Protein AF-0000000073993875 (afdb_homodimer)

Radius of gyration: 32.57 Å; Cα contacts (8 Å, |Δi|>4): 2675; chains: 2; bounding box: 86×99×95 Å

Structure (mmCIF, N/CA/C/O backbone):
data_AF-0000000073993875-model_v1
#
loop_
_entity.id
_entity.type
_entity.pdbx_description
1 polymer 'Alkylglycerone-phosphate synthase'
#
loop_
_atom_site.group_PDB
_atom_site.id
_atom_site.type_symbol
_atom_site.label_atom_id
_atom_site.label_alt_id
_atom_site.label_comp_id
_atom_site.label_asym_id
_atom_site.label_entity_id
_atom_site.label_seq_id
_atom_site.pdbx_PDB_ins_code
_atom_site.Cartn_x
_atom_site.Cartn_y
_atom_site.Cartn_z
_atom_site.occupancy
_atom_site.B_iso_or_equiv
_atom_site.auth_seq_id
_atom_site.auth_comp_id
_atom_site.auth_asym_id
_atom_site.auth_atom_id
_atom_site.pdbx_PDB_model_num
ATOM 1 N N . MET A 1 1 ? 29.391 19.125 57.75 1 28.56 1 MET A N 1
ATOM 2 C CA . MET A 1 1 ? 28.578 19.734 56.688 1 28.56 1 MET A CA 1
ATOM 3 C C . MET A 1 1 ? 28.25 18.703 55.625 1 28.56 1 MET A C 1
ATOM 5 O O . MET A 1 1 ? 29.156 18.031 55.094 1 28.56 1 MET A O 1
ATOM 9 N N . PRO A 1 2 ? 27.016 18.094 55.625 1 30.58 2 PRO A N 1
ATOM 10 C CA . PRO A 1 2 ? 26.688 16.953 54.75 1 30.58 2 PRO A CA 1
ATOM 11 C C . PRO A 1 2 ? 26.969 17.234 53.281 1 30.58 2 PRO A C 1
ATOM 13 O O . PRO A 1 2 ? 26.891 18.391 52.844 1 30.58 2 PRO A O 1
ATOM 16 N N . ALA A 1 3 ? 27.891 16.328 52.656 1 32.47 3 ALA A N 1
ATOM 17 C CA . ALA A 1 3 ? 28.375 16.422 51.281 1 32.47 3 ALA A CA 1
ATOM 18 C C . ALA A 1 3 ? 27.203 16.609 50.312 1 32.47 3 ALA A C 1
ATOM 20 O O . ALA A 1 3 ? 26.203 15.891 50.344 1 32.47 3 ALA A O 1
ATOM 21 N N . ASP A 1 4 ? 26.891 17.844 50.031 1 29.61 4 ASP A N 1
ATOM 22 C CA . ASP A 1 4 ? 25.953 18.25 48.969 1 29.61 4 ASP A CA 1
ATOM 23 C C . ASP A 1 4 ? 26.047 17.328 47.75 1 29.61 4 ASP A C 1
ATOM 25 O O . ASP A 1 4 ? 27.094 17.234 47.125 1 29.61 4 ASP A O 1
ATOM 29 N N . GLU A 1 5 ? 25.562 16.125 47.906 1 34.88 5 GLU A N 1
ATOM 30 C CA . GLU A 1 5 ? 25.531 15.195 46.781 1 34.88 5 GLU A CA 1
ATOM 31 C C . GLU A 1 5 ? 25.203 15.914 45.469 1 34.88 5 GLU A C 1
ATOM 33 O O . GLU A 1 5 ? 24.188 16.594 45.344 1 34.88 5 GLU A O 1
ATOM 38 N N . ALA A 1 6 ? 26.203 16.203 44.781 1 39.44 6 ALA A N 1
ATOM 39 C CA . ALA A 1 6 ? 26.281 16.734 43.406 1 39.44 6 ALA A CA 1
ATOM 40 C C . ALA A 1 6 ? 25.25 16.062 42.5 1 39.44 6 ALA A C 1
ATOM 42 O O . ALA A 1 6 ? 25.359 14.883 42.188 1 39.44 6 ALA A O 1
ATOM 43 N N . GLN A 1 7 ? 23.953 16.406 42.562 1 37.22 7 GLN A N 1
ATOM 44 C CA . GLN A 1 7 ? 23 15.945 41.562 1 37.22 7 GLN A CA 1
ATOM 45 C C . GLN A 1 7 ? 23.578 16.047 40.156 1 37.22 7 GLN A C 1
ATOM 47 O O . GLN A 1 7 ? 24.094 17.109 39.781 1 37.22 7 GLN A O 1
ATOM 52 N N . ALA A 1 8 ? 23.953 15.055 39.562 1 46.84 8 ALA A N 1
ATOM 53 C CA . ALA A 1 8 ? 24.469 14.953 38.219 1 46.84 8 ALA A CA 1
ATOM 54 C C . ALA A 1 8 ? 23.641 15.805 37.25 1 46.84 8 ALA A C 1
ATOM 56 O O . ALA A 1 8 ? 22.406 15.758 37.281 1 46.84 8 ALA A O 1
ATOM 57 N N . PRO A 1 9 ? 24.125 16.844 36.531 1 44.09 9 PRO A N 1
ATOM 58 C CA . PRO A 1 9 ? 23.453 17.734 35.594 1 44.09 9 PRO A CA 1
ATOM 59 C C . PRO A 1 9 ? 22.562 16.984 34.594 1 44.09 9 PRO A C 1
ATOM 61 O O . PRO A 1 9 ? 22.953 15.938 34.062 1 44.09 9 PRO A O 1
ATOM 64 N N . ILE A 1 10 ? 21.188 17.203 34.594 1 55.16 10 ILE A N 1
ATOM 65 C CA . ILE A 1 10 ? 20.234 16.625 33.656 1 55.16 10 ILE A CA 1
ATOM 66 C C . ILE A 1 10 ? 20.609 17 32.25 1 55.16 10 ILE A C 1
ATOM 68 O O . ILE A 1 10 ? 20.828 18.188 31.938 1 55.16 10 ILE A O 1
ATOM 72 N N . GLN A 1 11 ? 21.172 16.156 31.391 1 63.59 11 GLN A N 1
ATOM 73 C CA . GLN A 1 11 ? 21.5 16.328 29.969 1 63.59 11 GLN A CA 1
ATOM 74 C C . GLN A 1 11 ? 20.344 17 29.219 1 63.59 11 GLN A C 1
ATOM 76 O O . GLN A 1 11 ? 19.188 16.609 29.391 1 63.59 11 GLN A O 1
ATOM 81 N N . ALA A 1 12 ? 20.641 18.109 28.562 1 79.12 12 ALA A N 1
ATOM 82 C CA . ALA A 1 12 ? 19.688 18.875 27.766 1 79.12 12 ALA A CA 1
ATOM 83 C C . ALA A 1 12 ? 19.094 18.031 26.656 1 79.12 12 ALA A C 1
ATOM 85 O O . ALA A 1 12 ? 19.797 17.25 26 1 79.12 12 ALA A O 1
ATOM 86 N N . GLU A 1 13 ? 17.75 18.141 26.703 1 88.62 13 GLU A N 1
ATOM 87 C CA . GLU A 1 13 ? 17 17.438 25.656 1 88.62 13 GLU A CA 1
ATOM 88 C C . GLU A 1 13 ? 16.734 18.359 24.453 1 88.62 13 GLU A C 1
ATOM 90 O O . GLU A 1 13 ? 16.828 19.578 24.578 1 88.62 13 GLU A O 1
ATOM 95 N N . VAL A 1 14 ? 16.438 17.781 23.359 1 85.81 14 VAL A N 1
ATOM 96 C CA . VAL A 1 14 ? 16.203 18.516 22.109 1 85.81 14 VAL A CA 1
ATOM 97 C C . VAL A 1 14 ? 15.102 19.562 22.328 1 85.81 14 VAL A C 1
ATOM 99 O O . VAL A 1 14 ? 15.195 20.672 21.812 1 85.81 14 VAL A O 1
ATOM 102 N N . TYR A 1 15 ? 14.078 19.234 23.141 1 90.06 15 TYR A N 1
ATOM 103 C CA . TYR A 1 15 ? 12.93 20.125 23.281 1 90.06 15 TYR A CA 1
ATOM 104 C C . TYR A 1 15 ? 13.266 21.312 24.188 1 90.06 15 TYR A C 1
ATOM 106 O O . TYR A 1 15 ? 12.531 22.297 24.219 1 90.06 15 TYR A O 1
ATOM 114 N N . ASP A 1 16 ? 14.398 21.25 24.875 1 90.75 16 ASP A N 1
ATOM 115 C CA . ASP A 1 16 ? 14.789 22.344 25.75 1 90.75 16 ASP A CA 1
ATOM 116 C C . ASP A 1 16 ? 15.109 23.609 24.953 1 90.75 16 ASP A C 1
ATOM 118 O O . ASP A 1 16 ? 15.008 24.719 25.469 1 90.75 16 ASP A O 1
ATOM 122 N N . ARG A 1 17 ? 15.422 23.391 23.734 1 90.62 17 ARG A N 1
ATOM 123 C CA . ARG A 1 17 ? 15.805 24.516 22.906 1 90.62 17 ARG A CA 1
ATOM 124 C C . ARG A 1 17 ? 14.648 24.953 22 1 90.62 17 ARG A C 1
ATOM 126 O O . ARG A 1 17 ? 14.75 25.953 21.297 1 90.62 17 ARG A O 1
ATOM 133 N N . LEU A 1 18 ? 13.555 24.297 22.047 1 92.56 18 LEU A N 1
ATOM 134 C CA . LEU A 1 18 ? 12.422 24.578 21.172 1 92.56 18 LEU A CA 1
ATOM 135 C C . LEU A 1 18 ? 11.398 25.469 21.859 1 92.56 18 LEU A C 1
ATOM 137 O O . LEU A 1 18 ? 11.289 25.453 23.094 1 92.56 18 LEU A O 1
ATOM 141 N N . LYS A 1 19 ? 10.711 26.172 21.094 1 94.38 19 LYS A N 1
ATOM 142 C CA . LYS A 1 19 ? 9.641 27.016 21.625 1 94.38 19 LYS A CA 1
ATOM 143 C C . LYS A 1 19 ? 8.477 26.156 22.125 1 94.38 19 LYS A C 1
ATOM 145 O O . LYS A 1 19 ? 7.992 25.281 21.406 1 94.38 19 LYS A O 1
ATOM 150 N N . TRP A 1 20 ? 8.031 26.422 23.328 1 94.25 20 TRP A N 1
ATOM 151 C CA . TRP A 1 20 ? 6.832 25.781 23.859 1 94.25 20 TRP A CA 1
ATOM 152 C C . TRP A 1 20 ? 5.574 26.469 23.344 1 94.25 20 TRP A C 1
ATOM 154 O O . TRP A 1 20 ? 4.492 25.875 23.344 1 94.25 20 TRP A O 1
ATOM 164 N N . ASN A 1 21 ? 5.664 27.703 22.859 1 95.56 21 ASN A N 1
ATOM 165 C CA . ASN A 1 21 ? 4.539 28.562 22.5 1 95.56 21 ASN A CA 1
ATOM 166 C C . ASN A 1 21 ? 4.598 28.984 21.047 1 95.56 21 ASN A C 1
ATOM 168 O O . ASN A 1 21 ? 4.059 30.031 20.672 1 95.56 21 ASN A O 1
ATOM 172 N N . GLY A 1 22 ? 5.355 28.219 20.234 1 95.06 22 GLY A N 1
ATOM 173 C CA . GLY A 1 22 ? 5.504 28.578 18.828 1 95.06 22 GLY A CA 1
ATOM 174 C C . GLY A 1 22 ? 6.32 27.562 18.047 1 95.06 22 GLY A C 1
ATOM 175 O O . GLY A 1 22 ? 6.488 26.422 18.484 1 95.06 22 GLY A O 1
ATOM 176 N N . TRP A 1 23 ? 6.758 27.984 16.859 1 94.25 23 TRP A N 1
ATOM 177 C CA . TRP A 1 23 ? 7.469 27.094 15.938 1 94.25 23 TRP A CA 1
ATOM 178 C C . TRP A 1 23 ? 8.977 27.312 16.031 1 94.25 23 TRP A C 1
ATOM 180 O O . TRP A 1 23 ? 9.438 28.469 16.078 1 94.25 23 TRP A O 1
ATOM 190 N N . GLY A 1 24 ? 9.695 26.203 16.094 1 92 24 GLY A N 1
ATOM 191 C CA . GLY A 1 24 ? 11.141 26.266 15.945 1 92 24 GLY A CA 1
ATOM 192 C C . GLY A 1 24 ? 11.852 26.531 17.25 1 92 24 GLY A C 1
ATOM 193 O O . GLY A 1 24 ? 11.344 26.203 18.328 1 92 24 GLY A O 1
ATOM 194 N N . VAL A 1 25 ? 13.016 27.125 17.172 1 93.12 25 VAL A N 1
ATOM 195 C CA . VAL A 1 25 ? 13.922 27.281 18.297 1 93.12 25 VAL A CA 1
ATOM 196 C C . VAL A 1 25 ? 13.641 28.609 19.016 1 93.12 25 VAL A C 1
ATOM 198 O O . VAL A 1 25 ? 13.242 29.594 18.375 1 93.12 25 VAL A O 1
ATOM 201 N N . GLU A 1 26 ? 13.922 28.531 20.281 1 92.5 26 GLU A N 1
ATOM 202 C CA . GLU A 1 26 ? 13.773 29.734 21.094 1 92.5 26 GLU A CA 1
ATOM 203 C C . GLU A 1 26 ? 14.648 30.875 20.562 1 92.5 26 GLU A C 1
ATOM 205 O O . GLU A 1 26 ? 15.797 30.656 20.172 1 92.5 26 GLU A O 1
ATOM 210 N N . GLY A 1 27 ? 14.062 31.984 20.516 1 89.44 27 GLY A N 1
ATOM 211 C CA . GLY A 1 27 ? 14.812 33.156 20.109 1 89.44 27 GLY A CA 1
ATOM 212 C C . GLY A 1 27 ? 14.727 33.438 18.625 1 89.44 27 GLY A C 1
ATOM 213 O O . GLY A 1 27 ? 15.125 34.5 18.156 1 89.44 27 GLY A O 1
ATOM 214 N N . VAL A 1 28 ? 14.242 32.5 17.844 1 92.81 28 VAL A N 1
ATOM 215 C CA . VAL A 1 28 ? 14.133 32.688 16.391 1 92.81 28 VAL A CA 1
ATOM 216 C C . VAL A 1 28 ? 12.68 32.969 16.016 1 92.81 28 VAL A C 1
ATOM 218 O O . VAL A 1 28 ? 11.812 32.125 16.188 1 92.81 28 VAL A O 1
ATOM 221 N N . GLN A 1 29 ? 12.445 34.125 15.508 1 94.12 29 GLN A N 1
ATOM 222 C CA . GLN A 1 29 ? 11.094 34.531 15.141 1 94.12 29 GLN A CA 1
ATOM 223 C C . GLN A 1 29 ? 11.102 35.688 14.172 1 94.12 29 GLN A C 1
ATOM 225 O O . GLN A 1 29 ? 12.094 36.438 14.086 1 94.12 29 GLN A O 1
ATOM 230 N N . MET A 1 30 ? 10.086 35.844 13.461 1 93.81 30 MET A N 1
ATOM 231 C CA . MET A 1 30 ? 9.852 37.062 12.688 1 93.81 30 MET A CA 1
ATOM 232 C C . MET A 1 30 ? 9.398 38.188 13.594 1 93.81 30 MET A C 1
ATOM 234 O O . MET A 1 30 ? 8.75 37.969 14.617 1 93.81 30 MET A O 1
ATOM 238 N N . GLN A 1 31 ? 9.805 39.375 13.195 1 93 31 GLN A N 1
ATOM 239 C CA . GLN A 1 31 ? 9.469 40.5 14.039 1 93 31 GLN A CA 1
ATOM 240 C C . GLN A 1 31 ? 9.281 41.781 13.211 1 93 31 GLN A C 1
ATOM 242 O O . GLN A 1 31 ? 9.742 41.844 12.07 1 93 31 GLN A O 1
ATOM 247 N N . ILE A 1 32 ? 8.602 42.656 13.805 1 94.12 32 ILE A N 1
ATOM 248 C CA . ILE A 1 32 ? 8.477 43.969 13.195 1 94.12 32 ILE A CA 1
ATOM 249 C C . ILE A 1 32 ? 9.844 44.625 13.133 1 94.12 32 ILE A C 1
ATOM 251 O O . ILE A 1 32 ? 10.609 44.594 14.094 1 94.12 32 ILE A O 1
ATOM 255 N N . ASP A 1 33 ? 10.008 45.219 12.016 1 93.56 33 ASP A N 1
ATOM 256 C CA . ASP A 1 33 ? 11.273 45.938 11.836 1 93.56 33 ASP A CA 1
ATOM 257 C C . ASP A 1 33 ? 11.367 47.156 12.758 1 93.56 33 ASP A C 1
ATOM 259 O O . ASP A 1 33 ? 10.445 47.969 12.805 1 93.56 33 ASP A O 1
ATOM 263 N N . SER A 1 34 ? 12.469 47.375 13.422 1 91.94 34 SER A N 1
ATOM 264 C CA . SER A 1 34 ? 12.641 48.438 14.398 1 91.94 34 SER A CA 1
ATOM 265 C C . SER A 1 34 ? 12.781 49.812 13.711 1 91.94 34 SER A C 1
ATOM 267 O O . SER A 1 34 ? 12.398 50.812 14.281 1 91.94 34 SER A O 1
ATOM 269 N N . GLU A 1 35 ? 13.25 49.812 12.547 1 93.38 35 GLU A N 1
ATOM 270 C CA . GLU A 1 35 ? 13.477 51.062 11.82 1 93.38 35 GLU A CA 1
ATOM 271 C C . GLU A 1 35 ? 12.273 51.406 10.953 1 93.38 35 GLU A C 1
ATOM 273 O O . GLU A 1 35 ? 11.953 52.594 10.789 1 93.38 35 GLU A O 1
ATOM 278 N N . ASN A 1 36 ? 11.711 50.406 10.414 1 91.62 36 ASN A N 1
ATOM 279 C CA . ASN A 1 36 ? 10.539 50.562 9.57 1 91.62 36 ASN A CA 1
ATOM 280 C C . ASN A 1 36 ? 9.352 49.75 10.094 1 91.62 36 ASN A C 1
ATOM 282 O O . ASN A 1 36 ? 9.141 48.625 9.672 1 91.62 36 ASN A O 1
ATOM 286 N N . PRO A 1 37 ? 8.492 50.344 10.75 1 90.19 37 PRO A N 1
ATOM 287 C CA . PRO A 1 37 ? 7.43 49.594 11.445 1 90.19 37 PRO A CA 1
ATOM 288 C C . PRO A 1 37 ? 6.445 48.938 10.492 1 90.19 37 PRO A C 1
ATOM 290 O O . PRO A 1 37 ? 5.629 48.125 10.906 1 90.19 37 PRO A O 1
ATOM 293 N N . LEU A 1 38 ? 6.496 49.25 9.289 1 90.44 38 LEU A N 1
ATOM 294 C CA . LEU A 1 38 ? 5.59 48.625 8.336 1 90.44 38 LEU A CA 1
ATOM 295 C C . LEU A 1 38 ? 6.262 47.438 7.645 1 90.44 38 LEU A C 1
ATOM 297 O O . LEU A 1 38 ? 5.637 46.75 6.836 1 90.44 38 LEU A O 1
ATOM 301 N N . TRP A 1 39 ? 7.465 47.156 8.047 1 92.25 39 TRP A N 1
ATOM 302 C CA . TRP A 1 39 ? 8.195 46.031 7.52 1 92.25 39 TRP A CA 1
ATOM 303 C C . TRP A 1 39 ? 8.297 44.906 8.562 1 92.25 39 TRP A C 1
ATOM 305 O O . TRP A 1 39 ? 8.117 45.156 9.758 1 92.25 39 TRP A O 1
ATOM 315 N N . VAL A 1 40 ? 8.492 43.75 8.039 1 94.44 40 VAL A N 1
ATOM 316 C CA . VAL A 1 40 ? 8.734 42.594 8.898 1 94.44 40 VAL A CA 1
ATOM 317 C C . VAL A 1 40 ? 10.141 42.031 8.648 1 94.44 40 VAL A C 1
ATOM 319 O O . VAL A 1 40 ? 10.625 42.062 7.516 1 94.44 40 VAL A O 1
ATOM 322 N N . ARG A 1 41 ? 10.797 41.625 9.688 1 94.5 41 ARG A N 1
ATOM 323 C CA . ARG A 1 41 ? 12.094 40.969 9.57 1 94.5 41 ARG A CA 1
ATOM 324 C C . ARG A 1 41 ? 11.938 39.469 9.594 1 94.5 41 ARG A C 1
ATOM 326 O O . ARG A 1 41 ? 11.375 38.906 10.539 1 94.5 41 ARG A O 1
ATOM 333 N N . HIS A 1 42 ? 12.469 38.906 8.555 1 93.31 42 HIS A N 1
ATOM 334 C CA . HIS A 1 42 ? 12.469 37.438 8.477 1 93.31 42 HIS A CA 1
ATOM 335 C C . HIS A 1 42 ? 13.367 36.844 9.555 1 93.31 42 HIS A C 1
ATOM 337 O O . HIS A 1 42 ? 14.172 37.531 10.164 1 93.31 42 HIS A O 1
ATOM 343 N N . VAL A 1 43 ? 13.266 35.5 9.75 1 92.25 43 VAL A N 1
ATOM 344 C CA . VAL A 1 43 ? 14.062 34.812 10.75 1 92.25 43 VAL A CA 1
ATOM 345 C C . VAL A 1 43 ? 15.539 34.875 10.367 1 92.25 43 VAL A C 1
ATOM 347 O O . VAL A 1 43 ? 16.422 34.812 11.234 1 92.25 43 VAL A O 1
ATOM 350 N N . ASP A 1 44 ? 15.836 35.062 9.102 1 89.5 44 ASP A N 1
ATOM 351 C CA . ASP A 1 44 ? 17.219 35.156 8.664 1 89.5 44 ASP A CA 1
ATOM 352 C C . ASP A 1 44 ? 17.688 36.625 8.648 1 89.5 44 ASP A C 1
ATOM 354 O O . ASP A 1 44 ? 18.797 36.906 8.195 1 89.5 44 ASP A O 1
ATOM 358 N N . GLY A 1 45 ? 16.828 37.531 8.984 1 89.06 45 GLY A N 1
ATOM 359 C CA . GLY A 1 45 ? 17.203 38.906 9.125 1 89.06 45 GLY A CA 1
ATOM 360 C C . GLY A 1 45 ? 16.812 39.75 7.93 1 89.06 45 GLY A C 1
ATOM 361 O O . GLY A 1 45 ? 16.812 41 8.008 1 89.06 45 GLY A O 1
ATOM 362 N N . LYS A 1 46 ? 16.359 39.188 6.887 1 91.06 46 LYS A N 1
ATOM 363 C CA . LYS A 1 46 ? 16.016 39.938 5.68 1 91.06 46 LYS A CA 1
ATOM 364 C C . LYS A 1 46 ? 14.641 40.594 5.828 1 91.06 46 LYS A C 1
ATOM 366 O O . LYS A 1 46 ? 13.766 40.062 6.52 1 91.06 46 LYS A O 1
ATOM 371 N N . PRO A 1 47 ? 14.477 41.688 5.172 1 92.38 47 PRO A N 1
ATOM 372 C CA . PRO A 1 47 ? 13.195 42.375 5.305 1 92.38 47 PRO A CA 1
ATOM 373 C C . PRO A 1 47 ? 12.109 41.781 4.41 1 92.38 47 PRO A C 1
ATOM 375 O O . PRO A 1 47 ? 12.383 41.375 3.281 1 92.38 47 PRO A O 1
ATOM 378 N N . ILE A 1 48 ? 10.969 41.75 4.953 1 92.69 48 ILE A N 1
ATOM 379 C CA . ILE A 1 48 ? 9.727 41.5 4.227 1 92.69 48 ILE A CA 1
ATOM 380 C C . ILE A 1 48 ? 8.875 42.781 4.215 1 92.69 48 ILE A C 1
ATOM 382 O O . ILE A 1 48 ? 8.172 43.062 5.18 1 92.69 48 ILE A O 1
ATOM 386 N N . LYS A 1 49 ? 8.75 43.344 3.129 1 91 49 LYS A N 1
ATOM 387 C CA . LYS A 1 49 ? 8.242 44.719 3.086 1 91 49 LYS A CA 1
ATOM 388 C C . LYS A 1 49 ? 6.727 44.75 2.922 1 91 49 LYS A C 1
ATOM 390 O O . LYS A 1 49 ? 6.07 45.688 3.322 1 91 49 LYS A O 1
ATOM 395 N N . ASN A 1 50 ? 6.246 43.688 2.365 1 90.94 50 ASN A N 1
ATOM 396 C CA . ASN A 1 50 ? 4.867 43.812 1.896 1 90.94 50 ASN A CA 1
ATOM 397 C C . ASN A 1 50 ? 3.916 42.938 2.707 1 90.94 50 ASN A C 1
ATOM 399 O O . ASN A 1 50 ? 2.715 42.906 2.432 1 90.94 50 ASN A O 1
ATOM 403 N N . LEU A 1 51 ? 4.391 42.25 3.703 1 91.75 51 LEU A N 1
ATOM 404 C CA . LEU A 1 51 ? 3.549 41.312 4.438 1 91.75 51 LEU A CA 1
ATOM 405 C C . LEU A 1 51 ? 2.436 42.031 5.18 1 91.75 51 LEU A C 1
ATOM 407 O O . LEU A 1 51 ? 1.279 41.625 5.156 1 91.75 51 LEU A O 1
ATOM 411 N N . LEU A 1 52 ? 2.711 43.156 5.793 1 92.94 52 LEU A N 1
ATOM 412 C CA . LEU A 1 52 ? 1.703 43.906 6.535 1 92.94 52 LEU A CA 1
ATOM 413 C C . LEU A 1 52 ? 0.707 44.562 5.586 1 92.94 52 LEU A C 1
ATOM 415 O O . LEU A 1 52 ? -0.475 44.688 5.914 1 92.94 52 LEU A O 1
ATOM 419 N N . GLU A 1 53 ? 1.209 45 4.457 1 91.62 53 GLU A N 1
ATOM 420 C CA . GLU A 1 53 ? 0.314 45.5 3.43 1 91.62 53 GLU A CA 1
ATOM 421 C C . GLU A 1 53 ? -0.668 44.438 2.955 1 91.62 53 GLU A C 1
ATOM 423 O O . GLU A 1 53 ? -1.848 44.75 2.742 1 91.62 53 GLU A O 1
ATOM 428 N N . PHE A 1 54 ? -0.237 43.344 2.779 1 92.06 54 PHE A N 1
ATOM 429 C CA . PHE A 1 54 ? -1.079 42.25 2.385 1 92.06 54 PHE A CA 1
ATOM 430 C C . PHE A 1 54 ? -2.166 41.969 3.422 1 92.06 54 PHE A C 1
ATOM 432 O O . PHE A 1 54 ? -3.338 41.812 3.076 1 92.06 54 PHE A O 1
ATOM 439 N N . LEU A 1 55 ? -1.791 41.875 4.719 1 91.69 55 LEU A N 1
ATOM 440 C CA . LEU A 1 55 ? -2.764 41.688 5.785 1 91.69 55 LEU A CA 1
ATOM 441 C C . LEU A 1 55 ? -3.814 42.781 5.789 1 91.69 55 LEU A C 1
ATOM 443 O O . LEU A 1 55 ? -5.008 42.5 5.953 1 91.69 55 LEU A O 1
ATOM 447 N N . TYR A 1 56 ? -3.305 43.969 5.559 1 92.19 56 TYR A N 1
ATOM 448 C CA . TYR A 1 56 ? -4.199 45.094 5.539 1 92.19 56 TYR A CA 1
ATOM 449 C C . TYR A 1 56 ? -5.203 45 4.398 1 92.19 56 TYR A C 1
ATOM 451 O O . TYR A 1 56 ? -6.406 45.188 4.605 1 92.19 56 TYR A O 1
ATOM 459 N N . GLN A 1 57 ? -4.746 44.594 3.256 1 91.44 57 GLN A N 1
ATOM 460 C CA . GLN A 1 57 ? -5.594 44.531 2.07 1 91.44 57 GLN A CA 1
ATOM 461 C C . GLN A 1 57 ? -6.484 43.312 2.068 1 91.44 57 GLN A C 1
ATOM 463 O O . GLN A 1 57 ? -7.688 43.406 1.822 1 91.44 57 GLN A O 1
ATOM 468 N N . GLU A 1 58 ? -5.898 42.219 2.365 1 90.69 58 GLU A N 1
ATOM 469 C CA . GLU A 1 58 ? -6.562 40.938 2.123 1 90.69 58 GLU A CA 1
ATOM 470 C C . GLU A 1 58 ? -7.383 40.5 3.336 1 90.69 58 GLU A C 1
ATOM 472 O O . GLU A 1 58 ? -8.422 39.875 3.188 1 90.69 58 GLU A O 1
ATOM 477 N N . VAL A 1 59 ? -6.941 40.812 4.52 1 90.19 59 VAL A N 1
ATOM 478 C CA . VAL A 1 59 ? -7.625 40.344 5.723 1 90.19 59 VAL A CA 1
ATOM 479 C C . VAL A 1 59 ? -8.57 41.438 6.23 1 90.19 59 VAL A C 1
ATOM 481 O O . VAL A 1 59 ? -9.719 41.156 6.582 1 90.19 59 VAL A O 1
ATOM 484 N N . SER A 1 60 ? -8.094 42.688 6.125 1 86.44 60 SER A N 1
ATOM 485 C CA . SER A 1 60 ? -8.891 43.781 6.676 1 86.44 60 SER A CA 1
ATOM 486 C C . SER A 1 60 ? -9.703 44.469 5.586 1 86.44 60 SER A C 1
ATOM 488 O O . SER A 1 60 ? -10.555 45.312 5.883 1 86.44 60 SER A O 1
ATOM 490 N N . GLY A 1 61 ? -9.414 44.219 4.352 1 86.81 61 GLY A N 1
ATOM 491 C CA . GLY A 1 61 ? -10.172 44.781 3.246 1 86.81 61 GLY A CA 1
ATOM 492 C C . GLY A 1 61 ? -9.688 46.125 2.814 1 86.81 61 GLY A C 1
ATOM 493 O O . GLY A 1 61 ? -10.352 46.812 2.039 1 86.81 61 GLY A O 1
ATOM 494 N N . GLY A 1 62 ? -8.594 46.5 3.354 1 86.38 62 GLY A N 1
ATOM 495 C CA . GLY A 1 62 ? -8.039 47.781 2.986 1 86.38 62 GLY A CA 1
ATOM 496 C C . GLY A 1 62 ? -8.828 48.969 3.541 1 86.38 62 GLY A C 1
ATOM 497 O O . GLY A 1 62 ? -8.797 50.062 2.986 1 86.38 62 GLY A O 1
ATOM 498 N N . VAL A 1 63 ? -9.484 48.688 4.516 1 83 63 VAL A N 1
ATOM 499 C CA . VAL A 1 63 ? -10.336 49.75 5.082 1 83 63 VAL A CA 1
ATOM 500 C C . VAL A 1 63 ? -9.641 50.375 6.285 1 83 63 VAL A C 1
ATOM 502 O O . VAL A 1 63 ? -9.016 49.688 7.09 1 83 63 VAL A O 1
ATOM 505 N N . GLY A 1 64 ? -9.703 51.719 6.316 1 78.38 64 GLY A N 1
ATOM 506 C CA . GLY A 1 64 ? -9.102 52.438 7.426 1 78.38 64 GLY A CA 1
ATOM 507 C C . GLY A 1 64 ? -7.625 52.75 7.227 1 78.38 64 GLY A C 1
ATOM 508 O O . GLY A 1 64 ? -7.07 52.438 6.164 1 78.38 64 GLY A O 1
ATOM 509 N N . PRO A 1 65 ? -7.051 53.281 8.211 1 83.44 65 PRO A N 1
ATOM 510 C CA . PRO A 1 65 ? -5.625 53.594 8.109 1 83.44 65 PRO A CA 1
ATOM 511 C C . PRO A 1 65 ? -4.738 52.375 8.25 1 83.44 65 PRO A C 1
ATOM 513 O O . PRO A 1 65 ? -5.098 51.406 8.961 1 83.44 65 PRO A O 1
ATOM 516 N N . LYS A 1 66 ? -3.732 52.406 7.484 1 85.75 66 LYS A N 1
ATOM 517 C CA . LYS A 1 66 ? -2.725 51.344 7.645 1 85.75 66 LYS A CA 1
ATOM 518 C C . LYS A 1 66 ? -1.969 51.531 8.961 1 85.75 66 LYS A C 1
ATOM 520 O O . LYS A 1 66 ? -1.313 52.531 9.18 1 85.75 66 LYS A O 1
ATOM 525 N N . GLU A 1 67 ? -2.207 50.625 9.875 1 83.56 67 GLU A N 1
ATOM 526 C CA . GLU A 1 67 ? -1.538 50.656 11.172 1 83.56 67 GLU A CA 1
ATOM 527 C C . GLU A 1 67 ? -0.967 49.281 11.516 1 83.56 67 GLU A C 1
ATOM 529 O O . GLU A 1 67 ? -1.351 48.281 10.914 1 83.56 67 GLU A O 1
ATOM 534 N N . ILE A 1 68 ? -0.026 49.375 12.328 1 87.56 68 ILE A N 1
ATOM 535 C CA . ILE A 1 68 ? 0.463 48.125 12.898 1 87.56 68 ILE A CA 1
ATOM 536 C C . ILE A 1 68 ? -0.633 47.5 13.742 1 87.56 68 ILE A C 1
ATOM 538 O O . ILE A 1 68 ? -1.19 48.125 14.641 1 87.56 68 ILE A O 1
ATOM 542 N N . PRO A 1 69 ? -0.885 46.312 13.406 1 87.38 69 PRO A N 1
ATOM 543 C CA . PRO A 1 69 ? -1.894 45.656 14.234 1 87.38 69 PRO A CA 1
ATOM 544 C C . PRO A 1 69 ? -1.481 45.562 15.703 1 87.38 69 PRO A C 1
ATOM 546 O O . PRO A 1 69 ? -0.287 45.562 16.016 1 87.38 69 PRO A O 1
ATOM 549 N N . PRO A 1 70 ? -2.521 45.469 16.547 1 88.94 70 PRO A N 1
ATOM 550 C CA . PRO A 1 70 ? -2.199 45.344 17.969 1 88.94 70 PRO A CA 1
ATOM 551 C C . PRO A 1 70 ? -1.372 44.094 18.266 1 88.94 70 PRO A C 1
ATOM 553 O O . PRO A 1 70 ? -1.627 43.031 17.688 1 88.94 70 PRO A O 1
ATOM 556 N N . LEU A 1 71 ? -0.426 44.25 19.141 1 89.88 71 LEU A N 1
ATOM 557 C CA . LEU A 1 71 ? 0.397 43.125 19.562 1 89.88 71 LEU A CA 1
ATOM 558 C C . LEU A 1 71 ? -0.375 42.188 20.516 1 89.88 71 LEU A C 1
ATOM 560 O O . LEU A 1 71 ? -1.165 42.656 21.328 1 89.88 71 LEU A O 1
ATOM 564 N N . SER A 1 72 ? -0.203 40.969 20.344 1 91 72 SER A N 1
ATOM 565 C CA . SER A 1 72 ? -0.763 39.969 21.219 1 91 72 SER A CA 1
ATOM 566 C C . SER A 1 72 ? 0.316 39 21.719 1 91 72 SER A C 1
ATOM 568 O O . SER A 1 72 ? 0.388 37.844 21.25 1 91 72 SER A O 1
ATOM 570 N N . PRO A 1 73 ? 1.075 39.375 22.641 1 88.19 73 PRO A N 1
ATOM 571 C CA . PRO A 1 73 ? 2.199 38.562 23.109 1 88.19 73 PRO A CA 1
ATOM 572 C C . PRO A 1 73 ? 1.75 37.375 23.922 1 88.19 73 PRO A C 1
ATOM 574 O O . PRO A 1 73 ? 0.659 37.375 24.5 1 88.19 73 PRO A O 1
ATOM 577 N N . SER A 1 74 ? 2.564 36.344 23.984 1 93.75 74 SER A N 1
ATOM 578 C CA . SER A 1 74 ? 2.389 35.156 24.844 1 93.75 74 SER A CA 1
ATOM 579 C C . SER A 1 74 ? 2.658 35.531 26.312 1 93.75 74 SER A C 1
ATOM 581 O O . SER A 1 74 ? 3.453 36.406 26.594 1 93.75 74 SER A O 1
ATOM 583 N N . ILE A 1 75 ? 1.984 34.781 27.188 1 96.12 75 ILE A N 1
ATOM 584 C CA . ILE A 1 75 ? 2.4 34.875 28.578 1 96.12 75 ILE A CA 1
ATOM 585 C C . ILE A 1 75 ? 3.83 34.344 28.719 1 96.12 75 ILE A C 1
ATOM 587 O O . ILE A 1 75 ? 4.285 33.531 27.922 1 96.12 75 ILE A O 1
ATOM 591 N N . PRO A 1 76 ? 4.512 34.812 29.766 1 96.25 76 PRO A N 1
ATOM 592 C CA . PRO A 1 76 ? 5.867 34.312 29.984 1 96.25 76 PRO A CA 1
ATOM 593 C C . PRO A 1 76 ? 5.879 32.844 30.453 1 96.25 76 PRO A C 1
ATOM 595 O O . PRO A 1 76 ? 4.887 32.375 31 1 96.25 76 PRO A O 1
ATOM 598 N N . LEU A 1 77 ? 6.961 32.219 30.25 1 95.94 77 LEU A N 1
ATOM 599 C CA . LEU A 1 77 ? 7.145 30.812 30.609 1 95.94 77 LEU A CA 1
ATOM 600 C C . LEU A 1 77 ? 6.828 30.562 32.062 1 95.94 77 LEU A C 1
ATOM 602 O O . LEU A 1 77 ? 6.152 29.594 32.406 1 95.94 77 LEU A O 1
ATOM 606 N N . GLU A 1 78 ? 7.285 31.438 32.906 1 97.06 78 GLU A N 1
ATOM 607 C CA . GLU A 1 78 ? 7.098 31.266 34.344 1 97.06 78 GLU A CA 1
ATOM 608 C C . GLU A 1 78 ? 5.613 31.266 34.719 1 97.06 78 GLU A C 1
ATOM 610 O O . GLU A 1 78 ? 5.188 30.484 35.562 1 97.06 78 GLU A O 1
ATOM 615 N N . GLN A 1 79 ? 4.898 32.094 34.062 1 97.5 79 GLN A N 1
ATOM 616 C CA . GLN A 1 79 ? 3.463 32.156 34.312 1 97.5 79 GLN A CA 1
ATOM 617 C C . GLN A 1 79 ? 2.77 30.891 33.781 1 97.5 79 GLN A C 1
ATOM 619 O O . GLN A 1 79 ? 1.84 30.391 34.438 1 97.5 79 GLN A O 1
ATOM 624 N N . ALA A 1 80 ? 3.168 30.422 32.625 1 97.06 80 ALA A N 1
ATOM 625 C CA . ALA A 1 80 ? 2.607 29.188 32.062 1 97.06 80 ALA A CA 1
ATOM 626 C C . ALA A 1 80 ? 2.871 28.016 33 1 97.06 80 ALA A C 1
ATOM 628 O O . ALA A 1 80 ? 1.973 27.219 33.281 1 97.06 80 ALA A O 1
ATOM 629 N N . LEU A 1 81 ? 4.051 27.906 33.531 1 97.19 81 LEU A N 1
ATOM 630 C CA . LEU A 1 81 ? 4.426 26.828 34.406 1 97.19 81 LEU A CA 1
ATOM 631 C C . LEU A 1 81 ? 3.605 26.875 35.688 1 97.19 81 LEU A C 1
ATOM 633 O O . LEU A 1 81 ? 3.213 25.844 36.25 1 97.19 81 LEU A O 1
ATOM 637 N N . ALA A 1 82 ? 3.34 28.078 36.156 1 96.75 82 ALA A N 1
ATOM 638 C CA . ALA A 1 82 ? 2.572 28.266 37.375 1 96.75 82 ALA A CA 1
ATOM 639 C C . ALA A 1 82 ? 1.12 27.844 37.188 1 96.75 82 ALA A C 1
ATOM 641 O O . ALA A 1 82 ? 0.434 27.5 38.156 1 96.75 82 ALA A O 1
ATOM 642 N N . ARG A 1 83 ? 0.683 27.828 35.969 1 95.75 83 ARG A N 1
ATOM 643 C CA . ARG A 1 83 ? -0.721 27.547 35.688 1 95.75 83 ARG A CA 1
ATOM 644 C C . ARG A 1 83 ? -0.928 26.078 35.344 1 95.75 83 ARG A C 1
ATOM 646 O O . ARG A 1 83 ? -2.062 25.625 35.156 1 95.75 83 ARG A O 1
ATOM 653 N N . LEU A 1 84 ? 0.111 25.281 35.281 1 96.06 84 LEU A N 1
ATOM 654 C CA . LEU A 1 84 ? -0.015 23.859 35 1 96.06 84 LEU A CA 1
ATOM 655 C C . LEU A 1 84 ? -0.842 23.156 36.062 1 96.06 84 LEU A C 1
ATOM 657 O O . LEU A 1 84 ? -0.745 23.484 37.25 1 96.06 84 LEU A O 1
ATOM 661 N N . ASN A 1 85 ? -1.604 22.25 35.625 1 92.62 85 ASN A N 1
ATOM 662 C CA . ASN A 1 85 ? -2.346 21.422 36.594 1 92.62 85 ASN A CA 1
ATOM 663 C C . ASN A 1 85 ? -1.417 20.5 37.375 1 92.62 85 ASN A C 1
ATOM 665 O O . ASN A 1 85 ? -0.334 20.156 36.906 1 92.62 85 ASN A O 1
ATOM 669 N N . LYS A 1 86 ? -1.895 20.094 38.531 1 94.12 86 LYS A N 1
ATOM 670 C CA . LYS A 1 86 ? -1.181 19.078 39.312 1 94.12 86 LYS A CA 1
ATOM 671 C C . LYS A 1 86 ? -1.215 17.719 38.594 1 94.12 86 LYS A C 1
ATOM 673 O O . LYS A 1 86 ? -2.268 17.297 38.125 1 94.12 86 LYS A O 1
ATOM 678 N N . PRO A 1 87 ? -0.12 17.062 38.469 1 95.31 87 PRO A N 1
ATOM 679 C CA . PRO A 1 87 ? -0.104 15.766 37.812 1 95.31 87 PRO A CA 1
ATOM 680 C C . PRO A 1 87 ? -0.92 14.711 38.562 1 95.31 87 PRO A C 1
ATOM 682 O O . PRO A 1 87 ? -0.918 14.68 39.781 1 95.31 87 PRO A O 1
ATOM 685 N N . ASN A 1 88 ? -1.653 13.969 37.812 1 95.81 88 ASN A N 1
ATOM 686 C CA . ASN A 1 88 ? -2.275 12.758 38.344 1 95.81 88 ASN A CA 1
ATOM 687 C C . ASN A 1 88 ? -1.299 11.586 38.344 1 95.81 88 ASN A C 1
ATOM 689 O O . ASN A 1 88 ? -1.185 10.867 37.344 1 95.81 88 ASN A O 1
ATOM 693 N N . ILE A 1 89 ? -0.77 11.273 39.531 1 97.31 89 ILE A N 1
ATOM 694 C CA . ILE A 1 89 ? 0.348 10.336 39.594 1 97.31 89 ILE A CA 1
ATOM 695 C C . ILE A 1 89 ? -0.151 8.961 40.031 1 97.31 89 ILE A C 1
ATOM 697 O O . ILE A 1 89 ? -0.841 8.836 41.031 1 97.31 89 ILE A O 1
ATOM 701 N N . ASN A 1 90 ? 0.088 7.965 39.188 1 98.44 90 ASN A N 1
ATOM 702 C CA . ASN A 1 90 ? -0.019 6.566 39.594 1 98.44 90 ASN A CA 1
ATOM 703 C C . ASN A 1 90 ? 1.261 6.082 40.281 1 98.44 90 ASN A C 1
ATOM 705 O O . ASN A 1 90 ? 2.234 5.746 39.594 1 98.44 90 ASN A O 1
ATOM 709 N N . GLU A 1 91 ? 1.223 5.945 41.594 1 98.31 91 GLU A N 1
ATOM 710 C CA . GLU A 1 91 ? 2.422 5.68 42.375 1 98.31 91 GLU A CA 1
ATOM 711 C C . GLU A 1 91 ? 3.008 4.312 42.062 1 98.31 91 GLU A C 1
ATOM 713 O O . GLU A 1 91 ? 4.227 4.145 42 1 98.31 91 GLU A O 1
ATOM 718 N N . ALA A 1 92 ? 2.1 3.379 41.812 1 98.69 92 ALA A N 1
ATOM 719 C CA . ALA A 1 92 ? 2.566 2.033 41.469 1 98.69 92 ALA A CA 1
ATOM 720 C C . ALA A 1 92 ? 3.311 2.016 40.156 1 98.69 92 ALA A C 1
ATOM 722 O O . ALA A 1 92 ? 4.348 1.364 40 1 98.69 92 ALA A O 1
ATOM 723 N N . PHE A 1 93 ? 2.777 2.676 39.219 1 98.5 93 PHE A N 1
ATOM 724 C CA . PHE A 1 93 ? 3.428 2.789 37.906 1 98.5 93 PHE A CA 1
ATOM 725 C C . PHE A 1 93 ? 4.785 3.473 38.062 1 98.5 93 PHE A C 1
ATOM 727 O O . PHE A 1 93 ? 5.781 2.996 37.5 1 98.5 93 PHE A O 1
ATOM 734 N N . MET A 1 94 ? 4.855 4.605 38.781 1 98.62 94 MET A N 1
ATOM 735 C CA . MET A 1 94 ? 6.09 5.371 38.938 1 98.62 94 MET A CA 1
ATOM 736 C C . MET A 1 94 ? 7.168 4.543 39.625 1 98.62 94 MET A C 1
ATOM 738 O O . MET A 1 94 ? 8.344 4.633 39.281 1 98.62 94 MET A O 1
ATOM 742 N N . LYS A 1 95 ? 6.746 3.771 40.594 1 98.56 95 LYS A N 1
ATOM 743 C CA . LYS A 1 95 ? 7.691 2.889 41.281 1 98.56 95 LYS A CA 1
ATOM 744 C C . LYS A 1 95 ? 8.273 1.861 40.312 1 98.56 95 LYS A C 1
ATOM 746 O O . LYS A 1 95 ? 9.492 1.708 40.219 1 98.56 95 LYS A O 1
ATOM 751 N N . ASP A 1 96 ? 7.418 1.194 39.531 1 98.75 96 ASP A N 1
ATOM 752 C CA . ASP A 1 96 ? 7.852 0.143 38.625 1 98.75 96 ASP A CA 1
ATOM 753 C C . ASP A 1 96 ? 8.688 0.717 37.5 1 98.75 96 ASP A C 1
ATOM 755 O O . ASP A 1 96 ? 9.695 0.127 37.094 1 98.75 96 ASP A O 1
ATOM 759 N N . ILE A 1 97 ? 8.273 1.831 36.938 1 98.56 97 ILE A N 1
ATOM 760 C CA . ILE A 1 97 ? 8.961 2.418 35.812 1 98.56 97 ILE A CA 1
ATOM 761 C C . ILE A 1 97 ? 10.352 2.902 36.25 1 98.56 97 ILE A C 1
ATOM 763 O O . ILE A 1 97 ? 11.305 2.83 35.469 1 98.56 97 ILE A O 1
ATOM 767 N N . SER A 1 98 ? 10.5 3.432 37.469 1 98.31 98 SER A N 1
ATOM 768 C CA . SER A 1 98 ? 11.773 3.891 38 1 98.31 98 SER A CA 1
ATOM 769 C C . SER A 1 98 ? 12.742 2.73 38.188 1 98.31 98 SER A C 1
ATOM 771 O O . SER A 1 98 ? 13.961 2.93 38.25 1 98.31 98 SER A O 1
ATOM 773 N N . ALA A 1 99 ? 12.211 1.544 38.312 1 98.38 99 ALA A N 1
ATOM 774 C CA . ALA A 1 99 ? 13.047 0.362 38.5 1 98.38 99 ALA A CA 1
ATOM 775 C C . ALA A 1 99 ? 13.656 -0.098 37.188 1 98.38 99 ALA A C 1
ATOM 777 O O . ALA A 1 99 ? 14.68 -0.784 37.156 1 98.38 99 ALA A O 1
ATOM 778 N N . VAL A 1 100 ? 13.055 0.32 36.062 1 98.12 100 VAL A N 1
ATOM 779 C CA . VAL A 1 100 ? 13.5 -0.251 34.781 1 98.12 100 VAL A CA 1
ATOM 780 C C . VAL A 1 100 ? 14.141 0.836 33.938 1 98.12 100 VAL A C 1
ATOM 782 O O . VAL A 1 100 ? 14.914 0.538 33.031 1 98.12 100 VAL A O 1
ATOM 785 N N . LEU A 1 101 ? 13.867 2.096 34.188 1 98.19 101 LEU A N 1
ATOM 786 C CA . LEU A 1 101 ? 14.461 3.207 33.438 1 98.19 101 LEU A CA 1
ATOM 787 C C . LEU A 1 101 ? 15.438 3.982 34.312 1 98.19 101 LEU A C 1
ATOM 789 O O . LEU A 1 101 ? 15.336 3.953 35.531 1 98.19 101 LEU A O 1
ATOM 793 N N . GLU A 1 102 ? 16.344 4.703 33.656 1 97.12 102 GLU A N 1
ATOM 794 C CA . GLU A 1 102 ? 17.219 5.613 34.375 1 97.12 102 GLU A CA 1
ATOM 795 C C . GLU A 1 102 ? 16.484 6.875 34.781 1 97.12 102 GLU A C 1
ATOM 797 O O . GLU A 1 102 ? 15.484 7.254 34.188 1 97.12 102 GLU A O 1
ATOM 802 N N . LYS A 1 103 ? 16.984 7.504 35.781 1 96.12 103 LYS A N 1
ATOM 803 C CA . LYS A 1 103 ? 16.375 8.727 36.312 1 96.12 103 LYS A CA 1
ATOM 804 C C . LYS A 1 103 ? 16.266 9.789 35.219 1 96.12 103 LYS A C 1
ATOM 806 O O . LYS A 1 103 ? 15.281 10.539 35.188 1 96.12 103 LYS A O 1
ATOM 811 N N . SER A 1 104 ? 17.266 9.859 34.375 1 96.25 104 SER A N 1
ATOM 812 C CA . SER A 1 104 ? 17.297 10.883 33.344 1 96.25 104 SER A CA 1
ATOM 813 C C . SER A 1 104 ? 16.188 10.656 32.312 1 96.25 104 SER A C 1
ATOM 815 O O . SER A 1 104 ? 15.859 11.555 31.531 1 96.25 104 SER A O 1
ATOM 817 N N . GLN A 1 105 ? 15.617 9.484 32.25 1 98 105 GLN A N 1
ATOM 818 C CA . GLN A 1 105 ? 14.602 9.117 31.266 1 98 105 GLN A CA 1
ATOM 819 C C . GLN A 1 105 ? 13.203 9.469 31.766 1 98 105 GLN A C 1
ATOM 821 O O . GLN A 1 105 ? 12.227 9.328 31.016 1 98 105 GLN A O 1
ATOM 826 N N . ILE A 1 106 ? 13.086 9.898 32.969 1 98.31 106 ILE A N 1
ATOM 827 C CA . ILE A 1 106 ? 11.805 10.227 33.594 1 98.31 106 ILE A CA 1
ATOM 828 C C . ILE A 1 106 ? 11.766 11.711 33.938 1 98.31 106 ILE A C 1
ATOM 830 O O . ILE A 1 106 ? 12.555 12.188 34.75 1 98.31 106 ILE A O 1
ATOM 834 N N . ARG A 1 107 ? 10.852 12.422 33.312 1 97.25 107 ARG A N 1
ATOM 835 C CA . ARG A 1 107 ? 10.797 13.875 33.469 1 97.25 107 ARG A CA 1
ATOM 836 C C . ARG A 1 107 ? 9.43 14.32 33.938 1 97.25 107 ARG A C 1
ATOM 838 O O . ARG A 1 107 ? 8.555 14.648 33.156 1 97.25 107 ARG A O 1
ATOM 845 N N . PRO A 1 108 ? 9.242 14.477 35.219 1 96.06 108 PRO A N 1
ATOM 846 C CA . PRO A 1 108 ? 7.965 14.953 35.781 1 96.06 108 PRO A CA 1
ATOM 847 C C . PRO A 1 108 ? 7.898 16.469 35.906 1 96.06 108 PRO A C 1
ATOM 849 O O . PRO A 1 108 ? 6.887 17.016 36.344 1 96.06 108 PRO A O 1
ATOM 852 N N . ASP A 1 109 ? 8.992 17.188 35.5 1 95.19 109 ASP A N 1
ATOM 853 C CA . ASP A 1 109 ? 9.094 18.625 35.719 1 95.19 109 ASP A CA 1
ATOM 854 C C . ASP A 1 109 ? 8.133 19.391 34.812 1 95.19 109 ASP A C 1
ATOM 856 O O . ASP A 1 109 ? 7.77 18.922 33.75 1 95.19 109 ASP A O 1
ATOM 860 N N . GLY A 1 110 ? 7.75 20.547 35.188 1 96.5 110 GLY A N 1
ATOM 861 C CA . GLY A 1 110 ? 6.754 21.375 34.531 1 96.5 110 GLY A CA 1
ATOM 862 C C . GLY A 1 110 ? 7.133 21.734 33.094 1 96.5 110 GLY A C 1
ATOM 863 O O . GLY A 1 110 ? 6.285 21.719 32.219 1 96.5 110 GLY A O 1
ATOM 864 N N . LYS A 1 111 ? 8.32 22.125 32.875 1 96.06 111 LYS A N 1
ATOM 865 C CA . LYS A 1 111 ? 8.727 22.547 31.531 1 96.06 111 LYS A CA 1
ATOM 866 C C . LYS A 1 111 ? 8.586 21.406 30.531 1 96.06 111 LYS A C 1
ATOM 868 O O . LYS A 1 111 ? 8.094 21.609 29.422 1 96.06 111 LYS A O 1
ATOM 873 N N . SER A 1 112 ? 9.078 20.203 30.969 1 96.88 112 SER A N 1
ATOM 874 C CA . SER A 1 112 ? 8.93 19.047 30.094 1 96.88 112 SER A CA 1
ATOM 875 C C . SER A 1 112 ? 7.465 18.766 29.781 1 96.88 112 SER A C 1
ATOM 877 O O . SER A 1 112 ? 7.113 18.5 28.625 1 96.88 112 SER A O 1
ATOM 879 N N . ARG A 1 113 ? 6.664 18.828 30.766 1 97.69 113 ARG A N 1
ATOM 880 C CA . ARG A 1 113 ? 5.234 18.609 30.594 1 97.69 113 ARG A CA 1
ATOM 881 C C . ARG A 1 113 ? 4.629 19.656 29.656 1 97.69 113 ARG A C 1
ATOM 883 O O . ARG A 1 113 ? 3.863 19.312 28.75 1 97.69 113 ARG A O 1
ATOM 890 N N . LEU A 1 114 ? 5 20.906 29.812 1 97.19 114 LEU A N 1
ATOM 891 C CA . LEU A 1 114 ? 4.488 22.016 29.016 1 97.19 114 LEU A CA 1
ATOM 892 C C . LEU A 1 114 ? 4.883 21.844 27.547 1 97.19 114 LEU A C 1
ATOM 894 O O . LEU A 1 114 ? 4.07 22.062 26.641 1 97.19 114 LEU A O 1
ATOM 898 N N . CYS A 1 115 ? 6.086 21.359 27.281 1 96.75 115 CYS A N 1
ATOM 899 C CA . CYS A 1 115 ? 6.613 21.219 25.922 1 96.75 115 CYS A CA 1
ATOM 900 C C . CYS A 1 115 ? 5.918 20.078 25.188 1 96.75 115 CYS A C 1
ATOM 902 O O . CYS A 1 115 ? 6.031 19.969 23.969 1 96.75 115 CYS A O 1
ATOM 904 N N . HIS A 1 116 ? 5.148 19.25 25.891 1 97.69 116 HIS A N 1
ATOM 905 C CA . HIS A 1 116 ? 4.523 18.078 25.281 1 97.69 116 HIS A CA 1
ATOM 906 C C . HIS A 1 116 ? 3.002 18.172 25.359 1 97.69 116 HIS A C 1
ATOM 908 O O . HIS A 1 116 ? 2.311 17.156 25.188 1 97.69 116 HIS A O 1
ATOM 914 N N . ILE A 1 117 ? 2.434 19.344 25.625 1 96 117 ILE A N 1
ATOM 915 C CA . ILE A 1 117 ? 1.023 19.5 25.969 1 96 117 ILE A CA 1
ATOM 916 C C . ILE A 1 117 ? 0.18 19.453 24.688 1 96 117 ILE A C 1
ATOM 918 O O . ILE A 1 117 ? -0.894 18.844 24.672 1 96 117 ILE A O 1
ATOM 922 N N . VAL A 1 118 ? 0.643 20.109 23.625 1 95.19 118 VAL A N 1
ATOM 923 C CA . VAL A 1 118 ? -0.16 20.219 22.406 1 95.19 118 VAL A CA 1
ATOM 924 C C . VAL A 1 118 ? 0.756 20.297 21.188 1 95.19 118 VAL A C 1
ATOM 926 O O . VAL A 1 118 ? 1.979 20.203 21.312 1 95.19 118 VAL A O 1
ATOM 929 N N . GLY A 1 119 ? 0.136 20.344 19.984 1 95.38 119 GLY A N 1
ATOM 930 C CA . GLY A 1 119 ? 0.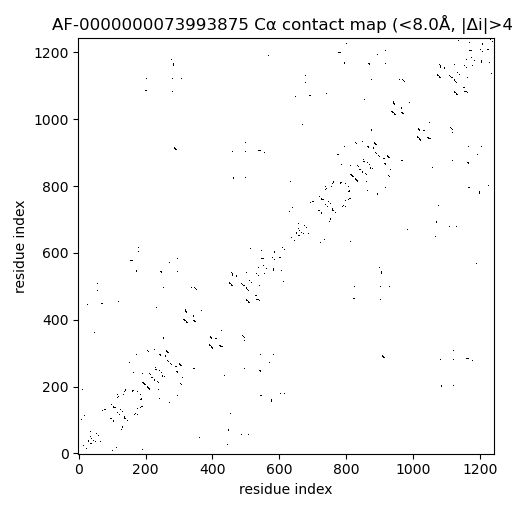854 20.547 18.734 1 95.38 119 GLY A CA 1
ATOM 931 C C . GLY A 1 119 ? 1.053 22 18.375 1 95.38 119 GLY A C 1
ATOM 932 O O . GLY A 1 119 ? 1.327 22.828 19.25 1 95.38 119 GLY A O 1
ATOM 933 N N . LYS A 1 120 ? 0.975 22.281 17.078 1 95.88 120 LYS A N 1
ATOM 934 C CA . LYS A 1 120 ? 1.444 23.609 16.656 1 95.88 120 LYS A CA 1
ATOM 935 C C . LYS A 1 120 ? 0.419 24.312 15.773 1 95.88 120 LYS A C 1
ATOM 937 O O . LYS A 1 120 ? 0.735 25.297 15.117 1 95.88 120 LYS A O 1
ATOM 942 N N . ASN A 1 121 ? -0.823 23.875 15.734 1 93.19 121 ASN A N 1
ATOM 943 C CA . ASN A 1 121 ? -1.812 24.609 14.953 1 93.19 121 ASN A CA 1
ATOM 944 C C . ASN A 1 121 ? -2.297 25.844 15.688 1 93.19 121 ASN A C 1
ATOM 946 O O . ASN A 1 121 ? -1.89 26.109 16.812 1 93.19 121 ASN A O 1
ATOM 950 N N . TYR A 1 122 ? -3.111 26.641 15.062 1 92.94 122 TYR A N 1
ATOM 951 C CA . TYR A 1 122 ? -3.602 27.891 15.656 1 92.94 122 TYR A CA 1
ATOM 952 C C . TYR A 1 122 ? -4.273 27.625 17 1 92.94 122 TYR A C 1
ATOM 954 O O . TYR A 1 122 ? -3.977 28.281 18 1 92.94 122 TYR A O 1
ATOM 962 N N . ARG A 1 123 ? -5.105 26.672 17.016 1 91.88 123 ARG A N 1
ATOM 963 C CA . ARG A 1 123 ? -5.863 26.359 18.219 1 91.88 123 ARG A CA 1
ATOM 964 C C . ARG A 1 123 ? -4.93 26.047 19.391 1 91.88 123 ARG A C 1
ATOM 966 O O . ARG A 1 123 ? -5.125 26.562 20.5 1 91.88 123 ARG A O 1
ATOM 973 N N . ASP A 1 124 ? -3.992 25.25 19.156 1 93.19 124 ASP A N 1
ATOM 974 C CA . ASP A 1 124 ? -3.047 24.828 20.188 1 93.19 124 ASP A CA 1
ATOM 975 C C . ASP A 1 124 ? -2.223 26.016 20.688 1 93.19 124 ASP A C 1
ATOM 977 O O . ASP A 1 124 ? -2.158 26.266 21.906 1 93.19 124 ASP A O 1
ATOM 981 N N . LEU A 1 125 ? -1.659 26.75 19.781 1 94.5 125 LEU A N 1
ATOM 982 C CA . LEU A 1 125 ? -0.738 27.828 20.156 1 94.5 125 LEU A CA 1
ATOM 983 C C . LEU A 1 125 ? -1.487 29 20.781 1 94.5 125 LEU A C 1
ATOM 985 O O . LEU A 1 125 ? -0.972 29.656 21.688 1 94.5 125 LEU A O 1
ATOM 989 N N . TRP A 1 126 ? -2.643 29.266 20.234 1 93.88 126 TRP A N 1
ATOM 990 C CA . TRP A 1 126 ? -3.475 30.297 20.844 1 93.88 126 TRP A CA 1
ATOM 991 C C . TRP A 1 126 ? -3.752 29.984 22.297 1 93.88 126 TRP A C 1
ATOM 993 O O . TRP A 1 126 ? -3.629 30.859 23.172 1 93.88 126 TRP A O 1
ATOM 1003 N N . ARG A 1 127 ? -4.074 28.797 22.594 1 93 127 ARG A N 1
ATOM 1004 C CA . ARG A 1 127 ? -4.406 28.359 23.953 1 93 127 ARG A CA 1
ATOM 1005 C C . ARG A 1 127 ? -3.197 28.469 24.875 1 93 127 ARG A C 1
ATOM 1007 O O . ARG A 1 127 ? -3.264 29.125 25.906 1 93 127 ARG A O 1
ATOM 1014 N N . VAL A 1 128 ? -2.125 27.922 24.516 1 94.62 128 VAL A N 1
ATOM 1015 C CA . VAL A 1 128 ? -0.985 27.875 25.438 1 94.62 128 VAL A CA 1
ATOM 1016 C C . VAL A 1 128 ? -0.43 29.281 25.656 1 94.62 128 VAL A C 1
ATOM 1018 O O . VAL A 1 128 ? 0.073 29.594 26.734 1 94.62 128 VAL A O 1
ATOM 1021 N N . ARG A 1 129 ? -0.448 30.109 24.641 1 94.81 129 ARG A N 1
ATOM 1022 C CA . ARG A 1 129 ? 0.055 31.469 24.766 1 94.81 129 ARG A CA 1
ATOM 1023 C C . ARG A 1 129 ? -0.803 32.281 25.719 1 94.81 129 ARG A C 1
ATOM 1025 O O . ARG A 1 129 ? -0.335 33.281 26.297 1 94.81 129 ARG A O 1
ATOM 1032 N N . LYS A 1 130 ? -2.006 31.859 25.891 1 92.62 130 LYS A N 1
ATOM 1033 C CA . LYS A 1 130 ? -2.928 32.562 26.781 1 92.62 130 LYS A CA 1
ATOM 1034 C C . LYS A 1 130 ? -2.943 31.938 28.172 1 92.62 130 LYS A C 1
ATOM 1036 O O . LYS A 1 130 ? -3.664 32.406 29.047 1 92.62 130 LYS A O 1
ATOM 1041 N N . GLY A 1 131 ? -2.234 30.859 28.25 1 92.69 131 GLY A N 1
ATOM 1042 C CA . GLY A 1 131 ? -2.117 30.219 29.562 1 92.69 131 GLY A CA 1
ATOM 1043 C C . GLY A 1 131 ? -3.164 29.141 29.781 1 92.69 131 GLY A C 1
ATOM 1044 O O . GLY A 1 131 ? -3.371 28.703 30.922 1 92.69 131 GLY A O 1
ATOM 1045 N N . MET A 1 132 ? -3.82 28.703 28.781 1 91.69 132 MET A N 1
ATOM 1046 C CA . MET A 1 132 ? -4.73 27.578 28.891 1 91.69 132 MET A CA 1
ATOM 1047 C C . MET A 1 132 ? -3.965 26.25 28.797 1 91.69 132 MET A C 1
ATOM 1049 O O . MET A 1 132 ? -4.008 25.578 27.766 1 91.69 132 MET A O 1
ATOM 1053 N N . VAL A 1 133 ? -3.439 25.828 29.938 1 92.69 133 VAL A N 1
ATOM 1054 C CA . VAL A 1 133 ? -2.488 24.719 29.938 1 92.69 133 VAL A CA 1
ATOM 1055 C C . VAL A 1 133 ? -2.922 23.672 30.969 1 92.69 133 VAL A C 1
ATOM 1057 O O . VAL A 1 133 ? -2.084 22.969 31.531 1 92.69 133 VAL A O 1
ATOM 1060 N N . GLU A 1 134 ? -4.219 23.438 31.297 1 84.31 134 GLU A N 1
ATOM 1061 C CA . GLU A 1 134 ? -4.73 22.609 32.375 1 84.31 134 GLU A CA 1
ATOM 1062 C C . GLU A 1 134 ? -4.754 21.141 31.984 1 84.31 134 GLU A C 1
ATOM 1064 O O . GLU A 1 134 ? -5.035 20.281 32.812 1 84.31 134 GLU A O 1
ATOM 1069 N N . HIS A 1 135 ? -4.375 20.562 30.938 1 87.25 135 HIS A N 1
ATOM 1070 C CA . HIS A 1 135 ? -4.438 19.156 30.578 1 87.25 135 HIS A CA 1
ATOM 1071 C C . HIS A 1 135 ? -3.113 18.672 30 1 87.25 135 HIS A C 1
ATOM 1073 O O . HIS A 1 135 ? -3.092 18.031 28.938 1 87.25 135 HIS A O 1
ATOM 1079 N N . THR A 1 136 ? -2.154 18.922 30.766 1 94.31 136 THR A N 1
ATOM 1080 C CA . THR A 1 136 ? -0.815 18.516 30.344 1 94.31 136 THR A CA 1
ATOM 1081 C C . THR A 1 136 ? -0.548 17.062 30.719 1 94.31 136 THR A C 1
ATOM 1083 O O . THR A 1 136 ? -1.083 16.562 31.719 1 94.31 136 THR A O 1
ATOM 1086 N N . PRO A 1 137 ? 0.224 16.297 29.922 1 97.19 137 PRO A N 1
ATOM 1087 C CA . PRO A 1 137 ? 0.647 14.977 30.391 1 97.19 137 PRO A CA 1
ATOM 1088 C C . PRO A 1 137 ? 1.286 15.023 31.781 1 97.19 137 PRO A C 1
ATOM 1090 O O . PRO A 1 137 ? 1.927 16.016 32.125 1 97.19 137 PRO A O 1
ATOM 1093 N N . ASP A 1 138 ? 1.185 13.977 32.5 1 98.06 138 ASP A N 1
ATOM 1094 C CA . ASP A 1 138 ? 1.583 13.969 33.906 1 98.06 138 ASP A CA 1
ATOM 1095 C C . ASP A 1 138 ? 3.088 13.75 34.062 1 98.06 138 ASP A C 1
ATOM 1097 O O . ASP A 1 138 ? 3.686 14.156 35.062 1 98.06 138 ASP A O 1
ATOM 1101 N N . CYS A 1 139 ? 3.666 13.133 33.094 1 98.31 139 CYS A N 1
ATOM 1102 C CA . CYS A 1 139 ? 5.094 12.836 33.094 1 98.31 139 CYS A CA 1
ATOM 1103 C C . CYS A 1 139 ? 5.582 12.562 31.672 1 98.31 139 CYS A C 1
ATOM 1105 O O . CYS A 1 139 ? 4.824 12.078 30.828 1 98.31 139 CYS A O 1
ATOM 1107 N N . ILE A 1 140 ? 6.801 12.922 31.406 1 98.44 140 ILE A N 1
ATOM 1108 C CA . ILE A 1 140 ? 7.43 12.641 30.125 1 98.44 140 ILE A CA 1
ATOM 1109 C C . ILE A 1 140 ? 8.461 11.523 30.281 1 98.44 140 ILE A C 1
ATOM 1111 O O . ILE A 1 140 ? 9.289 11.562 31.188 1 98.44 140 ILE A O 1
ATOM 1115 N N . LEU A 1 141 ? 8.32 10.531 29.453 1 98.81 141 LEU A N 1
ATOM 1116 C CA . LEU A 1 141 ? 9.289 9.445 29.438 1 98.81 141 LEU A CA 1
ATOM 1117 C C . LEU A 1 141 ? 10.141 9.5 28.172 1 98.81 141 LEU A C 1
ATOM 1119 O O . LEU A 1 141 ? 9.625 9.805 27.078 1 98.81 141 LEU A O 1
ATOM 1123 N N . LEU A 1 142 ? 11.43 9.203 28.266 1 98.56 142 LEU A N 1
ATOM 1124 C CA . LEU A 1 142 ? 12.398 9.297 27.188 1 98.56 142 LEU A CA 1
ATOM 1125 C C . LEU A 1 142 ? 13.102 7.957 26.969 1 98.56 142 LEU A C 1
ATOM 1127 O O . LEU A 1 142 ? 14.203 7.738 27.469 1 98.56 142 LEU A O 1
ATOM 1131 N N . PRO A 1 143 ? 12.531 7.082 26.141 1 98.75 143 PRO A N 1
ATOM 1132 C CA . PRO A 1 143 ? 13.172 5.785 25.922 1 98.75 143 PRO A CA 1
ATOM 1133 C C . PRO A 1 143 ? 14.461 5.891 25.125 1 98.75 143 PRO A C 1
ATOM 1135 O O . PRO A 1 143 ? 14.562 6.719 24.203 1 98.75 143 PRO A O 1
ATOM 1138 N N . ASN A 1 144 ? 15.422 4.973 25.438 1 98.19 144 ASN A N 1
ATOM 1139 C CA . ASN A 1 144 ? 16.688 4.91 24.734 1 98.19 144 ASN A CA 1
ATOM 1140 C C . ASN A 1 144 ? 16.734 3.74 23.75 1 98.19 144 ASN A C 1
ATOM 1142 O O . ASN A 1 144 ? 17.656 3.627 22.938 1 98.19 144 ASN A O 1
ATOM 1146 N N . SER A 1 145 ? 15.695 2.895 23.844 1 98.44 145 SER A N 1
ATOM 1147 C CA . SER A 1 145 ? 15.734 1.676 23.031 1 98.44 145 SER A CA 1
ATOM 1148 C C . SER A 1 145 ? 14.336 1.075 22.875 1 98.44 145 SER A C 1
ATOM 1150 O O . SER A 1 145 ? 13.398 1.487 23.562 1 98.44 145 SER A O 1
ATOM 1152 N N . HIS A 1 146 ? 14.305 0.119 21.984 1 98.62 146 HIS A N 1
ATOM 1153 C CA . HIS A 1 146 ? 13.078 -0.66 21.828 1 98.62 146 HIS A CA 1
ATOM 1154 C C . HIS A 1 146 ? 12.688 -1.331 23.141 1 98.62 146 HIS A C 1
ATOM 1156 O O . HIS A 1 146 ? 11.5 -1.395 23.484 1 98.62 146 HIS A O 1
ATOM 1162 N N . LYS A 1 147 ? 13.633 -1.877 23.859 1 98.5 147 LYS A N 1
ATOM 1163 C CA . LYS A 1 147 ? 13.359 -2.545 25.141 1 98.5 147 LYS A CA 1
ATOM 1164 C C . LYS A 1 147 ? 12.688 -1.598 26.125 1 98.5 147 LYS A C 1
ATOM 1166 O O . LYS A 1 147 ? 11.734 -1.979 26.812 1 98.5 147 LYS A O 1
ATOM 1171 N N . ASP A 1 148 ? 13.227 -0.354 26.203 1 98.81 148 ASP A N 1
ATOM 1172 C CA . ASP A 1 148 ? 12.602 0.646 27.062 1 98.81 148 ASP A CA 1
ATOM 1173 C C . ASP A 1 148 ? 11.141 0.855 26.703 1 98.81 148 ASP A C 1
ATOM 1175 O O . ASP A 1 148 ? 10.273 0.919 27.578 1 98.81 148 ASP A O 1
ATOM 1179 N N . CYS A 1 149 ? 10.844 0.95 25.391 1 98.88 149 CYS A N 1
ATOM 1180 C CA . CYS A 1 149 ? 9.477 1.169 24.938 1 98.88 149 CYS A CA 1
ATOM 1181 C C . CYS A 1 149 ? 8.578 -0.003 25.312 1 98.88 149 CYS A C 1
ATOM 1183 O O . CYS A 1 149 ? 7.434 0.194 25.719 1 98.88 149 CYS A O 1
ATOM 1185 N N . ALA A 1 150 ? 9.133 -1.187 25.094 1 98.75 150 ALA A N 1
ATOM 1186 C CA . ALA A 1 150 ? 8.375 -2.381 25.469 1 98.75 150 ALA A CA 1
ATOM 1187 C C . ALA A 1 150 ? 8.062 -2.396 26.953 1 98.75 150 ALA A C 1
ATOM 1189 O O . ALA A 1 150 ? 6.949 -2.742 27.359 1 98.75 150 ALA A O 1
ATOM 1190 N N . GLU A 1 151 ? 9.016 -2.033 27.797 1 98.69 151 GLU A N 1
ATOM 1191 C CA . GLU A 1 151 ? 8.828 -1.977 29.25 1 98.69 151 GLU A CA 1
ATOM 1192 C C . GLU A 1 151 ? 7.797 -0.915 29.625 1 98.69 151 GLU A C 1
ATOM 1194 O O . GLU A 1 151 ? 6.918 -1.16 30.453 1 98.69 151 GLU A O 1
ATOM 1199 N N . ILE A 1 152 ? 7.934 0.238 29.016 1 98.88 152 ILE A N 1
ATOM 1200 C CA . ILE A 1 152 ? 6.988 1.319 29.266 1 98.88 152 ILE A CA 1
ATOM 1201 C C . ILE A 1 152 ? 5.57 0.851 28.953 1 98.88 152 ILE A C 1
ATOM 1203 O O . ILE A 1 152 ? 4.652 1.021 29.75 1 98.88 152 ILE A O 1
ATOM 1207 N N . MET A 1 153 ? 5.383 0.243 27.812 1 98.81 153 MET A N 1
ATOM 1208 C CA . MET A 1 153 ? 4.066 -0.192 27.359 1 98.81 153 MET A CA 1
ATOM 1209 C C . MET A 1 153 ? 3.51 -1.284 28.266 1 98.81 153 MET A C 1
ATOM 1211 O O . MET A 1 153 ? 2.332 -1.256 28.625 1 98.81 153 MET A O 1
ATOM 1215 N N . GLY A 1 154 ? 4.352 -2.258 28.578 1 98.69 154 GLY A N 1
ATOM 1216 C CA . GLY A 1 154 ? 3.924 -3.318 29.484 1 98.69 154 GLY A CA 1
ATOM 1217 C C . GLY A 1 154 ? 3.479 -2.809 30.844 1 98.69 154 GLY A C 1
ATOM 1218 O O . GLY A 1 154 ? 2.438 -3.223 31.344 1 98.69 154 GLY A O 1
ATOM 1219 N N . LEU A 1 155 ? 4.238 -1.945 31.438 1 98.81 155 LEU A N 1
ATOM 1220 C CA . LEU A 1 155 ? 3.918 -1.388 32.75 1 98.81 155 LEU A CA 1
ATOM 1221 C C . LEU A 1 155 ? 2.693 -0.485 32.688 1 98.81 155 LEU A C 1
ATOM 1223 O O . LEU A 1 155 ? 1.879 -0.455 33.594 1 98.81 155 LEU A O 1
ATOM 1227 N N . ALA A 1 156 ? 2.637 0.318 31.562 1 98.88 156 ALA A N 1
ATOM 1228 C CA . ALA A 1 156 ? 1.441 1.137 31.375 1 98.88 156 ALA A CA 1
ATOM 1229 C C . ALA A 1 156 ? 0.186 0.271 31.328 1 98.88 156 ALA A C 1
ATOM 1231 O O . ALA A 1 156 ? -0.847 0.628 31.891 1 98.88 156 ALA A O 1
ATOM 1232 N N . HIS A 1 157 ? 0.287 -0.804 30.609 1 98.81 157 HIS A N 1
ATOM 1233 C CA . HIS A 1 157 ? -0.827 -1.744 30.547 1 98.81 157 HIS A CA 1
ATOM 1234 C C . HIS A 1 157 ? -1.143 -2.324 31.922 1 98.81 157 HIS A C 1
ATOM 1236 O O . HIS A 1 157 ? -2.307 -2.379 32.312 1 98.81 157 HIS A O 1
ATOM 1242 N N . LYS A 1 158 ? -0.123 -2.758 32.625 1 98.69 158 LYS A N 1
ATOM 1243 C CA . LYS A 1 158 ? -0.281 -3.338 33.969 1 98.69 158 LYS A CA 1
ATOM 1244 C C . LYS A 1 158 ? -1.005 -2.375 34.906 1 98.69 158 LYS A C 1
ATOM 1246 O O . LYS A 1 158 ? -1.903 -2.779 35.656 1 98.69 158 LYS A O 1
ATOM 1251 N N . HIS A 1 159 ? -0.68 -1.078 34.812 1 98.69 159 HIS A N 1
ATOM 1252 C CA . HIS A 1 159 ? -1.139 -0.12 35.812 1 98.69 159 HIS A CA 1
ATOM 1253 C C . HIS A 1 159 ? -2.217 0.797 35.25 1 98.69 159 HIS A C 1
ATOM 1255 O O . HIS A 1 159 ? -2.621 1.764 35.906 1 98.69 159 HIS A O 1
ATOM 1261 N N . ASN A 1 160 ? -2.643 0.589 34 1 98.5 160 ASN A N 1
ATOM 1262 C CA . ASN A 1 160 ? -3.709 1.342 33.344 1 98.5 160 ASN A CA 1
ATOM 1263 C C . ASN A 1 160 ? -3.35 2.82 33.188 1 98.5 160 ASN A C 1
ATOM 1265 O O . ASN A 1 160 ? -4.117 3.688 33.625 1 98.5 160 ASN A O 1
ATOM 1269 N N . VAL A 1 161 ? -2.213 3.109 32.688 1 98.75 161 VAL A N 1
ATOM 1270 C CA . VAL A 1 161 ? -1.699 4.449 32.438 1 98.75 161 VAL A CA 1
ATOM 1271 C C . VAL A 1 161 ? -1.773 4.75 30.938 1 98.75 161 VAL A C 1
ATOM 1273 O O . VAL A 1 161 ? -1.362 3.932 30.109 1 98.75 161 VAL A O 1
ATOM 1276 N N . VAL A 1 162 ? -2.285 5.918 30.562 1 98.38 162 VAL A N 1
ATOM 1277 C CA . VAL A 1 162 ? -2.416 6.309 29.172 1 98.38 162 VAL A CA 1
ATOM 1278 C C . VAL A 1 162 ? -1.052 6.707 28.609 1 98.38 162 VAL A C 1
ATOM 1280 O O . VAL A 1 162 ? -0.266 7.371 29.297 1 98.38 162 VAL A O 1
ATOM 1283 N N . VAL A 1 163 ? -0.796 6.273 27.391 1 98.81 163 VAL A N 1
ATOM 1284 C CA . VAL A 1 163 ? 0.482 6.547 26.75 1 98.81 163 VAL A CA 1
ATOM 1285 C C . VAL A 1 163 ? 0.253 7.336 25.469 1 98.81 163 VAL A C 1
ATOM 1287 O O . VAL A 1 163 ? -0.531 6.926 24.609 1 98.81 163 VAL A O 1
ATOM 1290 N N . ILE A 1 164 ? 0.914 8.406 25.297 1 98.44 164 ILE A N 1
ATOM 1291 C CA . ILE A 1 164 ? 0.877 9.203 24.078 1 98.44 164 ILE A CA 1
ATOM 1292 C C . ILE A 1 164 ? 2.271 9.266 23.453 1 98.44 164 ILE A C 1
ATOM 1294 O O . ILE A 1 164 ? 3.168 9.922 24 1 98.44 164 ILE A O 1
ATOM 1298 N N . PRO A 1 165 ? 2.443 8.57 22.344 1 98.5 165 PRO A N 1
ATOM 1299 C CA . PRO A 1 165 ? 3.725 8.727 21.656 1 98.5 165 PRO A CA 1
ATOM 1300 C C . PRO A 1 165 ? 3.939 10.141 21.109 1 98.5 165 PRO A C 1
ATOM 1302 O O . PRO A 1 165 ? 2.996 10.773 20.625 1 98.5 165 PRO A O 1
ATOM 1305 N N . PHE A 1 166 ? 5.152 10.594 21.234 1 98.5 166 PHE A N 1
ATOM 1306 C CA . PHE A 1 166 ? 5.5 11.961 20.859 1 98.5 166 PHE A CA 1
ATOM 1307 C C . PHE A 1 166 ? 6.766 11.977 20.016 1 98.5 166 PHE A C 1
ATOM 1309 O O . PHE A 1 166 ? 7.812 11.492 20.438 1 98.5 166 PHE A O 1
ATOM 1316 N N . GLY A 1 167 ? 6.691 12.477 18.781 1 97.19 167 GLY A N 1
ATOM 1317 C CA . GLY A 1 167 ? 7.852 12.742 17.938 1 97.19 167 GLY A CA 1
ATOM 1318 C C . GLY A 1 167 ? 8.43 14.125 18.156 1 97.19 167 GLY A C 1
ATOM 1319 O O . GLY A 1 167 ? 8.875 14.461 19.25 1 97.19 167 GLY A O 1
ATOM 1320 N N . GLY A 1 168 ? 8.203 15.008 17.109 1 95.5 168 GLY A N 1
ATOM 1321 C CA . GLY A 1 168 ? 8.711 16.375 17.203 1 95.5 168 GLY A CA 1
ATOM 1322 C C . GLY A 1 168 ? 7.668 17.359 17.672 1 95.5 168 GLY A C 1
ATOM 1323 O O . GLY A 1 168 ? 7.98 18.531 17.922 1 95.5 168 GLY A O 1
ATOM 1324 N N . GLY A 1 169 ? 6.469 16.906 17.828 1 95.94 169 GLY A N 1
ATOM 1325 C CA . GLY A 1 169 ? 5.398 17.766 18.297 1 95.94 169 GLY A CA 1
ATOM 1326 C C . GLY A 1 169 ? 4.93 18.766 17.266 1 95.94 169 GLY A C 1
ATOM 1327 O O . GLY A 1 169 ? 4.414 19.828 17.609 1 95.94 169 GLY A O 1
ATOM 1328 N N . THR A 1 170 ? 5.078 18.438 16.016 1 95.75 170 THR A N 1
ATOM 1329 C CA . THR A 1 170 ? 4.742 19.391 14.953 1 95.75 170 THR A CA 1
ATOM 1330 C C . THR A 1 170 ? 3.322 19.156 14.445 1 95.75 170 THR A C 1
ATOM 1332 O O . THR A 1 170 ? 2.896 19.781 13.469 1 95.75 170 THR A O 1
ATOM 1335 N N . ASN A 1 171 ? 2.594 18.312 15.117 1 95.56 171 ASN A N 1
ATOM 1336 C CA . ASN A 1 171 ? 1.253 17.938 14.68 1 95.56 171 ASN A CA 1
ATOM 1337 C C . ASN A 1 171 ? 0.309 19.141 14.68 1 95.56 171 ASN A C 1
ATOM 1339 O O . ASN A 1 171 ? 0.405 20.016 15.547 1 95.56 171 ASN A O 1
ATOM 1343 N N . VAL A 1 172 ? -0.661 19.109 13.711 1 95.94 172 VAL A N 1
ATOM 1344 C CA . VAL A 1 172 ? -1.54 20.266 13.602 1 95.94 172 VAL A CA 1
ATOM 1345 C C . VAL A 1 172 ? -2.998 19.812 13.633 1 95.94 172 VAL A C 1
ATOM 1347 O O . VAL A 1 172 ? -3.889 20.547 13.188 1 95.94 172 VAL A O 1
ATOM 1350 N N . THR A 1 173 ? -3.23 18.578 14.102 1 95.94 173 THR A N 1
ATOM 1351 C CA . THR A 1 173 ? -4.602 18.078 14.117 1 95.94 173 THR A CA 1
ATOM 1352 C C . THR A 1 173 ? -4.98 17.578 15.508 1 95.94 173 THR A C 1
ATOM 1354 O O . THR A 1 173 ? -5.996 16.906 15.68 1 95.94 173 THR A O 1
ATOM 1357 N N . GLY A 1 174 ? -4.152 17.875 16.484 1 94.44 174 GLY A N 1
ATOM 1358 C CA . GLY A 1 174 ? -4.441 17.453 17.844 1 94.44 174 GLY A CA 1
ATOM 1359 C C . GLY A 1 174 ? -4.047 16 18.109 1 94.44 174 GLY A C 1
ATOM 1360 O O . GLY A 1 174 ? -4.621 15.344 18.969 1 94.44 174 GLY A O 1
ATOM 1361 N N . GLY A 1 175 ? -3.055 15.508 17.438 1 95.31 175 GLY A N 1
ATOM 1362 C CA . GLY A 1 175 ? -2.68 14.109 17.5 1 95.31 175 GLY A CA 1
ATOM 1363 C C . GLY A 1 175 ? -1.873 13.766 18.75 1 95.31 175 GLY A C 1
ATOM 1364 O O . GLY A 1 175 ? -1.792 12.594 19.141 1 95.31 175 GLY A O 1
ATOM 1365 N N . VAL A 1 176 ? -1.306 14.766 19.438 1 96.38 176 VAL A N 1
ATOM 1366 C CA . VAL A 1 176 ? -0.421 14.461 20.562 1 96.38 176 VAL A CA 1
ATOM 1367 C C . VAL A 1 176 ? -1.023 15 21.859 1 96.38 176 VAL A C 1
ATOM 1369 O O . VAL A 1 176 ? -0.389 14.945 22.922 1 96.38 176 VAL A O 1
ATOM 1372 N N . GLU A 1 177 ? -2.207 15.516 21.797 1 93.94 177 GLU A N 1
ATOM 1373 C CA . GLU A 1 177 ? -2.859 16.141 22.938 1 93.94 177 GLU A CA 1
ATOM 1374 C C . GLU A 1 177 ? -3.59 15.102 23.797 1 93.94 177 GLU A C 1
ATOM 1376 O O . GLU A 1 177 ? -4.234 14.195 23.25 1 93.94 177 GLU A O 1
ATOM 1381 N N . ALA A 1 178 ? -3.484 15.289 25.062 1 92.94 178 ALA A N 1
ATOM 1382 C CA . ALA A 1 178 ? -4.223 14.414 25.969 1 92.94 178 ALA A CA 1
ATOM 1383 C C . ALA A 1 178 ? -5.719 14.719 25.922 1 92.94 178 ALA A C 1
ATOM 1385 O O . ALA A 1 178 ? -6.117 15.875 25.75 1 92.94 178 ALA A O 1
ATOM 1386 N N . ASP A 1 179 ? -6.469 13.688 26.109 1 88.19 179 ASP A N 1
ATOM 1387 C CA . ASP A 1 179 ? -7.914 13.859 26.203 1 88.19 179 ASP A CA 1
ATOM 1388 C C . ASP A 1 179 ? -8.289 14.641 27.453 1 88.19 179 ASP A C 1
ATOM 1390 O O . ASP A 1 179 ? -8.055 14.18 28.578 1 88.19 179 ASP A O 1
ATOM 1394 N N . PRO A 1 180 ? -8.898 15.734 27.281 1 83.06 180 PRO A N 1
ATOM 1395 C CA . PRO A 1 180 ? -9.234 16.547 28.453 1 83.06 180 PRO A CA 1
ATOM 1396 C C . PRO A 1 180 ? -10.297 15.906 29.328 1 83.06 180 PRO A C 1
ATOM 1398 O O . PRO A 1 180 ? -10.5 16.344 30.469 1 83.06 180 PRO A O 1
ATOM 1401 N N . PHE A 1 181 ? -10.93 14.906 28.797 1 81.44 181 PHE A N 1
ATOM 1402 C CA . PHE A 1 181 ? -11.953 14.234 29.578 1 81.44 181 PHE A CA 1
ATOM 1403 C C . PHE A 1 181 ? -11.352 13.102 30.406 1 81.44 181 PHE A C 1
ATOM 1405 O O . PHE A 1 181 ? -12.008 12.555 31.297 1 81.44 181 PHE A O 1
ATOM 1412 N N . GLU A 1 182 ? -10.148 12.82 30.094 1 85.5 182 GLU A N 1
ATOM 1413 C CA . GLU A 1 182 ? -9.438 11.812 30.859 1 85.5 182 GLU A CA 1
ATOM 1414 C C . GLU A 1 182 ? -8.922 12.383 32.188 1 85.5 182 GLU A C 1
ATOM 1416 O O . GLU A 1 182 ? -7.945 13.125 32.219 1 85.5 182 GLU A O 1
ATOM 1421 N N . ARG A 1 183 ? -9.555 11.984 33.344 1 83.12 183 ARG A N 1
ATOM 1422 C CA . ARG A 1 183 ? -9.188 12.586 34.625 1 83.12 183 ARG A CA 1
ATOM 1423 C C . ARG A 1 183 ? -8.797 11.516 35.625 1 83.12 183 ARG A C 1
ATOM 1425 O O . ARG A 1 183 ? -8.258 11.828 36.688 1 83.12 183 ARG A O 1
ATOM 1432 N N . ALA A 1 184 ? -9.109 10.422 35.25 1 91 184 ALA A N 1
ATOM 1433 C CA . ALA A 1 184 ? -8.93 9.367 36.219 1 91 184 ALA A CA 1
ATOM 1434 C C . ALA A 1 184 ? -7.551 8.727 36.094 1 91 184 ALA A C 1
ATOM 1436 O O . ALA A 1 184 ? -6.879 8.453 37.094 1 91 184 ALA A O 1
ATOM 1437 N N . ARG A 1 185 ? -7.117 8.555 34.938 1 96.06 185 ARG A N 1
ATOM 1438 C CA . ARG A 1 185 ? -5.867 7.836 34.719 1 96.06 185 ARG A CA 1
ATOM 1439 C C . ARG A 1 185 ? -4.695 8.805 34.562 1 96.06 185 ARG A C 1
ATOM 1441 O O . ARG A 1 185 ? -4.859 9.906 34.031 1 96.06 185 ARG A O 1
ATOM 1448 N N . MET A 1 186 ? -3.461 8.305 35.031 1 98.38 186 MET A N 1
ATOM 1449 C CA . MET A 1 186 ? -2.223 9.008 34.719 1 98.38 186 MET A CA 1
ATOM 1450 C C . MET A 1 186 ? -1.947 8.961 33.219 1 98.38 186 MET A C 1
ATOM 1452 O O . MET A 1 186 ? -2.199 7.945 32.562 1 98.38 186 MET A O 1
ATOM 1456 N N . ILE A 1 187 ? -1.477 10.078 32.688 1 98.31 187 ILE A N 1
ATOM 1457 C CA . ILE A 1 187 ? -1.139 10.172 31.281 1 98.31 187 ILE A CA 1
ATOM 1458 C C . ILE A 1 187 ? 0.352 10.469 31.125 1 98.31 187 ILE A C 1
ATOM 1460 O O . ILE A 1 187 ? 0.859 11.453 31.688 1 98.31 187 ILE A O 1
ATOM 1464 N N . VAL A 1 188 ? 1.045 9.648 30.391 1 98.69 188 VAL A N 1
ATOM 1465 C CA . VAL A 1 188 ? 2.453 9.914 30.109 1 98.69 188 VAL A CA 1
ATOM 1466 C C . VAL A 1 188 ? 2.65 10.172 28.625 1 98.69 188 VAL A C 1
ATOM 1468 O O . VAL A 1 188 ? 1.996 9.547 27.781 1 98.69 188 VAL A O 1
ATOM 1471 N N . SER A 1 189 ? 3.438 11.117 28.297 1 98.69 189 SER A N 1
ATOM 1472 C CA . SER A 1 189 ? 3.949 11.297 26.953 1 98.69 189 SER A CA 1
ATOM 1473 C C . SER A 1 189 ? 5.305 10.625 26.781 1 98.69 189 SER A C 1
ATOM 1475 O O . SER A 1 189 ? 6.195 10.789 27.609 1 98.69 189 SER A O 1
ATOM 1477 N N . VAL A 1 190 ? 5.414 9.844 25.734 1 98.88 190 VAL A N 1
ATOM 1478 C CA . VAL A 1 190 ? 6.672 9.148 25.453 1 98.88 190 VAL A CA 1
ATOM 1479 C C . VAL A 1 190 ? 7.383 9.836 24.297 1 98.88 190 VAL A C 1
ATOM 1481 O O . VAL A 1 190 ? 7.039 9.617 23.125 1 98.88 190 VAL A O 1
ATOM 1484 N N . ASP A 1 191 ? 8.375 10.633 24.641 1 98.69 191 ASP A N 1
ATOM 1485 C CA . ASP A 1 191 ? 9.172 11.352 23.656 1 98.69 191 ASP A CA 1
ATOM 1486 C C . ASP A 1 191 ? 10.234 10.445 23.031 1 98.69 191 ASP A C 1
ATOM 1488 O O . ASP A 1 191 ? 11.195 10.055 23.703 1 98.69 191 ASP A O 1
ATOM 1492 N N . MET A 1 192 ? 10.164 10.25 21.766 1 98.62 192 MET A N 1
ATOM 1493 C CA . MET A 1 192 ? 10.922 9.195 21.094 1 98.62 192 MET A CA 1
ATOM 1494 C C . MET A 1 192 ? 12.266 9.727 20.594 1 98.62 192 MET A C 1
ATOM 1496 O O . MET A 1 192 ? 13.078 8.969 20.062 1 98.62 192 MET A O 1
ATOM 1500 N N . ARG A 1 193 ? 12.633 10.914 20.75 1 98 193 ARG A N 1
ATOM 1501 C CA . ARG A 1 193 ? 13.68 11.594 20 1 98 193 ARG A CA 1
ATOM 1502 C C . ARG A 1 193 ? 15.062 11.141 20.453 1 98 193 ARG A C 1
ATOM 1504 O O . ARG A 1 193 ? 16.062 11.367 19.766 1 98 193 ARG A O 1
ATOM 1511 N N . ARG A 1 194 ? 15.148 10.453 21.656 1 98 194 ARG A N 1
ATOM 1512 C CA . ARG A 1 194 ? 16.438 9.859 22 1 98 194 ARG A CA 1
ATOM 1513 C C . ARG A 1 194 ? 16.75 8.664 21.094 1 98 194 ARG A C 1
ATOM 1515 O O . ARG A 1 194 ? 17.906 8.305 20.922 1 98 194 ARG A O 1
ATOM 1522 N N . MET A 1 195 ? 15.727 8.008 20.578 1 98.44 195 MET A N 1
ATOM 1523 C CA . MET A 1 195 ? 15.875 6.855 19.688 1 98.44 195 MET A CA 1
ATOM 1524 C C . MET A 1 195 ? 16.031 7.305 18.25 1 98.44 195 MET A C 1
ATOM 1526 O O . MET A 1 195 ? 15.102 7.176 17.438 1 98.44 195 MET A O 1
ATOM 1530 N N . ASN A 1 196 ? 17.234 7.715 17.891 1 98.38 196 ASN A N 1
ATOM 1531 C CA . ASN A 1 196 ? 17.438 8.398 16.625 1 98.38 196 ASN A CA 1
ATOM 1532 C C . ASN A 1 196 ? 18.547 7.75 15.797 1 98.38 196 ASN A C 1
ATOM 1534 O O . ASN A 1 196 ? 19.094 8.375 14.891 1 98.38 196 ASN A O 1
ATOM 1538 N N . ARG A 1 197 ? 18.875 6.508 16 1 98.38 197 ARG A N 1
ATOM 1539 C CA . ARG A 1 197 ? 20.047 5.887 15.383 1 98.38 197 ARG A CA 1
ATOM 1540 C C . ARG A 1 197 ? 19.641 4.996 14.219 1 98.38 197 ARG A C 1
ATOM 1542 O O . ARG A 1 197 ? 18.578 4.363 14.25 1 98.38 197 ARG A O 1
ATOM 1549 N N . MET A 1 198 ? 20.453 4.898 13.203 1 98.69 198 MET A N 1
ATOM 1550 C CA . MET A 1 198 ? 20.375 3.842 12.203 1 98.69 198 MET A CA 1
ATOM 1551 C C . MET A 1 198 ? 20.828 2.506 12.773 1 98.69 198 MET A C 1
ATOM 1553 O O . MET A 1 198 ? 21.938 2.389 13.281 1 98.69 198 MET A O 1
ATOM 1557 N N . ILE A 1 199 ? 20.047 1.561 12.734 1 98.69 199 ILE A N 1
ATOM 1558 C CA . ILE A 1 199 ? 20.312 0.253 13.32 1 98.69 199 ILE A CA 1
ATOM 1559 C C . ILE A 1 199 ? 21.078 -0.617 12.32 1 98.69 199 ILE A C 1
ATOM 1561 O O . ILE A 1 199 ? 21.969 -1.374 12.703 1 98.69 199 ILE A O 1
ATOM 1565 N N . SER A 1 200 ? 20.688 -0.558 11.055 1 98.38 200 SER A N 1
ATOM 1566 C CA . SER A 1 200 ? 21.328 -1.347 10.008 1 98.38 200 SER A CA 1
ATOM 1567 C C . SER A 1 200 ? 21.094 -0.731 8.633 1 98.38 200 SER A C 1
ATOM 1569 O O . SER A 1 200 ? 20.172 0.079 8.461 1 98.38 200 SER A O 1
ATOM 1571 N N . ILE A 1 201 ? 21.953 -1.104 7.707 1 98.12 201 ILE A N 1
ATOM 1572 C CA . ILE A 1 201 ? 21.812 -0.673 6.32 1 98.12 201 ILE A CA 1
ATOM 1573 C C . ILE A 1 201 ? 22.172 -1.827 5.383 1 98.12 201 ILE A C 1
ATOM 1575 O O . ILE A 1 201 ? 23.109 -2.582 5.641 1 98.12 201 ILE A O 1
ATOM 1579 N N . ASP A 1 202 ? 21.328 -2.074 4.461 1 97.69 202 ASP A N 1
ATOM 1580 C CA . ASP A 1 202 ? 21.562 -2.955 3.32 1 97.69 202 ASP A CA 1
ATOM 1581 C C . ASP A 1 202 ? 21.688 -2.156 2.027 1 97.69 202 ASP A C 1
ATOM 1583 O O . ASP A 1 202 ? 20.703 -1.937 1.322 1 97.69 202 ASP A O 1
ATOM 1587 N N . ARG A 1 203 ? 22.922 -1.831 1.648 1 96.38 203 ARG A N 1
ATOM 1588 C CA . ARG A 1 203 ? 23.188 -0.938 0.526 1 96.38 203 ARG A CA 1
ATOM 1589 C C . ARG A 1 203 ? 22.734 -1.562 -0.791 1 96.38 203 ARG A C 1
ATOM 1591 O O . ARG A 1 203 ? 22.188 -0.872 -1.657 1 96.38 203 ARG A O 1
ATOM 1598 N N . GLU A 1 204 ? 22.875 -2.809 -0.886 1 95.81 204 GLU A N 1
ATOM 1599 C CA . GLU A 1 204 ? 22.531 -3.486 -2.133 1 95.81 204 GLU A CA 1
ATOM 1600 C C . GLU A 1 204 ? 21.016 -3.514 -2.35 1 95.81 204 GLU A C 1
ATOM 1602 O O . GLU A 1 204 ? 20.547 -3.283 -3.463 1 95.81 204 GLU A O 1
ATOM 1607 N N . SER A 1 205 ? 20.281 -3.785 -1.307 1 97.19 205 SER A N 1
ATOM 1608 C CA . SER A 1 205 ? 18.828 -3.82 -1.419 1 97.19 205 SER A CA 1
ATOM 1609 C C . SER A 1 205 ? 18.234 -2.436 -1.211 1 97.19 205 SER A C 1
ATOM 1611 O O . SER A 1 205 ? 17.016 -2.258 -1.323 1 97.19 205 SER A O 1
ATOM 1613 N N . ARG A 1 206 ? 19.078 -1.494 -0.801 1 96.75 206 ARG A N 1
ATOM 1614 C CA . ARG A 1 206 ? 18.672 -0.108 -0.606 1 96.75 206 ARG A CA 1
ATOM 1615 C C . ARG A 1 206 ? 17.609 -0 0.489 1 96.75 206 ARG A C 1
ATOM 1617 O O . ARG A 1 206 ? 16.562 0.597 0.282 1 96.75 206 ARG A O 1
ATOM 1624 N N . LEU A 1 207 ? 17.938 -0.573 1.629 1 98.06 207 LEU A N 1
ATOM 1625 C CA . LEU A 1 207 ? 17.109 -0.522 2.826 1 98.06 207 LEU A CA 1
ATOM 1626 C C . LEU A 1 207 ? 17.938 -0.11 4.043 1 98.06 207 LEU A C 1
ATOM 1628 O O . LEU A 1 207 ? 19.125 -0.416 4.125 1 98.06 207 LEU A O 1
ATOM 1632 N N . ALA A 1 208 ? 17.328 0.572 4.895 1 98.69 208 ALA A N 1
ATOM 1633 C CA . ALA A 1 208 ? 17.906 0.854 6.203 1 98.69 208 ALA A CA 1
ATOM 1634 C C . ALA A 1 208 ? 16.859 0.791 7.305 1 98.69 208 ALA A C 1
ATOM 1636 O O . ALA A 1 208 ? 15.695 1.151 7.082 1 98.69 208 ALA A O 1
ATOM 1637 N N . THR A 1 209 ? 17.25 0.312 8.438 1 98.81 209 THR A N 1
ATOM 1638 C CA . THR A 1 209 ? 16.375 0.312 9.609 1 98.81 209 THR A CA 1
ATOM 1639 C C . THR A 1 209 ? 16.781 1.412 10.586 1 98.81 209 THR A C 1
ATOM 1641 O O . THR A 1 209 ? 17.953 1.541 10.93 1 98.81 209 THR A O 1
ATOM 1644 N N . PHE A 1 210 ? 15.82 2.168 10.977 1 98.94 210 PHE A N 1
ATOM 1645 C CA . PHE A 1 210 ? 16.062 3.27 11.898 1 98.94 210 PHE A CA 1
ATOM 1646 C C . PHE A 1 210 ? 15.188 3.129 13.141 1 98.94 210 PHE A C 1
ATOM 1648 O O . PHE A 1 210 ? 14.102 2.557 13.086 1 98.94 210 PHE A O 1
ATOM 1655 N N . GLU A 1 211 ? 15.781 3.645 14.258 1 98.88 211 GLU A N 1
ATOM 1656 C CA . GLU A 1 211 ? 14.898 4.066 15.344 1 98.88 211 GLU A CA 1
ATOM 1657 C C . GLU A 1 211 ? 14.039 5.25 14.93 1 98.88 211 GLU A C 1
ATOM 1659 O O . GLU A 1 211 ? 14.508 6.152 14.234 1 98.88 211 GLU A O 1
ATOM 1664 N N . THR A 1 212 ? 12.797 5.297 15.359 1 98.75 212 THR A N 1
ATOM 1665 C CA . THR A 1 212 ? 11.828 6.141 14.664 1 98.75 212 THR A CA 1
ATOM 1666 C C . THR A 1 212 ? 11.773 7.527 15.305 1 98.75 212 THR A C 1
ATOM 1668 O O . THR A 1 212 ? 11.023 8.398 14.844 1 98.75 212 THR A O 1
ATOM 1671 N N . GLY A 1 213 ? 12.531 7.789 16.328 1 98.69 213 GLY A N 1
ATOM 1672 C CA . GLY A 1 213 ? 12.609 9.125 16.906 1 98.69 213 GLY A CA 1
ATOM 1673 C C . GLY A 1 213 ? 13.57 10.039 16.156 1 98.69 213 GLY A C 1
ATOM 1674 O O . GLY A 1 213 ? 13.742 11.195 16.531 1 98.69 213 GLY A O 1
ATOM 1675 N N . VAL A 1 214 ? 14.164 9.57 15.07 1 98.69 214 VAL A N 1
ATOM 1676 C CA . VAL A 1 214 ? 15.172 10.312 14.32 1 98.69 214 VAL A CA 1
ATOM 1677 C C . VAL A 1 214 ? 14.516 11.477 13.586 1 98.69 214 VAL A C 1
ATOM 1679 O O . VAL A 1 214 ? 13.477 11.312 12.945 1 98.69 214 VAL A O 1
ATOM 1682 N N . LEU A 1 215 ? 15.117 12.656 13.703 1 97.81 215 LEU A N 1
ATOM 1683 C CA . LEU A 1 215 ? 14.656 13.844 13 1 97.81 215 LEU A CA 1
ATOM 1684 C C . LEU A 1 215 ? 15.062 13.789 11.523 1 97.81 215 LEU A C 1
ATOM 1686 O O . LEU A 1 215 ? 16.047 13.133 11.172 1 97.81 215 LEU A O 1
ATOM 1690 N N . GLY A 1 216 ? 14.383 14.516 10.664 1 97.44 216 GLY A N 1
ATOM 1691 C CA . GLY A 1 216 ? 14.648 14.523 9.234 1 97.44 216 GLY A CA 1
ATOM 1692 C C . GLY A 1 216 ? 16.094 14.805 8.898 1 97.44 216 GLY A C 1
ATOM 1693 O O . GLY A 1 216 ? 16.766 13.977 8.273 1 97.44 216 GLY A O 1
ATOM 1694 N N . PRO A 1 217 ? 16.656 15.883 9.375 1 96.56 217 PRO A N 1
ATOM 1695 C CA . PRO A 1 217 ? 18.047 16.219 9.047 1 96.56 217 PRO A CA 1
ATOM 1696 C C . PRO A 1 217 ? 19.031 15.156 9.547 1 96.56 217 PRO A C 1
ATOM 1698 O O . PRO A 1 217 ? 19.984 14.82 8.844 1 96.56 217 PRO A O 1
ATOM 1701 N N . ASP A 1 218 ? 18.781 14.648 10.719 1 97.75 218 ASP A N 1
ATOM 1702 C CA . ASP A 1 218 ? 19.656 13.625 11.281 1 97.75 218 ASP A CA 1
ATOM 1703 C C . ASP A 1 218 ? 19.594 12.336 10.469 1 97.75 218 ASP A C 1
ATOM 1705 O O . ASP A 1 218 ? 20.609 11.664 10.258 1 97.75 218 ASP A O 1
ATOM 1709 N N . LEU A 1 219 ? 18.406 11.969 10.109 1 98.5 219 LEU A N 1
ATOM 1710 C CA . LEU A 1 219 ? 18.203 10.781 9.289 1 98.5 219 LEU A CA 1
ATOM 1711 C C . LEU A 1 219 ? 18.984 10.875 7.988 1 98.5 219 LEU A C 1
ATOM 1713 O O . LEU A 1 219 ? 19.781 9.984 7.664 1 98.5 219 LEU A O 1
ATOM 1717 N N . ASP A 1 220 ? 18.891 11.938 7.262 1 97.69 220 ASP A N 1
ATOM 1718 C CA . ASP A 1 220 ? 19.562 12.094 5.98 1 97.69 220 ASP A CA 1
ATOM 1719 C C . ASP A 1 220 ? 21.078 12.211 6.172 1 97.69 220 ASP A C 1
ATOM 1721 O O . ASP A 1 220 ? 21.859 11.719 5.352 1 97.69 220 ASP A O 1
ATOM 1725 N N . GLU A 1 221 ? 21.453 12.906 7.199 1 97.81 221 GLU A N 1
ATOM 1726 C CA . GLU A 1 221 ? 22.891 13 7.469 1 97.81 221 GLU A CA 1
ATOM 1727 C C . GLU A 1 221 ? 23.516 11.617 7.602 1 97.81 221 GLU A C 1
ATOM 1729 O O . GLU A 1 221 ? 24.594 11.359 7.074 1 97.81 221 GLU A O 1
ATOM 1734 N N . GLN A 1 222 ? 22.844 10.789 8.352 1 98.19 222 GLN A N 1
ATOM 1735 C CA . GLN A 1 222 ? 23.328 9.422 8.523 1 98.19 222 GLN A CA 1
ATOM 1736 C C . GLN A 1 222 ? 23.328 8.672 7.199 1 98.19 222 GLN A C 1
ATOM 1738 O O . GLN A 1 222 ? 24.234 7.859 6.941 1 98.19 222 GLN A O 1
ATOM 1743 N N . LEU A 1 223 ? 22.391 8.922 6.367 1 98.31 223 LEU A N 1
ATOM 1744 C CA . LEU A 1 223 ? 22.297 8.25 5.074 1 98.31 223 LEU A CA 1
ATOM 1745 C C . LEU A 1 223 ? 23.312 8.82 4.09 1 98.31 223 LEU A C 1
ATOM 1747 O O . LEU A 1 223 ? 23.875 8.086 3.266 1 98.31 223 LEU A O 1
ATOM 1751 N N . PHE A 1 224 ? 23.594 10.141 4.152 1 97.06 224 PHE A N 1
ATOM 1752 C CA . PHE A 1 224 ? 24.5 10.812 3.242 1 97.06 224 PHE A CA 1
ATOM 1753 C C . PHE A 1 224 ? 25.891 10.188 3.314 1 97.06 224 PHE A C 1
ATOM 1755 O O . PHE A 1 224 ? 26.594 10.086 2.303 1 97.06 224 PHE A O 1
ATOM 1762 N N . ARG A 1 225 ? 26.25 9.727 4.422 1 96.12 225 ARG A N 1
ATOM 1763 C CA . ARG A 1 225 ? 27.547 9.102 4.621 1 96.12 225 ARG A CA 1
ATOM 1764 C C . ARG A 1 225 ? 27.672 7.84 3.771 1 96.12 225 ARG A C 1
ATOM 1766 O O . ARG A 1 225 ? 28.797 7.383 3.504 1 96.12 225 ARG A O 1
ATOM 1773 N N . HIS A 1 226 ? 26.562 7.375 3.367 1 96.44 226 HIS A N 1
ATOM 1774 C CA . HIS A 1 226 ? 26.547 6.148 2.578 1 96.44 226 HIS A CA 1
ATOM 1775 C C . HIS A 1 226 ? 26.125 6.422 1.141 1 96.44 226 HIS A C 1
ATOM 1777 O O . HIS A 1 226 ? 25.875 5.488 0.375 1 96.44 226 HIS A O 1
ATOM 1783 N N . GLY A 1 227 ? 25.938 7.691 0.817 1 95.31 227 GLY A N 1
ATOM 1784 C CA . GLY A 1 227 ? 25.594 8.055 -0.545 1 95.31 227 GLY A CA 1
ATOM 1785 C C . GLY A 1 227 ? 24.109 7.945 -0.826 1 95.31 227 GLY A C 1
ATOM 1786 O O . GLY A 1 227 ? 23.688 7.891 -1.985 1 95.31 227 GLY A O 1
ATOM 1787 N N . PHE A 1 228 ? 23.297 7.859 0.198 1 97.12 228 PHE A N 1
ATOM 1788 C CA . PHE A 1 228 ? 21.859 7.703 0.033 1 97.12 228 PHE A CA 1
ATOM 1789 C C . PHE A 1 228 ? 21.094 8.836 0.712 1 97.12 228 PHE A C 1
ATOM 1791 O O . PHE A 1 228 ? 21.688 9.633 1.443 1 97.12 228 PHE A O 1
ATOM 1798 N N . MET A 1 229 ? 19.828 8.953 0.409 1 96.94 229 MET A N 1
ATOM 1799 C CA . MET A 1 229 ? 18.859 9.805 1.076 1 96.94 229 MET A CA 1
ATOM 1800 C C . MET A 1 229 ? 17.5 9.125 1.15 1 96.94 229 MET A C 1
ATOM 1802 O O . MET A 1 229 ? 17.281 8.086 0.528 1 96.94 229 MET A O 1
ATOM 1806 N N . LEU A 1 230 ? 16.609 9.664 1.913 1 97.38 230 LEU A N 1
ATOM 1807 C CA . LEU A 1 230 ? 15.266 9.117 1.97 1 97.38 230 LEU A CA 1
ATOM 1808 C C . LEU A 1 230 ? 14.375 9.75 0.906 1 97.38 230 LEU A C 1
ATOM 1810 O O . LEU A 1 230 ? 13.562 9.07 0.282 1 97.38 230 LEU A O 1
ATOM 1814 N N . GLY A 1 231 ? 14.477 11.039 0.718 1 96.38 231 GLY A N 1
ATOM 1815 C CA . GLY A 1 231 ? 13.664 11.758 -0.245 1 96.38 231 GLY A CA 1
ATOM 1816 C C . GLY A 1 231 ? 12.359 12.266 0.338 1 96.38 231 GLY A C 1
ATOM 1817 O O . GLY A 1 231 ? 11.492 12.75 -0.393 1 96.38 231 GLY A O 1
ATOM 1818 N N . HIS A 1 232 ? 12.156 12.156 1.674 1 96.88 232 HIS A N 1
ATOM 1819 C CA . HIS A 1 232 ? 10.992 12.688 2.371 1 96.88 232 HIS A CA 1
ATOM 1820 C C . HIS A 1 232 ? 11.273 14.078 2.924 1 96.88 232 HIS A C 1
ATOM 1822 O O . HIS A 1 232 ? 12.117 14.242 3.809 1 96.88 232 HIS A O 1
ATOM 1828 N N . ASP A 1 233 ? 10.508 15.062 2.43 1 94.25 233 ASP A N 1
ATOM 1829 C CA . ASP A 1 233 ? 10.836 16.453 2.764 1 94.25 233 ASP A CA 1
ATOM 1830 C C . ASP A 1 233 ? 9.57 17.25 3.061 1 94.25 233 ASP A C 1
ATOM 1832 O O . ASP A 1 233 ? 9.195 18.141 2.287 1 94.25 233 ASP A O 1
ATOM 1836 N N . PRO A 1 234 ? 8.984 17.031 4.219 1 95.06 234 PRO A N 1
ATOM 1837 C CA . PRO A 1 234 ? 7.824 17.844 4.621 1 95.06 234 PRO A CA 1
ATOM 1838 C C . PRO A 1 234 ? 8.219 19.219 5.133 1 95.06 234 PRO A C 1
ATOM 1840 O O . PRO A 1 234 ? 9.398 19.484 5.391 1 95.06 234 PRO A O 1
ATOM 1843 N N . ASP A 1 235 ? 7.238 20.078 5.277 1 91.69 235 ASP A N 1
ATOM 1844 C CA . ASP A 1 235 ? 7.484 21.406 5.82 1 91.69 235 ASP A CA 1
ATOM 1845 C C . ASP A 1 235 ? 8.047 21.328 7.234 1 91.69 235 ASP A C 1
ATOM 1847 O O . ASP A 1 235 ? 8.766 22.234 7.676 1 91.69 235 ASP A O 1
ATOM 1851 N N . SER A 1 236 ? 7.75 20.266 7.922 1 94.38 236 SER A N 1
ATOM 1852 C CA . SER A 1 236 ? 8.195 20.078 9.297 1 94.38 236 SER A CA 1
ATOM 1853 C C . SER A 1 236 ? 9.508 19.297 9.352 1 94.38 236 SER A C 1
ATOM 1855 O O . SER A 1 236 ? 9.922 18.844 10.422 1 94.38 236 SER A O 1
ATOM 1857 N N . TYR A 1 237 ? 10.195 19.188 8.273 1 95.5 237 TYR A N 1
ATOM 1858 C CA . TYR A 1 237 ? 11.375 18.359 8.094 1 95.5 237 TYR A CA 1
ATOM 1859 C C . TYR A 1 237 ? 12.375 18.578 9.219 1 95.5 237 TYR A C 1
ATOM 1861 O O . TYR A 1 237 ? 12.883 17.625 9.805 1 95.5 237 TYR A O 1
ATOM 1869 N N . MET A 1 238 ? 12.562 19.75 9.625 1 94.19 238 MET A N 1
ATOM 1870 C CA . MET A 1 238 ? 13.602 20.125 10.578 1 94.19 238 MET A CA 1
ATOM 1871 C C . MET A 1 238 ? 13.25 19.656 11.984 1 94.19 238 MET A C 1
ATOM 1873 O O . MET A 1 238 ? 14.141 19.406 12.797 1 94.19 238 MET A O 1
ATOM 1877 N N . TYR A 1 239 ? 11.938 19.469 12.227 1 96.06 239 TYR A N 1
ATOM 1878 C CA . TYR A 1 239 ? 11.555 19.297 13.625 1 96.06 239 TYR A CA 1
ATOM 1879 C C . TYR A 1 239 ? 10.664 18.078 13.797 1 96.06 239 TYR A C 1
ATOM 1881 O O . TYR A 1 239 ? 10.133 17.828 14.883 1 96.06 239 TYR A O 1
ATOM 1889 N N . SER A 1 240 ? 10.438 17.312 12.773 1 97 240 SER A N 1
ATOM 1890 C CA . SER A 1 240 ? 9.602 16.125 12.867 1 97 240 SER A CA 1
ATOM 1891 C C . SER A 1 240 ? 10.43 14.852 12.727 1 97 240 SER A C 1
ATOM 1893 O O . SER A 1 240 ? 11.57 14.891 12.273 1 97 240 SER A O 1
ATOM 1895 N N . THR A 1 241 ? 9.867 13.789 13.203 1 98.5 241 THR A N 1
ATOM 1896 C CA . THR A 1 241 ? 10.594 12.523 13.281 1 98.5 241 THR A CA 1
ATOM 1897 C C . THR A 1 241 ? 10.008 11.508 12.297 1 98.5 241 THR A C 1
ATOM 1899 O O . THR A 1 241 ? 8.883 11.664 11.828 1 98.5 241 THR A O 1
ATOM 1902 N N . LEU A 1 242 ? 10.82 10.469 12.008 1 98.81 242 LEU A N 1
ATOM 1903 C CA . LEU A 1 242 ? 10.352 9.344 11.203 1 98.81 242 LEU A CA 1
ATOM 1904 C C . LEU A 1 242 ? 9.07 8.75 11.789 1 98.81 242 LEU A C 1
ATOM 1906 O O . LEU A 1 242 ? 8.117 8.477 11.062 1 98.81 242 LEU A O 1
ATOM 1910 N N . GLY A 1 243 ? 9.016 8.562 13.078 1 98.81 243 GLY A N 1
ATOM 1911 C CA . GLY A 1 243 ? 7.824 8.039 13.727 1 98.81 243 GLY A CA 1
ATOM 1912 C C . GLY A 1 243 ? 6.605 8.922 13.531 1 98.81 243 GLY A C 1
ATOM 1913 O O . GLY A 1 243 ? 5.5 8.422 13.312 1 98.81 243 GLY A O 1
ATOM 1914 N N . GLY A 1 244 ? 6.859 10.242 13.656 1 98.56 244 GLY A N 1
ATOM 1915 C CA . GLY A 1 244 ? 5.77 11.164 13.398 1 98.56 244 GLY A CA 1
ATOM 1916 C C . GLY A 1 244 ? 5.25 11.094 11.969 1 98.56 244 GLY A C 1
ATOM 1917 O O . GLY A 1 244 ? 4.043 11.156 11.742 1 98.56 244 GLY A O 1
ATOM 1918 N N . TRP A 1 245 ? 6.215 10.977 11.008 1 98.69 245 TRP A N 1
ATOM 1919 C CA . TRP A 1 245 ? 5.824 10.852 9.609 1 98.69 245 TRP A CA 1
ATOM 1920 C C . TRP A 1 245 ? 4.953 9.617 9.398 1 98.69 245 TRP A C 1
ATOM 1922 O O . TRP A 1 245 ? 3.928 9.688 8.711 1 98.69 245 TRP A O 1
ATOM 1932 N N . ILE A 1 246 ? 5.336 8.484 9.992 1 98.81 246 ILE A N 1
ATOM 1933 C CA . ILE A 1 246 ? 4.602 7.234 9.836 1 98.81 246 ILE A CA 1
ATOM 1934 C C . ILE A 1 246 ? 3.248 7.34 10.531 1 98.81 246 ILE A C 1
ATOM 1936 O O . ILE A 1 246 ? 2.219 6.98 9.953 1 98.81 246 ILE A O 1
ATOM 1940 N N . GLY A 1 247 ? 3.221 7.906 11.727 1 98.44 247 GLY A N 1
ATOM 1941 C CA . GLY A 1 247 ? 1.994 8.023 12.5 1 98.44 247 GLY A CA 1
ATOM 1942 C C . GLY A 1 247 ? 0.95 8.898 11.836 1 98.44 247 GLY A C 1
ATOM 1943 O O . GLY A 1 247 ? -0.245 8.602 11.891 1 98.44 247 GLY A O 1
ATOM 1944 N N . ALA A 1 248 ? 1.379 9.945 11.203 1 97.81 248 ALA A N 1
ATOM 1945 C CA . ALA A 1 248 ? 0.449 10.898 10.602 1 97.81 248 ALA A CA 1
ATOM 1946 C C . ALA A 1 248 ? 0.221 10.578 9.125 1 97.81 248 ALA A C 1
ATOM 1948 O O . ALA A 1 248 ? -0.563 11.25 8.453 1 97.81 248 ALA A O 1
ATOM 1949 N N . ARG A 1 249 ? 0.955 9.562 8.625 1 98.06 249 ARG A N 1
ATOM 1950 C CA . ARG A 1 249 ? 0.952 9.281 7.191 1 98.06 249 ARG A CA 1
ATOM 1951 C C . ARG A 1 249 ? 1.328 10.523 6.395 1 98.06 249 ARG A C 1
ATOM 1953 O O . ARG A 1 249 ? 0.564 10.977 5.535 1 98.06 249 ARG A O 1
ATOM 1960 N N . GLY A 1 250 ? 2.506 10.961 6.617 1 97.94 250 GLY A N 1
ATOM 1961 C CA . GLY A 1 250 ? 2.967 12.25 6.129 1 97.94 250 GLY A CA 1
ATOM 1962 C C . GLY A 1 250 ? 3.393 12.219 4.672 1 97.94 250 GLY A C 1
ATOM 1963 O O . GLY A 1 250 ? 3.559 11.141 4.09 1 97.94 250 GLY A O 1
ATOM 1964 N N . SER A 1 251 ? 3.523 13.391 4.117 1 97.12 251 SER A N 1
ATOM 1965 C CA . SER A 1 251 ? 3.973 13.602 2.744 1 97.12 251 SER A CA 1
ATOM 1966 C C . SER A 1 251 ? 5.016 14.711 2.664 1 97.12 251 SER A C 1
ATOM 1968 O O . SER A 1 251 ? 5.047 15.602 3.514 1 97.12 251 SER A O 1
ATOM 1970 N N . GLY A 1 252 ? 5.871 14.609 1.693 1 94.25 252 GLY A N 1
ATOM 1971 C CA . GLY A 1 252 ? 6.902 15.609 1.47 1 94.25 252 GLY A CA 1
ATOM 1972 C C . GLY A 1 252 ? 6.816 16.266 0.102 1 94.25 252 GLY A C 1
ATOM 1973 O O . GLY A 1 252 ? 6.168 15.734 -0.804 1 94.25 252 GLY A O 1
ATOM 1974 N N . ALA A 1 253 ? 7.562 17.281 -0.055 1 92.38 253 ALA A N 1
ATOM 1975 C CA . ALA A 1 253 ? 7.457 18.156 -1.223 1 92.38 253 ALA A CA 1
ATOM 1976 C C . ALA A 1 253 ? 7.863 17.422 -2.496 1 92.38 253 ALA A C 1
ATOM 1978 O O . ALA A 1 253 ? 7.438 17.781 -3.594 1 92.38 253 ALA A O 1
ATOM 1979 N N . MET A 1 254 ? 8.648 16.406 -2.393 1 94.25 254 MET A N 1
ATOM 1980 C CA . MET A 1 254 ? 9.133 15.695 -3.574 1 94.25 254 MET A CA 1
ATOM 1981 C C . MET A 1 254 ? 8.43 14.352 -3.729 1 94.25 254 MET A C 1
ATOM 1983 O O . MET A 1 254 ? 8.984 13.422 -4.312 1 94.25 254 MET A O 1
ATOM 1987 N N . SER A 1 255 ? 7.238 14.234 -3.229 1 95.12 255 SER A N 1
ATOM 1988 C CA . SER A 1 255 ? 6.512 12.977 -3.16 1 95.12 255 SER A CA 1
ATOM 1989 C C . SER A 1 255 ? 6.184 12.453 -4.555 1 95.12 255 SER A C 1
ATOM 1991 O O . SER A 1 255 ? 5.98 11.25 -4.742 1 95.12 255 SER A O 1
ATOM 1993 N N . ASN A 1 256 ? 6.141 13.344 -5.574 1 95.31 256 ASN A N 1
ATOM 1994 C CA . ASN A 1 256 ? 5.785 12.883 -6.91 1 95.31 256 ASN A CA 1
ATOM 1995 C C . ASN A 1 256 ? 6.785 11.859 -7.438 1 95.31 256 ASN A C 1
ATOM 1997 O O . ASN A 1 256 ? 6.422 10.961 -8.203 1 95.31 256 ASN A O 1
ATOM 2001 N N . GLN A 1 257 ? 7.988 12.031 -7.059 1 94.44 257 GLN A N 1
ATOM 2002 C CA . GLN A 1 257 ? 9.031 11.125 -7.527 1 94.44 257 GLN A CA 1
ATOM 2003 C C . GLN A 1 257 ? 9.391 10.102 -6.457 1 94.44 257 GLN A C 1
ATOM 2005 O O . GLN A 1 257 ? 9.562 8.914 -6.754 1 94.44 257 GLN A O 1
ATOM 2010 N N . TYR A 1 258 ? 9.477 10.523 -5.242 1 95.44 258 TYR A N 1
ATOM 2011 C CA . TYR A 1 258 ? 10.039 9.648 -4.223 1 95.44 258 TYR A CA 1
ATOM 2012 C C . TYR A 1 258 ? 8.945 8.953 -3.43 1 95.44 258 TYR A C 1
ATOM 2014 O O . TYR A 1 258 ? 9.211 8.031 -2.662 1 95.44 258 TYR A O 1
ATOM 2022 N N . GLY A 1 259 ? 7.695 9.367 -3.57 1 95.38 259 GLY A N 1
ATOM 2023 C CA . GLY A 1 259 ? 6.594 8.742 -2.85 1 95.38 259 GLY A CA 1
ATOM 2024 C C . GLY A 1 259 ? 6.348 9.367 -1.488 1 95.38 259 GLY A C 1
ATOM 2025 O O . GLY A 1 259 ? 7.082 10.266 -1.068 1 95.38 259 GLY A O 1
ATOM 2026 N N . ASP A 1 260 ? 5.234 8.969 -0.916 1 97.56 260 ASP A N 1
ATOM 2027 C CA . ASP A 1 260 ? 4.879 9.375 0.441 1 97.56 260 ASP A CA 1
ATOM 2028 C C . ASP A 1 260 ? 5.316 8.328 1.461 1 97.56 260 ASP A C 1
ATOM 2030 O O . ASP A 1 260 ? 5.918 7.312 1.099 1 97.56 260 ASP A O 1
ATOM 2034 N N . ILE A 1 261 ? 5.102 8.602 2.725 1 98.38 261 ILE A N 1
ATOM 2035 C CA . ILE A 1 261 ? 5.703 7.801 3.787 1 98.38 261 ILE A CA 1
ATOM 2036 C C . ILE A 1 261 ? 5.262 6.344 3.652 1 98.38 261 ILE A C 1
ATOM 2038 O O . ILE A 1 261 ? 6.023 5.426 3.963 1 98.38 261 ILE A O 1
ATOM 2042 N N . GLU A 1 262 ? 4.016 6.059 3.184 1 97.62 262 GLU A N 1
ATOM 2043 C CA . GLU A 1 262 ? 3.541 4.688 3.033 1 97.62 262 GLU A CA 1
ATOM 2044 C C . GLU A 1 262 ? 4.297 3.959 1.925 1 97.62 262 GLU A C 1
ATOM 2046 O O . GLU A 1 262 ? 4.355 2.729 1.912 1 97.62 262 GLU A O 1
ATOM 2051 N N . ASP A 1 263 ? 4.895 4.711 0.995 1 96.25 263 ASP A N 1
ATOM 2052 C CA . ASP A 1 263 ? 5.688 4.133 -0.085 1 96.25 263 ASP A CA 1
ATOM 2053 C C . ASP A 1 263 ? 7.129 3.906 0.354 1 96.25 263 ASP A C 1
ATOM 2055 O O . ASP A 1 263 ? 7.902 3.248 -0.347 1 96.25 263 ASP A O 1
ATOM 2059 N N . MET A 1 264 ? 7.441 4.445 1.48 1 97.94 264 MET A N 1
ATOM 2060 C CA . MET A 1 264 ? 8.836 4.426 1.92 1 97.94 264 MET A CA 1
ATOM 2061 C C . MET A 1 264 ? 9.055 3.361 2.988 1 97.94 264 MET A C 1
ATOM 2063 O O . MET A 1 264 ? 10.172 2.871 3.16 1 97.94 264 MET A O 1
ATOM 2067 N N . VAL A 1 265 ? 8.055 3.045 3.705 1 98.5 265 VAL A N 1
ATOM 2068 C CA . VAL A 1 265 ? 8.156 2.094 4.809 1 98.5 265 VAL A CA 1
ATOM 2069 C C . VAL A 1 265 ? 8.016 0.67 4.273 1 98.5 265 VAL A C 1
ATOM 2071 O O . VAL A 1 265 ? 7.051 0.352 3.576 1 98.5 265 VAL A O 1
ATOM 2074 N N . VAL A 1 266 ? 9 -0.173 4.66 1 97.94 266 VAL A N 1
ATOM 2075 C CA . VAL A 1 266 ? 9.008 -1.568 4.23 1 97.94 266 VAL A CA 1
ATOM 2076 C C . VAL A 1 266 ? 8.539 -2.463 5.375 1 97.94 266 VAL A C 1
ATOM 2078 O O . VAL A 1 266 ? 7.863 -3.471 5.148 1 97.94 266 VAL A O 1
ATOM 2081 N N . ALA A 1 267 ? 8.93 -2.104 6.57 1 98.19 267 ALA A N 1
ATOM 2082 C CA . ALA A 1 267 ? 8.57 -2.871 7.762 1 98.19 267 ALA A CA 1
ATOM 2083 C C . ALA A 1 267 ? 8.594 -1.989 9.008 1 98.19 267 ALA A C 1
ATOM 2085 O O . ALA A 1 267 ? 9.281 -0.962 9.039 1 98.19 267 ALA A O 1
ATOM 2086 N N . VAL A 1 268 ? 7.816 -2.436 9.977 1 98.75 268 VAL A N 1
ATOM 2087 C CA . VAL A 1 268 ? 7.809 -1.704 11.242 1 98.75 268 VAL A CA 1
ATOM 2088 C C . VAL A 1 268 ? 7.898 -2.686 12.406 1 98.75 268 VAL A C 1
ATOM 2090 O O . VAL A 1 268 ? 7.551 -3.861 12.266 1 98.75 268 VAL A O 1
ATOM 2093 N N . LYS A 1 269 ? 8.445 -2.24 13.516 1 98.69 269 LYS A N 1
ATOM 2094 C CA . LYS A 1 269 ? 8.414 -2.881 14.82 1 98.69 269 LYS A CA 1
ATOM 2095 C C . LYS A 1 269 ? 7.605 -2.051 15.82 1 98.69 269 LYS A C 1
ATOM 2097 O O . LYS A 1 269 ? 7.918 -0.881 16.047 1 98.69 269 LYS A O 1
ATOM 2102 N N . VAL A 1 270 ? 6.562 -2.639 16.406 1 98.88 270 VAL A N 1
ATOM 2103 C CA . VAL A 1 270 ? 5.609 -1.886 17.203 1 98.88 270 VAL A CA 1
ATOM 2104 C C . VAL A 1 270 ? 5.52 -2.496 18.609 1 98.88 270 VAL A C 1
ATOM 2106 O O . VAL A 1 270 ? 5.273 -3.695 18.75 1 98.88 270 VAL A O 1
ATOM 2109 N N . ALA A 1 271 ? 5.734 -1.711 19.641 1 98.88 271 ALA A N 1
ATOM 2110 C CA . ALA A 1 271 ? 5.461 -2.107 21.016 1 98.88 271 ALA A CA 1
ATOM 2111 C C . ALA A 1 271 ? 3.998 -1.858 21.375 1 98.88 271 ALA A C 1
ATOM 2113 O O . ALA A 1 271 ? 3.574 -0.709 21.516 1 98.88 271 ALA A O 1
ATOM 2114 N N . THR A 1 272 ? 3.221 -2.881 21.453 1 98.62 272 THR A N 1
ATOM 2115 C CA . THR A 1 272 ? 1.825 -2.781 21.859 1 98.62 272 THR A CA 1
ATOM 2116 C C . THR A 1 272 ? 1.651 -3.246 23.312 1 98.62 272 THR A C 1
ATOM 2118 O O . THR A 1 272 ? 2.543 -3.883 23.875 1 98.62 272 THR A O 1
ATOM 2121 N N . PRO A 1 273 ? 0.54 -2.918 23.938 1 98.5 273 PRO A N 1
ATOM 2122 C CA . PRO A 1 273 ? 0.308 -3.348 25.312 1 98.5 273 PRO A CA 1
ATOM 2123 C C . PRO A 1 273 ? 0.331 -4.867 25.469 1 98.5 273 PRO A C 1
ATOM 2125 O O . PRO A 1 273 ? 0.718 -5.375 26.531 1 98.5 273 PRO A O 1
ATOM 2128 N N . THR A 1 274 ? -0.021 -5.586 24.406 1 97.25 274 THR A N 1
ATOM 2129 C CA . THR A 1 274 ? -0.168 -7.027 24.562 1 97.25 274 THR A CA 1
ATOM 2130 C C . THR A 1 274 ? 0.996 -7.766 23.906 1 97.25 274 THR A C 1
ATOM 2132 O O . THR A 1 274 ? 0.98 -8.992 23.797 1 97.25 274 THR A O 1
ATOM 2135 N N . GLY A 1 275 ? 1.968 -7.016 23.406 1 97.12 275 GLY A N 1
ATOM 2136 C CA . GLY A 1 275 ? 3.127 -7.664 22.812 1 97.12 275 GLY A CA 1
ATOM 2137 C C . GLY A 1 275 ? 3.74 -6.859 21.688 1 97.12 275 GLY A C 1
ATOM 2138 O O . GLY A 1 275 ? 3.27 -5.77 21.359 1 97.12 275 GLY A O 1
ATOM 2139 N N . ILE A 1 276 ? 4.84 -7.453 21.141 1 98.31 276 ILE A N 1
ATOM 2140 C CA . ILE A 1 276 ? 5.574 -6.801 20.062 1 98.31 276 ILE A CA 1
ATOM 2141 C C . ILE A 1 276 ? 5.102 -7.332 18.719 1 98.31 276 ILE A C 1
ATOM 2143 O O . ILE A 1 276 ? 4.988 -8.547 18.531 1 98.31 276 ILE A O 1
ATOM 2147 N N . ILE A 1 277 ? 4.75 -6.48 17.828 1 98.19 277 ILE A N 1
ATOM 2148 C CA . ILE A 1 277 ? 4.414 -6.867 16.453 1 98.19 277 ILE A CA 1
ATOM 2149 C C . ILE A 1 277 ? 5.48 -6.344 15.5 1 98.19 277 ILE A C 1
ATOM 2151 O O . ILE A 1 277 ? 5.801 -5.152 15.508 1 98.19 277 ILE A O 1
ATOM 2155 N N . GLU A 1 278 ? 6.039 -7.207 14.789 1 97.56 278 GLU A N 1
ATOM 2156 C CA . GLU A 1 278 ? 6.996 -6.883 13.734 1 97.56 278 GLU A CA 1
ATOM 2157 C C . GLU A 1 278 ? 6.496 -7.352 12.375 1 97.56 278 GLU A C 1
ATOM 2159 O O . GLU A 1 278 ? 6.16 -8.523 12.195 1 97.56 278 GLU A O 1
ATOM 2164 N N . THR A 1 279 ? 6.359 -6.426 11.43 1 97.06 279 THR A N 1
ATOM 2165 C CA . THR A 1 279 ? 5.984 -6.828 10.078 1 97.06 279 THR A CA 1
ATOM 2166 C C . THR A 1 279 ? 7.207 -7.281 9.289 1 97.06 279 THR A C 1
ATOM 2168 O O . THR A 1 279 ? 8.328 -6.855 9.578 1 97.06 279 THR A O 1
ATOM 2171 N N . PRO A 1 280 ? 7.035 -8.133 8.328 1 95.69 280 PRO A N 1
ATOM 2172 C CA . PRO A 1 280 ? 8.18 -8.727 7.641 1 95.69 280 PRO A CA 1
ATOM 2173 C C . PRO A 1 280 ? 8.906 -7.734 6.734 1 95.69 280 PRO A C 1
ATOM 2175 O O . PRO A 1 280 ? 8.273 -6.918 6.07 1 95.69 280 PRO A O 1
ATOM 2178 N N . THR A 1 281 ? 10.227 -7.793 6.758 1 96.25 281 THR A N 1
ATOM 2179 C CA . THR A 1 281 ? 11.039 -7.113 5.754 1 96.25 281 THR A CA 1
ATOM 2180 C C . THR A 1 281 ? 11.156 -7.961 4.492 1 96.25 281 THR A C 1
ATOM 2182 O O . THR A 1 281 ? 11.867 -8.969 4.48 1 96.25 281 THR A O 1
ATOM 2185 N N . THR A 1 282 ? 10.492 -7.594 3.484 1 95.44 282 THR A N 1
ATOM 2186 C CA . THR A 1 282 ? 10.445 -8.336 2.227 1 95.44 282 THR A CA 1
ATOM 2187 C C . THR A 1 282 ? 10.398 -7.379 1.039 1 95.44 282 THR A C 1
ATOM 2189 O O . THR A 1 282 ? 10.055 -6.203 1.196 1 95.44 282 THR A O 1
ATOM 2192 N N . SER A 1 283 ? 10.828 -7.859 -0.096 1 94.94 283 SER A N 1
ATOM 2193 C CA . SER A 1 283 ? 10.773 -7.012 -1.283 1 94.94 283 SER A CA 1
ATOM 2194 C C . SER A 1 283 ? 9.344 -6.844 -1.779 1 94.94 283 SER A C 1
ATOM 2196 O O . SER A 1 283 ? 9.039 -5.891 -2.5 1 94.94 283 SER A O 1
ATOM 2198 N N . ARG A 1 284 ? 8.492 -7.742 -1.469 1 95.5 284 ARG A N 1
ATOM 2199 C CA . ARG A 1 284 ? 7.062 -7.703 -1.752 1 95.5 284 ARG A CA 1
ATOM 2200 C C . ARG A 1 284 ? 6.281 -8.531 -0.74 1 95.5 284 ARG A C 1
ATOM 2202 O O . ARG A 1 284 ? 6.676 -9.656 -0.411 1 95.5 284 ARG A O 1
ATOM 2209 N N . THR A 1 285 ? 5.207 -8.008 -0.349 1 94.62 285 THR A N 1
ATOM 2210 C CA . THR A 1 285 ? 4.395 -8.672 0.661 1 94.62 285 THR A CA 1
ATOM 2211 C C . THR A 1 285 ? 3.686 -9.891 0.071 1 94.62 285 THR A C 1
ATOM 2213 O O . THR A 1 285 ? 3.275 -9.875 -1.092 1 94.62 285 THR A O 1
ATOM 2216 N N . CYS A 1 286 ? 3.576 -10.977 0.85 1 95.69 286 CYS A N 1
ATOM 2217 C CA . CYS A 1 286 ? 2.689 -12.086 0.522 1 95.69 286 CYS A CA 1
ATOM 2218 C C . CYS A 1 286 ? 1.597 -12.234 1.573 1 95.69 286 CYS A C 1
ATOM 2220 O O . CYS A 1 286 ? 1.795 -11.883 2.738 1 95.69 286 CYS A O 1
ATOM 2222 N N . GLY A 1 287 ? 0.448 -12.734 1.167 1 96.75 287 GLY A N 1
ATOM 2223 C CA . GLY A 1 287 ? -0.704 -12.672 2.053 1 96.75 287 GLY A CA 1
ATOM 2224 C C . GLY A 1 287 ? -1.19 -11.258 2.301 1 96.75 287 GLY A C 1
ATOM 2225 O O . GLY A 1 287 ? -1.208 -10.43 1.387 1 96.75 287 GLY A O 1
ATOM 2226 N N . VAL A 1 288 ? -1.617 -11.008 3.541 1 97.38 288 VAL A N 1
ATOM 2227 C CA . VAL A 1 288 ? -2.143 -9.688 3.881 1 97.38 288 VAL A CA 1
ATOM 2228 C C . VAL A 1 288 ? -1 -8.773 4.312 1 97.38 288 VAL A C 1
ATOM 2230 O O . VAL A 1 288 ? 0.063 -9.242 4.719 1 97.38 288 VAL A O 1
ATOM 2233 N N . ASP A 1 289 ? -1.157 -7.52 4.141 1 97.31 289 ASP A N 1
ATOM 2234 C CA . ASP A 1 289 ? -0.169 -6.508 4.508 1 97.31 289 ASP A CA 1
ATOM 2235 C C . ASP A 1 289 ? -0.586 -5.766 5.773 1 97.31 289 ASP A C 1
ATOM 2237 O O . ASP A 1 289 ? -1.524 -4.969 5.754 1 97.31 289 ASP A O 1
ATOM 2241 N N . LEU A 1 290 ? 0.154 -5.863 6.809 1 97.5 290 LEU A N 1
ATOM 2242 C CA . LEU A 1 290 ? -0.231 -5.277 8.086 1 97.5 290 LEU A CA 1
ATOM 2243 C C . LEU A 1 290 ? 0.364 -3.881 8.242 1 97.5 290 LEU A C 1
ATOM 2245 O O . LEU A 1 290 ? -0.017 -3.141 9.156 1 97.5 290 LEU A O 1
ATOM 2249 N N . ASN A 1 291 ? 1.307 -3.506 7.391 1 97.88 291 ASN A N 1
ATOM 2250 C CA . ASN A 1 291 ? 1.834 -2.15 7.488 1 97.88 291 ASN A CA 1
ATOM 2251 C C . ASN A 1 291 ? 0.718 -1.109 7.445 1 97.88 291 ASN A C 1
ATOM 2253 O O . ASN A 1 291 ? 0.784 -0.095 8.141 1 97.88 291 ASN A O 1
ATOM 2257 N N . GLY A 1 292 ? -0.275 -1.4 6.664 1 97 292 GLY A N 1
ATOM 2258 C CA . GLY A 1 292 ? -1.377 -0.468 6.492 1 97 292 GLY A CA 1
ATOM 2259 C C . GLY A 1 292 ? -2.137 -0.195 7.773 1 97 292 GLY A C 1
ATOM 2260 O O . GLY A 1 292 ? -2.814 0.827 7.895 1 97 292 GLY A O 1
ATOM 2261 N N . LEU A 1 293 ? -2.02 -1.038 8.75 1 96.88 293 LEU A N 1
ATOM 2262 C CA . LEU A 1 293 ? -2.705 -0.864 10.023 1 96.88 293 LEU A CA 1
ATOM 2263 C C . LEU A 1 293 ? -1.936 0.091 10.93 1 96.88 293 LEU A C 1
ATOM 2265 O O . LEU A 1 293 ? -2.52 0.723 11.812 1 96.88 293 LEU A O 1
ATOM 2269 N N . PHE A 1 294 ? -0.649 0.141 10.711 1 98.19 294 PHE A N 1
ATOM 2270 C CA . PHE A 1 294 ? 0.175 0.908 11.633 1 98.19 294 PHE A CA 1
ATOM 2271 C C . PHE A 1 294 ? 0.519 2.273 11.055 1 98.19 294 PHE A C 1
ATOM 2273 O O . PHE A 1 294 ? 0.638 3.256 11.789 1 98.19 294 PHE A O 1
ATOM 2280 N N . ILE A 1 295 ? 0.676 2.33 9.75 1 98.62 295 ILE A N 1
ATOM 2281 C CA . ILE A 1 295 ? 0.892 3.619 9.102 1 98.62 295 ILE A CA 1
ATOM 2282 C C . ILE A 1 295 ? -0.389 4.449 9.164 1 98.62 295 ILE A C 1
ATOM 2284 O O . ILE A 1 295 ? -1.454 3.99 8.742 1 98.62 295 ILE A O 1
ATOM 2288 N N . GLY A 1 296 ? -0.298 5.633 9.727 1 98.38 296 GLY A N 1
ATOM 2289 C CA . GLY A 1 296 ? -1.464 6.488 9.883 1 98.38 296 GLY A CA 1
ATOM 2290 C C . GLY A 1 296 ? -2.238 6.211 11.156 1 98.38 296 GLY A C 1
ATOM 2291 O O . GLY A 1 296 ? -3.316 6.77 11.367 1 98.38 296 GLY A O 1
ATOM 2292 N N . SER A 1 297 ? -1.68 5.418 12.078 1 98.25 297 SER A N 1
ATOM 2293 C CA . SER A 1 297 ? -2.42 5.012 13.266 1 98.25 297 SER A CA 1
ATOM 2294 C C . SER A 1 297 ? -2.293 6.047 14.383 1 98.25 297 SER A C 1
ATOM 2296 O O . SER A 1 297 ? -3.057 6.02 15.352 1 98.25 297 SER A O 1
ATOM 2298 N N . GLU A 1 298 ? -1.279 6.887 14.336 1 97.88 298 GLU A N 1
ATOM 2299 C CA . GLU A 1 298 ? -1.045 7.977 15.273 1 97.88 298 GLU A CA 1
ATOM 2300 C C . GLU A 1 298 ? -0.883 7.453 16.703 1 97.88 298 GLU A C 1
ATOM 2302 O O . GLU A 1 298 ? -1.347 8.078 17.656 1 97.88 298 GLU A O 1
ATOM 2307 N N . GLY A 1 299 ? -0.334 6.219 16.781 1 98 299 GLY A N 1
ATOM 2308 C CA . GLY A 1 299 ? -0.047 5.66 18.094 1 98 299 GLY A CA 1
ATOM 2309 C C . GLY A 1 299 ? -1.243 4.969 18.719 1 98 299 GLY A C 1
ATOM 2310 O O . GLY A 1 299 ? -1.181 4.535 19.875 1 98 299 GLY A O 1
ATOM 2311 N N . ALA A 1 300 ? -2.293 4.812 18.031 1 97.75 300 ALA A N 1
ATOM 2312 C CA . ALA A 1 300 ? -3.523 4.246 18.578 1 97.75 300 ALA A CA 1
ATOM 2313 C C . ALA A 1 300 ? -3.354 2.758 18.875 1 97.75 300 ALA A C 1
ATOM 2315 O O . ALA A 1 300 ? -4.109 2.189 19.672 1 97.75 300 ALA A O 1
ATOM 2316 N N . PHE A 1 301 ? -2.348 2.133 18.219 1 98.19 301 PHE A N 1
ATOM 2317 C CA . PHE A 1 301 ? -2.189 0.692 18.375 1 98.19 301 PHE A CA 1
ATOM 2318 C C . PHE A 1 301 ? -0.859 0.363 19.031 1 98.19 301 PHE A C 1
ATOM 2320 O O . PHE A 1 301 ? -0.508 -0.809 19.188 1 98.19 301 PHE A O 1
ATOM 2327 N N . GLY A 1 302 ? -0.12 1.333 19.422 1 98.56 302 GLY A N 1
ATOM 2328 C CA . GLY A 1 302 ? 1.185 1.142 20.031 1 98.56 302 GLY A CA 1
ATOM 2329 C C . GLY A 1 302 ? 2.219 2.148 19.562 1 98.56 302 GLY A C 1
ATOM 2330 O O . GLY A 1 302 ? 1.887 3.1 18.859 1 98.56 302 GLY A O 1
ATOM 2331 N N . ILE A 1 303 ? 3.463 1.958 20.016 1 98.81 303 ILE A N 1
ATOM 2332 C CA . ILE A 1 303 ? 4.57 2.828 19.625 1 98.81 303 ILE A CA 1
ATOM 2333 C C . ILE A 1 303 ? 5.41 2.15 18.547 1 98.81 303 ILE A C 1
ATOM 2335 O O . ILE A 1 303 ? 5.926 1.05 18.75 1 98.81 303 ILE A O 1
ATOM 2339 N N . ILE A 1 304 ? 5.496 2.768 17.406 1 98.88 304 ILE A N 1
ATOM 2340 C CA . ILE A 1 304 ? 6.441 2.311 16.391 1 98.88 304 ILE A CA 1
ATOM 2341 C C . ILE A 1 304 ? 7.863 2.678 16.812 1 98.88 304 ILE A C 1
ATOM 2343 O O . ILE A 1 304 ? 8.227 3.857 16.844 1 98.88 304 ILE A O 1
ATOM 2347 N N . THR A 1 305 ? 8.664 1.7 17.078 1 98.94 305 THR A N 1
ATOM 2348 C CA . THR A 1 305 ? 9.969 1.955 17.672 1 98.94 305 THR A CA 1
ATOM 2349 C C . THR A 1 305 ? 11.07 1.91 16.609 1 98.94 305 THR A C 1
ATOM 2351 O O . THR A 1 305 ? 12.062 2.629 16.703 1 98.94 305 THR A O 1
ATOM 2354 N N . GLU A 1 306 ? 10.891 1.056 15.656 1 98.94 306 GLU A N 1
ATOM 2355 C CA . GLU A 1 306 ? 11.812 0.899 14.531 1 98.94 306 GLU A CA 1
ATOM 2356 C C . GLU A 1 306 ? 11.062 0.778 13.211 1 98.94 306 GLU A C 1
ATOM 2358 O O . GLU A 1 306 ? 9.922 0.316 13.18 1 98.94 306 GLU A O 1
ATOM 2363 N N . ALA A 1 307 ? 11.703 1.228 12.164 1 98.94 307 ALA A N 1
ATOM 2364 C CA . ALA A 1 307 ? 11.148 1.086 10.82 1 98.94 307 ALA A CA 1
ATOM 2365 C C . ALA A 1 307 ? 12.25 0.826 9.797 1 98.94 307 ALA A C 1
ATOM 2367 O O . ALA A 1 307 ? 13.312 1.439 9.852 1 98.94 307 ALA A O 1
ATOM 2368 N N . THR A 1 308 ? 12.047 -0.159 8.969 1 98.81 308 THR A N 1
ATOM 2369 C CA . THR A 1 308 ? 12.867 -0.333 7.773 1 98.81 308 THR A CA 1
ATOM 2370 C C . THR A 1 308 ? 12.32 0.498 6.617 1 98.81 308 THR A C 1
ATOM 2372 O O . THR A 1 308 ? 11.141 0.385 6.266 1 98.81 308 THR A O 1
ATOM 2375 N N . ILE A 1 309 ? 13.18 1.318 6.078 1 98.62 309 ILE A N 1
ATOM 2376 C CA . ILE A 1 309 ? 12.734 2.264 5.059 1 98.62 309 ILE A CA 1
ATOM 2377 C C . ILE A 1 309 ? 13.586 2.102 3.801 1 98.62 309 ILE A C 1
ATOM 2379 O O . ILE A 1 309 ? 14.688 1.55 3.855 1 98.62 309 ILE A O 1
ATOM 2383 N N . LYS A 1 310 ? 13.07 2.604 2.693 1 97.38 310 LYS A N 1
ATOM 2384 C CA . LYS A 1 310 ? 13.781 2.564 1.414 1 97.38 310 LYS A CA 1
ATOM 2385 C C . LYS A 1 310 ? 14.891 3.605 1.37 1 97.38 310 LYS A C 1
ATOM 2387 O O . LYS A 1 310 ? 14.859 4.594 2.107 1 97.38 310 LYS A O 1
ATOM 2392 N N . LEU A 1 311 ? 15.812 3.426 0.496 1 97 311 LEU A N 1
ATOM 2393 C CA . LEU A 1 311 ? 16.875 4.383 0.231 1 97 311 LEU A CA 1
ATOM 2394 C C . LEU A 1 311 ? 16.828 4.867 -1.214 1 97 311 LEU A C 1
ATOM 2396 O O . LEU A 1 311 ? 16.531 4.09 -2.125 1 97 311 LEU A O 1
ATOM 2400 N N . GLU A 1 312 ? 17.031 6.098 -1.381 1 95.56 312 GLU A N 1
ATOM 2401 C CA . GLU A 1 312 ? 17.203 6.707 -2.695 1 95.56 312 GLU A CA 1
ATOM 2402 C C . GLU A 1 312 ? 18.656 7.156 -2.908 1 95.56 312 GLU A C 1
ATOM 2404 O O . GLU A 1 312 ? 19.297 7.648 -1.98 1 95.56 312 GLU A O 1
ATOM 2409 N N . THR A 1 313 ? 19.109 6.977 -4.113 1 93.06 313 THR A N 1
ATOM 2410 C CA . THR A 1 313 ? 20.406 7.574 -4.453 1 93.06 313 THR A CA 1
ATOM 2411 C C . THR A 1 313 ? 20.281 9.094 -4.523 1 93.06 313 THR A C 1
ATOM 2413 O O . THR A 1 313 ? 19.297 9.625 -5.016 1 93.06 313 THR A O 1
ATOM 2416 N N . ILE A 1 314 ? 21.281 9.742 -4.039 1 94.94 314 ILE A N 1
ATOM 2417 C CA . ILE A 1 314 ? 21.328 11.195 -4.18 1 94.94 314 ILE A CA 1
ATOM 2418 C C . ILE A 1 314 ? 21.375 11.562 -5.66 1 94.94 314 ILE A C 1
ATOM 2420 O O . ILE A 1 314 ? 22.25 11.109 -6.395 1 94.94 314 ILE A O 1
ATOM 2424 N N . PRO A 1 315 ? 20.438 12.305 -6.16 1 94.25 315 PRO A N 1
ATOM 2425 C CA . PRO A 1 315 ? 20.422 12.625 -7.59 1 94.25 315 PRO A CA 1
ATOM 2426 C C . PRO A 1 315 ? 21.656 13.422 -8.023 1 94.25 315 PRO A C 1
ATOM 2428 O O . PRO A 1 315 ? 22.141 14.273 -7.277 1 94.25 315 PRO A O 1
ATOM 2431 N N . GLU A 1 316 ? 22.141 13.242 -9.211 1 94.38 316 GLU A N 1
ATOM 2432 C CA . GLU A 1 316 ? 23.281 13.938 -9.781 1 94.38 316 GLU A CA 1
ATOM 2433 C C . GLU A 1 316 ? 22.953 15.375 -10.141 1 94.38 316 GLU A C 1
ATOM 2435 O O . GLU A 1 316 ? 23.812 16.25 -10.086 1 94.38 316 GLU A O 1
ATOM 2440 N N . LYS A 1 317 ? 21.719 15.555 -10.547 1 95.94 317 LYS A N 1
ATOM 2441 C CA . LYS A 1 317 ? 21.266 16.875 -10.984 1 95.94 317 LYS A CA 1
ATOM 2442 C C . LYS A 1 317 ? 19.922 17.234 -10.336 1 95.94 317 LYS A C 1
ATOM 2444 O O . LYS A 1 317 ? 19.031 16.391 -10.227 1 95.94 317 LYS A O 1
ATOM 2449 N N . LYS A 1 318 ? 19.875 18.438 -9.852 1 95.62 318 LYS A N 1
ATOM 2450 C CA . LYS A 1 318 ? 18.641 19.047 -9.352 1 95.62 318 LYS A CA 1
ATOM 2451 C C . LYS A 1 318 ? 18.344 20.359 -10.062 1 95.62 318 LYS A C 1
ATOM 2453 O O . LYS A 1 318 ? 19.234 21.203 -10.195 1 95.62 318 LYS A O 1
ATOM 2458 N N . LEU A 1 319 ? 17.156 20.469 -10.586 1 96.69 319 LEU A N 1
ATOM 2459 C CA . LEU A 1 319 ? 16.734 21.688 -11.289 1 96.69 319 LEU A CA 1
ATOM 2460 C C . LEU A 1 319 ? 15.328 22.094 -10.891 1 96.69 319 LEU A C 1
ATOM 2462 O O . LEU A 1 319 ? 14.391 21.297 -11 1 96.69 319 LEU A O 1
ATOM 2466 N N . TYR A 1 320 ? 15.195 23.312 -10.398 1 96.19 320 TYR A N 1
ATOM 2467 C CA . TYR A 1 320 ? 13.906 23.891 -10.031 1 96.19 320 TYR A CA 1
ATOM 2468 C C . TYR A 1 320 ? 13.648 25.188 -10.781 1 96.19 320 TYR A C 1
ATOM 2470 O O . TYR A 1 320 ? 14.555 26.016 -10.938 1 96.19 320 TYR A O 1
ATOM 2478 N N . GLU A 1 321 ? 12.438 25.391 -11.273 1 96.38 321 GLU A N 1
ATOM 2479 C CA . GLU A 1 321 ? 12.094 26.609 -12 1 96.38 321 GLU A CA 1
ATOM 2480 C C . GLU A 1 321 ? 10.625 26.969 -11.805 1 96.38 321 GLU A C 1
ATOM 2482 O O . GLU A 1 321 ? 9.867 26.219 -11.195 1 96.38 321 GLU A O 1
ATOM 2487 N N . GLY A 1 322 ? 10.328 28.203 -12.258 1 95.19 322 GLY A N 1
ATOM 2488 C CA . GLY A 1 322 ? 8.977 28.703 -12.102 1 95.19 322 GLY A CA 1
ATOM 2489 C C . GLY A 1 322 ? 8.266 28.922 -13.422 1 95.19 322 GLY A C 1
ATOM 2490 O O . GLY A 1 322 ? 8.914 29.141 -14.445 1 95.19 322 GLY A O 1
ATOM 2491 N N . TYR A 1 323 ? 6.965 28.844 -13.414 1 95.75 323 TYR A N 1
ATOM 2492 C CA . TYR A 1 323 ? 6.078 29.188 -14.516 1 95.75 323 TYR A CA 1
ATOM 2493 C C . TYR A 1 323 ? 4.887 30 -14.031 1 95.75 323 TYR A C 1
ATOM 2495 O O . TYR A 1 323 ? 4.461 29.859 -12.883 1 95.75 323 TYR A O 1
ATOM 2503 N N . LEU A 1 324 ? 4.395 30.859 -14.852 1 94.31 324 LEU A N 1
ATOM 2504 C CA . LEU A 1 324 ? 3.115 31.531 -14.633 1 94.31 324 LEU A CA 1
ATOM 2505 C C . LEU A 1 324 ? 2.047 30.984 -15.57 1 94.31 324 LEU A C 1
ATOM 2507 O O . LEU A 1 324 ? 2.348 30.594 -16.703 1 94.31 324 LEU A O 1
ATOM 2511 N N . PHE A 1 325 ? 0.893 30.906 -15.109 1 96.44 325 PHE A N 1
ATOM 2512 C CA . PHE A 1 325 ? -0.276 30.516 -15.883 1 96.44 325 PHE A CA 1
ATOM 2513 C C . PHE A 1 325 ? -1.375 31.562 -15.789 1 96.44 325 PHE A C 1
ATOM 2515 O O . PHE A 1 325 ? -1.453 32.281 -14.797 1 96.44 325 PHE A O 1
ATOM 2522 N N . PRO A 1 326 ? -2.293 31.656 -16.781 1 95.62 326 PRO A N 1
ATOM 2523 C CA . PRO A 1 326 ? -3.336 32.688 -16.734 1 95.62 326 PRO A CA 1
ATOM 2524 C C . PRO A 1 326 ? -4.352 32.469 -15.617 1 95.62 326 PRO A C 1
ATOM 2526 O O . PRO A 1 326 ? -4.926 33.406 -15.102 1 95.62 326 PRO A O 1
ATOM 2529 N N . THR A 1 327 ? -4.637 31.203 -15.352 1 96.88 327 THR A N 1
ATOM 2530 C CA . THR A 1 327 ? -5.582 30.859 -14.289 1 96.88 327 THR A CA 1
ATOM 2531 C C . THR A 1 327 ? -5.156 29.594 -13.578 1 96.88 327 THR A C 1
ATOM 2533 O O . THR A 1 327 ? -4.348 28.812 -14.102 1 96.88 327 THR A O 1
ATOM 2536 N N . PHE A 1 328 ? -5.754 29.422 -12.344 1 98 328 PHE A N 1
ATOM 2537 C CA . PHE A 1 328 ? -5.551 28.188 -11.602 1 98 328 PHE A CA 1
ATOM 2538 C C . PHE A 1 328 ? -6.027 26.984 -12.406 1 98 328 PHE A C 1
ATOM 2540 O O . PHE A 1 328 ? -5.355 25.953 -12.438 1 98 328 PHE A O 1
ATOM 2547 N N . GLU A 1 329 ? -7.102 27.109 -13.117 1 98.25 329 GLU A N 1
ATOM 2548 C CA . GLU A 1 329 ? -7.695 26.031 -13.906 1 98.25 329 GLU A CA 1
ATOM 2549 C C . GLU A 1 329 ? -6.773 25.625 -15.055 1 98.25 329 GLU A C 1
ATOM 2551 O O . GLU A 1 329 ? -6.621 24.438 -15.336 1 98.25 329 GLU A O 1
ATOM 2556 N N . ALA A 1 330 ? -6.148 26.609 -15.664 1 97.94 330 ALA A N 1
ATOM 2557 C CA . ALA A 1 330 ? -5.223 26.312 -16.75 1 97.94 330 ALA A CA 1
ATOM 2558 C C . ALA A 1 330 ? -4.008 25.547 -16.25 1 97.94 330 ALA A C 1
ATOM 2560 O O . ALA A 1 330 ? -3.582 24.562 -16.859 1 97.94 330 ALA A O 1
ATOM 2561 N N . GLY A 1 331 ? -3.426 26.047 -15.18 1 98.31 331 GLY A N 1
ATOM 2562 C CA . GLY A 1 331 ? -2.314 25.328 -14.57 1 98.31 331 GLY A CA 1
ATOM 2563 C C . GLY A 1 331 ? -2.674 23.922 -14.148 1 98.31 331 GLY A C 1
ATOM 2564 O O . GLY A 1 331 ? -1.888 23 -14.352 1 98.31 331 GLY A O 1
ATOM 2565 N N . PHE A 1 332 ? -3.867 23.781 -13.594 1 98.44 332 PHE A N 1
ATOM 2566 C CA . PHE A 1 332 ? -4.336 22.469 -13.148 1 98.44 332 PHE A CA 1
ATOM 2567 C C . PHE A 1 332 ? -4.461 21.516 -14.328 1 98.44 332 PHE A C 1
ATOM 2569 O O . PHE A 1 332 ? -4.094 20.344 -14.227 1 98.44 332 PHE A O 1
ATOM 2576 N N . SER A 1 333 ? -4.992 21.984 -15.414 1 98.19 333 SER A N 1
ATOM 2577 C CA . SER A 1 333 ? -5.113 21.156 -16.625 1 98.19 333 SER A CA 1
ATOM 2578 C C . SER A 1 333 ? -3.748 20.703 -17.109 1 98.19 333 SER A C 1
ATOM 2580 O O . SER A 1 333 ? -3.609 19.562 -17.594 1 98.19 333 SER A O 1
ATOM 2582 N N . ALA A 1 334 ? -2.773 21.562 -17.031 1 98.31 334 ALA A N 1
ATOM 2583 C CA . ALA A 1 334 ? -1.409 21.188 -17.391 1 98.31 334 ALA A CA 1
ATOM 2584 C C . ALA A 1 334 ? -0.889 20.078 -16.484 1 98.31 334 ALA A C 1
ATOM 2586 O O . ALA A 1 334 ? -0.284 19.109 -16.953 1 98.31 334 ALA A O 1
ATOM 2587 N N . PHE A 1 335 ? -1.099 20.234 -15.195 1 97.94 335 PHE A N 1
ATOM 2588 C CA . PHE A 1 335 ? -0.683 19.234 -14.227 1 97.94 335 PHE A CA 1
ATOM 2589 C C . PHE A 1 335 ? -1.341 17.891 -14.523 1 97.94 335 PHE A C 1
ATOM 2591 O O . PHE A 1 335 ? -0.672 16.859 -14.539 1 97.94 335 PHE A O 1
ATOM 2598 N N . TYR A 1 336 ? -2.637 17.938 -14.742 1 96.69 336 TYR A N 1
ATOM 2599 C CA . TYR A 1 336 ? -3.395 16.734 -15.062 1 96.69 336 TYR A CA 1
ATOM 2600 C C . TYR A 1 336 ? -2.834 16.047 -16.297 1 96.69 336 TYR A C 1
ATOM 2602 O O . TYR A 1 336 ? -2.656 14.828 -16.328 1 96.69 336 TYR A O 1
ATOM 2610 N N . THR A 1 337 ? -2.568 16.844 -17.312 1 95.81 337 THR A N 1
ATOM 2611 C CA . THR A 1 337 ? -2.064 16.297 -18.578 1 95.81 337 THR A CA 1
ATOM 2612 C C . THR A 1 337 ? -0.689 15.672 -18.375 1 95.81 337 THR A C 1
ATOM 2614 O O . THR A 1 337 ? -0.397 14.625 -18.953 1 95.81 337 THR A O 1
ATOM 2617 N N . CYS A 1 338 ? 0.178 16.297 -17.609 1 95.31 338 CYS A N 1
ATOM 2618 C CA . CYS A 1 338 ? 1.467 15.695 -17.281 1 95.31 338 CYS A CA 1
ATOM 2619 C C . CYS A 1 338 ? 1.283 14.32 -16.656 1 95.31 338 CYS A C 1
ATOM 2621 O O . CYS A 1 338 ? 1.899 13.352 -17.094 1 95.31 338 CYS A O 1
ATOM 2623 N N . THR A 1 339 ? 0.417 14.234 -15.719 1 92.38 339 THR A N 1
ATOM 2624 C CA . THR A 1 339 ? 0.174 12.969 -15.031 1 92.38 339 THR A CA 1
ATOM 2625 C C . THR A 1 339 ? -0.373 11.922 -15.992 1 92.38 339 THR A C 1
ATOM 2627 O O . THR A 1 339 ? 0.051 10.766 -15.969 1 92.38 339 THR A O 1
ATOM 2630 N N . ALA A 1 340 ? -1.286 12.344 -16.781 1 89.38 340 ALA A N 1
ATOM 2631 C CA . ALA A 1 340 ? -1.908 11.438 -17.75 1 89.38 340 ALA A CA 1
ATOM 2632 C C . ALA A 1 340 ? -0.875 10.883 -18.734 1 89.38 340 ALA A C 1
ATOM 2634 O O . ALA A 1 340 ? -1 9.75 -19.188 1 89.38 340 ALA A O 1
ATOM 2635 N N . LYS A 1 341 ? 0.141 11.641 -18.969 1 89.12 341 LYS A N 1
ATOM 2636 C CA . LYS A 1 341 ? 1.159 11.25 -19.938 1 89.12 341 LYS A CA 1
ATOM 2637 C C . LYS A 1 341 ? 2.318 10.531 -19.25 1 89.12 341 LYS A C 1
ATOM 2639 O O . LYS A 1 341 ? 3.289 10.148 -19.906 1 89.12 341 LYS A O 1
ATOM 2644 N N . GLY A 1 342 ? 2.248 10.375 -17.938 1 88.25 342 GLY A N 1
ATOM 2645 C CA . GLY A 1 342 ? 3.305 9.703 -17.203 1 88.25 342 GLY A CA 1
ATOM 2646 C C . GLY A 1 342 ? 4.496 10.594 -16.906 1 88.25 342 GLY A C 1
ATOM 2647 O O . GLY A 1 342 ? 5.602 10.102 -16.672 1 88.25 342 GLY A O 1
ATOM 2648 N N . ILE A 1 343 ? 4.32 11.953 -17.078 1 93.06 343 ILE A N 1
ATOM 2649 C CA . ILE A 1 343 ? 5.352 12.93 -16.75 1 93.06 343 ILE A CA 1
ATOM 2650 C C . ILE A 1 343 ? 5.246 13.312 -15.266 1 93.06 343 ILE A C 1
ATOM 2652 O O . ILE A 1 343 ? 4.281 13.961 -14.852 1 93.06 343 ILE A O 1
ATOM 2656 N N . HIS A 1 344 ? 6.242 12.898 -14.5 1 92.62 344 HIS A N 1
ATOM 2657 C CA . HIS A 1 344 ? 6.141 13.086 -13.062 1 92.62 344 HIS A CA 1
ATOM 2658 C C . HIS A 1 344 ? 7.375 13.797 -12.508 1 92.62 344 HIS A C 1
ATOM 2660 O O . HIS A 1 344 ? 8.195 13.18 -11.82 1 92.62 344 HIS A O 1
ATOM 2666 N N . PRO A 1 345 ? 7.484 15.078 -12.742 1 96.12 345 PRO A N 1
ATOM 2667 C CA . PRO A 1 345 ? 8.539 15.812 -12.039 1 96.12 345 PRO A CA 1
ATOM 2668 C C . PRO A 1 345 ? 8.469 15.633 -10.523 1 96.12 345 PRO A C 1
ATOM 2670 O O . PRO A 1 345 ? 7.387 15.398 -9.977 1 96.12 345 PRO A O 1
ATOM 2673 N N . CYS A 1 346 ? 9.609 15.742 -9.836 1 95.31 346 CYS A N 1
ATOM 2674 C CA . CYS A 1 346 ? 9.648 15.438 -8.414 1 95.31 346 CYS A CA 1
ATOM 2675 C C . CYS A 1 346 ? 8.797 16.422 -7.621 1 95.31 346 CYS A C 1
ATOM 2677 O O . CYS A 1 346 ? 8.203 16.047 -6.602 1 95.31 346 CYS A O 1
ATOM 2679 N N . THR A 1 347 ? 8.766 17.656 -8.078 1 95.75 347 THR A N 1
ATOM 2680 C CA . THR A 1 347 ? 7.941 18.703 -7.477 1 95.75 347 THR A CA 1
ATOM 2681 C C . THR A 1 347 ? 7.055 19.359 -8.523 1 95.75 347 THR A C 1
ATOM 2683 O O . THR A 1 347 ? 7.535 19.781 -9.57 1 95.75 347 THR A O 1
ATOM 2686 N N . MET A 1 348 ? 5.812 19.406 -8.312 1 95.94 348 MET A N 1
ATOM 2687 C CA . MET A 1 348 ? 4.797 20.141 -9.055 1 95.94 348 MET A CA 1
ATOM 2688 C C . MET A 1 348 ? 3.852 20.875 -8.109 1 95.94 348 MET A C 1
ATOM 2690 O O . MET A 1 348 ? 2.918 20.281 -7.566 1 95.94 348 MET A O 1
ATOM 2694 N N . ARG A 1 349 ? 4.098 22.125 -7.945 1 97 349 ARG A N 1
ATOM 2695 C CA . ARG A 1 349 ? 3.289 22.938 -7.043 1 97 349 ARG A CA 1
ATOM 2696 C C . ARG A 1 349 ? 2.615 24.078 -7.785 1 97 349 ARG A C 1
ATOM 2698 O O . ARG A 1 349 ? 3.287 24.906 -8.414 1 97 349 ARG A O 1
ATOM 2705 N N . LEU A 1 350 ? 1.343 24.109 -7.766 1 98.06 350 LEU A N 1
ATOM 2706 C CA . LEU A 1 350 ? 0.522 25.141 -8.406 1 98.06 350 LEU A CA 1
ATOM 2707 C C . LEU A 1 350 ? -0.214 25.984 -7.375 1 98.06 350 LEU A C 1
ATOM 2709 O O . LEU A 1 350 ? -1.064 25.469 -6.641 1 98.06 350 LEU A O 1
ATOM 2713 N N . TYR A 1 351 ? 0.133 27.234 -7.305 1 97.19 351 TYR A N 1
ATOM 2714 C CA . TYR A 1 351 ? -0.506 28.172 -6.398 1 97.19 351 TYR A CA 1
ATOM 2715 C C . TYR A 1 351 ? -1.64 28.922 -7.094 1 97.19 351 TYR A C 1
ATOM 2717 O O . TYR A 1 351 ? -1.455 29.469 -8.18 1 97.19 351 TYR A O 1
ATOM 2725 N N . ASP A 1 352 ? -2.787 28.938 -6.449 1 98.19 352 ASP A N 1
ATOM 2726 C CA . ASP A 1 352 ? -3.857 29.734 -7.047 1 98.19 352 ASP A CA 1
ATOM 2727 C C . ASP A 1 352 ? -3.588 31.219 -6.883 1 98.19 352 ASP A C 1
ATOM 2729 O O . ASP A 1 352 ? -2.549 31.625 -6.355 1 98.19 352 ASP A O 1
ATOM 2733 N N . GLU A 1 353 ? -4.48 32.031 -7.422 1 96.38 353 GLU A N 1
ATOM 2734 C CA . GLU A 1 353 ? -4.25 33.469 -7.492 1 96.38 353 GLU A CA 1
ATOM 2735 C C . GLU A 1 353 ? -4.094 34.062 -6.102 1 96.38 353 GLU A C 1
ATOM 2737 O O . GLU A 1 353 ? -3.273 34.969 -5.898 1 96.38 353 GLU A O 1
ATOM 2742 N N . ASP A 1 354 ? -4.836 33.594 -5.125 1 95.88 354 ASP A N 1
ATOM 2743 C CA . ASP A 1 354 ? -4.758 34.094 -3.764 1 95.88 354 ASP A CA 1
ATOM 2744 C C . ASP A 1 354 ? -3.424 33.75 -3.115 1 95.88 354 ASP A C 1
ATOM 2746 O O . ASP A 1 354 ? -2.762 34.594 -2.529 1 95.88 354 ASP A O 1
ATOM 2750 N N . ASP A 1 355 ? -3.035 32.5 -3.246 1 94.69 355 ASP A N 1
ATOM 2751 C CA . ASP A 1 355 ? -1.772 32.062 -2.684 1 94.69 355 ASP A CA 1
ATOM 2752 C C . ASP A 1 355 ? -0.585 32.719 -3.369 1 94.69 355 ASP A C 1
ATOM 2754 O O . ASP A 1 355 ? 0.445 32.969 -2.738 1 94.69 355 ASP A O 1
ATOM 2758 N N . PHE A 1 356 ? -0.734 32.969 -4.641 1 93.06 356 PHE A N 1
ATOM 2759 C CA . PHE A 1 356 ? 0.329 33.656 -5.359 1 93.06 356 PHE A CA 1
ATOM 2760 C C . PHE A 1 356 ? 0.542 35.062 -4.793 1 93.06 356 PHE A C 1
ATOM 2762 O O . PHE A 1 356 ? 1.681 35.5 -4.59 1 93.06 356 PHE A O 1
ATOM 2769 N N . ARG A 1 357 ? -0.49 35.719 -4.539 1 91.38 357 ARG A N 1
ATOM 2770 C CA . ARG A 1 357 ? -0.393 37.062 -3.959 1 91.38 357 ARG A CA 1
ATOM 2771 C C . ARG A 1 357 ? 0.287 37.031 -2.594 1 91.38 357 ARG A C 1
ATOM 2773 O O . ARG A 1 357 ? 1.073 37.906 -2.258 1 91.38 357 ARG A O 1
ATOM 2780 N N . MET A 1 358 ? -0.056 36.031 -1.845 1 90.44 358 MET A N 1
ATOM 2781 C CA . MET A 1 358 ? 0.604 35.875 -0.552 1 90.44 358 MET A CA 1
ATOM 2782 C C . MET A 1 358 ? 2.098 35.625 -0.731 1 90.44 358 MET A C 1
ATOM 2784 O O . MET A 1 358 ? 2.92 36.188 -0.021 1 90.44 358 MET A O 1
ATOM 2788 N N . SER A 1 359 ? 2.42 34.719 -1.648 1 87.31 359 SER A N 1
ATOM 2789 C CA . SER A 1 359 ? 3.818 34.406 -1.917 1 87.31 359 SER A CA 1
ATOM 2790 C C . SER A 1 359 ? 4.602 35.656 -2.318 1 87.31 359 SER A C 1
ATOM 2792 O O . SER A 1 359 ? 5.762 35.812 -1.933 1 87.31 359 SER A O 1
ATOM 2794 N N . MET A 1 360 ? 4.004 36.469 -3.061 1 84.75 360 MET A N 1
ATOM 2795 C CA . MET A 1 360 ? 4.637 37.719 -3.482 1 84.75 360 MET A CA 1
ATOM 2796 C C . MET A 1 360 ? 4.84 38.656 -2.295 1 84.75 360 MET A C 1
ATOM 2798 O O . MET A 1 360 ? 5.871 39.312 -2.193 1 84.75 360 MET A O 1
ATOM 2802 N N . ALA A 1 361 ? 3.891 38.625 -1.512 1 86.81 361 ALA A N 1
ATOM 2803 C CA . ALA A 1 361 ? 3.943 39.531 -0.354 1 86.81 361 ALA A CA 1
ATOM 2804 C C . ALA A 1 361 ? 5.039 39.094 0.617 1 86.81 361 ALA A C 1
ATOM 2806 O O . ALA A 1 361 ? 5.598 39.938 1.339 1 86.81 361 ALA A O 1
ATOM 2807 N N . MET A 1 362 ? 5.387 37.875 0.645 1 85.25 362 MET A N 1
ATOM 2808 C CA . MET A 1 362 ? 6.34 37.312 1.597 1 85.25 362 MET A CA 1
ATOM 2809 C C . MET A 1 362 ? 7.766 37.406 1.067 1 85.25 362 MET A C 1
ATOM 2811 O O . MET A 1 362 ? 8.727 37.125 1.79 1 85.25 362 MET A O 1
ATOM 2815 N N . SER A 1 363 ? 7.938 37.812 -0.095 1 80.69 363 SER A N 1
ATOM 2816 C CA . SER A 1 363 ? 9.258 37.875 -0.723 1 80.69 363 SER A CA 1
ATOM 2817 C C . SER A 1 363 ? 10.164 38.844 0.011 1 80.69 363 SER A C 1
ATOM 2819 O O . SER A 1 363 ? 9.727 39.906 0.447 1 80.69 363 SER A O 1
ATOM 2821 N N . THR A 1 364 ? 11.492 38.5 0.29 1 71.38 364 THR A N 1
ATOM 2822 C CA . THR A 1 364 ? 12.484 39.344 0.958 1 71.38 364 THR A CA 1
ATOM 2823 C C . THR A 1 364 ? 13.297 40.125 -0.058 1 71.38 364 THR A C 1
ATOM 2825 O O . THR A 1 364 ? 14.109 40.969 0.316 1 71.38 364 THR A O 1
ATOM 2828 N N . THR A 1 365 ? 13.414 39.688 -1.226 1 61.06 365 THR A N 1
ATOM 2829 C CA . THR A 1 365 ? 14.305 40.281 -2.221 1 61.06 365 THR A CA 1
ATOM 2830 C C . THR A 1 365 ? 13.852 41.688 -2.578 1 61.06 365 THR A C 1
ATOM 2832 O O . THR A 1 365 ? 12.656 42 -2.566 1 61.06 365 THR A O 1
ATOM 2835 N N . LYS A 1 366 ? 14.82 42.688 -2.318 1 51.97 366 LYS A N 1
ATOM 2836 C CA . LYS A 1 366 ? 14.594 44.062 -2.762 1 51.97 366 LYS A CA 1
ATOM 2837 C C . LYS A 1 366 ? 13.758 44.094 -4.039 1 51.97 366 LYS A C 1
ATOM 2839 O O . LYS A 1 366 ? 12.875 44.938 -4.184 1 51.97 366 LYS A O 1
ATOM 2844 N N . HIS A 1 367 ? 14.227 43.438 -5.168 1 47.72 367 HIS A N 1
ATOM 2845 C CA . HIS A 1 367 ? 13.586 43.25 -6.461 1 47.72 367 HIS A CA 1
ATOM 2846 C C . HIS A 1 367 ? 13.164 41.812 -6.684 1 47.72 367 HIS A C 1
ATOM 2848 O O . HIS A 1 367 ? 13.977 41 -7.125 1 47.72 367 HIS A O 1
ATOM 2854 N N . SER A 1 368 ? 12.398 41.344 -5.926 1 48.25 368 SER A N 1
ATOM 2855 C CA . SER A 1 368 ? 12.031 39.938 -6.066 1 48.25 368 SER A CA 1
ATOM 2856 C C . SER A 1 368 ? 11.844 39.562 -7.531 1 48.25 368 SER A C 1
ATOM 2858 O O . SER A 1 368 ? 11.453 40.406 -8.352 1 48.25 368 SER A O 1
ATOM 2860 N N . PHE A 1 369 ? 12.648 38.594 -7.965 1 46.16 369 PHE A N 1
ATOM 2861 C CA . PHE A 1 369 ? 12.523 38.156 -9.352 1 46.16 369 PHE A CA 1
ATOM 2862 C C . PHE A 1 369 ? 11.086 38.25 -9.836 1 46.16 369 PHE A C 1
ATOM 2864 O O . PHE A 1 369 ? 10.836 38.781 -10.922 1 46.16 369 PHE A O 1
ATOM 2871 N N . LEU A 1 370 ? 10.18 37.781 -9.031 1 51.78 370 LEU A N 1
ATOM 2872 C CA . LEU A 1 370 ? 8.781 37.906 -9.414 1 51.78 370 LEU A CA 1
ATOM 2873 C C . LEU A 1 370 ? 8.383 39.375 -9.484 1 51.78 370 LEU A C 1
ATOM 2875 O O . LEU A 1 370 ? 7.609 39.781 -10.359 1 51.78 370 LEU A O 1
ATOM 2879 N N . GLN A 1 371 ? 8.984 40.125 -8.617 1 50.69 371 GLN A N 1
ATOM 2880 C CA . GLN A 1 371 ? 8.711 41.562 -8.656 1 50.69 371 GLN A CA 1
ATOM 2881 C C . GLN A 1 371 ? 9.328 42.188 -9.906 1 50.69 371 GLN A C 1
ATOM 2883 O O . GLN A 1 371 ? 8.781 43.156 -10.453 1 50.69 371 GLN A O 1
ATOM 2888 N N . ARG A 1 372 ? 10.516 41.688 -10.305 1 49.66 372 ARG A N 1
ATOM 2889 C CA . ARG A 1 372 ? 11.125 42.156 -11.547 1 49.66 372 ARG A CA 1
ATOM 2890 C C . ARG A 1 372 ? 10.32 41.688 -12.758 1 49.66 372 ARG A C 1
ATOM 2892 O O . ARG A 1 372 ? 10.242 42.375 -13.766 1 49.66 372 ARG A O 1
ATOM 2899 N N . LEU A 1 373 ? 10.109 40.375 -12.688 1 50.56 373 LEU A N 1
ATOM 2900 C CA . LEU A 1 373 ? 9.352 39.781 -13.789 1 50.56 373 LEU A CA 1
ATOM 2901 C C . LEU A 1 373 ? 8.023 40.531 -13.969 1 50.56 373 LEU A C 1
ATOM 2903 O O . LEU A 1 373 ? 7.559 40.688 -15.102 1 50.56 373 LEU A O 1
ATOM 2907 N N . VAL A 1 374 ? 7.473 40.75 -12.695 1 51.19 374 VAL A N 1
ATOM 2908 C CA . VAL A 1 374 ? 6.293 41.625 -12.828 1 51.19 374 VAL A CA 1
ATOM 2909 C C . VAL A 1 374 ? 6.723 43.062 -13.133 1 51.19 374 VAL A C 1
ATOM 2911 O O . VAL A 1 374 ? 6.102 44 -12.664 1 51.19 374 VAL A O 1
ATOM 2914 N N . SER A 1 375 ? 7.887 43.094 -13.625 1 51.72 375 SER A N 1
ATOM 2915 C CA . SER A 1 375 ? 8.227 44.375 -14.195 1 51.72 375 SER A CA 1
ATOM 2916 C C . SER A 1 375 ? 7.125 44.875 -15.133 1 51.72 375 SER A C 1
ATOM 2918 O O . SER A 1 375 ? 6.371 44.062 -15.688 1 51.72 375 SER A O 1
ATOM 2920 N N . THR A 1 376 ? 6.961 46.031 -14.977 1 56.69 376 THR A N 1
ATOM 2921 C CA . THR A 1 376 ? 5.961 46.75 -15.773 1 56.69 376 THR A CA 1
ATOM 2922 C C . THR A 1 376 ? 5.918 46.188 -17.188 1 56.69 376 THR A C 1
ATOM 2924 O O . THR A 1 376 ? 4.848 46.062 -17.797 1 56.69 376 THR A O 1
ATOM 2927 N N . GLY A 1 377 ? 7.031 45.656 -17.469 1 58.75 377 GLY A N 1
ATOM 2928 C CA . GLY A 1 377 ? 7.086 45.125 -18.844 1 58.75 377 GLY A CA 1
ATOM 2929 C C . GLY A 1 377 ? 6.445 43.781 -19 1 58.75 377 GLY A C 1
ATOM 2930 O O . GLY A 1 377 ? 5.656 43.562 -19.922 1 58.75 377 GLY A O 1
ATOM 2931 N N . VAL A 1 378 ? 6.719 42.844 -18.109 1 68.69 378 VAL A N 1
ATOM 2932 C CA . VAL A 1 378 ? 6.145 41.5 -18.219 1 68.69 378 VAL A CA 1
ATOM 2933 C C . VAL A 1 378 ? 4.637 41.562 -17.969 1 68.69 378 VAL A C 1
ATOM 2935 O O . VAL A 1 378 ? 3.859 40.938 -18.672 1 68.69 378 VAL A O 1
ATOM 2938 N N . LYS A 1 379 ? 4.32 42.281 -17.062 1 72.75 379 LYS A N 1
ATOM 2939 C CA . LYS A 1 379 ? 2.898 42.469 -16.781 1 72.75 379 LYS A CA 1
ATOM 2940 C C . LYS A 1 379 ? 2.168 43.031 -18.016 1 72.75 379 LYS A C 1
ATOM 2942 O O . LYS A 1 379 ? 1.089 42.531 -18.359 1 72.75 379 LYS A O 1
ATOM 2947 N N . SER A 1 380 ? 2.852 44.062 -18.5 1 72.69 380 SER A N 1
ATOM 2948 C CA . SER A 1 380 ? 2.25 44.656 -19.703 1 72.69 380 SER A CA 1
ATOM 2949 C C . SER A 1 380 ? 2.176 43.656 -20.844 1 72.69 380 SER A C 1
ATOM 2951 O O . SER A 1 380 ? 1.191 43.625 -21.578 1 72.69 380 SER A O 1
ATOM 2953 N N . PHE A 1 381 ? 3.148 42.938 -20.891 1 76.5 381 PHE A N 1
ATOM 2954 C CA . PHE A 1 381 ? 3.168 41.906 -21.922 1 76.5 381 PHE A CA 1
ATOM 2955 C C . PHE A 1 381 ? 2.068 40.875 -21.672 1 76.5 381 PHE A C 1
ATOM 2957 O O . PHE A 1 381 ? 1.319 40.531 -22.594 1 76.5 381 PHE A O 1
ATOM 2964 N N . LEU A 1 382 ? 1.945 40.438 -20.469 1 79.06 382 LEU A N 1
ATOM 2965 C CA . LEU A 1 382 ? 0.956 39.406 -20.141 1 79.06 382 LEU A CA 1
ATOM 2966 C C . LEU A 1 382 ? -0.46 39.969 -20.312 1 79.06 382 LEU A C 1
ATOM 2968 O O . LEU A 1 382 ? -1.335 39.25 -20.828 1 79.06 382 LEU A O 1
ATOM 2972 N N . GLU A 1 383 ? -0.648 41.094 -19.891 1 77.12 383 GLU A N 1
ATOM 2973 C CA . GLU A 1 383 ? -1.975 41.688 -20 1 77.12 383 GLU A CA 1
ATOM 2974 C C . GLU A 1 383 ? -2.297 42.062 -21.438 1 77.12 383 GLU A C 1
ATOM 2976 O O . GLU A 1 383 ? -3.379 41.75 -21.938 1 77.12 383 GLU A O 1
ATOM 2981 N N . ARG A 1 384 ? -1.399 42.719 -22.031 1 74.75 384 ARG A N 1
ATOM 2982 C CA . ARG A 1 384 ? -1.684 43.312 -23.328 1 74.75 384 ARG A CA 1
ATOM 2983 C C . ARG A 1 384 ? -1.507 42.312 -24.438 1 74.75 384 ARG A C 1
ATOM 2985 O O . ARG A 1 384 ? -2.303 42.25 -25.391 1 74.75 384 ARG A O 1
ATOM 2992 N N . TYR A 1 385 ? -0.534 41.594 -24.297 1 73.88 385 TYR A N 1
ATOM 2993 C CA . TYR A 1 385 ? -0.232 40.719 -25.422 1 73.88 385 TYR A CA 1
ATOM 2994 C C . TYR A 1 385 ? -0.854 39.344 -25.219 1 73.88 385 TYR A C 1
ATOM 2996 O O . TYR A 1 385 ? -1.306 38.719 -26.172 1 73.88 385 TYR A O 1
ATOM 3004 N N . ARG A 1 386 ? -0.953 39 -23.969 1 80.5 386 ARG A N 1
ATOM 3005 C CA . ARG A 1 386 ? -1.487 37.656 -23.734 1 80.5 386 ARG A CA 1
ATOM 3006 C C . ARG A 1 386 ? -2.928 37.719 -23.234 1 80.5 386 ARG A C 1
ATOM 3008 O O . ARG A 1 386 ? -3.604 36.688 -23.141 1 80.5 386 ARG A O 1
ATOM 3015 N N . GLY A 1 387 ? -3.359 38.906 -22.828 1 81.94 387 GLY A N 1
ATOM 3016 C CA . GLY A 1 387 ? -4.734 39.094 -22.406 1 81.94 387 GLY A CA 1
ATOM 3017 C C . GLY A 1 387 ? -5.027 38.5 -21.031 1 81.94 387 GLY A C 1
ATOM 3018 O O . GLY A 1 387 ? -6.156 38.094 -20.75 1 81.94 387 GLY A O 1
ATOM 3019 N N . TRP A 1 388 ? -3.963 38.438 -20.188 1 85.62 388 TRP A N 1
ATOM 3020 C CA . TRP A 1 388 ? -4.164 37.812 -18.891 1 85.62 388 TRP A CA 1
ATOM 3021 C C . TRP A 1 388 ? -4.754 38.812 -17.891 1 85.62 388 TRP A C 1
ATOM 3023 O O . TRP A 1 388 ? -4.457 40 -17.953 1 85.62 388 TRP A O 1
ATOM 3033 N N . SER A 1 389 ? -5.703 38.344 -17.078 1 83.81 389 SER A N 1
ATOM 3034 C CA . SER A 1 389 ? -6.062 39.094 -15.883 1 83.81 389 SER A CA 1
ATOM 3035 C C . SER A 1 389 ? -5.027 38.906 -14.781 1 83.81 389 SER A C 1
ATOM 3037 O O . SER A 1 389 ? -4.848 37.812 -14.266 1 83.81 389 SER A O 1
ATOM 3039 N N . LEU A 1 390 ? -4.473 39.969 -14.383 1 78.88 390 LEU A N 1
ATOM 3040 C CA . LEU A 1 390 ? -3.391 39.906 -13.406 1 78.88 390 LEU A CA 1
ATOM 3041 C C . LEU A 1 390 ? -3.895 39.375 -12.07 1 78.88 390 LEU A C 1
ATOM 3043 O O . LEU A 1 390 ? -3.121 38.844 -11.281 1 78.88 390 LEU A O 1
ATOM 3047 N N . ARG A 1 391 ? -5.09 39.5 -11.859 1 84.25 391 ARG A N 1
ATOM 3048 C CA . ARG A 1 391 ? -5.672 39.094 -10.594 1 84.25 391 ARG A CA 1
ATOM 3049 C C . ARG A 1 391 ? -5.891 37.562 -10.562 1 84.25 391 ARG A C 1
ATOM 3051 O O . ARG A 1 391 ? -6.105 37 -9.5 1 84.25 391 ARG A O 1
ATOM 3058 N N . ARG A 1 392 ? -5.727 36.969 -11.688 1 92.25 392 ARG A N 1
ATOM 3059 C CA . ARG A 1 392 ? -6.062 35.562 -11.766 1 92.25 392 ARG A CA 1
ATOM 3060 C C . ARG A 1 392 ? -4.812 34.719 -12.008 1 92.25 392 ARG A C 1
ATOM 3062 O O . ARG A 1 392 ? -4.891 33.469 -12.055 1 92.25 392 ARG A O 1
ATOM 3069 N N . ILE A 1 393 ? -3.676 35.344 -12.109 1 92.69 393 ILE A N 1
ATOM 3070 C CA . ILE A 1 393 ? -2.439 34.656 -12.453 1 92.69 393 ILE A CA 1
ATOM 3071 C C . ILE A 1 393 ? -2.082 33.656 -11.352 1 92.69 393 ILE A C 1
ATOM 3073 O O . ILE A 1 393 ? -2.246 33.969 -10.164 1 92.69 393 ILE A O 1
ATOM 3077 N N . SER A 1 394 ? -1.638 32.5 -11.797 1 95.56 394 SER A N 1
ATOM 3078 C CA . SER A 1 394 ? -1.186 31.453 -10.891 1 95.56 394 SER A CA 1
ATOM 3079 C C . SER A 1 394 ? 0.296 31.156 -11.086 1 95.56 394 SER A C 1
ATOM 3081 O O . SER A 1 394 ? 0.836 31.359 -12.172 1 95.56 394 SER A O 1
ATOM 3083 N N . LEU A 1 395 ? 0.936 30.719 -10.086 1 94.44 395 LEU A N 1
ATOM 3084 C CA . LEU A 1 395 ? 2.357 30.391 -10.086 1 94.44 395 LEU A CA 1
ATOM 3085 C C . LEU A 1 395 ? 2.564 28.875 -9.977 1 94.44 395 LEU A C 1
ATOM 3087 O O . LEU A 1 395 ? 1.891 28.219 -9.188 1 94.44 395 LEU A O 1
ATOM 3091 N N . VAL A 1 396 ? 3.486 28.406 -10.781 1 96.88 396 VAL A N 1
ATOM 3092 C CA . VAL A 1 396 ? 3.9 27.016 -10.695 1 96.88 396 VAL A CA 1
ATOM 3093 C C . VAL A 1 396 ? 5.387 26.938 -10.352 1 96.88 396 VAL A C 1
ATOM 3095 O O . VAL A 1 396 ? 6.203 27.656 -10.938 1 96.88 396 VAL A O 1
ATOM 3098 N N . ILE A 1 397 ? 5.723 26.141 -9.406 1 96.5 397 ILE A N 1
ATOM 3099 C CA . ILE A 1 397 ? 7.094 25.703 -9.156 1 96.5 397 ILE A CA 1
ATOM 3100 C C . ILE A 1 397 ? 7.246 24.234 -9.547 1 96.5 397 ILE A C 1
ATOM 3102 O O . ILE A 1 397 ? 6.496 23.391 -9.07 1 96.5 397 ILE A O 1
ATOM 3106 N N . VAL A 1 398 ? 8.172 23.922 -10.398 1 97.5 398 VAL A N 1
ATOM 3107 C CA . VAL A 1 398 ? 8.414 22.562 -10.852 1 97.5 398 VAL A CA 1
ATOM 3108 C C . VAL A 1 398 ? 9.867 22.188 -10.602 1 97.5 398 VAL A C 1
ATOM 3110 O O . VAL A 1 398 ? 10.766 23.016 -10.727 1 97.5 398 VAL A O 1
ATOM 3113 N N . GLY A 1 399 ? 10.086 20.969 -10.211 1 97.25 399 GLY A N 1
ATOM 3114 C CA . GLY A 1 399 ? 11.422 20.469 -9.93 1 97.25 399 GLY A CA 1
ATOM 3115 C C . GLY A 1 399 ? 11.734 19.156 -10.625 1 97.25 399 GLY A C 1
ATOM 3116 O O . GLY A 1 399 ? 10.859 18.297 -10.758 1 97.25 399 GLY A O 1
ATOM 3117 N N . PHE A 1 400 ? 12.953 19.016 -11.094 1 97.25 400 PHE A N 1
ATOM 3118 C CA . PHE A 1 400 ? 13.461 17.828 -11.758 1 97.25 400 PHE A CA 1
ATOM 3119 C C . PHE A 1 400 ? 14.727 17.328 -11.062 1 97.25 400 PHE A C 1
ATOM 3121 O O . PHE A 1 400 ? 15.641 18.094 -10.789 1 97.25 400 PHE A O 1
ATOM 3128 N N . GLU A 1 401 ? 14.742 16.094 -10.734 1 95.75 401 GLU A N 1
ATOM 3129 C CA . GLU A 1 401 ? 15.914 15.492 -10.109 1 95.75 401 GLU A CA 1
ATOM 3130 C C . GLU A 1 401 ? 16.266 14.164 -10.781 1 95.75 401 GLU A C 1
ATOM 3132 O O . GLU A 1 401 ? 15.383 13.406 -11.18 1 95.75 401 GLU A O 1
ATOM 3137 N N . GLY A 1 402 ? 17.469 13.812 -10.945 1 94.12 402 GLY A N 1
ATOM 3138 C CA . GLY A 1 402 ? 17.953 12.578 -11.547 1 94.12 402 GLY A CA 1
ATOM 3139 C C . GLY A 1 402 ? 19.312 12.727 -12.219 1 94.12 402 GLY A C 1
ATOM 3140 O O . GLY A 1 402 ? 20.156 13.492 -11.766 1 94.12 402 GLY A O 1
ATOM 3141 N N . THR A 1 403 ? 19.562 11.922 -13.227 1 92.38 403 THR A N 1
ATOM 3142 C CA . THR A 1 403 ? 20.734 12.133 -14.07 1 92.38 403 THR A CA 1
ATOM 3143 C C . THR A 1 403 ? 20.531 13.336 -14.984 1 92.38 403 THR A C 1
ATOM 3145 O O . THR A 1 403 ? 19.391 13.734 -15.25 1 92.38 403 THR A O 1
ATOM 3148 N N . PRO A 1 404 ? 21.641 13.82 -15.438 1 95 404 PRO A N 1
ATOM 3149 C CA . PRO A 1 404 ? 21.516 14.969 -16.328 1 95 404 PRO A CA 1
ATOM 3150 C C . PRO A 1 404 ? 20.625 14.68 -17.547 1 95 404 PRO A C 1
ATOM 3152 O O . PRO A 1 404 ? 19.781 15.508 -17.906 1 95 404 PRO A O 1
ATOM 3155 N N . ASP A 1 405 ? 20.719 13.492 -18.109 1 93.88 405 ASP A N 1
ATOM 3156 C CA . ASP A 1 405 ? 19.953 13.141 -19.297 1 93.88 405 ASP A CA 1
ATOM 3157 C C . ASP A 1 405 ? 18.469 13.016 -18.969 1 93.88 405 ASP A C 1
ATOM 3159 O O . ASP A 1 405 ? 17.609 13.484 -19.734 1 93.88 405 ASP A O 1
ATOM 3163 N N . ARG A 1 406 ? 18.141 12.469 -17.906 1 93.44 406 ARG A N 1
ATOM 3164 C CA . ARG A 1 406 ? 16.75 12.289 -17.516 1 93.44 406 ARG A CA 1
ATOM 3165 C C . ARG A 1 406 ? 16.109 13.625 -17.156 1 93.44 406 ARG A C 1
ATOM 3167 O O . ARG A 1 406 ? 14.938 13.859 -17.453 1 93.44 406 ARG A O 1
ATOM 3174 N N . VAL A 1 407 ? 16.844 14.469 -16.422 1 96.44 407 VAL A N 1
ATOM 3175 C CA . VAL A 1 407 ? 16.344 15.789 -16.062 1 96.44 407 VAL A CA 1
ATOM 3176 C C . VAL A 1 407 ? 16.047 16.594 -17.328 1 96.44 407 VAL A C 1
ATOM 3178 O O . VAL A 1 407 ? 14.984 17.203 -17.453 1 96.44 407 VAL A O 1
ATOM 3181 N N . LYS A 1 408 ? 17.016 16.547 -18.297 1 96.94 408 LYS A N 1
ATOM 3182 C CA . LYS A 1 408 ? 16.828 17.25 -19.547 1 96.94 408 LYS A CA 1
ATOM 3183 C C . LYS A 1 408 ? 15.602 16.734 -20.297 1 96.94 408 LYS A C 1
ATOM 3185 O O . LYS A 1 408 ? 14.797 17.516 -20.812 1 96.94 408 LYS A O 1
ATOM 3190 N N . PHE A 1 409 ? 15.484 15.469 -20.359 1 95.56 409 PHE A N 1
ATOM 3191 C CA . PHE A 1 409 ? 14.383 14.844 -21.078 1 95.56 409 PHE A CA 1
ATOM 3192 C C . PHE A 1 409 ? 13.047 15.195 -20.438 1 95.56 409 PHE A C 1
ATOM 3194 O O . PHE A 1 409 ? 12.117 15.633 -21.125 1 95.56 409 PHE A O 1
ATOM 3201 N N . GLN A 1 410 ? 12.891 15.039 -19.141 1 96.12 410 GLN A N 1
ATOM 3202 C CA . GLN A 1 410 ? 11.641 15.305 -18.438 1 96.12 410 GLN A CA 1
ATOM 3203 C C . GLN A 1 410 ? 11.273 16.781 -18.5 1 96.12 410 GLN A C 1
ATOM 3205 O O . GLN A 1 410 ? 10.102 17.125 -18.609 1 96.12 410 GLN A O 1
ATOM 3210 N N . ARG A 1 411 ? 12.273 17.625 -18.328 1 97.56 411 ARG A N 1
ATOM 3211 C CA . ARG A 1 411 ? 12.047 19.062 -18.438 1 97.56 411 ARG A CA 1
ATOM 3212 C C . ARG A 1 411 ? 11.438 19.406 -19.781 1 97.56 411 ARG A C 1
ATOM 3214 O O . ARG A 1 411 ? 10.508 20.219 -19.859 1 97.56 411 ARG A O 1
ATOM 3221 N N . SER A 1 412 ? 11.961 18.797 -20.812 1 97.19 412 SER A N 1
ATOM 3222 C CA . SER A 1 412 ? 11.477 19.078 -22.172 1 97.19 412 SER A CA 1
ATOM 3223 C C . SER A 1 412 ? 10.031 18.625 -22.328 1 97.19 412 SER A C 1
ATOM 3225 O O . SER A 1 412 ? 9.219 19.344 -22.922 1 97.19 412 SER A O 1
ATOM 3227 N N . GLU A 1 413 ? 9.672 17.469 -21.828 1 96.19 413 GLU A N 1
ATOM 3228 C CA . GLU A 1 413 ? 8.297 16.984 -21.906 1 96.19 413 GLU A CA 1
ATOM 3229 C C . GLU A 1 413 ? 7.348 17.875 -21.109 1 96.19 413 GLU A C 1
ATOM 3231 O O . GLU A 1 413 ? 6.238 18.172 -21.562 1 96.19 413 GLU A O 1
ATOM 3236 N N . THR A 1 414 ? 7.781 18.297 -19.984 1 97.75 414 THR A N 1
ATOM 3237 C CA . THR A 1 414 ? 6.961 19.141 -19.109 1 97.75 414 THR A CA 1
ATOM 3238 C C . THR A 1 414 ? 6.715 20.5 -19.75 1 97.75 414 THR A C 1
ATOM 3240 O O . THR A 1 414 ? 5.582 20.984 -19.781 1 97.75 414 THR A O 1
ATOM 3243 N N . ALA A 1 415 ? 7.793 21.094 -20.297 1 97.88 415 ALA A N 1
ATOM 3244 C CA . ALA A 1 415 ? 7.695 22.391 -20.938 1 97.88 415 ALA A CA 1
ATOM 3245 C C . ALA A 1 415 ? 6.715 22.375 -22.094 1 97.88 415 ALA A C 1
ATOM 3247 O O . ALA A 1 415 ? 5.969 23.328 -22.312 1 97.88 415 ALA A O 1
ATOM 3248 N N . ALA A 1 416 ? 6.773 21.312 -22.828 1 97.56 416 ALA A N 1
ATOM 3249 C CA . ALA A 1 416 ? 5.871 21.188 -23.969 1 97.56 416 ALA A CA 1
ATOM 3250 C C . ALA A 1 416 ? 4.414 21.188 -23.516 1 97.56 416 ALA A C 1
ATOM 3252 O O . ALA A 1 416 ? 3.568 21.844 -24.109 1 97.56 416 ALA A O 1
ATOM 3253 N N . VAL A 1 417 ? 4.082 20.484 -22.438 1 97.62 417 VAL A N 1
ATOM 3254 C CA . VAL A 1 417 ? 2.721 20.438 -21.922 1 97.62 417 VAL A CA 1
ATOM 3255 C C . VAL A 1 417 ? 2.336 21.797 -21.359 1 97.62 417 VAL A C 1
ATOM 3257 O O . VAL A 1 417 ? 1.227 22.281 -21.578 1 97.62 417 VAL A O 1
ATOM 3260 N N . PHE A 1 418 ? 3.24 22.438 -20.578 1 98.38 418 PHE A N 1
ATOM 3261 C CA . PHE A 1 418 ? 2.961 23.734 -19.969 1 98.38 418 PHE A CA 1
ATOM 3262 C C . PHE A 1 418 ? 2.645 24.766 -21.031 1 98.38 418 PHE A C 1
ATOM 3264 O O . PHE A 1 418 ? 1.714 25.562 -20.875 1 98.38 418 PHE A O 1
ATOM 3271 N N . LYS A 1 419 ? 3.377 24.719 -22.094 1 97.62 419 LYS A N 1
ATOM 3272 C CA . LYS A 1 419 ? 3.158 25.656 -23.203 1 97.62 419 LYS A CA 1
ATOM 3273 C C . LYS A 1 419 ? 1.769 25.469 -23.797 1 97.62 419 LYS A C 1
ATOM 3275 O O . LYS A 1 419 ? 1.107 26.453 -24.156 1 97.62 419 LYS A O 1
ATOM 3280 N N . GLN A 1 420 ? 1.356 24.297 -23.891 1 97.62 420 GLN A N 1
ATOM 3281 C CA . GLN A 1 420 ? 0.048 23.984 -24.453 1 97.62 420 GLN A CA 1
ATOM 3282 C C . GLN A 1 420 ? -1.069 24.656 -23.672 1 97.62 420 GLN A C 1
ATOM 3284 O O . GLN A 1 420 ? -2.131 24.969 -24.219 1 97.62 420 GLN A O 1
ATOM 3289 N N . TYR A 1 421 ? -0.851 24.922 -22.422 1 97.62 421 TYR A N 1
ATOM 3290 C CA . TYR A 1 421 ? -1.905 25.469 -21.578 1 97.62 421 TYR A CA 1
ATOM 3291 C C . TYR A 1 421 ? -1.595 26.906 -21.172 1 97.62 421 TYR A C 1
ATOM 3293 O O . TYR A 1 421 ? -2.146 27.422 -20.203 1 97.62 421 TYR A O 1
ATOM 3301 N N . GLY A 1 422 ? -0.644 27.5 -21.875 1 95.12 422 GLY A N 1
ATOM 3302 C CA . GLY A 1 422 ? -0.389 28.922 -21.719 1 95.12 422 GLY A CA 1
ATOM 3303 C C . GLY A 1 422 ? 0.684 29.234 -20.688 1 95.12 422 GLY A C 1
ATOM 3304 O O . GLY A 1 422 ? 0.877 30.391 -20.312 1 95.12 422 GLY A O 1
ATOM 3305 N N . GLY A 1 423 ? 1.423 28.25 -20.281 1 96.19 423 GLY A N 1
ATOM 3306 C CA . GLY A 1 423 ? 2.473 28.484 -19.297 1 96.19 423 GLY A CA 1
ATOM 3307 C C . GLY A 1 423 ? 3.635 29.281 -19.844 1 96.19 423 GLY A C 1
ATOM 3308 O O . GLY A 1 423 ? 4.039 29.094 -21 1 96.19 423 GLY A O 1
ATOM 3309 N N . VAL A 1 424 ? 4.102 30.219 -19 1 93.62 424 VAL A N 1
ATOM 3310 C CA . VAL A 1 424 ? 5.262 31.031 -19.344 1 93.62 424 VAL A CA 1
ATOM 3311 C C . VAL A 1 424 ? 6.363 30.828 -18.297 1 93.62 424 VAL A C 1
ATOM 3313 O O . VAL A 1 424 ? 6.148 31.078 -17.109 1 93.62 424 VAL A O 1
ATOM 3316 N N . GLY A 1 425 ? 7.5 30.453 -18.781 1 93.38 425 GLY A N 1
ATOM 3317 C CA . GLY A 1 425 ? 8.617 30.234 -17.875 1 93.38 425 GLY A CA 1
ATOM 3318 C C . GLY A 1 425 ? 9.18 31.531 -17.297 1 93.38 425 GLY A C 1
ATOM 3319 O O . GLY A 1 425 ? 9.312 32.531 -18.016 1 93.38 425 GLY A O 1
ATOM 3320 N N . ILE A 1 426 ? 9.461 31.438 -16.047 1 89.69 426 ILE A N 1
ATOM 3321 C CA . ILE A 1 426 ? 10.031 32.625 -15.43 1 89.69 426 ILE A CA 1
ATOM 3322 C C . ILE A 1 426 ? 11.414 32.312 -14.875 1 89.69 426 ILE A C 1
ATOM 3324 O O . ILE A 1 426 ? 11.969 33.125 -14.102 1 89.69 426 ILE A O 1
ATOM 3328 N N . GLY A 1 427 ? 11.914 31.141 -15.133 1 87.81 427 GLY A N 1
ATOM 3329 C CA . GLY A 1 427 ? 13.32 30.828 -14.898 1 87.81 427 GLY A CA 1
ATOM 3330 C C . GLY A 1 427 ? 13.562 30.141 -13.57 1 87.81 427 GLY A C 1
ATOM 3331 O O . GLY A 1 427 ? 12.617 29.797 -12.859 1 87.81 427 GLY A O 1
ATOM 3332 N N . ARG A 1 428 ? 14.828 29.969 -13.219 1 89.94 428 ARG A N 1
ATOM 3333 C CA . ARG A 1 428 ? 15.289 29.156 -12.094 1 89.94 428 ARG A CA 1
ATOM 3334 C C . ARG A 1 428 ? 15.211 29.953 -10.789 1 89.94 428 ARG A C 1
ATOM 3336 O O . ARG A 1 428 ? 15.18 29.375 -9.703 1 89.94 428 ARG A O 1
ATOM 3343 N N . GLY A 1 429 ? 15.211 31.172 -10.883 1 85.12 429 GLY A N 1
ATOM 3344 C CA . GLY A 1 429 ? 15.164 32.031 -9.695 1 85.12 429 GLY A CA 1
ATOM 3345 C C . GLY A 1 429 ? 13.969 31.734 -8.805 1 85.12 429 GLY A C 1
ATOM 3346 O O . GLY A 1 429 ? 14.102 31.641 -7.582 1 85.12 429 GLY A O 1
ATOM 3347 N N . ALA A 1 430 ? 12.867 31.594 -9.422 1 83.5 430 ALA A N 1
ATOM 3348 C CA . ALA A 1 430 ? 11.656 31.281 -8.672 1 83.5 430 ALA A CA 1
ATOM 3349 C C . ALA A 1 430 ? 11.781 29.938 -7.945 1 83.5 430 ALA A C 1
ATOM 3351 O O . ALA A 1 430 ? 11.344 29.812 -6.805 1 83.5 430 ALA A O 1
ATOM 3352 N N . GLY A 1 431 ? 12.344 28.984 -8.617 1 87.25 431 GLY A N 1
ATOM 3353 C CA . GLY A 1 431 ? 12.562 27.688 -8.008 1 87.25 431 GLY A CA 1
ATOM 3354 C C . GLY A 1 431 ? 13.531 27.719 -6.844 1 87.25 431 GLY A C 1
ATOM 3355 O O . GLY A 1 431 ? 13.305 27.094 -5.812 1 87.25 431 GLY A O 1
ATOM 3356 N N . ASP A 1 432 ? 14.531 28.422 -7 1 86.44 432 ASP A N 1
ATOM 3357 C CA . ASP A 1 432 ? 15.539 28.547 -5.953 1 86.44 432 ASP A CA 1
ATOM 3358 C C . ASP A 1 432 ? 14.969 29.25 -4.723 1 86.44 432 ASP A C 1
ATOM 3360 O O . ASP A 1 432 ? 15.219 28.828 -3.59 1 86.44 432 ASP A O 1
ATOM 3364 N N . THR A 1 433 ? 14.266 30.25 -4.973 1 81.31 433 THR A N 1
ATOM 3365 C CA . THR A 1 433 ? 13.617 30.984 -3.879 1 81.31 433 THR A CA 1
ATOM 3366 C C . THR A 1 433 ? 12.664 30.062 -3.113 1 81.31 433 THR A C 1
ATOM 3368 O O . THR A 1 433 ? 12.609 30.109 -1.884 1 81.31 433 THR A O 1
ATOM 3371 N N . TRP A 1 434 ? 11.984 29.391 -3.861 1 84.94 434 TRP A N 1
ATOM 3372 C CA . TRP A 1 434 ? 11.062 28.453 -3.229 1 84.94 434 TRP A CA 1
ATOM 3373 C C . TRP A 1 434 ? 11.812 27.453 -2.352 1 84.94 434 TRP A C 1
ATOM 3375 O O . TRP A 1 434 ? 11.383 27.172 -1.231 1 84.94 434 TRP A O 1
ATOM 3385 N N . GLN A 1 435 ? 12.844 26.891 -2.789 1 84.25 435 GLN A N 1
ATOM 3386 C CA . GLN A 1 435 ? 13.641 25.922 -2.029 1 84.25 435 GLN A CA 1
ATOM 3387 C C . GLN A 1 435 ? 14.133 26.531 -0.723 1 84.25 435 GLN A C 1
ATOM 3389 O O . GLN A 1 435 ? 14.188 25.859 0.306 1 84.25 435 GLN A O 1
ATOM 3394 N N . ASP A 1 436 ? 14.367 27.797 -0.794 1 80.06 436 ASP A N 1
ATOM 3395 C CA . ASP A 1 436 ? 14.898 28.484 0.375 1 80.06 436 ASP A CA 1
ATOM 3396 C C . ASP A 1 436 ? 13.797 28.766 1.396 1 80.06 436 ASP A C 1
ATOM 3398 O O . ASP A 1 436 ? 14.062 28.844 2.598 1 80.06 436 ASP A O 1
ATOM 3402 N N . LYS A 1 437 ? 12.602 28.859 0.946 1 80.38 437 LYS A N 1
ATOM 3403 C CA . LYS A 1 437 ? 11.547 29.391 1.8 1 80.38 437 LYS A CA 1
ATOM 3404 C C . LYS A 1 437 ? 10.508 28.328 2.123 1 80.38 437 LYS A C 1
ATOM 3406 O O . LYS A 1 437 ? 9.547 28.578 2.852 1 80.38 437 LYS A O 1
ATOM 3411 N N . LYS A 1 438 ? 10.703 27.25 1.693 1 80.56 438 LYS A N 1
ATOM 3412 C CA . LYS A 1 438 ? 9.656 26.234 1.766 1 80.56 438 LYS A CA 1
ATOM 3413 C C . LYS A 1 438 ? 9.352 25.859 3.215 1 80.56 438 LYS A C 1
ATOM 3415 O O . LYS A 1 438 ? 8.305 25.281 3.502 1 80.56 438 LYS A O 1
ATOM 3420 N N . TYR A 1 439 ? 10.211 26.266 4.148 1 82.12 439 TYR A N 1
ATOM 3421 C CA . TYR A 1 439 ? 9.969 25.922 5.547 1 82.12 439 TYR A CA 1
ATOM 3422 C C . TYR A 1 439 ? 9.469 27.125 6.328 1 82.12 439 TYR A C 1
ATOM 3424 O O . TYR A 1 439 ? 9.352 27.078 7.555 1 82.12 439 TYR A O 1
ATOM 3432 N N . ASP A 1 440 ? 9.023 28.188 5.723 1 85.88 440 ASP A N 1
ATOM 3433 C CA . ASP A 1 440 ? 8.797 29.469 6.383 1 85.88 440 ASP A CA 1
ATOM 3434 C C . ASP A 1 440 ? 7.367 29.578 6.906 1 85.88 440 ASP A C 1
ATOM 3436 O O . ASP A 1 440 ? 7.082 30.391 7.793 1 85.88 440 ASP A O 1
ATOM 3440 N N . LEU A 1 441 ? 6.508 28.828 6.379 1 85.5 441 LEU A N 1
ATOM 3441 C CA . LEU A 1 441 ? 5.086 29.062 6.609 1 85.5 441 LEU A CA 1
ATOM 3442 C C . LEU A 1 441 ? 4.762 29.016 8.102 1 85.5 441 LEU A C 1
ATOM 3444 O O . LEU A 1 441 ? 4.035 29.875 8.609 1 85.5 441 LEU A O 1
ATOM 3448 N N . PRO A 1 442 ? 5.301 28.141 8.836 1 90.19 442 PRO A N 1
ATOM 3449 C CA . PRO A 1 442 ? 4.969 28.125 10.258 1 90.19 442 PRO A CA 1
ATOM 3450 C C . PRO A 1 442 ? 5.453 29.359 10.992 1 90.19 442 PRO A C 1
ATOM 3452 O O . PRO A 1 442 ? 4.816 29.812 11.953 1 90.19 442 PRO A O 1
ATOM 3455 N N . TYR A 1 443 ? 6.484 29.969 10.57 1 92 443 TYR A N 1
ATOM 3456 C CA . TYR A 1 443 ? 6.977 31.188 11.18 1 92 443 TYR A CA 1
ATOM 3457 C C . TYR A 1 443 ? 6.043 32.375 10.875 1 92 443 TYR A C 1
ATOM 3459 O O . TYR A 1 443 ? 5.855 33.25 11.719 1 92 443 TYR A O 1
ATOM 3467 N N . ILE A 1 444 ? 5.508 32.312 9.742 1 91.12 444 ILE A N 1
ATOM 3468 C CA . ILE A 1 444 ? 4.547 33.344 9.367 1 91.12 444 ILE A CA 1
ATOM 3469 C C . ILE A 1 444 ? 3.293 33.25 10.227 1 91.12 444 ILE A C 1
ATOM 3471 O O . ILE A 1 444 ? 2.727 34.25 10.656 1 91.12 444 ILE A O 1
ATOM 3475 N N . ARG A 1 445 ? 2.871 32.062 10.461 1 93.62 445 ARG A N 1
ATOM 3476 C CA . ARG A 1 445 ? 1.704 31.812 11.305 1 93.62 445 ARG A CA 1
ATOM 3477 C C . ARG A 1 445 ? 1.967 32.281 12.742 1 93.62 445 ARG A C 1
ATOM 3479 O O . ARG A 1 445 ? 1.101 32.875 13.367 1 93.62 445 ARG A O 1
ATOM 3486 N N . ASP A 1 446 ? 3.154 32 13.203 1 93.88 446 ASP A N 1
ATOM 3487 C CA . ASP A 1 446 ? 3.553 32.438 14.539 1 93.88 446 ASP A CA 1
ATOM 3488 C C . ASP A 1 446 ? 3.545 33.969 14.625 1 93.88 446 ASP A C 1
ATOM 3490 O O . ASP A 1 446 ? 3.105 34.531 15.625 1 93.88 446 ASP A O 1
ATOM 3494 N N . PHE A 1 447 ? 4.02 34.562 13.617 1 93.62 447 PHE A N 1
ATOM 3495 C CA . PHE A 1 447 ? 4.082 36.031 13.562 1 93.62 447 PHE A CA 1
ATOM 3496 C C . PHE A 1 447 ? 2.678 36.625 13.555 1 93.62 447 PHE A C 1
ATOM 3498 O O . PHE A 1 447 ? 2.396 37.562 14.297 1 93.62 447 PHE A O 1
ATOM 3505 N N . ALA A 1 448 ? 1.855 36.062 12.727 1 92.88 448 ALA A N 1
ATOM 3506 C CA . ALA A 1 448 ? 0.47 36.5 12.672 1 92.88 448 ALA A CA 1
ATOM 3507 C C . ALA A 1 448 ? -0.193 36.406 14.047 1 92.88 448 ALA A C 1
ATOM 3509 O O . ALA A 1 448 ? -0.922 37.344 14.453 1 92.88 448 ALA A O 1
ATOM 3510 N N . LEU A 1 449 ? 0.092 35.344 14.742 1 93.56 449 LEU A N 1
ATOM 3511 C CA . LEU A 1 449 ? -0.491 35.125 16.062 1 93.56 449 LEU A CA 1
ATOM 3512 C C . LEU A 1 449 ? -0.019 36.188 17.047 1 93.56 449 LEU A C 1
ATOM 3514 O O . LEU A 1 449 ? -0.736 36.531 17.984 1 93.56 449 LEU A O 1
ATOM 3518 N N . SER A 1 450 ? 1.101 36.781 16.812 1 93.5 450 SER A N 1
ATOM 3519 C CA . SER A 1 450 ? 1.656 37.812 17.688 1 93.5 450 SER A CA 1
ATOM 3520 C C . SER A 1 450 ? 1.076 39.188 17.344 1 93.5 450 SER A C 1
ATOM 3522 O O . SER A 1 450 ? 1.312 40.156 18.062 1 93.5 450 SER A O 1
ATOM 3524 N N . LEU A 1 451 ? 0.346 39.25 16.266 1 92.69 451 LEU A N 1
ATOM 3525 C CA . LEU A 1 451 ? -0.194 40.531 15.789 1 92.69 451 LEU A CA 1
ATOM 3526 C C . LEU A 1 451 ? -1.717 40.469 15.727 1 92.69 451 LEU A C 1
ATOM 3528 O O . LEU A 1 451 ? -2.32 41 14.789 1 92.69 451 LEU A O 1
ATOM 3532 N N . SER A 1 452 ? -2.316 39.781 16.609 1 92.31 452 SER A N 1
ATOM 3533 C CA . SER A 1 452 ? -3.766 39.719 16.75 1 92.31 452 SER A CA 1
ATOM 3534 C C . SER A 1 452 ? -4.422 39.219 15.469 1 92.31 452 SER A C 1
ATOM 3536 O O . SER A 1 452 ? -5.457 39.75 15.055 1 92.31 452 SER A O 1
ATOM 3538 N N . HIS A 1 453 ? -3.795 38.344 14.773 1 93.06 453 HIS A N 1
ATOM 3539 C CA . HIS A 1 453 ? -4.336 37.594 13.656 1 93.06 453 HIS A CA 1
ATOM 3540 C C . HIS A 1 453 ? -4.215 36.094 13.898 1 93.06 453 HIS A C 1
ATOM 3542 O O . HIS A 1 453 ? -3.547 35.656 14.844 1 93.06 453 HIS A O 1
ATOM 3548 N N . TRP A 1 454 ? -4.934 35.375 13.258 1 91.81 454 TRP A N 1
ATOM 3549 C CA . TRP A 1 454 ? -4.691 33.938 13.227 1 91.81 454 TRP A CA 1
ATOM 3550 C C . TRP A 1 454 ? -4.648 33.406 11.797 1 91.81 454 TRP A C 1
ATOM 3552 O O . TRP A 1 454 ? -5.316 33.938 10.914 1 91.81 454 TRP A O 1
ATOM 3562 N N . ALA A 1 455 ? -3.777 32.531 11.516 1 94.38 455 ALA A N 1
ATOM 3563 C CA . ALA A 1 455 ? -3.607 31.797 10.266 1 94.38 455 ALA A CA 1
ATOM 3564 C C . ALA A 1 455 ? -3.443 30.297 10.516 1 94.38 455 ALA A C 1
ATOM 3566 O O . ALA A 1 455 ? -2.814 29.891 11.492 1 94.38 455 ALA A O 1
ATOM 3567 N N . ASP A 1 456 ? -4.051 29.484 9.695 1 95.94 456 ASP A N 1
ATOM 3568 C CA . ASP A 1 456 ? -3.947 28.047 9.805 1 95.94 456 ASP A CA 1
ATOM 3569 C C . ASP A 1 456 ? -4.145 27.375 8.453 1 95.94 456 ASP A C 1
ATOM 3571 O O . ASP A 1 456 ? -4.207 28.047 7.422 1 95.94 456 ASP A O 1
ATOM 3575 N N . VAL A 1 457 ? -4.051 26.031 8.492 1 96.38 457 VAL A N 1
ATOM 3576 C CA . VAL A 1 457 ? -4.113 25.297 7.238 1 96.38 457 VAL A CA 1
ATOM 3577 C C . VAL A 1 457 ? -5.059 24.109 7.391 1 96.38 457 VAL A C 1
ATOM 3579 O O . VAL A 1 457 ? -5.352 23.672 8.508 1 96.38 457 VAL A O 1
ATOM 3582 N N . PHE A 1 458 ? -5.594 23.656 6.348 1 96.31 458 PHE A N 1
ATOM 3583 C CA . PHE A 1 458 ? -6.195 22.328 6.18 1 96.31 458 PHE A CA 1
ATOM 3584 C C . PHE A 1 458 ? -6.008 21.828 4.754 1 96.31 458 PHE A C 1
ATOM 3586 O O . PHE A 1 458 ? -5.676 22.594 3.855 1 96.31 458 PHE A O 1
ATOM 3593 N N . GLU A 1 459 ? -6.039 20.547 4.617 1 97.5 459 GLU A N 1
ATOM 3594 C CA . GLU A 1 459 ? -5.738 19.953 3.32 1 97.5 459 GLU A CA 1
ATOM 3595 C C . GLU A 1 459 ? -6.531 18.656 3.111 1 97.5 459 GLU A C 1
ATOM 3597 O O . GLU A 1 459 ? -7.074 18.094 4.062 1 97.5 459 GLU A O 1
ATOM 3602 N N . THR A 1 460 ? -6.652 18.266 1.831 1 98 460 THR A N 1
ATOM 3603 C CA . THR A 1 460 ? -7.34 17.047 1.459 1 98 460 THR A CA 1
ATOM 3604 C C . THR A 1 460 ? -6.695 16.406 0.225 1 98 460 THR A C 1
ATOM 3606 O O . THR A 1 460 ? -5.891 17.047 -0.455 1 98 460 THR A O 1
ATOM 3609 N N . SER A 1 461 ? -6.871 15.172 0.059 1 97.69 461 SER A N 1
ATOM 3610 C CA . SER A 1 461 ? -6.695 14.516 -1.232 1 97.69 461 SER A CA 1
ATOM 3611 C C . SER A 1 461 ? -8.031 14.336 -1.945 1 97.69 461 SER A C 1
ATOM 3613 O O . SER A 1 461 ? -9.023 13.938 -1.329 1 97.69 461 SER A O 1
ATOM 3615 N N . VAL A 1 462 ? -8.078 14.641 -3.205 1 98.19 462 VAL A N 1
ATOM 3616 C CA . VAL A 1 462 ? -9.336 14.648 -3.945 1 98.19 462 VAL A CA 1
ATOM 3617 C C . VAL A 1 462 ? -9.125 14.031 -5.328 1 98.19 462 VAL A C 1
ATOM 3619 O O . VAL A 1 462 ? -8.047 14.148 -5.906 1 98.19 462 VAL A O 1
ATOM 3622 N N . LEU A 1 463 ? -10.133 13.297 -5.852 1 97.94 463 LEU A N 1
ATOM 3623 C CA . LEU A 1 463 ? -10.062 12.742 -7.199 1 97.94 463 LEU A CA 1
ATOM 3624 C C . LEU A 1 463 ? -10.008 13.852 -8.242 1 97.94 463 LEU A C 1
ATOM 3626 O O . LEU A 1 463 ? -10.602 14.914 -8.062 1 97.94 463 LEU A O 1
ATOM 3630 N N . TYR A 1 464 ? -9.328 13.586 -9.352 1 97.81 464 TYR A N 1
ATOM 3631 C CA . TYR A 1 464 ? -9.141 14.602 -10.375 1 97.81 464 TYR A CA 1
ATOM 3632 C C . TYR A 1 464 ? -10.477 15.133 -10.875 1 97.81 464 TYR A C 1
ATOM 3634 O O . TYR A 1 464 ? -10.633 16.328 -11.102 1 97.81 464 TYR A O 1
ATOM 3642 N N . SER A 1 465 ? -11.477 14.289 -10.977 1 97.62 465 SER A N 1
ATOM 3643 C CA . SER A 1 465 ? -12.766 14.68 -11.539 1 97.62 465 SER A CA 1
ATOM 3644 C C . SER A 1 465 ? -13.469 15.703 -10.656 1 97.62 465 SER A C 1
ATOM 3646 O O . SER A 1 465 ? -14.352 16.422 -11.117 1 97.62 465 SER A O 1
ATOM 3648 N N . GLN A 1 466 ? -13.031 15.797 -9.398 1 98.06 466 GLN A N 1
ATOM 3649 C CA . GLN A 1 466 ? -13.719 16.688 -8.461 1 98.06 466 GLN A CA 1
ATOM 3650 C C . GLN A 1 466 ? -12.766 17.75 -7.91 1 98.06 466 GLN A C 1
ATOM 3652 O O . GLN A 1 466 ? -13.141 18.531 -7.047 1 98.06 466 GLN A O 1
ATOM 3657 N N . ALA A 1 467 ? -11.594 17.828 -8.391 1 98.25 467 ALA A N 1
ATOM 3658 C CA . ALA A 1 467 ? -10.562 18.688 -7.793 1 98.25 467 ALA A CA 1
ATOM 3659 C C . ALA A 1 467 ? -10.938 20.156 -7.91 1 98.25 467 ALA A C 1
ATOM 3661 O O . ALA A 1 467 ? -10.914 20.891 -6.918 1 98.25 467 ALA A O 1
ATOM 3662 N N . ILE A 1 468 ? -11.289 20.641 -9.117 1 98.56 468 ILE A N 1
ATOM 3663 C CA . ILE A 1 468 ? -11.609 22.047 -9.344 1 98.56 468 ILE A CA 1
ATOM 3664 C C . ILE A 1 468 ? -12.922 22.391 -8.648 1 98.56 468 ILE A C 1
ATOM 3666 O O . ILE A 1 468 ? -13.008 23.391 -7.934 1 98.56 468 ILE A O 1
ATOM 3670 N N . PRO A 1 469 ? -13.961 21.516 -8.773 1 98.62 469 PRO A N 1
ATOM 3671 C CA . PRO A 1 469 ? -15.18 21.797 -8 1 98.62 469 PRO A CA 1
ATOM 3672 C C . PRO A 1 469 ? -14.922 21.844 -6.496 1 98.62 469 PRO A C 1
ATOM 3674 O O . PRO A 1 469 ? -15.492 22.688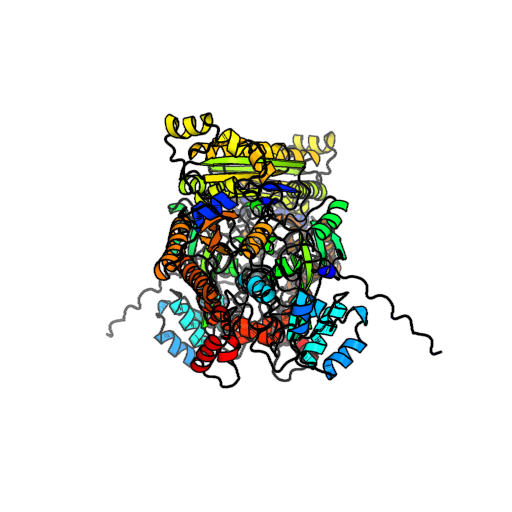 -5.801 1 98.62 469 PRO A O 1
ATOM 3677 N N . CYS A 1 470 ? -14.117 20.984 -6 1 98.69 470 CYS A N 1
ATOM 3678 C CA . CYS A 1 470 ? -13.781 20.969 -4.582 1 98.69 470 CYS A CA 1
ATOM 3679 C C . CYS A 1 470 ? -13.078 22.25 -4.172 1 98.69 470 CYS A C 1
ATOM 3681 O O . CYS A 1 470 ? -13.414 22.859 -3.148 1 98.69 470 CYS A O 1
ATOM 3683 N N . TRP A 1 471 ? -12.125 22.656 -4.965 1 98.75 471 TRP A N 1
ATOM 3684 C CA . TRP A 1 471 ? -11.383 23.891 -4.742 1 98.75 471 TRP A CA 1
ATOM 3685 C C . TRP A 1 471 ? -12.336 25.078 -4.621 1 98.75 471 TRP A C 1
ATOM 3687 O O . TRP A 1 471 ? -12.25 25.859 -3.668 1 98.75 471 TRP A O 1
ATOM 3697 N N . ARG A 1 472 ? -13.281 25.219 -5.523 1 98.69 472 ARG A N 1
ATOM 3698 C CA . ARG A 1 472 ? -14.258 26.312 -5.523 1 98.69 472 ARG A CA 1
ATOM 3699 C C . ARG A 1 472 ? -15.188 26.219 -4.316 1 98.69 472 ARG A C 1
ATOM 3701 O O . ARG A 1 472 ? -15.445 27.219 -3.646 1 98.69 472 ARG A O 1
ATOM 3708 N N . ALA A 1 473 ? -15.625 25.031 -4.055 1 98.81 473 ALA A N 1
ATOM 3709 C CA . ALA A 1 473 ? -16.609 24.812 -3 1 98.81 473 ALA A CA 1
ATOM 3710 C C . ALA A 1 473 ? -16.016 25.125 -1.626 1 98.81 473 ALA A C 1
ATOM 3712 O O . ALA A 1 473 ? -16.688 25.703 -0.768 1 98.81 473 ALA A O 1
ATOM 3713 N N . VAL A 1 474 ? -14.836 24.719 -1.398 1 98.81 474 VAL A N 1
ATOM 3714 C CA . VAL A 1 474 ? -14.195 24.938 -0.103 1 98.81 474 VAL A CA 1
ATOM 3715 C C . VAL A 1 474 ? -13.977 26.422 0.129 1 98.81 474 VAL A C 1
ATOM 3717 O O . VAL A 1 474 ? -14.289 26.953 1.204 1 98.81 474 VAL A O 1
ATOM 3720 N N . LYS A 1 475 ? -13.438 27.125 -0.848 1 98.62 475 LYS A N 1
ATOM 3721 C CA . LYS A 1 475 ? -13.219 28.562 -0.707 1 98.62 475 LYS A CA 1
ATOM 3722 C C . LYS A 1 475 ? -14.531 29.297 -0.472 1 98.62 475 LYS A C 1
ATOM 3724 O O . LYS A 1 475 ? -14.609 30.203 0.359 1 98.62 475 LYS A O 1
ATOM 3729 N N . ALA A 1 476 ? -15.555 28.875 -1.195 1 98.69 476 ALA A N 1
ATOM 3730 C CA . ALA A 1 476 ? -16.875 29.484 -1.017 1 98.69 476 ALA A CA 1
ATOM 3731 C C . ALA A 1 476 ? -17.406 29.219 0.389 1 98.69 476 ALA A C 1
ATOM 3733 O O . ALA A 1 476 ? -18 30.109 1.01 1 98.69 476 ALA A O 1
ATOM 3734 N N . ALA A 1 477 ? -17.234 28.031 0.861 1 98.69 477 ALA A N 1
ATOM 3735 C CA . ALA A 1 477 ? -17.719 27.656 2.189 1 98.69 477 ALA A CA 1
ATOM 3736 C C . ALA A 1 477 ? -17.047 28.5 3.271 1 98.69 477 ALA A C 1
ATOM 3738 O O . ALA A 1 477 ? -17.703 28.969 4.199 1 98.69 477 ALA A O 1
ATOM 3739 N N . VAL A 1 478 ? -15.781 28.672 3.189 1 98.38 478 VAL A N 1
ATOM 3740 C CA . VAL A 1 478 ? -15.016 29.438 4.168 1 98.38 478 VAL A CA 1
ATOM 3741 C C . VAL A 1 478 ? -15.453 30.891 4.145 1 98.38 478 VAL A C 1
ATOM 3743 O O . VAL A 1 478 ? -15.711 31.484 5.191 1 98.38 478 VAL A O 1
ATOM 3746 N N . ARG A 1 479 ? -15.586 31.469 2.969 1 97.81 479 ARG A N 1
ATOM 3747 C CA . ARG A 1 479 ? -16 32.844 2.826 1 97.81 479 ARG A CA 1
ATOM 3748 C C . ARG A 1 479 ? -17.422 33.062 3.357 1 97.81 479 ARG A C 1
ATOM 3750 O O . ARG A 1 479 ? -17.734 34.094 3.934 1 97.81 479 ARG A O 1
ATOM 3757 N N . GLN A 1 480 ? -18.234 32.094 3.182 1 98.25 480 GLN A N 1
ATOM 3758 C CA . GLN A 1 480 ? -19.594 32.156 3.674 1 98.25 480 GLN A CA 1
ATOM 3759 C C . GLN A 1 480 ? -19.641 32.219 5.199 1 98.25 480 GLN A C 1
ATOM 3761 O O . GLN A 1 480 ? -20.469 32.906 5.781 1 98.25 480 GLN A O 1
ATOM 3766 N N . VAL A 1 481 ? -18.797 31.438 5.84 1 97.5 481 VAL A N 1
ATOM 3767 C CA . VAL A 1 481 ? -18.75 31.469 7.297 1 97.5 481 VAL A CA 1
ATOM 3768 C C . VAL A 1 481 ? -18.359 32.875 7.77 1 97.5 481 VAL A C 1
ATOM 3770 O O . VAL A 1 481 ? -18.953 33.406 8.711 1 97.5 481 VAL A O 1
ATOM 3773 N N . TRP A 1 482 ? -17.344 33.5 7.172 1 95.56 482 TRP A N 1
ATOM 3774 C CA . TRP A 1 482 ? -16.969 34.875 7.527 1 95.56 482 TRP A CA 1
ATOM 3775 C C . TRP A 1 482 ? -18.141 35.812 7.352 1 95.56 482 TRP A C 1
ATOM 3777 O O . TRP A 1 482 ? -18.438 36.625 8.242 1 95.56 482 TRP A O 1
ATOM 3787 N N . LYS A 1 483 ? -18.812 35.688 6.281 1 96.06 483 LYS A N 1
ATOM 3788 C CA . LYS A 1 483 ? -19.953 36.562 5.992 1 96.06 483 LYS A CA 1
ATOM 3789 C C . LYS A 1 483 ? -21.047 36.406 7.043 1 96.06 483 LYS A C 1
ATOM 3791 O O . LYS A 1 483 ? -21.594 37.406 7.535 1 96.06 483 LYS A O 1
ATOM 3796 N N . GLU A 1 484 ? -21.297 35.25 7.363 1 96.62 484 GLU A N 1
ATOM 3797 C CA . GLU A 1 484 ? -22.359 34.938 8.32 1 96.62 484 GLU A CA 1
ATOM 3798 C C . GLU A 1 484 ? -22.031 35.5 9.703 1 96.62 484 GLU A C 1
ATOM 3800 O O . GLU A 1 484 ? -22.938 35.781 10.492 1 96.62 484 GLU A O 1
ATOM 3805 N N . HIS A 1 485 ? -20.812 35.719 9.977 1 93.38 485 HIS A N 1
ATOM 3806 C CA . HIS A 1 485 ? -20.406 36.156 11.305 1 93.38 485 HIS A CA 1
ATOM 3807 C C . HIS A 1 485 ? -19.922 37.594 11.266 1 93.38 485 HIS A C 1
ATOM 3809 O O . HIS A 1 485 ? -19.375 38.094 12.25 1 93.38 485 HIS A O 1
ATOM 3815 N N . GLY A 1 486 ? -20.031 38.25 10.133 1 90.12 486 GLY A N 1
ATOM 3816 C CA . GLY A 1 486 ? -19.609 39.625 9.977 1 90.12 486 GLY A CA 1
ATOM 3817 C C . GLY A 1 486 ? -18.109 39.812 10.047 1 90.12 486 GLY A C 1
ATOM 3818 O O . GLY A 1 486 ? -17.625 40.812 10.531 1 90.12 486 GLY A O 1
ATOM 3819 N N . HIS A 1 487 ? -17.406 38.812 9.758 1 90.62 487 HIS A N 1
ATOM 3820 C CA . HIS A 1 487 ? -15.953 38.812 9.75 1 90.62 487 HIS A CA 1
ATOM 3821 C C . HIS A 1 487 ? -15.406 38.781 8.32 1 90.62 487 HIS A C 1
ATOM 3823 O O . HIS A 1 487 ? -16.172 38.594 7.371 1 90.62 487 HIS A O 1
ATOM 3829 N N . ARG A 1 488 ? -14.188 39.094 8.242 1 91.06 488 ARG A N 1
ATOM 3830 C CA . ARG A 1 488 ? -13.461 39 6.977 1 91.06 488 ARG A CA 1
ATOM 3831 C C . ARG A 1 488 ? -12.195 38.156 7.137 1 91.06 488 ARG A C 1
ATOM 3833 O O . ARG A 1 488 ? -11.664 38.031 8.242 1 91.06 488 ARG A O 1
ATOM 3840 N N . GLY A 1 489 ? -11.758 37.656 5.984 1 94.94 489 GLY A N 1
ATOM 3841 C CA . GLY A 1 489 ? -10.531 36.906 5.992 1 94.94 489 GLY A CA 1
ATOM 3842 C C . GLY A 1 489 ? -10.008 36.594 4.602 1 94.94 489 GLY A C 1
ATOM 3843 O O . GLY A 1 489 ? -10.516 37.125 3.611 1 94.94 489 GLY A O 1
ATOM 3844 N N . TRP A 1 490 ? -8.953 35.906 4.59 1 96.62 490 TRP A N 1
ATOM 3845 C CA . TRP A 1 490 ? -8.273 35.5 3.363 1 96.62 490 TRP A CA 1
ATOM 3846 C C . TRP A 1 490 ? -8.117 33.969 3.303 1 96.62 490 TRP A C 1
ATOM 3848 O O . TRP A 1 490 ? -7.855 33.344 4.32 1 96.62 490 TRP A O 1
ATOM 3858 N N . ILE A 1 491 ? -8.32 33.406 2.123 1 97.88 491 ILE A N 1
ATOM 3859 C CA . ILE A 1 491 ? -8.07 31.984 1.923 1 97.88 491 ILE A CA 1
ATOM 3860 C C . ILE A 1 491 ? -7.391 31.766 0.573 1 97.88 491 ILE A C 1
ATOM 3862 O O . ILE A 1 491 ? -7.844 32.281 -0.449 1 97.88 491 ILE A O 1
ATOM 3866 N N . GLY A 1 492 ? -6.281 31.078 0.571 1 97.62 492 GLY A N 1
ATOM 3867 C CA . GLY A 1 492 ? -5.574 30.625 -0.612 1 97.62 492 GLY A CA 1
ATOM 3868 C C . GLY A 1 492 ? -5.441 29.109 -0.681 1 97.62 492 GLY A C 1
ATOM 3869 O O . GLY A 1 492 ? -5.832 28.406 0.252 1 97.62 492 GLY A O 1
ATOM 3870 N N . CYS A 1 493 ? -4.957 28.625 -1.833 1 98.44 493 CYS A N 1
ATOM 3871 C CA . CYS A 1 493 ? -4.805 27.188 -2.041 1 98.44 493 CYS A CA 1
ATOM 3872 C C . CYS A 1 493 ? -3.646 26.906 -2.986 1 98.44 493 CYS A C 1
ATOM 3874 O O . CYS A 1 493 ? -3.387 27.672 -3.914 1 98.44 493 CYS A O 1
ATOM 3876 N N . HIS A 1 494 ? -2.984 25.906 -2.727 1 97.44 494 HIS A N 1
ATOM 3877 C CA . HIS A 1 494 ? -2.115 25.312 -3.744 1 97.44 494 HIS A CA 1
ATOM 3878 C C . HIS A 1 494 ? -2.344 23.812 -3.871 1 97.44 494 HIS A C 1
ATOM 3880 O O . HIS A 1 494 ? -2.818 23.172 -2.932 1 97.44 494 HIS A O 1
ATOM 3886 N N . THR A 1 495 ? -2.172 23.328 -5.051 1 97.44 495 THR A N 1
ATOM 3887 C CA . THR A 1 495 ? -2.141 21.891 -5.262 1 97.44 495 THR A CA 1
ATOM 3888 C C . THR A 1 495 ? -0.713 21.406 -5.496 1 97.44 495 THR A C 1
ATOM 3890 O O . THR A 1 495 ? 0.054 22.047 -6.215 1 97.44 495 THR A O 1
ATOM 3893 N N . ALA A 1 496 ? -0.458 20.469 -4.688 1 92.94 496 ALA A N 1
ATOM 3894 C CA . ALA A 1 496 ? 0.817 19.766 -4.77 1 92.94 496 ALA A CA 1
ATOM 3895 C C . ALA A 1 496 ? 0.611 18.25 -4.68 1 92.94 496 ALA A C 1
ATOM 3897 O O . ALA A 1 496 ? -0.517 17.781 -4.512 1 92.94 496 ALA A O 1
ATOM 3898 N N . HIS A 1 497 ? 1.556 17.406 -4.941 1 94.38 497 HIS A N 1
ATOM 3899 C CA . HIS A 1 497 ? 1.459 15.953 -4.879 1 94.38 497 HIS A CA 1
ATOM 3900 C C . HIS A 1 497 ? 0.457 15.422 -5.898 1 94.38 497 HIS A C 1
ATOM 3902 O O . HIS A 1 497 ? -0.716 15.227 -5.574 1 94.38 497 HIS A O 1
ATOM 3908 N N . GLN A 1 498 ? 0.824 15.242 -7.004 1 95.44 498 GLN A N 1
ATOM 3909 C CA . GLN A 1 498 ? -0.016 14.656 -8.039 1 95.44 498 GLN A CA 1
ATOM 3910 C C . GLN A 1 498 ? 0.065 13.133 -8.016 1 95.44 498 GLN A C 1
ATOM 3912 O O . GLN A 1 498 ? 1.142 12.555 -8.203 1 95.44 498 GLN A O 1
ATOM 3917 N N . TYR A 1 499 ? -1.073 12.586 -7.754 1 94.56 499 TYR A N 1
ATOM 3918 C CA . TYR A 1 499 ? -1.184 11.133 -7.777 1 94.56 499 TYR A CA 1
ATOM 3919 C C . TYR A 1 499 ? -1.815 10.656 -9.078 1 94.56 499 TYR A C 1
ATOM 3921 O O . TYR A 1 499 ? -2.145 11.469 -9.953 1 94.56 499 TYR A O 1
ATOM 3929 N N . LYS A 1 500 ? -1.881 9.398 -9.18 1 91.69 500 LYS A N 1
ATOM 3930 C CA . LYS A 1 500 ? -2.455 8.812 -10.391 1 91.69 500 LYS A CA 1
ATOM 3931 C C . LYS A 1 500 ? -3.934 9.164 -10.523 1 91.69 500 LYS A C 1
ATOM 3933 O O . LYS A 1 500 ? -4.434 9.352 -11.641 1 91.69 500 LYS A O 1
ATOM 3938 N N . TYR A 1 501 ? -4.605 9.297 -9.336 1 94.25 501 TYR A N 1
ATOM 3939 C CA . TYR A 1 501 ? -6.059 9.391 -9.391 1 94.25 501 TYR A CA 1
ATOM 3940 C C . TYR A 1 501 ? -6.535 10.758 -8.906 1 94.25 501 TYR A C 1
ATOM 3942 O O . TYR A 1 501 ? -7.73 11.062 -8.984 1 94.25 501 TYR A O 1
ATOM 3950 N N . GLY A 1 502 ? -5.672 11.438 -8.406 1 96.81 502 GLY A N 1
ATOM 3951 C CA . GLY A 1 502 ? -6.062 12.711 -7.812 1 96.81 502 GLY A CA 1
ATOM 3952 C C . GLY A 1 502 ? -4.879 13.531 -7.332 1 96.81 502 GLY A C 1
ATOM 3953 O O . GLY A 1 502 ? -3.752 13.328 -7.785 1 96.81 502 GLY A O 1
ATOM 3954 N N . CYS A 1 503 ? -5.211 14.516 -6.508 1 97.5 503 CYS A N 1
ATOM 3955 C CA . CYS A 1 503 ? -4.172 15.438 -6.055 1 97.5 503 CYS A CA 1
ATOM 3956 C C . CYS A 1 503 ? -4.488 15.969 -4.664 1 97.5 503 CYS A C 1
ATOM 3958 O O . CYS A 1 503 ? -5.551 15.688 -4.109 1 97.5 503 CYS A O 1
ATOM 3960 N N . CYS A 1 504 ? -3.525 16.625 -4.137 1 98.12 504 CYS A N 1
ATOM 3961 C CA . CYS A 1 504 ? -3.709 17.312 -2.861 1 98.12 504 CYS A CA 1
ATOM 3962 C C . CYS A 1 504 ? -4.137 18.75 -3.078 1 98.12 504 CYS A C 1
ATOM 3964 O O . CYS A 1 504 ? -3.547 19.469 -3.891 1 98.12 504 CYS A O 1
ATOM 3966 N N . LEU A 1 505 ? -5.168 19.188 -2.447 1 98.56 505 LEU A N 1
ATOM 3967 C CA . LEU A 1 505 ? -5.508 20.594 -2.268 1 98.56 505 LEU A CA 1
ATOM 3968 C C . LEU A 1 505 ? -5.156 21.062 -0.858 1 98.56 505 LEU A C 1
ATOM 3970 O O . LEU A 1 505 ? -5.68 20.531 0.124 1 98.56 505 LEU A O 1
ATOM 3974 N N . TYR A 1 506 ? -4.277 21.969 -0.82 1 97.94 506 TYR A N 1
ATOM 3975 C CA . TYR A 1 506 ? -3.791 22.516 0.439 1 97.94 506 TYR A CA 1
ATOM 3976 C C . TYR A 1 506 ? -4.242 23.969 0.611 1 97.94 506 TYR A C 1
ATOM 3978 O O . TYR A 1 506 ? -3.828 24.844 -0.149 1 97.94 506 TYR A O 1
ATOM 3986 N N . PHE A 1 507 ? -5.008 24.203 1.653 1 98.25 507 PHE A N 1
ATOM 3987 C CA . PHE A 1 507 ? -5.586 25.531 1.875 1 98.25 507 PHE A CA 1
ATOM 3988 C C . PHE A 1 507 ? -4.91 26.234 3.049 1 98.25 507 PHE A C 1
ATOM 3990 O O . PHE A 1 507 ? -4.617 25.594 4.066 1 98.25 507 PHE A O 1
ATOM 3997 N N . THR A 1 508 ? -4.625 27.406 2.885 1 97.06 508 THR A N 1
ATOM 3998 C CA . THR A 1 508 ? -4.207 28.328 3.939 1 97.06 508 THR A CA 1
ATOM 3999 C C . THR A 1 508 ? -5.223 29.453 4.105 1 97.06 508 THR A C 1
ATOM 4001 O O . THR A 1 508 ? -5.719 30 3.117 1 97.06 508 THR A O 1
ATOM 4004 N N . PHE A 1 509 ? -5.562 29.75 5.352 1 97.31 509 PHE A N 1
ATOM 4005 C CA . PHE A 1 509 ? -6.539 30.812 5.59 1 97.31 509 PHE A CA 1
ATOM 4006 C C . PHE A 1 509 ? -6.16 31.625 6.82 1 97.31 509 PHE A C 1
ATOM 4008 O O . PHE A 1 509 ? -5.41 31.156 7.676 1 97.31 509 PHE A O 1
ATOM 4015 N N . ALA A 1 510 ? -6.594 32.875 6.816 1 96.19 510 ALA A N 1
ATOM 4016 C CA . ALA A 1 510 ? -6.219 33.812 7.871 1 96.19 510 ALA A CA 1
ATOM 4017 C C . ALA A 1 510 ? -7.34 34.812 8.133 1 96.19 510 ALA A C 1
ATOM 4019 O O . ALA A 1 510 ? -8.117 35.125 7.234 1 96.19 510 ALA A O 1
ATOM 4020 N N . SER A 1 511 ? -7.371 35.281 9.328 1 95.5 511 SER A N 1
ATOM 4021 C CA . SER A 1 511 ? -8.312 36.344 9.75 1 95.5 511 SER A CA 1
ATOM 4022 C C . SER A 1 511 ? -7.77 37.125 10.945 1 95.5 511 SER A C 1
ATOM 4024 O O . SER A 1 511 ? -6.762 36.719 11.539 1 95.5 511 SER A O 1
ATOM 4026 N N . ALA A 1 512 ? -8.43 38.188 11.195 1 92.06 512 ALA A N 1
ATOM 4027 C CA . ALA A 1 512 ? -8.086 38.969 12.383 1 92.06 512 ALA A CA 1
ATOM 4028 C C . ALA A 1 512 ? -8.672 38.344 13.641 1 92.06 512 ALA A C 1
ATOM 4030 O O . ALA A 1 512 ? -9.695 37.656 13.578 1 92.06 512 ALA A O 1
ATOM 4031 N N . GLN A 1 513 ? -7.91 38.531 14.688 1 89.38 513 GLN A N 1
ATOM 4032 C CA . GLN A 1 513 ? -8.367 38.094 16 1 89.38 513 GLN A CA 1
ATOM 4033 C C . GLN A 1 513 ? -8.867 39.25 16.844 1 89.38 513 GLN A C 1
ATOM 4035 O O . GLN A 1 513 ? -8.102 40.156 17.188 1 89.38 513 GLN A O 1
ATOM 4040 N N . LYS A 1 514 ? -10.102 39.25 17.219 1 84.31 514 LYS A N 1
ATOM 4041 C CA . LYS A 1 514 ? -10.688 40.344 17.984 1 84.31 514 LYS A CA 1
ATOM 4042 C C . LYS A 1 514 ? -10.867 39.969 19.438 1 84.31 514 LYS A C 1
ATOM 4044 O O . LYS A 1 514 ? -10.562 40.75 20.344 1 84.31 514 LYS A O 1
ATOM 4049 N N . ASP A 1 515 ? -11.461 38.781 19.641 1 84.38 515 ASP A N 1
ATOM 4050 C CA . ASP A 1 515 ? -11.633 38.281 21 1 84.38 515 ASP A CA 1
ATOM 4051 C C . ASP A 1 515 ? -11.562 36.75 21.031 1 84.38 515 ASP A C 1
ATOM 4053 O O . ASP A 1 515 ? -11.18 36.125 20.047 1 84.38 515 ASP A O 1
ATOM 4057 N N . ASP A 1 516 ? -11.914 36.219 22.203 1 82.31 516 ASP A N 1
ATOM 4058 C CA . ASP A 1 516 ? -11.742 34.781 22.406 1 82.31 516 ASP A CA 1
ATOM 4059 C C . ASP A 1 516 ? -12.789 33.969 21.641 1 82.31 516 ASP A C 1
ATOM 4061 O O . ASP A 1 516 ? -12.602 32.781 21.375 1 82.31 516 ASP A O 1
ATOM 4065 N N . MET A 1 517 ? -13.789 34.594 21.203 1 83 517 MET A N 1
ATOM 4066 C CA . MET A 1 517 ? -14.867 33.906 20.5 1 83 517 MET A CA 1
ATOM 4067 C C . MET A 1 517 ? -14.484 33.656 19.047 1 83 517 MET A C 1
ATOM 4069 O O . MET A 1 517 ? -15.141 32.875 18.344 1 83 517 MET A O 1
ATOM 4073 N N . ASP A 1 518 ? -13.375 34.219 18.656 1 88.19 518 ASP A N 1
ATOM 4074 C CA . ASP A 1 518 ? -12.883 34 17.297 1 88.19 518 ASP A CA 1
ATOM 4075 C C . ASP A 1 518 ? -12.578 32.5 17.078 1 88.19 518 ASP A C 1
ATOM 4077 O O . ASP A 1 518 ? -12.641 32.031 15.945 1 88.19 518 ASP A O 1
ATOM 4081 N N . MET A 1 519 ? -12.375 31.781 18.203 1 91.56 519 MET A N 1
ATOM 4082 C CA . MET A 1 519 ? -12.156 30.344 18.109 1 91.56 519 MET A CA 1
ATOM 4083 C C . MET A 1 519 ? -13.391 29.625 17.562 1 91.56 519 MET A C 1
ATOM 4085 O O . MET A 1 519 ? -13.273 28.641 16.844 1 91.56 519 MET A O 1
ATOM 4089 N N . LYS A 1 520 ? -14.531 30.141 17.875 1 91 520 LYS A N 1
ATOM 4090 C CA . LYS A 1 520 ? -15.758 29.547 17.359 1 91 520 LYS A CA 1
ATOM 4091 C C . LYS A 1 520 ? -15.859 29.703 15.852 1 91 520 LYS A C 1
ATOM 4093 O O . LYS A 1 520 ? -16.344 28.812 15.156 1 91 520 LYS A O 1
ATOM 4098 N N . ILE A 1 521 ? -15.445 30.891 15.414 1 92.94 521 ILE A N 1
ATOM 4099 C CA . ILE A 1 521 ? -15.453 31.141 13.977 1 92.94 521 ILE A CA 1
ATOM 4100 C C . ILE A 1 521 ? -14.438 30.234 13.289 1 92.94 521 ILE A C 1
ATOM 4102 O O . ILE A 1 521 ? -14.727 29.656 12.242 1 92.94 521 ILE A O 1
ATOM 4106 N N . PHE A 1 522 ? -13.336 30.109 13.883 1 94.25 522 PHE A N 1
ATOM 4107 C CA . PHE A 1 522 ? -12.289 29.219 13.383 1 94.25 522 PHE A CA 1
ATOM 4108 C C . PHE A 1 522 ? -12.805 27.797 13.25 1 94.25 522 PHE A C 1
ATOM 4110 O O . PHE A 1 522 ? -12.633 27.156 12.203 1 94.25 522 PHE A O 1
ATOM 4117 N N . LEU A 1 523 ? -13.453 27.281 14.25 1 93.94 523 LEU A N 1
ATOM 4118 C CA . LEU A 1 523 ? -13.977 25.922 14.258 1 93.94 523 LEU A CA 1
ATOM 4119 C C . LEU A 1 523 ? -15.102 25.766 13.234 1 93.94 523 LEU A C 1
ATOM 4121 O O . LEU A 1 523 ? -15.227 24.734 12.594 1 93.94 523 LEU A O 1
ATOM 4125 N N . ALA A 1 524 ? -15.891 26.812 13.109 1 95.38 524 ALA A N 1
ATOM 4126 C CA . ALA A 1 524 ? -16.953 26.781 12.109 1 95.38 524 ALA A CA 1
ATOM 4127 C C . ALA A 1 524 ? -16.375 26.688 10.703 1 95.38 524 ALA A C 1
ATOM 4129 O O . ALA A 1 524 ? -16.922 25.984 9.844 1 95.38 524 ALA A O 1
ATOM 4130 N N . ILE A 1 525 ? -15.336 27.406 10.453 1 96.62 525 ILE A N 1
ATOM 4131 C CA . ILE A 1 525 ? -14.664 27.375 9.164 1 96.62 525 ILE A CA 1
ATOM 4132 C C . ILE A 1 525 ? -14.141 25.969 8.891 1 96.62 525 ILE A C 1
ATOM 4134 O O . ILE A 1 525 ? -14.367 25.406 7.816 1 96.62 525 ILE A O 1
ATOM 4138 N N . LYS A 1 526 ? -13.461 25.375 9.836 1 96.25 526 LYS A N 1
ATOM 4139 C CA . LYS A 1 526 ? -12.906 24.031 9.68 1 96.25 526 LYS A CA 1
ATOM 4140 C C . LYS A 1 526 ? -14.008 23.016 9.406 1 96.25 526 LYS A C 1
ATOM 4142 O O . LYS A 1 526 ? -13.844 22.109 8.578 1 96.25 526 LYS A O 1
ATOM 4147 N N . LYS A 1 527 ? -15.07 23.141 10.109 1 96.06 527 LYS A N 1
ATOM 4148 C CA . LYS A 1 527 ? -16.188 22.219 9.938 1 96.06 527 LYS A CA 1
ATOM 4149 C C . LYS A 1 527 ? -16.797 22.328 8.539 1 96.06 527 LYS A C 1
ATOM 4151 O O . LYS A 1 527 ? -16.984 21.328 7.855 1 96.06 527 LYS A O 1
ATOM 4156 N N . ARG A 1 528 ? -17.109 23.578 8.109 1 97.88 528 ARG A N 1
ATOM 4157 C CA . ARG A 1 528 ? -17.734 23.812 6.809 1 97.88 528 ARG A CA 1
ATOM 4158 C C . ARG A 1 528 ? -16.797 23.406 5.672 1 97.88 528 ARG A C 1
ATOM 4160 O O . ARG A 1 528 ? -17.25 22.969 4.609 1 97.88 528 ARG A O 1
ATOM 4167 N N . ALA A 1 529 ? -15.555 23.688 5.852 1 98.25 529 ALA A N 1
ATOM 4168 C CA . ALA A 1 529 ? -14.562 23.281 4.852 1 98.25 529 ALA A CA 1
ATOM 4169 C C . ALA A 1 529 ? -14.508 21.766 4.711 1 98.25 529 ALA A C 1
ATOM 4171 O O . ALA A 1 529 ? -14.469 21.234 3.598 1 98.25 529 ALA A O 1
ATOM 4172 N N . THR A 1 530 ? -14.484 21.031 5.824 1 97.38 530 THR A N 1
ATOM 4173 C CA . THR A 1 530 ? -14.43 19.578 5.812 1 97.38 530 THR A CA 1
ATOM 4174 C C . THR A 1 530 ? -15.664 19 5.125 1 97.38 530 THR A C 1
ATOM 4176 O O . THR A 1 530 ? -15.547 18.062 4.32 1 97.38 530 THR A O 1
ATOM 4179 N N . GLU A 1 531 ? -16.781 19.562 5.418 1 97.56 531 GLU A N 1
ATOM 4180 C CA . GLU A 1 531 ? -18.016 19.109 4.789 1 97.56 531 GLU A CA 1
ATOM 4181 C C . GLU A 1 531 ? -17.984 19.328 3.279 1 97.56 531 GLU A C 1
ATOM 4183 O O . GLU A 1 531 ? -18.422 18.469 2.512 1 97.56 531 GLU A O 1
ATOM 4188 N N . ALA A 1 532 ? -17.469 20.453 2.869 1 98.38 532 ALA A N 1
ATOM 4189 C CA . ALA A 1 532 ? -17.344 20.75 1.443 1 98.38 532 ALA A CA 1
ATOM 4190 C C . ALA A 1 532 ? -16.391 19.766 0.763 1 98.38 532 ALA A C 1
ATOM 4192 O O . ALA A 1 532 ? -16.656 19.297 -0.349 1 98.38 532 ALA A O 1
ATOM 4193 N N . MET A 1 533 ? -15.305 19.469 1.411 1 97.94 533 MET A N 1
ATOM 4194 C CA . MET A 1 533 ? -14.336 18.531 0.865 1 97.94 533 MET A CA 1
ATOM 4195 C C . MET A 1 533 ? -14.961 17.141 0.693 1 97.94 533 MET A C 1
ATOM 4197 O O . MET A 1 533 ? -14.852 16.531 -0.374 1 97.94 533 MET A O 1
ATOM 4201 N N . LEU A 1 534 ? -15.625 16.672 1.69 1 96.38 534 LEU A N 1
ATOM 4202 C CA . LEU A 1 534 ? -16.219 15.336 1.672 1 96.38 534 LEU A CA 1
ATOM 4203 C C . LEU A 1 534 ? -17.328 15.25 0.624 1 96.38 534 LEU A C 1
ATOM 4205 O O . LEU A 1 534 ? -17.531 14.203 0.015 1 96.38 534 LEU A O 1
ATOM 4209 N N . ALA A 1 535 ? -17.984 16.375 0.398 1 96.94 535 ALA A N 1
ATOM 4210 C CA . ALA A 1 535 ? -19.047 16.406 -0.594 1 96.94 535 ALA A CA 1
ATOM 4211 C C . ALA A 1 535 ? -18.5 16.281 -2.01 1 96.94 535 ALA A C 1
ATOM 4213 O O . ALA A 1 535 ? -19.234 15.969 -2.949 1 96.94 535 ALA A O 1
ATOM 4214 N N . HIS A 1 536 ? -17.219 16.516 -2.188 1 96.75 536 HIS A N 1
ATOM 4215 C CA . HIS A 1 536 ? -16.578 16.5 -3.502 1 96.75 536 HIS A CA 1
ATOM 4216 C C . HIS A 1 536 ? -15.492 15.438 -3.578 1 96.75 536 HIS A C 1
ATOM 4218 O O . HIS A 1 536 ? -14.445 15.664 -4.191 1 96.75 536 HIS A O 1
ATOM 4224 N N . THR A 1 537 ? -15.609 14.352 -2.906 1 91.31 537 THR A N 1
ATOM 4225 C CA . THR A 1 537 ? -14.75 13.18 -2.957 1 91.31 537 THR A CA 1
ATOM 4226 C C . THR A 1 537 ? -13.383 13.477 -2.346 1 91.31 537 THR A C 1
ATOM 4228 O O . THR A 1 537 ? -12.406 12.781 -2.627 1 91.31 537 THR A O 1
ATOM 4231 N N . GLY A 1 538 ? -13.305 14.578 -1.65 1 94.25 538 GLY A N 1
ATOM 4232 C CA . GLY A 1 538 ? -12.141 14.781 -0.801 1 94.25 538 GLY A CA 1
ATOM 4233 C C . GLY A 1 538 ? -12.148 13.898 0.434 1 94.25 538 GLY A C 1
ATOM 4234 O O . GLY A 1 538 ? -13.203 13.453 0.881 1 94.25 538 GLY A O 1
ATOM 4235 N N . ASN A 1 539 ? -10.93 13.57 0.845 1 95 539 ASN A N 1
ATOM 4236 C CA . ASN A 1 539 ? -10.875 12.844 2.105 1 95 539 ASN A CA 1
ATOM 4237 C C . ASN A 1 539 ? -10.609 13.766 3.285 1 95 539 ASN A C 1
ATOM 4239 O O . ASN A 1 539 ? -10.688 14.992 3.148 1 95 539 ASN A O 1
ATOM 4243 N N . LEU A 1 540 ? -10.367 13.242 4.508 1 96.88 540 LEU A N 1
ATOM 4244 C CA . LEU A 1 540 ? -10.328 14.008 5.746 1 96.88 540 LEU A CA 1
ATOM 4245 C C . LEU A 1 540 ? -9.023 14.789 5.871 1 96.88 540 LEU A C 1
ATOM 4247 O O . LEU A 1 540 ? -8.992 15.875 6.445 1 96.88 540 LEU A O 1
ATOM 4251 N N . THR A 1 541 ? -8.016 14.227 5.406 1 97.69 541 THR A N 1
ATOM 4252 C CA . THR A 1 541 ? -6.684 14.82 5.469 1 97.69 541 THR A CA 1
ATOM 4253 C C . THR A 1 541 ? -5.75 14.172 4.453 1 97.69 541 THR A C 1
ATOM 4255 O O . THR A 1 541 ? -5.918 13 4.109 1 97.69 541 THR A O 1
ATOM 4258 N N . HIS A 1 542 ? -4.895 14.945 3.92 1 97.62 542 HIS A N 1
ATOM 4259 C CA . HIS A 1 542 ? -3.893 14.414 3 1 97.62 542 HIS A CA 1
ATOM 4260 C C . HIS A 1 542 ? -2.66 13.922 3.752 1 97.62 542 HIS A C 1
ATOM 4262 O O . HIS A 1 542 ? -2.107 12.867 3.424 1 97.62 542 HIS A O 1
ATOM 4268 N N . HIS A 1 543 ? -2.164 14.664 4.793 1 97.62 543 HIS A N 1
ATOM 4269 C CA . HIS A 1 543 ? -0.878 14.242 5.336 1 97.62 543 HIS A CA 1
ATOM 4270 C C . HIS A 1 543 ? -0.699 14.734 6.77 1 97.62 543 HIS A C 1
ATOM 4272 O O . HIS A 1 543 ? 0.354 14.523 7.375 1 97.62 543 HIS A O 1
ATOM 4278 N N . HIS A 1 544 ? -1.656 15.383 7.395 1 97.12 544 HIS A N 1
ATOM 4279 C CA . HIS A 1 544 ? -1.471 15.945 8.727 1 97.12 544 HIS A CA 1
ATOM 4280 C C . HIS A 1 544 ? -1.92 14.961 9.805 1 97.12 544 HIS A C 1
ATOM 4282 O O . HIS A 1 544 ? -1.708 15.203 11 1 97.12 544 HIS A O 1
ATOM 4288 N N . GLY A 1 545 ? -2.516 13.867 9.422 1 97.31 545 GLY A N 1
ATOM 4289 C CA . GLY A 1 545 ? -3.07 12.93 10.383 1 97.31 545 GLY A CA 1
ATOM 4290 C C . GLY A 1 545 ? -4.531 13.188 10.695 1 97.31 545 GLY A C 1
ATOM 4291 O O . GLY A 1 545 ? -5.082 14.219 10.305 1 97.31 545 GLY A O 1
ATOM 4292 N N . ILE A 1 546 ? -5.129 12.312 11.391 1 97.62 546 ILE A N 1
ATOM 4293 C CA . ILE A 1 546 ? -6.539 12.414 11.758 1 97.62 546 ILE A CA 1
ATOM 4294 C C . ILE A 1 546 ? -6.688 13.297 12.992 1 97.62 546 ILE A C 1
ATOM 4296 O O . ILE A 1 546 ? -7.316 14.352 12.938 1 97.62 546 ILE A O 1
ATOM 4300 N N . GLY A 1 547 ? -6.07 12.875 14.062 1 95.56 547 GLY A N 1
ATOM 4301 C CA . GLY A 1 547 ? -6.152 13.609 15.312 1 95.56 547 GLY A CA 1
ATOM 4302 C C . GLY A 1 547 ? -7.574 13.805 15.797 1 95.56 547 GLY A C 1
ATOM 4303 O O . GLY A 1 547 ? -8.492 13.102 15.359 1 95.56 547 GLY A O 1
ATOM 4304 N N . TYR A 1 548 ? -7.766 14.758 16.797 1 92.75 548 TYR A N 1
ATOM 4305 C CA . TYR A 1 548 ? -9.086 15.133 17.297 1 92.75 548 TYR A CA 1
ATOM 4306 C C . TYR A 1 548 ? -9.883 15.875 16.234 1 92.75 548 TYR A C 1
ATOM 4308 O O . TYR A 1 548 ? -11.117 15.852 16.25 1 92.75 548 TYR A O 1
ATOM 4316 N N . GLU A 1 549 ? -9.148 16.391 15.344 1 94.12 549 GLU A N 1
ATOM 4317 C CA . GLU A 1 549 ? -9.773 17.281 14.367 1 94.12 549 GLU A CA 1
ATOM 4318 C C . GLU A 1 549 ? -10.672 16.5 13.406 1 94.12 549 GLU A C 1
ATOM 4320 O O . GLU A 1 549 ? -11.734 16.984 13.016 1 94.12 549 GLU A O 1
ATOM 4325 N N . HIS A 1 550 ? -10.219 15.328 13.031 1 96.38 550 HIS A N 1
ATOM 4326 C CA . HIS A 1 550 ? -10.93 14.664 11.945 1 96.38 550 HIS A CA 1
ATOM 4327 C C . HIS A 1 550 ? -11.703 13.453 12.453 1 96.38 550 HIS A C 1
ATOM 4329 O O . HIS A 1 550 ? -12.562 12.914 11.75 1 96.38 550 HIS A O 1
ATOM 4335 N N . VAL A 1 551 ? -11.555 13 13.68 1 95.19 551 VAL A N 1
ATOM 4336 C CA . VAL A 1 551 ? -12.156 11.797 14.25 1 95.19 551 VAL A CA 1
ATOM 4337 C C . VAL A 1 551 ? -13.68 11.859 14.109 1 95.19 551 VAL A C 1
ATOM 4339 O O . VAL A 1 551 ? -14.328 10.852 13.836 1 95.19 551 VAL A O 1
ATOM 4342 N N . PRO A 1 552 ? -14.344 13.031 14.195 1 93.44 552 PRO A N 1
ATOM 4343 C CA . PRO A 1 552 ? -15.805 13.07 14.109 1 93.44 552 PRO A CA 1
ATOM 4344 C C . PRO A 1 552 ? -16.328 12.547 12.773 1 93.44 552 PRO A C 1
ATOM 4346 O O . PRO A 1 552 ? -17.469 12.086 12.688 1 93.44 552 PRO A O 1
ATOM 4349 N N . TRP A 1 553 ? -15.508 12.617 11.742 1 94.94 553 TRP A N 1
ATOM 4350 C CA . TRP A 1 553 ? -15.977 12.266 10.406 1 94.94 553 TRP A CA 1
ATOM 4351 C C . TRP A 1 553 ? -15.469 10.883 10 1 94.94 553 TRP A C 1
ATOM 4353 O O . TRP A 1 553 ? -15.742 10.414 8.891 1 94.94 553 TRP A O 1
ATOM 4363 N N . MET A 1 554 ? -14.75 10.164 10.906 1 94.69 554 MET A N 1
ATOM 4364 C CA . MET A 1 554 ? -14.117 8.891 10.562 1 94.69 554 MET A CA 1
ATOM 4365 C C . MET A 1 554 ? -15.164 7.844 10.203 1 94.69 554 MET A C 1
ATOM 4367 O O . MET A 1 554 ? -14.961 7.043 9.289 1 94.69 554 MET A O 1
ATOM 4371 N N . SER A 1 555 ? -16.25 7.82 10.914 1 92 555 SER A N 1
ATOM 4372 C CA . SER A 1 555 ? -17.312 6.852 10.609 1 92 555 SER A CA 1
ATOM 4373 C C . SER A 1 555 ? -17.922 7.117 9.242 1 92 555 SER A C 1
ATOM 4375 O O . SER A 1 555 ? -18.281 6.18 8.523 1 92 555 SER A O 1
ATOM 4377 N N . ARG A 1 556 ? -18.109 8.375 8.969 1 91.31 556 ARG A N 1
ATOM 4378 C CA . ARG A 1 556 ? -18.609 8.727 7.648 1 91.31 556 ARG A CA 1
ATOM 4379 C C . ARG A 1 556 ? -17.609 8.328 6.562 1 91.31 556 ARG A C 1
ATOM 4381 O O . ARG A 1 556 ? -18.016 7.84 5.504 1 91.31 556 ARG A O 1
ATOM 4388 N N . TYR A 1 557 ? -16.406 8.562 6.801 1 93.56 557 TYR A N 1
ATOM 4389 C CA . TYR A 1 557 ? -15.367 8.32 5.816 1 93.56 557 TYR A CA 1
ATOM 4390 C C . TYR A 1 557 ? -15.141 6.824 5.617 1 93.56 557 TYR A C 1
ATOM 4392 O O . TYR A 1 557 ? -15.133 6.34 4.48 1 93.56 557 TYR A O 1
ATOM 4400 N N . MET A 1 558 ? -15 6.004 6.684 1 93.62 558 MET A N 1
ATOM 4401 C CA . MET A 1 558 ? -14.586 4.605 6.602 1 93.62 558 MET A CA 1
ATOM 4402 C C . MET A 1 558 ? -15.797 3.686 6.531 1 93.62 558 MET A C 1
ATOM 4404 O O . MET A 1 558 ? -15.695 2.557 6.047 1 93.62 558 MET A O 1
ATOM 4408 N N . GLY A 1 559 ? -16.938 4.133 7.02 1 91.56 559 GLY A N 1
ATOM 4409 C CA . GLY A 1 559 ? -18.094 3.266 7.199 1 91.56 559 GLY A CA 1
ATOM 4410 C C . GLY A 1 559 ? -18.125 2.588 8.555 1 91.56 559 GLY A C 1
ATOM 4411 O O . GLY A 1 559 ? -17.078 2.312 9.141 1 91.56 559 GLY A O 1
ATOM 4412 N N . PRO A 1 560 ? -19.312 2.277 9.031 1 90.94 560 PRO A N 1
ATOM 4413 C CA . PRO A 1 560 ? -19.469 1.762 10.398 1 90.94 560 PRO A CA 1
ATOM 4414 C C . PRO A 1 560 ? -18.844 0.386 10.586 1 90.94 560 PRO A C 1
ATOM 4416 O O . PRO A 1 560 ? -18.266 0.107 11.641 1 90.94 560 PRO A O 1
ATOM 4419 N N . ASN A 1 561 ? -18.922 -0.497 9.617 1 94 561 ASN A N 1
ATOM 4420 C CA . ASN A 1 561 ? -18.391 -1.846 9.766 1 94 561 ASN A CA 1
ATOM 4421 C C . ASN A 1 561 ? -16.859 -1.843 9.773 1 94 561 ASN A C 1
ATOM 4423 O O . ASN A 1 561 ? -16.234 -2.646 10.477 1 94 561 ASN A O 1
ATOM 4427 N N . ALA A 1 562 ? -16.266 -0.962 8.969 1 95.62 562 ALA A N 1
ATOM 4428 C CA . ALA A 1 562 ? -14.812 -0.814 9.008 1 95.62 562 ALA A CA 1
ATOM 4429 C C . ALA A 1 562 ? -14.352 -0.296 10.367 1 95.62 562 ALA A C 1
ATOM 4431 O O . ALA A 1 562 ? -13.336 -0.748 10.898 1 95.62 562 ALA A O 1
ATOM 4432 N N . ILE A 1 563 ? -15.094 0.669 10.898 1 95 563 ILE A N 1
ATOM 4433 C CA . ILE A 1 563 ? -14.781 1.213 12.219 1 95 563 ILE A CA 1
ATOM 4434 C C . ILE A 1 563 ? -14.898 0.112 13.273 1 95 563 ILE A C 1
ATOM 4436 O O . ILE A 1 563 ? -14.062 0.014 14.172 1 95 563 ILE A O 1
ATOM 4440 N N . ASP A 1 564 ? -15.922 -0.709 13.164 1 94.44 564 ASP A N 1
ATOM 4441 C CA . ASP A 1 564 ? -16.109 -1.819 14.094 1 94.44 564 ASP A CA 1
ATOM 4442 C C . ASP A 1 564 ? -14.938 -2.793 14.031 1 94.44 564 ASP A C 1
ATOM 4444 O O . ASP A 1 564 ? -14.5 -3.309 15.062 1 94.44 564 ASP A O 1
ATOM 4448 N N . LEU A 1 565 ? -14.484 -3.057 12.883 1 96.62 565 LEU A N 1
ATOM 4449 C CA . LEU A 1 565 ? -13.32 -3.91 12.711 1 96.62 565 LEU A CA 1
ATOM 4450 C C . LEU A 1 565 ? -12.094 -3.299 13.375 1 96.62 565 LEU A C 1
ATOM 4452 O O . LEU A 1 565 ? -11.32 -4.004 14.039 1 96.62 565 LEU A O 1
ATOM 4456 N N . LEU A 1 566 ? -11.875 -2.023 13.219 1 96.94 566 LEU A N 1
ATOM 4457 C CA . LEU A 1 566 ? -10.727 -1.352 13.828 1 96.94 566 LEU A CA 1
ATOM 4458 C C . LEU A 1 566 ? -10.82 -1.378 15.344 1 96.94 566 LEU A C 1
ATOM 4460 O O . LEU A 1 566 ? -9.805 -1.461 16.031 1 96.94 566 LEU A O 1
ATOM 4464 N N . PHE A 1 567 ? -12.062 -1.306 15.867 1 95.75 567 PHE A N 1
ATOM 4465 C CA . PHE A 1 567 ? -12.234 -1.441 17.312 1 95.75 567 PHE A CA 1
ATOM 4466 C C . PHE A 1 567 ? -11.812 -2.828 17.781 1 95.75 567 PHE A C 1
ATOM 4468 O O . PHE A 1 567 ? -11.266 -2.979 18.875 1 95.75 567 PHE A O 1
ATOM 4475 N N . ALA A 1 568 ? -12.086 -3.807 16.953 1 95.56 568 ALA A N 1
ATOM 4476 C CA . ALA A 1 568 ? -11.648 -5.16 17.297 1 95.56 568 ALA A CA 1
ATOM 4477 C C . ALA A 1 568 ? -10.125 -5.254 17.328 1 95.56 568 ALA A C 1
ATOM 4479 O O . ALA A 1 568 ? -9.555 -5.906 18.203 1 95.56 568 ALA A O 1
ATOM 4480 N N . VAL A 1 569 ? -9.508 -4.648 16.375 1 96.94 569 VAL A N 1
ATOM 4481 C CA . VAL A 1 569 ? -8.055 -4.586 16.359 1 96.94 569 VAL A CA 1
ATOM 4482 C C . VAL A 1 569 ? -7.543 -3.887 17.609 1 96.94 569 VAL A C 1
ATOM 4484 O O . VAL A 1 569 ? -6.633 -4.383 18.281 1 96.94 569 VAL A O 1
ATOM 4487 N N . LYS A 1 570 ? -8.172 -2.746 17.891 1 97.12 570 LYS A N 1
ATOM 4488 C CA . LYS A 1 570 ? -7.809 -1.978 19.078 1 97.12 570 LYS A CA 1
ATOM 4489 C C . LYS A 1 570 ? -7.945 -2.82 20.344 1 97.12 570 LYS A C 1
ATOM 4491 O O . LYS A 1 570 ? -7.039 -2.85 21.188 1 97.12 570 LYS A O 1
ATOM 4496 N N . LYS A 1 571 ? -8.984 -3.502 20.453 1 95.88 571 LYS A N 1
ATOM 4497 C CA . LYS A 1 571 ? -9.242 -4.324 21.641 1 95.88 571 LYS A CA 1
ATOM 4498 C C . LYS A 1 571 ? -8.195 -5.426 21.766 1 95.88 571 LYS A C 1
ATOM 4500 O O . LYS A 1 571 ? -7.793 -5.77 22.891 1 95.88 571 LYS A O 1
ATOM 4505 N N . LYS A 1 572 ? -7.762 -5.941 20.688 1 96.5 572 LYS A N 1
ATOM 4506 C CA . LYS A 1 572 ? -6.785 -7.027 20.703 1 96.5 572 LYS A CA 1
ATOM 4507 C C . LYS A 1 572 ? -5.414 -6.527 21.141 1 96.5 572 LYS A C 1
ATOM 4509 O O . LYS A 1 572 ? -4.77 -7.145 22 1 96.5 572 LYS A O 1
ATOM 4514 N N . VAL A 1 573 ? -4.969 -5.391 20.594 1 97.69 573 VAL A N 1
ATOM 4515 C CA . VAL A 1 573 ? -3.596 -4.961 20.828 1 97.69 573 VAL A CA 1
ATOM 4516 C C . VAL A 1 573 ? -3.551 -4.031 22.031 1 97.69 573 VAL A C 1
ATOM 4518 O O . VAL A 1 573 ? -2.5 -3.867 22.656 1 97.69 573 VAL A O 1
ATOM 4521 N N . ASP A 1 574 ? -4.641 -3.451 22.375 1 97.81 574 ASP A N 1
ATOM 4522 C CA . ASP A 1 574 ? -4.762 -2.482 23.469 1 97.81 574 ASP A CA 1
ATOM 4523 C C . ASP A 1 574 ? -6.105 -2.627 24.172 1 97.81 574 ASP A C 1
ATOM 4525 O O . ASP A 1 574 ? -6.934 -1.715 24.141 1 97.81 574 ASP A O 1
ATOM 4529 N N . PRO A 1 575 ? -6.27 -3.67 24.938 1 96.81 575 PRO A N 1
ATOM 4530 C CA . PRO A 1 575 ? -7.574 -3.979 25.531 1 96.81 575 PRO A CA 1
ATOM 4531 C C . PRO A 1 575 ? -8.023 -2.934 26.547 1 96.81 575 PRO A C 1
ATOM 4533 O O . PRO A 1 575 ? -9.227 -2.787 26.797 1 96.81 575 PRO A O 1
ATOM 4536 N N . LYS A 1 576 ? -7.117 -2.154 27.141 1 97.06 576 LYS A N 1
ATOM 4537 C CA . LYS A 1 576 ? -7.48 -1.164 28.141 1 97.06 576 LYS A CA 1
ATOM 4538 C C . LYS A 1 576 ? -7.578 0.232 27.531 1 97.06 576 LYS A C 1
ATOM 4540 O O . LYS A 1 576 ? -7.793 1.213 28.25 1 97.06 576 LYS A O 1
ATOM 4545 N N . ASN A 1 577 ? -7.332 0.371 26.188 1 96.44 577 ASN A N 1
ATOM 4546 C CA . ASN A 1 577 ? -7.418 1.635 25.469 1 96.44 577 ASN A CA 1
ATOM 4547 C C . ASN A 1 577 ? -6.469 2.68 26.047 1 96.44 577 ASN A C 1
ATOM 4549 O O . ASN A 1 577 ? -6.875 3.814 26.312 1 96.44 577 ASN A O 1
ATOM 4553 N N . ILE A 1 578 ? -5.285 2.305 26.281 1 98.19 578 ILE A N 1
ATOM 4554 C CA . ILE A 1 578 ? -4.324 3.223 26.891 1 98.19 578 ILE A CA 1
ATOM 4555 C C . ILE A 1 578 ? -3.51 3.91 25.797 1 98.19 578 ILE A C 1
ATOM 4557 O O . ILE A 1 578 ? -2.859 4.93 26.031 1 98.19 578 ILE A O 1
ATOM 4561 N N . CYS A 1 579 ? -3.475 3.404 24.562 1 98.31 579 CYS A N 1
ATOM 4562 C CA . CYS A 1 579 ? -2.633 3.93 23.5 1 98.31 579 CYS A CA 1
ATOM 4563 C C . CYS A 1 579 ? -3.309 5.102 22.797 1 98.31 579 CYS A C 1
ATOM 4565 O O . CYS A 1 579 ? -4.137 4.906 21.906 1 98.31 579 CYS A O 1
ATOM 4567 N N . ASN A 1 580 ? -2.977 6.258 23.109 1 97.38 580 ASN A N 1
ATOM 4568 C CA . ASN A 1 580 ? -3.416 7.516 22.516 1 97.38 580 ASN A CA 1
ATOM 4569 C C . ASN A 1 580 ? -4.91 7.5 22.203 1 97.38 580 ASN A C 1
ATOM 4571 O O . ASN A 1 580 ? -5.316 7.766 21.078 1 97.38 580 ASN A O 1
ATOM 4575 N N . PRO A 1 581 ? -5.691 7.375 23.188 1 95 581 PRO A N 1
ATOM 4576 C CA . PRO A 1 581 ? -7.129 7.25 22.953 1 95 581 PRO A CA 1
ATOM 4577 C C . PRO A 1 581 ? -7.738 8.508 22.344 1 95 581 PRO A C 1
ATOM 4579 O O . PRO A 1 581 ? -7.305 9.625 22.641 1 95 581 PRO A O 1
ATOM 4582 N N . GLY A 1 582 ? -8.727 8.297 21.531 1 91.81 582 GLY A N 1
ATOM 4583 C CA . GLY A 1 582 ? -9.492 9.391 20.969 1 91.81 582 GLY A CA 1
ATOM 4584 C C . GLY A 1 582 ? -8.945 9.883 19.641 1 91.81 582 GLY A C 1
ATOM 4585 O O . GLY A 1 582 ? -9.508 10.797 19.031 1 91.81 582 GLY A O 1
ATOM 4586 N N . LYS A 1 583 ? -7.84 9.289 19.281 1 93.81 583 LYS A N 1
ATOM 4587 C CA . LYS A 1 583 ? -7.273 9.57 17.953 1 93.81 583 LYS A CA 1
ATOM 4588 C C . LYS A 1 583 ? -7.562 8.438 16.984 1 93.81 583 LYS A C 1
ATOM 4590 O O . LYS A 1 583 ? -7.59 7.266 17.375 1 93.81 583 LYS A O 1
ATOM 4595 N N . LEU A 1 584 ? -7.797 8.703 15.695 1 95 584 LEU A N 1
ATOM 4596 C CA . LEU A 1 584 ? -8.125 7.727 14.664 1 95 584 LEU A CA 1
ATOM 4597 C C . LEU A 1 584 ? -9.531 7.164 14.875 1 95 584 LEU A C 1
ATOM 4599 O O . LEU A 1 584 ? -10.305 7.043 13.922 1 95 584 LEU A O 1
ATOM 4603 N N . LEU A 1 585 ? -9.82 6.824 16.172 1 94.69 585 LEU A N 1
ATOM 4604 C CA . LEU A 1 585 ? -11.109 6.242 16.547 1 94.69 585 LEU A CA 1
ATOM 4605 C C . LEU A 1 585 ? -11.773 7.062 17.641 1 94.69 585 LEU A C 1
ATOM 4607 O O . LEU A 1 585 ? -11.102 7.582 18.531 1 94.69 585 LEU A O 1
ATOM 4611 N N . PRO A 1 586 ? -13.117 7.117 17.531 1 91.94 586 PRO A N 1
ATOM 4612 C CA . PRO A 1 586 ? -13.82 7.699 18.672 1 91.94 586 PRO A CA 1
ATOM 4613 C C . PRO A 1 586 ? -13.789 6.801 19.906 1 91.94 586 PRO A C 1
ATOM 4615 O O . PRO A 1 586 ? -13.07 5.797 19.922 1 91.94 586 PRO A O 1
ATOM 4618 N N . SER A 1 587 ? -14.484 7.246 20.922 1 89.31 587 SER A N 1
ATOM 4619 C CA . SER A 1 587 ? -14.523 6.453 22.141 1 89.31 587 SER A CA 1
ATOM 4620 C C . SER A 1 587 ? -15.109 5.066 21.891 1 89.31 587 SER A C 1
ATOM 4622 O O . SER A 1 587 ? -16.109 4.934 21.188 1 89.31 587 SER A O 1
ATOM 4624 N N . PRO A 1 588 ? -14.445 4.07 22.422 1 89.06 588 PRO A N 1
ATOM 4625 C CA . PRO A 1 588 ? -14.906 2.703 22.172 1 89.06 588 PRO A CA 1
ATOM 4626 C C . PRO A 1 588 ? -16.219 2.389 22.891 1 89.06 588 PRO A C 1
ATOM 4628 O O . PRO A 1 588 ? -16.547 3.021 23.906 1 89.06 588 PRO A O 1
ATOM 4631 N N . PRO A 1 589 ? -16.891 1.393 22.375 1 87.5 589 PRO A N 1
ATOM 4632 C CA . PRO A 1 589 ? -18.125 0.964 23.062 1 87.5 589 PRO A CA 1
ATOM 4633 C C . PRO A 1 589 ? -17.859 0.358 24.438 1 87.5 589 PRO A C 1
ATOM 4635 O O . PRO A 1 589 ? -16.859 -0.331 24.625 1 87.5 589 PRO A O 1
ATOM 4638 N N . ARG A 1 590 ? -18.75 0.692 25.312 1 87.19 590 ARG A N 1
ATOM 4639 C CA . ARG A 1 590 ? -18.719 0.088 26.641 1 87.19 590 ARG A CA 1
ATOM 4640 C C . ARG A 1 590 ? -19.594 -1.16 26.703 1 87.19 590 ARG A C 1
ATOM 4642 O O . ARG A 1 590 ? -20.438 -1.373 25.828 1 87.19 590 ARG A O 1
ATOM 4649 N N . GLU A 1 591 ? -19.312 -1.929 27.734 1 84.44 591 GLU A N 1
ATOM 4650 C CA . GLU A 1 591 ? -20.125 -3.125 27.906 1 84.44 591 GLU A CA 1
ATOM 4651 C C . GLU A 1 591 ? -21.594 -2.768 28.078 1 84.44 591 GLU A C 1
ATOM 4653 O O . GLU A 1 591 ? -21.938 -1.876 28.859 1 84.44 591 GLU A O 1
ATOM 4658 N N . ASN A 1 592 ? -22.531 -3.34 27.344 1 87.75 592 ASN A N 1
ATOM 4659 C CA . ASN A 1 592 ? -23.984 -3.223 27.422 1 87.75 592 ASN A CA 1
ATOM 4660 C C . ASN A 1 592 ? -24.453 -1.836 27 1 87.75 592 ASN A C 1
ATOM 4662 O O . ASN A 1 592 ? -25.562 -1.423 27.328 1 87.75 592 ASN A O 1
ATOM 4666 N N . GLU A 1 593 ? -23.516 -1.167 26.406 1 90.88 593 GLU A N 1
ATOM 4667 C CA . GLU A 1 593 ? -23.906 0.135 25.875 1 90.88 593 GLU A CA 1
ATOM 4668 C C . GLU A 1 593 ? -24.672 -0.01 24.562 1 90.88 593 GLU A C 1
ATOM 4670 O O . GLU A 1 593 ? -24.219 -0.711 23.656 1 90.88 593 GLU A O 1
ATOM 4675 N N . SER A 1 594 ? -25.891 0.552 24.531 1 91.56 594 SER A N 1
ATOM 4676 C CA . SER A 1 594 ? -26.641 0.5 23.281 1 91.56 594 SER A CA 1
ATOM 4677 C C . SER A 1 594 ? -25.969 1.328 22.188 1 91.56 594 SER A C 1
ATOM 4679 O O . SER A 1 594 ? -25.172 2.219 22.484 1 91.56 594 SER A O 1
ATOM 4681 N N . ALA A 1 595 ? -26.297 1.042 20.953 1 85.75 595 ALA A N 1
ATOM 4682 C CA . ALA A 1 595 ? -25.75 1.785 19.828 1 85.75 595 ALA A CA 1
ATOM 4683 C C . ALA A 1 595 ? -26.094 3.268 19.922 1 85.75 595 ALA A C 1
ATOM 4685 O O . ALA A 1 595 ? -25.281 4.129 19.609 1 85.75 595 ALA A O 1
ATOM 4686 N N . ALA A 1 596 ? -27.297 3.514 20.328 1 91.19 596 ALA A N 1
ATOM 4687 C CA . ALA A 1 596 ? -27.75 4.895 20.453 1 91.19 596 ALA A CA 1
ATOM 4688 C C . ALA A 1 596 ? -27.016 5.621 21.562 1 91.19 596 ALA A C 1
ATOM 4690 O O . ALA A 1 596 ? -26.641 6.789 21.422 1 91.19 596 ALA A O 1
ATOM 4691 N N . ALA A 1 597 ? -26.812 4.973 22.625 1 92.81 597 ALA A N 1
ATOM 4692 C CA . ALA A 1 597 ? -26.078 5.551 23.75 1 92.81 597 ALA A CA 1
ATOM 4693 C C . ALA A 1 597 ? -24.625 5.797 23.391 1 92.81 597 ALA A C 1
ATOM 4695 O O . ALA A 1 597 ? -24.047 6.812 23.781 1 92.81 597 ALA A O 1
ATOM 4696 N N . LEU A 1 598 ? -24.078 4.863 22.719 1 89.5 598 LEU A N 1
ATOM 4697 C CA . LEU A 1 598 ? -22.703 5.004 22.266 1 89.5 598 LEU A CA 1
ATOM 4698 C C . LEU A 1 598 ? -22.547 6.227 21.375 1 89.5 598 LEU A C 1
ATOM 4700 O O . LEU A 1 598 ? -21.641 7.035 21.562 1 89.5 598 LEU A O 1
ATOM 4704 N N . LYS A 1 599 ? -23.422 6.336 20.406 1 88 599 LYS A N 1
ATOM 4705 C CA . LYS A 1 599 ? -23.375 7.465 19.484 1 88 599 LYS A CA 1
ATOM 4706 C C . LYS A 1 599 ? -23.484 8.789 20.234 1 88 599 LYS A C 1
ATOM 4708 O O . LYS A 1 599 ? -22.75 9.742 19.938 1 88 599 LYS A O 1
ATOM 4713 N N . ALA A 1 600 ? -24.375 8.867 21.172 1 90.38 600 ALA A N 1
ATOM 4714 C CA . ALA A 1 600 ? -24.578 10.078 21.953 1 90.38 600 ALA A CA 1
ATOM 4715 C C . ALA A 1 600 ? -23.344 10.406 22.797 1 90.38 600 ALA A C 1
ATOM 4717 O O . ALA A 1 600 ? -22.938 11.562 22.891 1 90.38 600 ALA A O 1
ATOM 4718 N N . ARG A 1 601 ? -22.812 9.398 23.359 1 88.69 601 ARG A N 1
ATOM 4719 C CA . ARG A 1 601 ? -21.625 9.602 24.188 1 88.69 601 ARG A CA 1
ATOM 4720 C C . ARG A 1 601 ? -20.438 10.039 23.328 1 88.69 601 ARG A C 1
ATOM 4722 O O . ARG A 1 601 ? -19.703 10.953 23.703 1 88.69 601 ARG A O 1
ATOM 4729 N N . GLN A 1 602 ? -20.234 9.383 22.219 1 87.69 602 GLN A N 1
ATOM 4730 C CA . GLN A 1 602 ? -19.156 9.75 21.312 1 87.69 602 GLN A CA 1
ATOM 4731 C C . GLN A 1 602 ? -19.281 11.195 20.859 1 87.69 602 GLN A C 1
ATOM 4733 O O . GLN A 1 602 ? -18.297 11.93 20.797 1 87.69 602 GLN A O 1
ATOM 4738 N N . GLN A 1 603 ? -20.484 11.594 20.562 1 85.06 603 GLN A N 1
ATOM 4739 C CA . GLN A 1 603 ? -20.719 12.977 20.156 1 85.06 603 GLN A CA 1
ATOM 4740 C C . GLN A 1 603 ? -20.328 13.953 21.266 1 85.06 603 GLN A C 1
ATOM 4742 O O . GLN A 1 603 ? -19.75 15.008 21 1 85.06 603 GLN A O 1
ATOM 4747 N N . ARG A 1 604 ? -20.594 13.578 22.438 1 83.25 604 ARG A N 1
ATOM 4748 C CA . ARG A 1 604 ? -20.266 14.414 23.578 1 83.25 604 ARG A CA 1
ATOM 4749 C C . ARG A 1 604 ? -18.766 14.469 23.812 1 83.25 604 ARG A C 1
ATOM 4751 O O . ARG A 1 604 ? -18.234 15.508 24.219 1 83.25 604 ARG A O 1
ATOM 4758 N N . GLU A 1 605 ? -18.172 13.43 23.469 1 83.25 605 GLU A N 1
ATOM 4759 C CA . GLU A 1 605 ? -16.766 13.297 23.812 1 83.25 605 GLU A CA 1
ATOM 4760 C C . GLU A 1 605 ? -15.875 13.789 22.672 1 83.25 605 GLU A C 1
ATOM 4762 O O . GLU A 1 605 ? -14.656 13.906 22.828 1 83.25 605 GLU A O 1
ATOM 4767 N N . LEU A 1 606 ? -16.484 14.117 21.594 1 83.44 606 LEU A N 1
ATOM 4768 C CA . LEU A 1 606 ? -15.703 14.625 20.469 1 83.44 606 LEU A CA 1
ATOM 4769 C C . LEU A 1 606 ? -15.102 15.984 20.797 1 83.44 606 LEU A C 1
ATOM 4771 O O . LEU A 1 606 ? -15.812 16.891 21.25 1 83.44 606 LEU A O 1
ATOM 4775 N N . MET A 1 607 ? -13.852 16.156 20.594 1 77.69 607 MET A N 1
ATOM 4776 C CA . MET A 1 607 ? -13.094 17.328 21.031 1 77.69 607 MET A CA 1
ATOM 4777 C C . MET A 1 607 ? -13.117 18.422 19.984 1 77.69 607 MET A C 1
ATOM 4779 O O . MET A 1 607 ? -12.789 19.578 20.281 1 77.69 607 MET A O 1
ATOM 4783 N N . PHE A 1 608 ? -13.57 18.141 18.891 1 84.38 608 PHE A N 1
ATOM 4784 C CA . PHE A 1 608 ? -13.43 19.062 17.781 1 84.38 608 PHE A CA 1
ATOM 4785 C C . PHE A 1 608 ? -14.062 20.422 18.109 1 84.38 608 PHE A C 1
ATOM 4787 O O . PHE A 1 608 ? -13.414 21.453 17.984 1 84.38 608 PHE A O 1
ATOM 4794 N N . ASP A 1 609 ? -15.234 20.406 18.578 1 82.5 609 ASP A N 1
ATOM 4795 C CA . ASP A 1 609 ? -15.984 21.656 18.766 1 82.5 609 ASP A CA 1
ATOM 4796 C C . ASP A 1 609 ? -15.703 22.25 20.141 1 82.5 609 ASP A C 1
ATOM 4798 O O . ASP A 1 609 ? -16.203 23.328 20.469 1 82.5 609 ASP A O 1
ATOM 4802 N N . LYS A 1 610 ? -14.922 21.594 20.891 1 82 610 LYS A N 1
ATOM 4803 C CA . LYS A 1 610 ? -14.641 22.062 22.25 1 82 610 LYS A CA 1
ATOM 4804 C C . LYS A 1 610 ? -13.203 22.578 22.375 1 82 610 LYS A C 1
ATOM 4806 O O . LYS A 1 610 ? -12.891 23.359 23.25 1 82 610 LYS A O 1
ATOM 4811 N N . MET A 1 611 ? -12.492 22.062 21.516 1 75.5 611 MET A N 1
ATOM 4812 C CA . MET A 1 611 ? -11.062 22.375 21.594 1 75.5 611 MET A CA 1
ATOM 4813 C C . MET A 1 611 ? -10.812 23.859 21.406 1 75.5 611 MET A C 1
ATOM 4815 O O . MET A 1 611 ? -11.156 24.422 20.359 1 75.5 611 MET A O 1
ATOM 4819 N N . GLY A 1 612 ? -10.281 24.469 22.5 1 76.69 612 GLY A N 1
ATOM 4820 C CA . GLY A 1 612 ? -9.891 25.875 22.391 1 76.69 612 GLY A CA 1
ATOM 4821 C C . GLY A 1 612 ? -10.992 26.828 22.797 1 76.69 612 GLY A C 1
ATOM 4822 O O . GLY A 1 612 ? -10.766 28.031 22.906 1 76.69 612 GLY A O 1
ATOM 4823 N N . VAL A 1 613 ? -12.172 26.328 22.984 1 81.56 613 VAL A N 1
ATOM 4824 C CA . VAL A 1 613 ? -13.258 27.203 23.406 1 81.56 613 VAL A CA 1
ATOM 4825 C C . VAL A 1 613 ? -13.242 27.344 24.922 1 81.56 613 VAL A C 1
ATOM 4827 O O . VAL A 1 613 ? -13.438 26.359 25.656 1 81.56 613 VAL A O 1
ATOM 4830 N N . PRO A 1 614 ? -12.953 28.516 25.281 1 78 614 PRO A N 1
ATOM 4831 C CA . PRO A 1 614 ? -12.891 28.719 26.734 1 78 614 PRO A CA 1
ATOM 4832 C C . PRO A 1 614 ? -14.133 28.203 27.453 1 78 614 PRO A C 1
ATOM 4834 O O . PRO A 1 614 ? -15.258 28.531 27.062 1 78 614 PRO A O 1
ATOM 4837 N N . GLY A 1 615 ? -13.953 27.406 28.391 1 77.5 615 GLY A N 1
ATOM 4838 C CA . GLY A 1 615 ? -15.023 26.938 29.266 1 77.5 615 GLY A CA 1
ATOM 4839 C C . GLY A 1 615 ? -15.797 25.766 28.672 1 77.5 615 GLY A C 1
ATOM 4840 O O . GLY A 1 615 ? -16.609 25.156 29.359 1 77.5 615 GLY A O 1
ATOM 4841 N N . ALA A 1 616 ? -15.547 25.5 27.438 1 79.94 616 ALA A N 1
ATOM 4842 C CA . ALA A 1 616 ? -16.359 24.484 26.766 1 79.94 616 ALA A CA 1
ATOM 4843 C C . ALA A 1 616 ? -16.094 23.094 27.359 1 79.94 616 ALA A C 1
ATOM 4845 O O . ALA A 1 616 ? -17.016 22.297 27.531 1 79.94 616 ALA A O 1
ATOM 4846 N N . VAL A 1 617 ? -14.859 22.828 27.688 1 74.88 617 VAL A N 1
ATOM 4847 C CA . VAL A 1 617 ? -14.523 21.531 28.234 1 74.88 617 VAL A CA 1
ATOM 4848 C C . VAL A 1 617 ? -15.078 21.406 29.656 1 74.88 617 VAL A C 1
ATOM 4850 O O . VAL A 1 617 ? -15.68 20.391 30.016 1 74.88 617 VAL A O 1
ATOM 4853 N N . ALA A 1 618 ? -14.938 22.469 30.359 1 73.88 618 ALA A N 1
ATOM 4854 C CA . ALA A 1 618 ? -15.414 22.5 31.734 1 73.88 618 ALA A CA 1
ATOM 4855 C C . ALA A 1 618 ? -16.938 22.328 31.797 1 73.88 618 ALA A C 1
ATOM 4857 O O . ALA A 1 618 ? -17.453 21.672 32.688 1 73.88 618 ALA A O 1
ATOM 4858 N N . SER A 1 619 ? -17.578 22.859 30.875 1 70.19 619 SER A N 1
ATOM 4859 C CA . SER A 1 619 ? -19.047 22.828 30.859 1 70.19 619 SER A CA 1
ATOM 4860 C C . SER A 1 619 ? -19.547 21.422 30.578 1 70.19 619 SER A C 1
ATOM 4862 O O . SER A 1 619 ? -20.719 21.109 30.859 1 70.19 619 SER A O 1
ATOM 4864 N N . HIS A 1 620 ? -18.703 20.609 30.125 1 68.38 620 HIS A N 1
ATOM 4865 C CA . HIS A 1 620 ? -19.125 19.266 29.75 1 68.38 620 HIS A CA 1
ATOM 4866 C C . HIS A 1 620 ? -18.672 18.25 30.797 1 68.38 620 HIS A C 1
ATOM 4868 O O . HIS A 1 620 ? -19.031 17.062 30.703 1 68.38 620 HIS A O 1
ATOM 4874 N N . LEU A 1 621 ? -17.734 18.625 31.594 1 61.12 621 LEU A N 1
ATOM 4875 C CA . LEU A 1 621 ? -17.312 17.797 32.719 1 61.12 621 LEU A CA 1
ATOM 4876 C C . LEU A 1 621 ? -18.328 17.859 33.844 1 61.12 621 LEU A C 1
ATOM 4878 O O . LEU A 1 621 ? -18.562 16.875 34.531 1 61.12 621 LEU A O 1
ATOM 4882 N N . MET B 1 1 ? -52.344 -37.188 -20.094 1 28.64 1 MET B N 1
ATOM 4883 C CA . MET B 1 1 ? -50.875 -37.25 -20.172 1 28.64 1 MET B CA 1
ATOM 4884 C C . MET B 1 1 ? -50.25 -35.969 -19.656 1 28.64 1 MET B C 1
ATOM 4886 O O . MET B 1 1 ? -50.594 -34.875 -20.109 1 28.64 1 MET B O 1
ATOM 4890 N N . PRO B 1 2 ? -49.812 -35.875 -18.344 1 29.73 2 PRO B N 1
ATOM 4891 C CA . PRO B 1 2 ? -49.375 -34.625 -17.719 1 29.73 2 PRO B CA 1
ATOM 4892 C C . PRO B 1 2 ? -48.312 -33.906 -18.516 1 29.73 2 PRO B C 1
ATOM 4894 O O . PRO B 1 2 ? -47.531 -34.562 -19.219 1 29.73 2 PRO B O 1
ATOM 4897 N N . ALA B 1 3 ? -48.688 -32.562 -18.891 1 35.5 3 ALA B N 1
ATOM 4898 C CA . ALA B 1 3 ? -47.844 -31.672 -19.672 1 35.5 3 ALA B CA 1
ATOM 4899 C C . ALA B 1 3 ? -46.406 -31.688 -19.125 1 35.5 3 ALA B C 1
ATOM 4901 O O . ALA B 1 3 ? -46.188 -31.516 -17.938 1 35.5 3 ALA B O 1
ATOM 4902 N N . ASP B 1 4 ? -45.562 -32.562 -19.688 1 29.16 4 ASP B N 1
ATOM 4903 C CA . ASP B 1 4 ? -44.125 -32.594 -19.469 1 29.16 4 ASP B CA 1
ATOM 4904 C C . ASP B 1 4 ? -43.531 -31.203 -19.297 1 29.16 4 ASP B C 1
ATOM 4906 O O . ASP B 1 4 ? -43.594 -30.391 -20.219 1 29.16 4 ASP B O 1
ATOM 4910 N N . GLU B 1 5 ? -43.812 -30.578 -18.203 1 35.47 5 GLU B N 1
ATOM 4911 C CA . GLU B 1 5 ? -43.25 -29.266 -17.953 1 35.47 5 GLU B CA 1
ATOM 4912 C C . GLU B 1 5 ? -41.781 -29.172 -18.406 1 35.47 5 GLU B C 1
ATOM 4914 O O . GLU B 1 5 ? -40.938 -29.984 -18 1 35.47 5 GLU B O 1
ATOM 4919 N N . ALA B 1 6 ? -41.656 -28.625 -19.516 1 40.28 6 ALA B N 1
ATOM 4920 C CA . ALA B 1 6 ? -40.406 -28.234 -20.203 1 40.28 6 ALA B CA 1
ATOM 4921 C C . ALA B 1 6 ? -39.406 -27.625 -19.234 1 40.28 6 ALA B C 1
ATOM 4923 O O . ALA B 1 6 ? -39.656 -26.547 -18.688 1 40.28 6 ALA B O 1
ATOM 4924 N N . GLN B 1 7 ? -38.656 -28.391 -18.438 1 37.47 7 GLN B N 1
ATOM 4925 C CA . GLN B 1 7 ? -37.562 -27.844 -17.656 1 37.47 7 GLN B CA 1
ATOM 4926 C C . GLN B 1 7 ? -36.719 -26.859 -18.484 1 37.47 7 GLN B C 1
ATOM 4928 O O . GLN B 1 7 ? -36.281 -27.188 -19.594 1 37.47 7 GLN B O 1
ATOM 4933 N N . ALA B 1 8 ? -36.812 -25.656 -18.297 1 48.09 8 ALA B N 1
ATOM 4934 C CA . ALA B 1 8 ? -36.062 -24.594 -18.938 1 48.09 8 ALA B CA 1
ATOM 4935 C C . ALA B 1 8 ? -34.594 -24.938 -19.031 1 48.09 8 ALA B C 1
ATOM 4937 O O . ALA B 1 8 ? -33.969 -25.359 -18.047 1 48.09 8 ALA B O 1
ATOM 4938 N N . PRO B 1 9 ? -33.875 -25.047 -20.188 1 44.41 9 PRO B N 1
ATOM 4939 C CA . PRO B 1 9 ? -32.469 -25.391 -20.406 1 44.41 9 PRO B CA 1
ATOM 4940 C C . PRO B 1 9 ? -31.516 -24.609 -19.5 1 44.41 9 PRO B C 1
ATOM 4942 O O . PRO B 1 9 ? -31.703 -23.406 -19.297 1 44.41 9 PRO B O 1
ATOM 4945 N N . ILE B 1 10 ? -30.719 -25.312 -18.594 1 55.44 10 ILE B N 1
ATOM 4946 C CA . ILE B 1 10 ? -29.734 -24.688 -17.719 1 55.44 10 ILE B CA 1
ATOM 4947 C C . ILE B 1 10 ? -28.672 -23.969 -18.547 1 55.44 10 ILE B C 1
ATOM 4949 O O . ILE B 1 10 ? -28.094 -24.547 -19.484 1 55.44 10 ILE B O 1
ATOM 4953 N N . GLN B 1 11 ? -28.625 -22.641 -18.672 1 63.75 11 GLN B N 1
ATOM 4954 C CA . GLN B 1 11 ? -27.641 -21.797 -19.328 1 63.75 11 GLN B CA 1
ATOM 4955 C C . GLN B 1 11 ? -26.219 -22.266 -19.016 1 63.75 11 GLN B C 1
ATOM 4957 O O . GLN B 1 11 ? -25.891 -22.516 -17.859 1 63.75 11 GLN B O 1
ATOM 4962 N N . ALA B 1 12 ? -25.453 -22.562 -20.062 1 79.94 12 ALA B N 1
ATOM 4963 C CA . ALA B 1 12 ? -24.062 -23 -19.969 1 79.94 12 ALA B CA 1
ATOM 4964 C C . ALA B 1 12 ? -23.203 -21.969 -19.25 1 79.94 12 ALA B C 1
ATOM 4966 O O . ALA B 1 12 ? -23.359 -20.766 -19.484 1 79.94 12 ALA B O 1
ATOM 4967 N N . GLU B 1 13 ? -22.516 -22.547 -18.266 1 88.88 13 GLU B N 1
ATOM 4968 C CA . GLU B 1 13 ? -21.578 -21.719 -17.516 1 88.88 13 GLU B CA 1
ATOM 4969 C C . GLU B 1 13 ? -20.188 -21.75 -18.125 1 88.88 13 GLU B C 1
ATOM 4971 O O . GLU B 1 13 ? -19.875 -22.656 -18.922 1 88.88 13 GLU B O 1
ATOM 4976 N N . VAL B 1 14 ? -19.391 -20.797 -17.812 1 86.38 14 VAL B N 1
ATOM 4977 C CA . VAL B 1 14 ? -18.031 -20.672 -18.344 1 86.38 14 VAL B CA 1
ATOM 4978 C C . VAL B 1 14 ? -17.25 -21.953 -18.078 1 86.38 14 VAL B C 1
ATOM 4980 O O . VAL B 1 14 ? -16.484 -22.422 -18.938 1 86.38 14 VAL B O 1
ATOM 4983 N N . TYR B 1 15 ? -17.469 -22.594 -16.906 1 90.44 15 TYR B N 1
ATOM 4984 C CA . TYR B 1 15 ? -16.656 -23.75 -16.516 1 90.44 15 TYR B CA 1
ATOM 4985 C C . TYR B 1 15 ? -17.078 -25 -17.266 1 90.44 15 TYR B C 1
ATOM 4987 O O . TYR B 1 15 ? -16.375 -26 -17.281 1 90.44 15 TYR B O 1
ATOM 4995 N N . ASP B 1 16 ? -18.234 -24.938 -17.953 1 91.12 16 ASP B N 1
ATOM 4996 C CA . ASP B 1 16 ? -18.703 -26.094 -18.719 1 91.12 16 ASP B CA 1
ATOM 4997 C C . ASP B 1 16 ? -17.766 -26.391 -19.891 1 91.12 16 ASP B C 1
ATOM 4999 O O . ASP B 1 16 ? -17.703 -27.531 -20.375 1 91.12 16 ASP B O 1
ATOM 5003 N N . ARG B 1 17 ? -17.062 -25.391 -20.266 1 90.94 17 ARG B N 1
ATOM 5004 C CA . ARG B 1 17 ? -16.203 -25.547 -21.438 1 90.94 17 ARG B CA 1
ATOM 5005 C C . ARG B 1 17 ? -14.75 -25.766 -21.016 1 90.94 17 ARG B C 1
ATOM 5007 O O . ARG B 1 17 ? -13.883 -26 -21.844 1 90.94 17 ARG B O 1
ATOM 5014 N N . LEU B 1 18 ? -14.461 -25.734 -19.766 1 92.94 18 LEU B N 1
ATOM 5015 C CA . LEU B 1 18 ? -13.094 -25.828 -19.266 1 92.94 18 LEU B CA 1
ATOM 5016 C C . LEU B 1 18 ? -12.773 -27.266 -18.859 1 92.94 18 LEU B C 1
ATOM 5018 O O . LEU B 1 18 ? -13.664 -28.016 -18.469 1 92.94 18 LEU B O 1
ATOM 5022 N N . LYS B 1 19 ? -11.555 -27.547 -18.938 1 94.5 19 LYS B N 1
ATOM 5023 C CA . LYS B 1 19 ? -11.094 -28.875 -18.5 1 94.5 19 LYS B CA 1
ATOM 5024 C C . LYS B 1 19 ? -11.18 -29 -16.984 1 94.5 19 LYS B C 1
ATOM 5026 O O . LYS B 1 19 ? -10.711 -28.125 -16.25 1 94.5 19 LYS B O 1
ATOM 5031 N N . TRP B 1 20 ? -11.773 -30.078 -16.516 1 94.44 20 TRP B N 1
ATOM 5032 C CA . TRP B 1 20 ? -11.805 -30.391 -15.086 1 94.44 20 TRP B CA 1
ATOM 5033 C C . TRP B 1 20 ? -10.492 -31.047 -14.648 1 94.44 20 TRP B C 1
ATOM 5035 O O . TRP B 1 20 ? -10.148 -31.031 -13.461 1 94.44 20 TRP B O 1
ATOM 5045 N N . ASN B 1 21 ? -9.703 -31.594 -15.57 1 95.75 21 ASN B N 1
ATOM 5046 C CA . ASN B 1 21 ? -8.523 -32.406 -15.297 1 95.75 21 ASN B CA 1
ATOM 5047 C C . ASN B 1 21 ? -7.273 -31.812 -1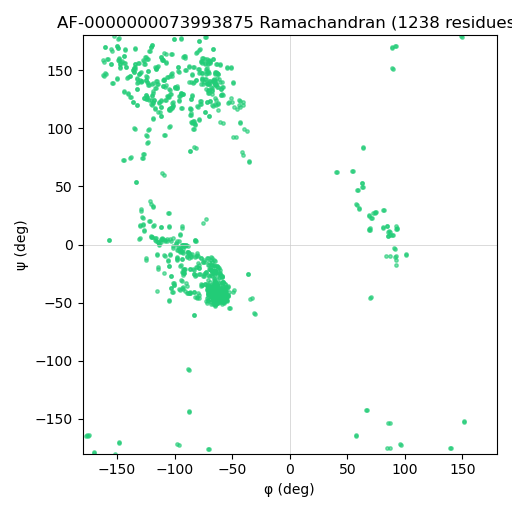5.938 1 95.75 21 ASN B C 1
ATOM 5049 O O . ASN B 1 21 ? -6.32 -32.531 -16.234 1 95.75 21 ASN B O 1
ATOM 5053 N N . GLY B 1 22 ? -7.34 -30.5 -16.25 1 95.25 22 GLY B N 1
ATOM 5054 C CA . GLY B 1 22 ? -6.207 -29.859 -16.891 1 95.25 22 GLY B CA 1
ATOM 5055 C C . GLY B 1 22 ? -6.406 -28.359 -17.094 1 95.25 22 GLY B C 1
ATOM 5056 O O . GLY B 1 22 ? -7.258 -27.75 -16.453 1 95.25 22 GLY B O 1
ATOM 5057 N N . TRP B 1 23 ? -5.566 -27.797 -17.969 1 94.44 23 TRP B N 1
ATOM 5058 C CA . TRP B 1 23 ? -5.562 -26.344 -18.203 1 94.44 23 TRP B CA 1
ATOM 5059 C C . TRP B 1 23 ? -6.34 -26 -19.469 1 94.44 23 TRP B C 1
ATOM 5061 O O . TRP B 1 23 ? -6.207 -26.672 -20.484 1 94.44 23 TRP B O 1
ATOM 5071 N N . GLY B 1 24 ? -7.16 -24.969 -19.344 1 92.31 24 GLY B N 1
ATOM 5072 C CA . GLY B 1 24 ? -7.785 -24.391 -20.516 1 92.31 24 GLY B CA 1
ATOM 5073 C C . GLY B 1 24 ? -9.07 -25.094 -20.922 1 92.31 24 GLY B C 1
ATOM 5074 O O . GLY B 1 24 ? -9.742 -25.688 -20.078 1 92.31 24 GLY B O 1
ATOM 5075 N N . VAL B 1 25 ? -9.398 -25.016 -22.188 1 93.38 25 VAL B N 1
ATOM 5076 C CA . VAL B 1 25 ? -10.68 -25.469 -22.703 1 93.38 25 VAL B CA 1
ATOM 5077 C C . VAL B 1 25 ? -10.586 -26.938 -23.125 1 93.38 25 VAL B C 1
ATOM 5079 O O . VAL B 1 25 ? -9.523 -27.391 -23.562 1 93.38 25 VAL B O 1
ATOM 5082 N N . GLU B 1 26 ? -11.734 -27.547 -23 1 92.75 26 GLU B N 1
ATOM 5083 C CA . GLU B 1 26 ? -11.828 -28.938 -23.438 1 92.75 26 GLU B CA 1
ATOM 5084 C C . GLU B 1 26 ? -11.453 -29.078 -24.906 1 92.75 26 GLU B C 1
ATOM 5086 O O . GLU B 1 26 ? -11.836 -28.25 -25.734 1 92.75 26 GLU B O 1
ATOM 5091 N N . GLY B 1 27 ? -10.703 -30.047 -25.141 1 89.69 27 GLY B N 1
ATOM 5092 C CA . GLY B 1 27 ? -10.344 -30.359 -26.516 1 89.69 27 GLY B CA 1
ATOM 5093 C C . GLY B 1 27 ? -9.055 -29.672 -26.953 1 89.69 27 GLY B C 1
ATOM 5094 O O . GLY B 1 27 ? -8.508 -30 -28.016 1 89.69 27 GLY B O 1
ATOM 5095 N N . VAL B 1 28 ? -8.539 -28.75 -26.203 1 93 28 VAL B N 1
ATOM 5096 C CA . VAL B 1 28 ? -7.309 -28.047 -26.562 1 93 28 VAL B CA 1
ATOM 5097 C C . VAL B 1 28 ? -6.156 -28.578 -25.703 1 93 28 VAL B C 1
ATOM 5099 O O . VAL B 1 28 ? -6.156 -28.391 -24.484 1 93 28 VAL B O 1
ATOM 5102 N N . GLN B 1 29 ? -5.211 -29.172 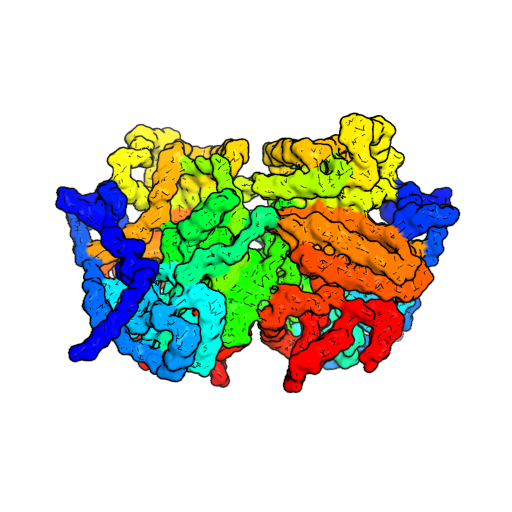-26.328 1 94.25 29 GLN B N 1
ATOM 5103 C CA . GLN B 1 29 ? -4.07 -29.719 -25.609 1 94.25 29 GLN B CA 1
ATOM 5104 C C . GLN B 1 29 ? -2.896 -29.969 -26.562 1 94.25 29 GLN B C 1
ATOM 5106 O O . GLN B 1 29 ? -3.08 -30.078 -27.766 1 94.25 29 GLN B O 1
ATOM 5111 N N . MET B 1 30 ? -1.768 -30.031 -26.016 1 93.88 30 MET B N 1
ATOM 5112 C CA . MET B 1 30 ? -0.601 -30.516 -26.75 1 93.88 30 MET B CA 1
ATOM 5113 C C . MET B 1 30 ? -0.636 -32.031 -26.875 1 93.88 30 MET B C 1
ATOM 5115 O O . MET B 1 30 ? -1.162 -32.719 -26 1 93.88 30 MET B O 1
ATOM 5119 N N . GLN B 1 31 ? -0.105 -32.469 -27.984 1 93.06 31 GLN B N 1
ATOM 5120 C CA . GLN B 1 31 ? -0.159 -33.906 -28.234 1 93.06 31 GLN B CA 1
ATOM 5121 C C . GLN B 1 31 ? 1.055 -34.375 -29.031 1 93.06 31 GLN B C 1
ATOM 5123 O O . GLN B 1 31 ? 1.722 -33.594 -29.688 1 93.06 31 GLN B O 1
ATOM 5128 N N . ILE B 1 32 ? 1.267 -35.594 -28.891 1 94.19 32 ILE B N 1
ATOM 5129 C CA . ILE B 1 32 ? 2.297 -36.219 -29.719 1 94.19 32 ILE B CA 1
ATOM 5130 C C . ILE B 1 32 ? 1.885 -36.156 -31.188 1 94.19 32 ILE B C 1
ATOM 5132 O O . ILE B 1 32 ? 0.725 -36.406 -31.531 1 94.19 32 ILE B O 1
ATOM 5136 N N . ASP B 1 33 ? 2.883 -35.844 -31.922 1 93.62 33 ASP B N 1
ATOM 5137 C CA . ASP B 1 33 ? 2.619 -35.75 -33.344 1 93.62 33 ASP B CA 1
ATOM 5138 C C . ASP B 1 33 ? 2.322 -37.125 -33.938 1 93.62 33 ASP B C 1
ATOM 5140 O O . ASP B 1 33 ? 3.07 -38.094 -33.719 1 93.62 33 ASP B O 1
ATOM 5144 N N . SER B 1 34 ? 1.319 -37.281 -34.781 1 92 34 SER B N 1
ATOM 5145 C CA . SER B 1 34 ? 0.884 -38.562 -35.312 1 92 34 SER B CA 1
ATOM 5146 C C . SER B 1 34 ? 1.842 -39.062 -36.375 1 92 34 SER B C 1
ATOM 5148 O O . SER B 1 34 ? 1.99 -40.281 -36.594 1 92 34 SER B O 1
ATOM 5150 N N . GLU B 1 35 ? 2.504 -38.188 -37.031 1 93.5 35 GLU B N 1
ATOM 5151 C CA . GLU B 1 35 ? 3.404 -38.531 -38.125 1 93.5 35 GLU B CA 1
ATOM 5152 C C . GLU B 1 35 ? 4.832 -38.719 -37.625 1 93.5 35 GLU B C 1
ATOM 5154 O O . GLU B 1 35 ? 5.574 -39.562 -38.125 1 93.5 35 GLU B O 1
ATOM 5159 N N . ASN B 1 36 ? 5.156 -37.906 -36.688 1 91.69 36 ASN B N 1
ATOM 5160 C CA . ASN B 1 36 ? 6.48 -37.938 -36.062 1 91.69 36 ASN B CA 1
ATOM 5161 C C . ASN B 1 36 ? 6.395 -38.125 -34.562 1 91.69 36 ASN B C 1
ATOM 5163 O O . ASN B 1 36 ? 6.406 -37.156 -33.812 1 91.69 36 ASN B O 1
ATOM 5167 N N . PRO B 1 37 ? 6.551 -39.25 -34.094 1 90.38 37 PRO B N 1
ATOM 5168 C CA . PRO B 1 37 ? 6.297 -39.562 -32.688 1 90.38 37 PRO B CA 1
ATOM 5169 C C . PRO B 1 37 ? 7.297 -38.875 -31.75 1 90.38 37 PRO B C 1
ATOM 5171 O O . PRO B 1 37 ? 7.094 -38.844 -30.547 1 90.38 37 PRO B O 1
ATOM 5174 N N . LEU B 1 38 ? 8.297 -38.344 -32.25 1 90.62 38 LEU B N 1
ATOM 5175 C CA . LEU B 1 38 ? 9.258 -37.688 -31.391 1 90.62 38 LEU B CA 1
ATOM 5176 C C . LEU B 1 38 ? 9 -36.188 -31.359 1 90.62 38 LEU B C 1
ATOM 5178 O O . LEU B 1 38 ? 9.688 -35.438 -30.656 1 90.62 38 LEU B O 1
ATOM 5182 N N . TRP B 1 39 ? 7.965 -35.781 -32.031 1 92.56 39 TRP B N 1
ATOM 5183 C CA . TRP B 1 39 ? 7.555 -34.375 -32.031 1 92.56 39 TRP B CA 1
ATOM 5184 C C . TRP B 1 39 ? 6.285 -34.188 -31.219 1 92.56 39 TRP B C 1
ATOM 5186 O O . TRP B 1 39 ? 5.551 -35.125 -30.969 1 92.56 39 TRP B O 1
ATOM 5196 N N . VAL B 1 40 ? 6.156 -32.969 -30.781 1 94.5 40 VAL B N 1
ATOM 5197 C CA . VAL B 1 40 ? 4.934 -32.562 -30.078 1 94.5 40 VAL B CA 1
ATOM 5198 C C . VAL B 1 40 ? 4.191 -31.516 -30.875 1 94.5 40 VAL B C 1
ATOM 5200 O O . VAL B 1 40 ? 4.812 -30.656 -31.516 1 94.5 40 VAL B O 1
ATOM 5203 N N . ARG B 1 41 ? 2.906 -31.594 -30.906 1 94.56 41 ARG B N 1
ATOM 5204 C CA . ARG B 1 41 ? 2.072 -30.578 -31.531 1 94.56 41 ARG B CA 1
ATOM 5205 C C . ARG B 1 41 ? 1.568 -29.578 -30.5 1 94.56 41 ARG B C 1
ATOM 5207 O O . ARG B 1 41 ? 0.922 -29.969 -29.516 1 94.56 41 ARG B O 1
ATOM 5214 N N . HIS B 1 42 ? 1.893 -28.375 -30.812 1 93.38 42 HIS B N 1
ATOM 5215 C CA . HIS B 1 42 ? 1.403 -27.297 -29.953 1 93.38 42 HIS B CA 1
ATOM 5216 C C . HIS B 1 42 ? -0.115 -27.172 -30.031 1 93.38 42 HIS B C 1
ATOM 5218 O O . HIS B 1 42 ? -0.741 -27.75 -30.938 1 93.38 42 HIS B O 1
ATOM 5224 N N . VAL B 1 43 ? -0.712 -26.391 -29.109 1 92.44 43 VAL B N 1
ATOM 5225 C CA . VAL B 1 43 ? -2.158 -26.203 -29.078 1 92.44 43 VAL B CA 1
ATOM 5226 C C . VAL B 1 43 ? -2.611 -25.469 -30.344 1 92.44 43 VAL B C 1
ATOM 5228 O O . VAL B 1 43 ? -3.758 -25.609 -30.766 1 92.44 43 VAL B O 1
ATOM 5231 N N . ASP B 1 44 ? -1.716 -24.734 -30.969 1 89.62 44 ASP B N 1
ATOM 5232 C CA . ASP B 1 44 ? -2.062 -24.031 -32.188 1 89.62 44 ASP B CA 1
ATOM 5233 C C . ASP B 1 44 ? -1.752 -24.875 -33.438 1 89.62 44 ASP B C 1
ATOM 5235 O O . ASP B 1 44 ? -1.869 -24.406 -34.562 1 89.62 44 ASP B O 1
ATOM 5239 N N . GLY B 1 45 ? -1.234 -26.031 -33.219 1 89.31 45 GLY B N 1
ATOM 5240 C CA . GLY B 1 45 ? -1.015 -26.969 -34.312 1 89.31 45 GLY B CA 1
ATOM 5241 C C . GLY B 1 45 ? 0.425 -27 -34.781 1 89.31 45 GLY B C 1
ATOM 5242 O O . GLY B 1 45 ? 0.829 -27.922 -35.5 1 89.31 45 GLY B O 1
ATOM 5243 N N . LYS B 1 46 ? 1.251 -26.125 -34.344 1 91.19 46 LYS B N 1
ATOM 5244 C CA . LYS B 1 46 ? 2.637 -26.062 -34.812 1 91.19 46 LYS B CA 1
ATOM 5245 C C . LYS B 1 46 ? 3.488 -27.125 -34.125 1 91.19 46 LYS B C 1
ATOM 5247 O O . LYS B 1 46 ? 3.221 -27.5 -32.969 1 91.19 46 LYS B O 1
ATOM 5252 N N . PRO B 1 47 ? 4.488 -27.562 -34.781 1 92.44 47 PRO B N 1
ATOM 5253 C CA . PRO B 1 47 ? 5.316 -28.625 -34.188 1 92.44 47 PRO B CA 1
ATOM 5254 C C . PRO B 1 47 ? 6.348 -28.078 -33.188 1 92.44 47 PRO B C 1
ATOM 5256 O O . PRO B 1 47 ? 6.914 -27 -33.438 1 92.44 47 PRO B O 1
ATOM 5259 N N . ILE B 1 48 ? 6.504 -28.797 -32.188 1 92.81 48 ILE B N 1
ATOM 5260 C CA . ILE B 1 48 ? 7.617 -28.641 -31.25 1 92.81 48 ILE B CA 1
ATOM 5261 C C . ILE B 1 48 ? 8.539 -29.859 -31.359 1 92.81 48 ILE B C 1
ATOM 5263 O O . ILE B 1 48 ? 8.273 -30.906 -30.781 1 92.81 48 ILE B O 1
ATOM 5267 N N . LYS B 1 49 ? 9.664 -29.656 -31.859 1 91.19 49 LYS B N 1
ATOM 5268 C CA . LYS B 1 49 ? 10.469 -30.797 -32.312 1 91.19 49 LYS B CA 1
ATOM 5269 C C . LYS B 1 49 ? 11.391 -31.281 -31.188 1 91.19 49 LYS B C 1
ATOM 5271 O O . LYS B 1 49 ? 11.781 -32.438 -31.172 1 91.19 49 LYS B O 1
ATOM 5276 N N . ASN B 1 50 ? 11.672 -30.375 -30.312 1 91.12 50 ASN B N 1
ATOM 5277 C CA . ASN B 1 50 ? 12.797 -30.703 -29.453 1 91.12 50 ASN B CA 1
ATOM 5278 C C . ASN B 1 50 ? 12.344 -30.922 -28 1 91.12 50 ASN B C 1
ATOM 5280 O O . ASN B 1 50 ? 13.172 -31.172 -27.125 1 91.12 50 ASN B O 1
ATOM 5284 N N . LEU B 1 51 ? 11.07 -30.859 -27.734 1 91.81 51 LEU B N 1
ATOM 5285 C CA . LEU B 1 51 ? 10.594 -30.953 -26.359 1 91.81 51 LEU B CA 1
ATOM 5286 C C . LEU B 1 51 ? 10.883 -32.344 -25.781 1 91.81 51 LEU B C 1
ATOM 5288 O O . LEU B 1 51 ? 11.344 -32.438 -24.641 1 91.81 51 LEU B O 1
ATOM 5292 N N . LEU B 1 52 ? 10.68 -33.375 -26.5 1 92.94 52 LEU B N 1
ATOM 5293 C CA . LEU B 1 52 ? 10.914 -34.719 -26.016 1 92.94 52 LEU B CA 1
ATOM 5294 C C . LEU B 1 52 ? 12.406 -35 -25.859 1 92.94 52 LEU B C 1
ATOM 5296 O O . LEU B 1 52 ? 12.82 -35.719 -24.969 1 92.94 52 LEU B O 1
ATOM 5300 N N . GLU B 1 53 ? 13.172 -34.438 -26.766 1 91.69 53 GLU B N 1
ATOM 5301 C CA . GLU B 1 53 ? 14.625 -34.531 -26.641 1 91.69 53 GLU B CA 1
ATOM 5302 C C . GLU B 1 53 ? 15.102 -33.875 -25.359 1 91.69 53 GLU B C 1
ATOM 5304 O O . GLU B 1 53 ? 15.992 -34.375 -24.672 1 91.69 53 GLU B O 1
ATOM 5309 N N . PHE B 1 54 ? 14.609 -32.812 -25.078 1 92.06 54 PHE B N 1
ATOM 5310 C CA . PHE B 1 54 ? 14.938 -32.094 -23.844 1 92.06 54 PHE B CA 1
ATOM 5311 C C . PHE B 1 54 ? 14.609 -32.969 -22.625 1 92.06 54 PHE B C 1
ATOM 5313 O O . PHE B 1 54 ? 15.43 -33.062 -21.703 1 92.06 54 PHE B O 1
ATOM 5320 N N . LEU B 1 55 ? 13.383 -33.531 -22.547 1 91.69 55 LEU B N 1
ATOM 5321 C CA . LEU B 1 55 ? 12.992 -34.375 -21.422 1 91.69 55 LEU B CA 1
ATOM 5322 C C . LEU B 1 55 ? 13.945 -35.562 -21.281 1 91.69 55 LEU B C 1
ATOM 5324 O O . LEU B 1 55 ? 14.344 -35.906 -20.172 1 91.69 55 LEU B O 1
ATOM 5328 N N . TYR B 1 56 ? 14.289 -36.062 -22.438 1 92.31 56 TYR B N 1
ATOM 5329 C CA . TYR B 1 56 ? 15.195 -37.219 -22.453 1 92.31 56 TYR B CA 1
ATOM 5330 C C . TYR B 1 56 ? 16.547 -36.812 -21.875 1 92.31 56 TYR B C 1
ATOM 5332 O O . TYR B 1 56 ? 17.094 -37.531 -21 1 92.31 56 TYR B O 1
ATOM 5340 N N . GLN B 1 57 ? 17.047 -35.656 -22.234 1 91.5 57 GLN B N 1
ATOM 5341 C CA . GLN B 1 57 ? 18.391 -35.25 -21.828 1 91.5 57 GLN B CA 1
ATOM 5342 C C . GLN B 1 57 ? 18.391 -34.719 -20.406 1 91.5 57 GLN B C 1
ATOM 5344 O O . GLN B 1 57 ? 19.234 -35.094 -19.594 1 91.5 57 GLN B O 1
ATOM 5349 N N . GLU B 1 58 ? 17.453 -33.906 -20.141 1 90.69 58 GLU B N 1
ATOM 5350 C CA . GLU B 1 58 ? 17.5 -33.094 -18.906 1 90.69 58 GLU B CA 1
ATOM 5351 C C . GLU B 1 58 ? 16.844 -33.844 -17.75 1 90.69 58 GLU B C 1
ATOM 5353 O O . GLU B 1 58 ? 17.266 -33.688 -16.594 1 90.69 58 GLU B O 1
ATOM 5358 N N . VAL B 1 59 ? 15.812 -34.594 -18 1 90.19 59 VAL B N 1
ATOM 5359 C CA . VAL B 1 59 ? 15.07 -35.25 -16.922 1 90.19 59 VAL B CA 1
ATOM 5360 C C . VAL B 1 59 ? 15.57 -36.656 -16.734 1 90.19 59 VAL B C 1
ATOM 5362 O O . VAL B 1 59 ? 15.797 -37.125 -15.609 1 90.19 59 VAL B O 1
ATOM 5365 N N . SER B 1 60 ? 15.875 -37.312 -17.891 1 86.31 60 SER B N 1
ATOM 5366 C CA . SER B 1 60 ? 16.266 -38.719 -17.812 1 86.31 60 SER B CA 1
ATOM 5367 C C . SER B 1 60 ? 17.781 -38.875 -17.844 1 86.31 60 SER B C 1
ATOM 5369 O O . SER B 1 60 ? 18.312 -39.969 -17.641 1 86.31 60 SER B O 1
ATOM 5371 N N . GLY B 1 61 ? 18.484 -37.844 -18.172 1 86.81 61 GLY B N 1
ATOM 5372 C CA . GLY B 1 61 ? 19.938 -37.844 -18.172 1 86.81 61 GLY B CA 1
ATOM 5373 C C . GLY B 1 61 ? 20.531 -38.375 -19.469 1 86.81 61 GLY B C 1
ATOM 5374 O O . GLY B 1 61 ? 21.719 -38.688 -19.547 1 86.81 61 GLY B O 1
ATOM 5375 N N . GLY B 1 62 ? 19.672 -38.531 -20.422 1 86.44 62 GLY B N 1
ATOM 5376 C CA . GLY B 1 62 ? 20.156 -39.031 -21.703 1 86.44 62 GLY B CA 1
ATOM 5377 C C . GLY B 1 62 ? 20.578 -40.5 -21.672 1 86.44 62 GLY B C 1
ATOM 5378 O O . GLY B 1 62 ? 21.391 -40.938 -22.484 1 86.44 62 GLY B O 1
ATOM 5379 N N . VAL B 1 63 ? 20.062 -41.125 -20.766 1 83.12 63 VAL B N 1
ATOM 5380 C CA . VAL B 1 63 ? 20.453 -42.531 -20.609 1 83.12 63 VAL B CA 1
ATOM 5381 C C . VAL B 1 63 ? 19.406 -43.438 -21.266 1 83.12 63 VAL B C 1
ATOM 5383 O O . VAL B 1 63 ? 18.219 -43.188 -21.141 1 83.12 63 VAL B O 1
ATOM 5386 N N . GLY B 1 64 ? 19.938 -44.438 -22 1 78.88 64 GLY B N 1
ATOM 5387 C CA . GLY B 1 64 ? 19.031 -45.406 -22.656 1 78.88 64 GLY B CA 1
ATOM 5388 C C . GLY B 1 64 ? 18.531 -44.906 -24 1 78.88 64 GLY B C 1
ATOM 5389 O O . GLY B 1 64 ? 18.953 -43.875 -24.484 1 78.88 64 GLY B O 1
ATOM 5390 N N . PRO B 1 65 ? 17.672 -45.656 -24.547 1 84.38 65 PRO B N 1
ATOM 5391 C CA . PRO B 1 65 ? 17.125 -45.281 -25.844 1 84.38 65 PRO B CA 1
ATOM 5392 C C . PRO B 1 65 ? 16.094 -44.156 -25.75 1 84.38 65 PRO B C 1
ATOM 5394 O O . PRO B 1 65 ? 15.383 -44.062 -24.75 1 84.38 65 PRO B O 1
ATOM 5397 N N . LYS B 1 66 ? 16.172 -43.375 -26.719 1 86 66 LYS B N 1
ATOM 5398 C CA . LYS B 1 66 ? 15.133 -42.344 -26.828 1 86 66 LYS B CA 1
ATOM 5399 C C . LYS B 1 66 ? 13.797 -42.969 -27.203 1 86 66 LYS B C 1
ATOM 5401 O O . LYS B 1 66 ? 13.664 -43.562 -28.266 1 86 66 LYS B O 1
ATOM 5406 N N . GLU B 1 67 ? 12.898 -42.969 -26.297 1 84 67 GLU B N 1
ATOM 5407 C CA . GLU B 1 67 ? 11.562 -43.5 -26.516 1 84 67 GLU B CA 1
ATOM 5408 C C . GLU B 1 67 ? 10.484 -42.531 -26.062 1 84 67 GLU B C 1
ATOM 5410 O O . GLU B 1 67 ? 10.766 -41.594 -25.297 1 84 67 GLU B O 1
ATOM 5415 N N . ILE B 1 68 ? 9.398 -42.75 -26.672 1 87.81 68 ILE B N 1
ATOM 5416 C CA . ILE B 1 68 ? 8.242 -42.031 -26.156 1 87.81 68 ILE B CA 1
ATOM 5417 C C . ILE B 1 68 ? 7.918 -42.469 -24.75 1 87.81 68 ILE B C 1
ATOM 5419 O O . ILE B 1 68 ? 7.754 -43.688 -24.5 1 87.81 68 ILE B O 1
ATOM 5423 N N . PRO B 1 69 ? 7.875 -41.531 -23.922 1 87.62 69 PRO B N 1
ATOM 5424 C CA . PRO B 1 69 ? 7.516 -41.938 -22.562 1 87.62 69 PRO B CA 1
ATOM 5425 C C . PRO B 1 69 ? 6.133 -42.594 -22.484 1 87.62 69 PRO B C 1
ATOM 5427 O O . PRO B 1 69 ? 5.273 -42.344 -23.328 1 87.62 69 PRO B O 1
ATOM 5430 N N . PRO B 1 70 ? 6 -43.438 -21.453 1 89.19 70 PRO B N 1
ATOM 5431 C CA . PRO B 1 70 ? 4.688 -44.062 -21.281 1 89.19 70 PRO B CA 1
ATOM 5432 C C . PRO B 1 70 ? 3.566 -43.031 -21.094 1 89.19 70 PRO B C 1
ATOM 5434 O O . PRO B 1 70 ? 3.748 -42.031 -20.391 1 89.19 70 PRO B O 1
ATOM 5437 N N . LEU B 1 71 ? 2.449 -43.312 -21.703 1 89.94 71 LEU B N 1
ATOM 5438 C CA . LEU B 1 71 ? 1.282 -42.438 -21.547 1 89.94 71 LEU B CA 1
ATOM 5439 C C . LEU B 1 71 ? 0.635 -42.656 -20.188 1 89.94 71 LEU B C 1
ATOM 5441 O O . LEU B 1 71 ? 0.61 -43.781 -19.656 1 89.94 71 LEU B O 1
ATOM 5445 N N . SER B 1 72 ? 0.21 -41.625 -19.625 1 91 72 SER B N 1
ATOM 5446 C CA . SER B 1 72 ? -0.54 -41.625 -18.375 1 91 72 SER B CA 1
ATOM 5447 C C . SER B 1 72 ? -1.849 -40.875 -18.5 1 91 72 SER B C 1
ATOM 5449 O O . SER B 1 72 ? -1.971 -39.75 -18 1 91 72 SER B O 1
ATOM 5451 N N . PRO B 1 73 ? -2.805 -41.438 -19.062 1 88.44 73 PRO B N 1
ATOM 5452 C CA . PRO B 1 73 ? -4.066 -40.75 -19.328 1 88.44 73 PRO B CA 1
ATOM 5453 C C . PRO B 1 73 ? -4.906 -40.531 -18.078 1 88.44 73 PRO B C 1
ATOM 5455 O O . PRO B 1 73 ? -4.758 -41.281 -17.109 1 88.44 73 PRO B O 1
ATOM 5458 N N . SER B 1 74 ? -5.75 -39.562 -18.078 1 93.81 74 SER B N 1
ATOM 5459 C CA . SER B 1 74 ? -6.754 -39.312 -17.047 1 93.81 74 SER B CA 1
ATOM 5460 C C . SER B 1 74 ? -7.883 -40.312 -17.125 1 93.81 74 SER B C 1
ATOM 5462 O O . SER B 1 74 ? -8.188 -40.844 -18.203 1 93.81 74 SER B O 1
ATOM 5464 N N . ILE B 1 75 ? -8.477 -40.562 -15.969 1 96.12 75 ILE B N 1
ATOM 5465 C CA . ILE B 1 75 ? -9.734 -41.312 -16.016 1 96.12 75 ILE B CA 1
ATOM 5466 C C . ILE B 1 75 ? -10.781 -40.5 -16.781 1 96.12 75 ILE B C 1
ATOM 5468 O O . ILE B 1 75 ? -10.703 -39.25 -16.828 1 96.12 75 ILE B O 1
ATOM 5472 N N . PRO B 1 76 ? -11.75 -41.188 -17.344 1 96.31 76 PRO B N 1
ATOM 5473 C CA . PRO B 1 76 ? -12.812 -40.469 -18.047 1 96.31 76 PRO B CA 1
ATOM 5474 C C . PRO B 1 76 ? -13.727 -39.688 -17.078 1 96.31 76 PRO B C 1
ATOM 5476 O O . PRO B 1 76 ? -13.812 -40.062 -15.898 1 96.31 76 PRO B O 1
ATOM 5479 N N . LEU B 1 77 ? -14.375 -38.719 -17.578 1 96 77 LEU B N 1
ATOM 5480 C CA . LEU B 1 77 ? -15.266 -37.875 -16.812 1 96 77 LEU B CA 1
ATOM 5481 C C . LEU B 1 77 ? -16.328 -38.688 -16.078 1 96 77 LEU B C 1
ATOM 5483 O O . LEU B 1 77 ? -16.609 -38.469 -14.906 1 96 77 LEU B O 1
ATOM 5487 N N . GLU B 1 78 ? -16.891 -39.656 -16.75 1 97.06 78 GLU B N 1
ATOM 5488 C CA . GLU B 1 78 ? -17.953 -40.469 -16.188 1 97.06 78 GLU B CA 1
ATOM 5489 C C . GLU B 1 78 ? -17.469 -41.219 -14.953 1 97.06 78 GLU B C 1
ATOM 5491 O O . GLU B 1 78 ? -18.188 -41.344 -13.969 1 97.06 78 GLU B O 1
ATOM 5496 N N . GLN B 1 79 ? -16.281 -41.688 -15.062 1 97.44 79 GLN B N 1
ATOM 5497 C CA . GLN B 1 79 ? -15.711 -42.406 -13.93 1 97.44 79 GLN B CA 1
ATOM 5498 C C . GLN B 1 79 ? -15.422 -41.469 -12.766 1 97.44 79 GLN B C 1
ATOM 5500 O O . GLN B 1 79 ? -15.609 -41.844 -11.609 1 97.44 79 GLN B O 1
ATOM 5505 N N . ALA B 1 80 ? -14.891 -40.281 -13.07 1 97.19 80 ALA B N 1
ATOM 5506 C CA . ALA B 1 80 ? -14.648 -39.281 -12.023 1 97.19 80 ALA B CA 1
ATOM 5507 C C . ALA B 1 80 ? -15.945 -38.906 -11.312 1 97.19 80 ALA B C 1
ATOM 5509 O O . ALA B 1 80 ? -15.984 -38.844 -10.078 1 97.19 80 ALA B O 1
ATOM 5510 N N . LEU B 1 81 ? -17 -38.719 -12.039 1 97.25 81 LEU B N 1
ATOM 5511 C CA . LEU B 1 81 ? -18.297 -38.344 -11.477 1 97.25 81 LEU B CA 1
ATOM 5512 C C . LEU B 1 81 ? -18.828 -39.469 -10.578 1 97.25 81 LEU B C 1
ATOM 5514 O O . LEU B 1 81 ? -19.422 -39.188 -9.539 1 97.25 81 LEU B O 1
ATOM 5518 N N . ALA B 1 82 ? -18.578 -40.688 -10.992 1 96.81 82 ALA B N 1
ATOM 5519 C CA . ALA B 1 82 ? -19.062 -41.844 -10.227 1 96.81 82 ALA B CA 1
ATOM 5520 C C . ALA B 1 82 ? -18.312 -41.969 -8.898 1 96.81 82 ALA B C 1
ATOM 5522 O O . ALA B 1 82 ? -18.828 -42.562 -7.949 1 96.81 82 ALA B O 1
ATOM 5523 N N . ARG B 1 83 ? -17.141 -41.375 -8.828 1 95.94 83 ARG B N 1
ATOM 5524 C CA . ARG B 1 83 ? -16.297 -41.531 -7.648 1 95.94 83 ARG B CA 1
ATOM 5525 C C . ARG B 1 83 ? -16.484 -40.344 -6.688 1 95.94 83 ARG B C 1
ATOM 5527 O O . ARG B 1 83 ? -15.922 -40.344 -5.594 1 95.94 83 ARG B O 1
ATOM 5534 N N . LEU B 1 84 ? -17.281 -39.375 -7.023 1 96.19 84 LEU B N 1
ATOM 5535 C CA . LEU B 1 84 ? -17.516 -38.25 -6.148 1 96.19 84 LEU B CA 1
ATOM 5536 C C . LEU B 1 84 ? -18.172 -38.688 -4.844 1 96.19 84 LEU B C 1
ATOM 5538 O O . LEU B 1 84 ? -19.016 -39.594 -4.84 1 96.19 84 LEU B O 1
ATOM 5542 N N . ASN B 1 85 ? -17.797 -38.062 -3.814 1 92.94 85 ASN B N 1
ATOM 5543 C CA . ASN B 1 85 ? -18.453 -38.312 -2.535 1 92.94 85 ASN B CA 1
ATOM 5544 C C . ASN B 1 85 ? -19.891 -37.781 -2.52 1 92.94 85 ASN B C 1
ATOM 5546 O O . ASN B 1 85 ? -20.219 -36.875 -3.258 1 92.94 85 ASN B O 1
ATOM 5550 N N . LYS B 1 86 ? -20.688 -38.375 -1.634 1 94.12 86 LYS B N 1
ATOM 5551 C CA . LYS B 1 86 ? -22.031 -37.844 -1.396 1 94.12 86 LYS B CA 1
ATOM 5552 C C . LYS B 1 86 ? -21.969 -36.469 -0.73 1 94.12 86 LYS B C 1
ATOM 5554 O O . LYS B 1 86 ? -21.219 -36.281 0.23 1 94.12 86 LYS B O 1
ATOM 5559 N N . PRO B 1 87 ? -22.688 -35.562 -1.213 1 95.38 87 PRO B N 1
ATOM 5560 C CA . PRO B 1 87 ? -22.656 -34.219 -0.6 1 95.38 87 PRO B CA 1
ATOM 5561 C C . PRO B 1 87 ? -23.203 -34.219 0.828 1 95.38 87 PRO B C 1
ATOM 5563 O O . PRO B 1 87 ? -24.156 -34.938 1.129 1 95.38 87 PRO B O 1
ATOM 5566 N N . ASN B 1 88 ? -22.531 -33.531 1.673 1 95.88 88 ASN B N 1
ATOM 5567 C CA . ASN B 1 88 ? -23.078 -33.219 2.994 1 95.88 88 ASN B CA 1
ATOM 5568 C C . ASN B 1 88 ? -24.016 -32 2.943 1 95.88 88 ASN B C 1
ATOM 5570 O O . ASN B 1 88 ? -23.578 -30.859 3.051 1 95.88 88 ASN B O 1
ATOM 5574 N N . ILE B 1 89 ? -25.328 -32.312 2.998 1 97.38 89 ILE B N 1
ATOM 5575 C CA . ILE B 1 89 ? -26.297 -31.266 2.709 1 97.38 89 ILE B CA 1
ATOM 5576 C C . ILE B 1 89 ? -26.875 -30.734 4.016 1 97.38 89 ILE B C 1
ATOM 5578 O O . ILE B 1 89 ? -27.359 -31.5 4.848 1 97.38 89 ILE B O 1
ATOM 5582 N N . ASN B 1 90 ? -26.75 -29.438 4.242 1 98.44 90 ASN B N 1
ATOM 5583 C CA . ASN B 1 90 ? -27.531 -28.734 5.25 1 98.44 90 ASN B CA 1
ATOM 5584 C C . ASN B 1 90 ? -28.891 -28.312 4.711 1 98.44 90 ASN B C 1
ATOM 5586 O O . ASN B 1 90 ? -29 -27.297 4.004 1 98.44 90 ASN B O 1
ATOM 5590 N N . GLU B 1 91 ? -29.938 -29.016 5.105 1 98.38 91 GLU B N 1
ATOM 5591 C CA . GLU B 1 91 ? -31.266 -28.859 4.52 1 98.38 91 GLU B CA 1
ATOM 5592 C C . GLU B 1 91 ? -31.828 -27.469 4.812 1 98.38 91 GLU B C 1
ATOM 5594 O O . GLU B 1 91 ? -32.5 -26.875 3.961 1 98.38 91 GLU B O 1
ATOM 5599 N N . ALA B 1 92 ? -31.5 -27 6.012 1 98.69 92 ALA B N 1
ATOM 5600 C CA . ALA B 1 92 ? -32 -25.672 6.379 1 98.69 92 ALA B CA 1
ATOM 5601 C C . ALA B 1 92 ? -31.375 -24.594 5.516 1 98.69 92 ALA B C 1
ATOM 5603 O O . ALA B 1 92 ? -32.062 -23.656 5.07 1 98.69 92 ALA B O 1
ATOM 5604 N N . PHE B 1 93 ? -30.125 -24.703 5.324 1 98.5 93 PHE B N 1
ATOM 5605 C CA . PHE B 1 93 ? -29.438 -23.766 4.457 1 98.5 93 PHE B CA 1
ATOM 5606 C C . PHE B 1 93 ? -29.984 -23.828 3.035 1 98.5 93 PHE B C 1
ATOM 5608 O O . PHE B 1 93 ? -30.25 -22.797 2.426 1 98.5 93 PHE B O 1
ATOM 5615 N N . MET B 1 94 ? -30.156 -25.031 2.48 1 98.62 94 MET B N 1
ATOM 5616 C CA . MET B 1 94 ? -30.625 -25.203 1.107 1 98.62 94 MET B CA 1
ATOM 5617 C C . MET B 1 94 ? -32.031 -24.625 0.929 1 98.62 94 MET B C 1
ATOM 5619 O O . MET B 1 94 ? -32.344 -24.047 -0.112 1 98.62 94 MET B O 1
ATOM 5623 N N . LYS B 1 95 ? -32.844 -24.828 1.928 1 98.56 95 LYS B N 1
ATOM 5624 C CA . LYS B 1 95 ? -34.188 -24.25 1.885 1 98.56 95 LYS B CA 1
ATOM 5625 C C . LYS B 1 95 ? -34.125 -22.719 1.825 1 98.56 95 LYS B C 1
ATOM 5627 O O . LYS B 1 95 ? -34.75 -22.109 0.959 1 98.56 95 LYS B O 1
ATOM 5632 N N . ASP B 1 96 ? -33.344 -22.109 2.719 1 98.75 96 ASP B N 1
ATOM 5633 C CA . ASP B 1 96 ? -33.281 -20.656 2.807 1 98.75 96 ASP B CA 1
ATOM 5634 C C . ASP B 1 96 ? -32.594 -20.062 1.561 1 98.75 96 ASP B C 1
ATOM 5636 O O . ASP B 1 96 ? -33.031 -19.031 1.048 1 98.75 96 ASP B O 1
ATOM 5640 N N . ILE B 1 97 ? -31.562 -20.703 1.092 1 98.56 97 ILE B N 1
ATOM 5641 C CA . ILE B 1 97 ? -30.828 -20.172 -0.051 1 98.56 97 ILE B CA 1
ATOM 5642 C C . ILE B 1 97 ? -31.688 -20.25 -1.307 1 98.56 97 ILE B C 1
ATOM 5644 O O . ILE B 1 97 ? -31.609 -19.391 -2.176 1 98.56 97 ILE B O 1
ATOM 5648 N N . SER B 1 98 ? -32.5 -21.312 -1.459 1 98.38 98 SER B N 1
ATOM 5649 C CA . SER B 1 98 ? -33.406 -21.484 -2.594 1 98.38 98 SER B CA 1
ATOM 5650 C C . SER B 1 98 ? -34.5 -20.406 -2.602 1 98.38 98 SER B C 1
ATOM 5652 O O . SER B 1 98 ? -35.094 -20.141 -3.645 1 98.38 98 SER B O 1
ATOM 5654 N N . ALA B 1 99 ? -34.75 -19.844 -1.457 1 98.38 99 ALA B N 1
ATOM 5655 C CA . ALA B 1 99 ? -35.781 -18.797 -1.354 1 98.38 99 ALA B CA 1
ATOM 5656 C C . ALA B 1 99 ? -35.25 -17.453 -1.852 1 98.38 99 ALA B C 1
ATOM 5658 O O . ALA B 1 99 ? -36.031 -16.594 -2.236 1 98.38 99 ALA B O 1
ATOM 5659 N N . VAL B 1 100 ? -33.938 -17.312 -1.887 1 98.12 100 VAL B N 1
ATOM 5660 C CA . VAL B 1 100 ? -33.406 -15.984 -2.18 1 98.12 100 VAL B CA 1
ATOM 5661 C C . VAL B 1 100 ? -32.656 -16 -3.52 1 98.12 100 VAL B C 1
ATOM 5663 O O . VAL B 1 100 ? -32.469 -14.953 -4.145 1 98.12 100 VAL B O 1
ATOM 5666 N N . LEU B 1 101 ? -32.25 -17.141 -4.004 1 98.25 101 LEU B N 1
ATOM 5667 C CA . LEU B 1 101 ? -31.562 -17.266 -5.289 1 98.25 101 LEU B CA 1
ATOM 5668 C C . LEU B 1 101 ? -32.469 -17.969 -6.305 1 98.25 101 LEU B C 1
ATOM 5670 O O . LEU B 1 101 ? -33.344 -18.719 -5.93 1 98.25 101 LEU B O 1
ATOM 5674 N N . GLU B 1 102 ? -32.125 -17.734 -7.586 1 97.12 102 GLU B N 1
ATOM 5675 C CA . GLU B 1 102 ? -32.812 -18.484 -8.641 1 97.12 102 GLU B CA 1
ATOM 5676 C C . GLU B 1 102 ? -32.281 -19.922 -8.734 1 97.12 102 GLU B C 1
ATOM 5678 O O . GLU B 1 102 ? -31.156 -20.188 -8.328 1 97.12 102 GLU B O 1
ATOM 5683 N N . LYS B 1 103 ? -33.062 -20.766 -9.258 1 96.19 103 LYS B N 1
ATOM 5684 C CA . LYS B 1 103 ? -32.719 -22.172 -9.398 1 96.19 103 LYS B CA 1
ATOM 5685 C C . LYS B 1 103 ? -31.406 -22.328 -10.195 1 96.19 103 LYS B C 1
ATOM 5687 O O . LYS B 1 103 ? -30.594 -23.188 -9.891 1 96.19 103 LYS B O 1
ATOM 5692 N N . SER B 1 104 ? -31.25 -21.5 -11.195 1 96.31 104 SER B N 1
ATOM 5693 C CA . SER B 1 104 ? -30.094 -21.578 -12.07 1 96.31 104 SER B CA 1
ATOM 5694 C C . SER B 1 104 ? -28.812 -21.219 -11.32 1 96.31 104 SER B C 1
ATOM 5696 O O . SER B 1 104 ? -27.703 -21.516 -11.773 1 96.31 104 SER B O 1
ATOM 5698 N N . GLN B 1 105 ? -28.906 -20.562 -10.203 1 98.06 105 GLN B N 1
ATOM 5699 C CA . GLN B 1 105 ? -27.766 -20.094 -9.43 1 98.06 105 GLN B CA 1
ATOM 5700 C C . GLN B 1 105 ? -27.281 -21.156 -8.445 1 98.06 105 GLN B C 1
ATOM 5702 O O . GLN B 1 105 ? -26.266 -20.984 -7.777 1 98.06 105 GLN B O 1
ATOM 5707 N N . ILE B 1 106 ? -27.984 -22.234 -8.336 1 98.31 106 ILE B N 1
ATOM 5708 C CA . ILE B 1 106 ? -27.672 -23.312 -7.406 1 98.31 106 ILE B CA 1
ATOM 5709 C C . ILE B 1 106 ? -27.359 -24.594 -8.188 1 98.31 106 ILE B C 1
ATOM 5711 O O . ILE B 1 106 ? -28.219 -25.125 -8.883 1 98.31 106 ILE B O 1
ATOM 5715 N N . ARG B 1 107 ? -26.156 -25.062 -8.047 1 97.38 107 ARG B N 1
ATOM 5716 C CA . ARG B 1 107 ? -25.688 -26.203 -8.836 1 97.38 107 ARG B CA 1
ATOM 5717 C C . ARG B 1 107 ? -25.188 -27.328 -7.941 1 97.38 107 ARG B C 1
ATOM 5719 O O . ARG B 1 107 ? -24 -27.406 -7.648 1 97.38 107 ARG B O 1
ATOM 5726 N N . PRO B 1 108 ? -26.016 -28.281 -7.605 1 96.19 108 PRO B N 1
ATOM 5727 C CA . PRO B 1 108 ? -25.594 -29.422 -6.777 1 96.19 108 PRO B CA 1
ATOM 5728 C C . PRO B 1 108 ? -25.078 -30.594 -7.609 1 96.19 108 PRO B C 1
ATOM 5730 O O . PRO B 1 108 ? -24.703 -31.625 -7.051 1 96.19 108 PRO B O 1
ATOM 5733 N N . ASP B 1 109 ? -25.078 -30.453 -8.969 1 95.19 109 ASP B N 1
ATOM 5734 C CA . ASP B 1 109 ? -24.766 -31.578 -9.852 1 95.19 109 ASP B CA 1
ATOM 5735 C C . ASP B 1 109 ? -23.297 -31.938 -9.781 1 95.19 109 ASP B C 1
ATOM 5737 O O . ASP B 1 109 ? -22.453 -31.094 -9.461 1 95.19 109 ASP B O 1
ATOM 5741 N N . GLY B 1 110 ? -22.953 -33.125 -10.094 1 96.56 110 GLY B N 1
ATOM 5742 C CA . GLY B 1 110 ? -21.609 -33.688 -9.969 1 96.56 110 GLY B CA 1
ATOM 5743 C C . GLY B 1 110 ? -20.578 -32.938 -10.805 1 96.56 110 GLY B C 1
ATOM 5744 O O . GLY B 1 110 ? -19.469 -32.688 -10.344 1 96.56 110 GLY B O 1
ATOM 5745 N N . LYS B 1 111 ? -20.875 -32.625 -11.992 1 96.12 111 LYS B N 1
ATOM 5746 C CA . LYS B 1 111 ? -19.906 -31.969 -12.867 1 96.12 111 LYS B CA 1
ATOM 5747 C C . LYS B 1 111 ? -19.484 -30.609 -12.312 1 96.12 111 LYS B C 1
ATOM 5749 O O . LYS B 1 111 ? -18.297 -30.281 -12.305 1 96.12 111 LYS B O 1
ATOM 5754 N N . SER B 1 112 ? -20.531 -29.844 -11.883 1 97 112 SER B N 1
ATOM 5755 C CA . SER B 1 112 ? -20.219 -28.547 -11.266 1 97 112 SER B CA 1
ATOM 5756 C C . SER B 1 112 ? -19.312 -28.719 -10.055 1 97 112 SER B C 1
ATOM 5758 O O . SER B 1 112 ? -18.344 -27.969 -9.891 1 97 112 SER B O 1
ATOM 5760 N N . ARG B 1 113 ? -19.641 -29.656 -9.25 1 97.81 113 ARG B N 1
ATOM 5761 C CA . ARG B 1 113 ? -18.844 -29.922 -8.055 1 97.81 113 ARG B CA 1
ATOM 5762 C C . ARG B 1 113 ? -17.422 -30.328 -8.422 1 97.81 113 ARG B C 1
ATOM 5764 O O . ARG B 1 113 ? -16.453 -29.828 -7.848 1 97.81 113 ARG B O 1
ATOM 5771 N N . LEU B 1 114 ? -17.266 -31.172 -9.422 1 97.31 114 LEU B N 1
ATOM 5772 C CA . LEU B 1 114 ? -15.969 -31.672 -9.875 1 97.31 114 LEU B CA 1
ATOM 5773 C C . LEU B 1 114 ? -15.109 -30.516 -10.414 1 97.31 114 LEU B C 1
ATOM 5775 O O . LEU B 1 114 ? -13.914 -30.453 -10.125 1 97.31 114 LEU B O 1
ATOM 5779 N N . CYS B 1 115 ? -15.703 -29.578 -11.117 1 96.88 115 CYS B N 1
ATOM 5780 C CA . CYS B 1 115 ? -14.992 -28.469 -11.75 1 96.88 115 CYS B CA 1
ATOM 5781 C C . CYS B 1 115 ? -14.492 -27.484 -10.703 1 96.88 115 CYS B C 1
ATOM 5783 O O . CYS B 1 115 ? -13.656 -26.625 -11 1 96.88 115 CYS B O 1
ATOM 5785 N N . HIS B 1 116 ? -14.938 -27.594 -9.461 1 97.75 116 HIS B N 1
ATOM 5786 C CA . HIS B 1 116 ? -14.586 -26.641 -8.414 1 97.75 116 HIS B CA 1
ATOM 5787 C C . HIS B 1 116 ? -13.82 -27.328 -7.281 1 97.75 116 HIS B C 1
ATOM 5789 O O . HIS B 1 116 ? -13.703 -26.766 -6.188 1 97.75 116 HIS B O 1
ATOM 5795 N N . ILE B 1 117 ? -13.289 -28.516 -7.484 1 96.38 117 ILE B N 1
ATOM 5796 C CA . ILE B 1 117 ? -12.75 -29.359 -6.422 1 96.38 117 ILE B CA 1
ATOM 5797 C C . ILE B 1 117 ? -11.352 -28.859 -6.039 1 96.38 117 ILE B C 1
ATOM 5799 O O . ILE B 1 117 ? -11.008 -28.828 -4.855 1 96.38 117 ILE B O 1
ATOM 5803 N N . VAL B 1 118 ? -10.531 -28.531 -7.031 1 95.69 118 VAL B N 1
ATOM 5804 C CA . VAL B 1 118 ? -9.141 -28.172 -6.754 1 95.69 118 VAL B CA 1
ATOM 5805 C C . VAL B 1 118 ? -8.656 -27.156 -7.777 1 95.69 118 VAL B C 1
ATOM 5807 O O . VAL B 1 118 ? -9.43 -26.703 -8.625 1 95.69 118 VAL B O 1
ATOM 5810 N N . GLY B 1 119 ? -7.379 -26.688 -7.613 1 95.81 119 GLY B N 1
ATOM 5811 C CA . GLY B 1 119 ? -6.719 -25.812 -8.57 1 95.81 119 GLY B CA 1
ATOM 5812 C C . GLY B 1 119 ? -5.996 -26.562 -9.672 1 95.81 119 GLY B C 1
ATOM 5813 O O . GLY B 1 119 ? -6.496 -27.578 -10.172 1 95.81 119 GLY B O 1
ATOM 5814 N N . LYS B 1 120 ? -4.852 -26.016 -10.086 1 96.12 120 LYS B N 1
ATOM 5815 C CA . LYS B 1 120 ? -4.281 -26.531 -11.328 1 96.12 120 LYS B CA 1
ATOM 5816 C C . LYS B 1 120 ? -2.807 -26.875 -11.156 1 96.12 120 LYS B C 1
ATOM 5818 O O . LYS B 1 120 ? -2.086 -27.047 -12.141 1 96.12 120 LYS B O 1
ATOM 5823 N N . ASN B 1 121 ? -2.299 -27.016 -9.953 1 93.56 121 ASN B N 1
ATOM 5824 C CA . ASN B 1 121 ? -0.91 -27.438 -9.805 1 93.56 121 ASN B CA 1
ATOM 5825 C C . ASN B 1 121 ? -0.759 -28.938 -10 1 93.56 121 ASN B C 1
ATOM 5827 O O . ASN B 1 121 ? -1.748 -29.641 -10.203 1 93.56 121 ASN B O 1
ATOM 5831 N N . TYR B 1 122 ? 0.439 -29.438 -10 1 93.38 122 TYR B N 1
ATOM 5832 C CA . TYR B 1 122 ? 0.696 -30.859 -10.219 1 93.38 122 TYR B CA 1
ATOM 5833 C C . TYR B 1 122 ? -0.074 -31.719 -9.219 1 93.38 122 TYR B C 1
ATOM 5835 O O . TYR B 1 122 ? -0.75 -32.656 -9.602 1 93.38 122 TYR B O 1
ATOM 5843 N N . ARG B 1 123 ? 0.011 -31.359 -7.98 1 92.19 123 ARG B N 1
ATOM 5844 C CA . ARG B 1 123 ? -0.638 -32.125 -6.93 1 92.19 123 ARG B CA 1
ATOM 5845 C C . ARG B 1 123 ? -2.133 -32.281 -7.195 1 92.19 123 ARG B C 1
ATOM 5847 O O . ARG B 1 123 ? -2.686 -33.375 -7.09 1 92.19 123 ARG B O 1
ATOM 5854 N N . ASP B 1 124 ? -2.75 -31.234 -7.52 1 93.88 124 ASP B N 1
ATOM 5855 C CA . ASP B 1 124 ? -4.191 -31.203 -7.754 1 93.88 124 ASP B CA 1
ATOM 5856 C C . ASP B 1 124 ? -4.562 -32.031 -8.977 1 93.88 124 ASP B C 1
ATOM 5858 O O . ASP B 1 124 ? -5.422 -32.938 -8.898 1 93.88 124 ASP B O 1
ATOM 5862 N N . LEU B 1 125 ? -3.893 -31.797 -10.078 1 94.94 125 LEU B N 1
ATOM 5863 C CA . LEU B 1 125 ? -4.254 -32.438 -11.336 1 94.94 125 LEU B CA 1
ATOM 5864 C C . LEU B 1 125 ? -3.91 -33.938 -11.312 1 94.94 125 LEU B C 1
ATOM 5866 O O . LEU B 1 125 ? -4.629 -34.75 -11.883 1 94.94 125 LEU B O 1
ATOM 5870 N N . TRP B 1 126 ? -2.779 -34.219 -10.703 1 93.94 126 TRP B N 1
ATOM 5871 C CA . TRP B 1 126 ? -2.424 -35.625 -10.539 1 93.94 126 TRP B CA 1
ATOM 5872 C C . TRP B 1 126 ? -3.521 -36.375 -9.797 1 93.94 126 TRP B C 1
ATOM 5874 O O . TRP B 1 126 ? -3.922 -37.469 -10.211 1 93.94 126 TRP B O 1
ATOM 5884 N N . ARG B 1 127 ? -4.023 -35.812 -8.766 1 93.25 127 ARG B N 1
ATOM 5885 C CA . ARG B 1 127 ? -5.051 -36.438 -7.941 1 93.25 127 ARG B CA 1
ATOM 5886 C C . ARG B 1 127 ? -6.344 -36.625 -8.727 1 93.25 127 ARG B C 1
ATOM 5888 O O . ARG B 1 127 ? -6.863 -37.75 -8.828 1 93.25 127 ARG B O 1
ATOM 5895 N N . VAL B 1 128 ? -6.848 -35.656 -9.32 1 94.88 128 VAL B N 1
ATOM 5896 C CA . VAL B 1 128 ? -8.164 -35.719 -9.953 1 94.88 128 VAL B CA 1
ATOM 5897 C C . VAL B 1 128 ? -8.094 -36.656 -11.164 1 94.88 128 VAL B C 1
ATOM 5899 O O . VAL B 1 128 ? -9.055 -37.375 -11.461 1 94.88 128 VAL B O 1
ATOM 5902 N N . ARG B 1 129 ? -7.004 -36.625 -11.891 1 95.06 129 ARG B N 1
ATOM 5903 C CA . ARG B 1 129 ? -6.848 -37.5 -13.062 1 95.06 129 ARG B CA 1
ATOM 5904 C C . ARG B 1 129 ? -6.832 -38.969 -12.664 1 95.06 129 ARG B C 1
ATOM 5906 O O . ARG B 1 129 ? -7.148 -39.844 -13.484 1 95.06 129 ARG B O 1
ATOM 5913 N N . LYS B 1 130 ? -6.477 -39.219 -11.461 1 92.62 130 LYS B N 1
ATOM 5914 C CA . LYS B 1 130 ? -6.41 -40.594 -10.969 1 92.62 130 LYS B CA 1
ATOM 5915 C C . LYS B 1 130 ? -7.703 -40.969 -10.258 1 92.62 130 LYS B C 1
ATOM 5917 O O . LYS B 1 130 ? -7.836 -42.094 -9.773 1 92.62 130 LYS B O 1
ATOM 5922 N N . GLY B 1 131 ? -8.547 -40 -10.133 1 93 131 GLY B N 1
ATOM 5923 C CA . GLY B 1 131 ? -9.852 -40.281 -9.547 1 93 131 GLY B CA 1
ATOM 5924 C C . GLY B 1 131 ? -9.891 -40.062 -8.047 1 93 131 GLY B C 1
ATOM 5925 O O . GLY B 1 131 ? -10.82 -40.5 -7.371 1 93 131 GLY B O 1
ATOM 5926 N N . MET B 1 132 ? -8.945 -39.375 -7.508 1 91.81 132 MET B N 1
ATOM 5927 C CA . MET B 1 132 ? -8.984 -38.938 -6.109 1 91.81 132 MET B CA 1
ATOM 5928 C C . MET B 1 132 ? -9.812 -37.688 -5.949 1 91.81 132 MET B C 1
ATOM 5930 O O . MET B 1 132 ? -9.258 -36.594 -5.75 1 91.81 132 MET B O 1
ATOM 5934 N N . VAL B 1 133 ? -11.109 -37.875 -5.859 1 92.88 133 VAL B N 1
ATOM 5935 C CA . VAL B 1 133 ? -12.039 -36.75 -5.938 1 92.88 133 VAL B CA 1
ATOM 5936 C C . VAL B 1 133 ? -13.008 -36.781 -4.758 1 92.88 133 VAL B C 1
ATOM 5938 O O . VAL B 1 133 ? -14.133 -36.281 -4.855 1 92.88 133 VAL B O 1
ATOM 5941 N N . GLU B 1 134 ? -12.672 -37.312 -3.547 1 84.69 134 GLU B N 1
ATOM 5942 C CA . GLU B 1 134 ? -13.57 -37.562 -2.426 1 84.69 134 GLU B CA 1
ATOM 5943 C C . GLU B 1 134 ? -13.805 -36.312 -1.599 1 84.69 134 GLU B C 1
ATOM 5945 O O . GLU B 1 134 ? -14.602 -36.312 -0.66 1 84.69 134 GLU B O 1
ATOM 5950 N N . HIS B 1 135 ? -13.406 -35.156 -1.777 1 87.69 135 HIS B N 1
ATOM 5951 C CA . HIS B 1 135 ? -13.617 -33.969 -0.954 1 87.69 135 HIS B CA 1
ATOM 5952 C C . HIS B 1 135 ? -14.031 -32.781 -1.805 1 87.69 135 HIS B C 1
ATOM 5954 O O . HIS B 1 135 ? -13.469 -31.688 -1.68 1 87.69 135 HIS B O 1
ATOM 5960 N N . THR B 1 136 ? -15.016 -33 -2.529 1 94.5 136 THR B N 1
ATOM 5961 C CA . THR B 1 136 ? -15.539 -31.969 -3.404 1 94.5 136 THR B CA 1
ATOM 5962 C C . THR B 1 136 ? -16.516 -31.062 -2.65 1 94.5 136 THR B C 1
ATOM 5964 O O . THR B 1 136 ? -17.188 -31.516 -1.712 1 94.5 136 THR B O 1
ATOM 5967 N N . PRO B 1 137 ? -16.578 -29.75 -2.975 1 97.31 137 PRO B N 1
ATOM 5968 C CA . PRO B 1 137 ? -17.656 -28.953 -2.4 1 97.31 137 PRO B CA 1
ATOM 5969 C C . PRO B 1 137 ? -19.031 -29.578 -2.604 1 97.31 137 PRO B C 1
ATOM 5971 O O . PRO B 1 137 ? -19.266 -30.25 -3.607 1 97.31 137 PRO B O 1
ATOM 5974 N N . ASP B 1 138 ? -19.922 -29.297 -1.729 1 98.12 138 ASP B N 1
ATOM 5975 C CA . ASP B 1 138 ? -21.203 -29.984 -1.709 1 98.12 138 ASP B CA 1
ATOM 5976 C C . ASP B 1 138 ? -22.188 -29.359 -2.703 1 98.12 138 ASP B C 1
ATOM 5978 O O . ASP B 1 138 ? -23.109 -30.016 -3.17 1 98.12 138 ASP B O 1
ATOM 5982 N N . CYS B 1 139 ? -21.984 -28.125 -2.998 1 98.31 139 CYS B N 1
ATOM 5983 C CA . CYS B 1 139 ? -22.844 -27.375 -3.918 1 98.31 139 CYS B CA 1
ATOM 5984 C C . CYS B 1 139 ? -22.109 -26.156 -4.453 1 98.31 139 CYS B C 1
ATOM 5986 O O . CYS B 1 139 ? -21.25 -25.578 -3.775 1 98.31 139 CYS B O 1
ATOM 5988 N N . ILE B 1 140 ? -22.391 -25.797 -5.668 1 98.5 140 ILE B N 1
ATOM 5989 C CA . ILE B 1 140 ? -21.844 -24.594 -6.273 1 98.5 140 ILE B CA 1
ATOM 5990 C C . ILE B 1 140 ? -22.922 -23.516 -6.359 1 98.5 140 ILE B C 1
ATOM 5992 O O . ILE B 1 140 ? -24.031 -23.766 -6.805 1 98.5 140 ILE B O 1
ATOM 5996 N N . LEU B 1 141 ? -22.578 -22.359 -5.84 1 98.88 141 LEU B N 1
ATOM 5997 C CA . LEU B 1 141 ? -23.484 -21.203 -5.941 1 98.88 141 LEU B CA 1
ATOM 5998 C C . LEU B 1 141 ? -22.922 -20.172 -6.918 1 98.88 141 LEU B C 1
ATOM 6000 O O . LEU B 1 141 ? -21.719 -19.938 -6.957 1 98.88 141 LEU B O 1
ATOM 6004 N N . LEU B 1 142 ? -23.781 -19.547 -7.715 1 98.62 142 LEU B N 1
ATOM 6005 C CA . LEU B 1 142 ? -23.422 -18.609 -8.766 1 98.62 142 LEU B CA 1
ATOM 6006 C C . LEU B 1 142 ? -24.109 -17.266 -8.547 1 98.62 142 LEU B C 1
ATOM 6008 O O . LEU B 1 142 ? -25.141 -17 -9.156 1 98.62 142 LEU B O 1
ATOM 6012 N N . PRO B 1 143 ? -23.5 -16.359 -7.785 1 98.81 143 PRO B N 1
ATOM 6013 C CA . PRO B 1 143 ? -24.156 -15.07 -7.551 1 98.81 143 PRO B CA 1
ATOM 6014 C C . PRO B 1 143 ? -24.172 -14.18 -8.789 1 98.81 143 PRO B C 1
ATOM 6016 O O . PRO B 1 143 ? -23.219 -14.18 -9.562 1 98.81 143 PRO B O 1
ATOM 6019 N N . ASN B 1 144 ? -25.25 -13.359 -8.898 1 98.19 144 ASN B N 1
ATOM 6020 C CA . ASN B 1 144 ? -25.391 -12.414 -10.008 1 98.19 144 ASN B CA 1
ATOM 6021 C C . ASN B 1 144 ? -25.094 -10.984 -9.562 1 98.19 144 ASN B C 1
ATOM 6023 O O . ASN B 1 144 ? -25 -10.078 -10.391 1 98.19 144 ASN B O 1
ATOM 6027 N N . SER B 1 145 ? -24.953 -10.836 -8.242 1 98.44 145 SER B N 1
ATOM 6028 C CA . SER B 1 145 ? -24.797 -9.477 -7.727 1 98.44 145 SER B CA 1
ATOM 6029 C C . SER B 1 145 ? -24.188 -9.477 -6.332 1 98.44 145 SER B C 1
ATOM 6031 O O . SER B 1 145 ? -24.062 -10.531 -5.703 1 98.44 145 SER B O 1
ATOM 6033 N N . HIS B 1 146 ? -23.844 -8.281 -5.941 1 98.62 146 HIS B N 1
ATOM 6034 C CA . HIS B 1 146 ? -23.375 -8.094 -4.57 1 98.62 146 HIS B CA 1
ATOM 6035 C C . HIS B 1 146 ? -24.438 -8.547 -3.566 1 98.62 146 HIS B C 1
ATOM 6037 O O . HIS B 1 146 ? -24.094 -9.148 -2.541 1 98.62 146 HIS B O 1
ATOM 6043 N N . LYS B 1 147 ? -25.688 -8.234 -3.805 1 98.5 147 LYS B N 1
ATOM 6044 C CA . LYS B 1 147 ? -26.766 -8.625 -2.908 1 98.5 147 LYS B CA 1
ATOM 6045 C C . LYS B 1 147 ? -26.828 -10.133 -2.73 1 98.5 147 LYS B C 1
ATOM 6047 O O . LYS B 1 147 ? -27 -10.633 -1.614 1 98.5 147 LYS B O 1
ATOM 6052 N N . ASP B 1 148 ? -26.703 -10.867 -3.875 1 98.81 148 ASP B N 1
ATOM 6053 C CA . ASP B 1 148 ? -26.672 -12.328 -3.797 1 98.81 148 ASP B CA 1
ATOM 6054 C C . ASP B 1 148 ? -25.547 -12.805 -2.877 1 98.81 148 ASP B C 1
ATOM 6056 O O . ASP B 1 148 ? -25.75 -13.695 -2.049 1 98.81 148 ASP B O 1
ATOM 6060 N N . CYS B 1 149 ? -24.359 -12.195 -3.004 1 98.88 149 CYS B N 1
ATOM 6061 C CA . CYS B 1 149 ? -23.203 -12.586 -2.188 1 98.88 149 CYS B CA 1
ATOM 6062 C C . CYS B 1 149 ? -23.469 -12.312 -0.712 1 98.88 149 CYS B C 1
ATOM 6064 O O . CYS B 1 149 ? -23.109 -13.125 0.145 1 98.88 149 CYS B O 1
ATOM 6066 N N . ALA B 1 150 ? -24.031 -11.141 -0.482 1 98.75 150 ALA B N 1
ATOM 6067 C CA . ALA B 1 150 ? -24.375 -10.797 0.896 1 98.75 150 ALA B CA 1
ATOM 6068 C C . ALA B 1 150 ? -25.359 -11.797 1.489 1 98.75 150 ALA B C 1
ATOM 6070 O O . ALA B 1 150 ? -25.219 -12.211 2.645 1 98.75 150 ALA B O 1
ATOM 6071 N N . GLU B 1 151 ? -26.375 -12.211 0.728 1 98.75 151 GLU B N 1
ATOM 6072 C CA . GLU B 1 151 ? -27.359 -13.188 1.174 1 98.75 151 GLU B CA 1
ATOM 6073 C C . GLU B 1 151 ? -26.719 -14.547 1.415 1 98.75 151 GLU B C 1
ATOM 6075 O O . GLU B 1 151 ? -26.984 -15.203 2.426 1 98.75 151 GLU B O 1
ATOM 6080 N N . ILE B 1 152 ? -25.875 -14.953 0.486 1 98.88 152 ILE B N 1
ATOM 6081 C CA . ILE B 1 152 ? -25.172 -16.219 0.625 1 98.88 152 ILE B CA 1
ATOM 6082 C C . ILE B 1 152 ? -24.375 -16.219 1.921 1 98.88 152 ILE B C 1
ATOM 6084 O O . ILE B 1 152 ? -24.453 -17.172 2.707 1 98.88 152 ILE B O 1
ATOM 6088 N N . MET B 1 153 ? -23.641 -15.188 2.172 1 98.81 153 MET B N 1
ATOM 6089 C CA . MET B 1 153 ? -22.766 -15.094 3.342 1 98.81 153 MET B CA 1
ATOM 6090 C C . MET B 1 153 ? -23.578 -15.07 4.629 1 98.81 153 MET B C 1
ATOM 6092 O O . MET B 1 153 ? -23.25 -15.75 5.602 1 98.81 153 MET B O 1
ATOM 6096 N N . GLY B 1 154 ? -24.625 -14.25 4.629 1 98.69 154 GLY B N 1
ATOM 6097 C CA . GLY B 1 154 ? -25.5 -14.195 5.797 1 98.69 154 GLY B CA 1
ATOM 6098 C C . GLY B 1 154 ? -26.109 -15.531 6.145 1 98.69 154 GLY B C 1
ATOM 6099 O O . GLY B 1 154 ? -26.125 -15.938 7.312 1 98.69 154 GLY B O 1
ATOM 6100 N N . LEU B 1 155 ? -26.641 -16.219 5.18 1 98.88 155 LEU B N 1
ATOM 6101 C CA . LEU B 1 155 ? -27.281 -17.516 5.395 1 98.88 155 LEU B CA 1
ATOM 6102 C C . LEU B 1 155 ? -26.25 -18.578 5.781 1 98.88 155 LEU B C 1
ATOM 6104 O O . LEU B 1 155 ? -26.516 -19.453 6.602 1 98.88 155 LEU B O 1
ATOM 6108 N N . ALA B 1 156 ? -25.062 -18.5 5.098 1 98.88 156 ALA B N 1
ATOM 6109 C CA . ALA B 1 156 ? -24 -19.406 5.484 1 98.88 156 ALA B CA 1
ATOM 6110 C C . ALA B 1 156 ? -23.625 -19.234 6.953 1 98.88 156 ALA B C 1
ATOM 6112 O O . ALA B 1 156 ? -23.406 -20.219 7.668 1 98.88 156 ALA B O 1
ATOM 6113 N N . HIS B 1 157 ? -23.531 -18.016 7.355 1 98.81 157 HIS B N 1
ATOM 6114 C CA . HIS B 1 157 ? -23.266 -17.719 8.758 1 98.81 157 HIS B CA 1
ATOM 6115 C C . HIS B 1 157 ? -24.375 -18.25 9.656 1 98.81 157 HIS B C 1
ATOM 6117 O O . HIS B 1 157 ? -24.094 -18.875 10.68 1 98.81 157 HIS B O 1
ATOM 6123 N N . LYS B 1 158 ? -25.609 -17.984 9.289 1 98.69 158 LYS B N 1
ATOM 6124 C CA . LYS B 1 158 ? -26.766 -18.422 10.062 1 98.69 158 LYS B CA 1
ATOM 6125 C C . LYS B 1 158 ? -26.75 -19.938 10.258 1 98.69 158 LYS B C 1
ATOM 6127 O O . LYS B 1 158 ? -27 -20.438 11.359 1 98.69 158 LYS B O 1
ATOM 6132 N N . HIS B 1 159 ? -26.375 -20.703 9.211 1 98.75 159 HIS B N 1
ATOM 6133 C CA . HIS B 1 159 ? -26.547 -22.141 9.227 1 98.75 159 HIS B CA 1
ATOM 6134 C C . HIS B 1 159 ? -25.203 -22.859 9.375 1 98.75 159 HIS B C 1
ATOM 6136 O O . HIS B 1 159 ? -25.141 -24.078 9.258 1 98.75 159 HIS B O 1
ATOM 6142 N N . ASN B 1 160 ? -24.094 -22.109 9.539 1 98.5 160 ASN B N 1
ATOM 6143 C CA . ASN B 1 160 ? -22.766 -22.656 9.766 1 98.5 160 ASN B CA 1
ATOM 6144 C C . ASN B 1 160 ? -22.281 -23.5 8.578 1 98.5 160 ASN B C 1
ATOM 6146 O O . ASN B 1 160 ? -21.891 -24.641 8.75 1 98.5 160 ASN B O 1
ATOM 6150 N N . VAL B 1 161 ? -22.375 -22.969 7.422 1 98.81 161 VAL B N 1
ATOM 6151 C CA . VAL B 1 161 ? -21.938 -23.578 6.168 1 98.81 161 VAL B CA 1
ATOM 6152 C C . VAL B 1 161 ? -20.625 -22.922 5.703 1 98.81 161 VAL B C 1
ATOM 6154 O O . VAL B 1 161 ? -20.516 -21.688 5.695 1 98.81 161 VAL B O 1
ATOM 6157 N N . VAL B 1 162 ? -19.656 -23.719 5.309 1 98.38 162 VAL B N 1
ATOM 6158 C CA . VAL B 1 162 ? -18.359 -23.203 4.855 1 98.38 162 VAL B CA 1
ATOM 6159 C C . VAL B 1 162 ? -18.5 -22.656 3.441 1 98.38 162 VAL B C 1
ATOM 6161 O O . VAL B 1 162 ? -19.188 -23.234 2.6 1 98.38 162 VAL B O 1
ATOM 6164 N N . VAL B 1 163 ? -17.859 -21.516 3.225 1 98.81 163 VAL B N 1
ATOM 6165 C CA . VAL B 1 163 ? -17.922 -20.844 1.93 1 98.81 163 VAL B CA 1
ATOM 6166 C C . VAL B 1 163 ? -16.516 -20.719 1.34 1 98.81 163 VAL B C 1
ATOM 6168 O O . VAL B 1 163 ? -15.609 -20.203 1.991 1 98.81 163 VAL B O 1
ATOM 6171 N N . ILE B 1 164 ? -16.344 -21.141 0.156 1 98.5 164 ILE B N 1
ATOM 6172 C CA . ILE B 1 164 ? -15.086 -20.984 -0.57 1 98.5 164 ILE B CA 1
ATOM 6173 C C . ILE B 1 164 ? -15.305 -20.141 -1.819 1 98.5 164 ILE B C 1
ATOM 6175 O O . ILE B 1 164 ? -15.938 -20.594 -2.779 1 98.5 164 ILE B O 1
ATOM 6179 N N . PRO B 1 165 ? -14.797 -18.906 -1.797 1 98.5 165 PRO B N 1
ATOM 6180 C CA . PRO B 1 165 ? -14.875 -18.125 -3.033 1 98.5 165 PRO B CA 1
ATOM 6181 C C . PRO B 1 165 ? -14.047 -18.734 -4.164 1 98.5 165 PRO B C 1
ATOM 6183 O O . PRO B 1 165 ? -12.945 -19.234 -3.93 1 98.5 165 PRO B O 1
ATOM 6186 N N . PHE B 1 166 ? -14.602 -18.672 -5.336 1 98.5 166 PHE B N 1
ATOM 6187 C CA . PHE B 1 166 ? -13.984 -19.281 -6.504 1 98.5 166 PHE B CA 1
ATOM 6188 C C . PHE B 1 166 ? -13.984 -18.312 -7.684 1 98.5 166 PHE B C 1
ATOM 6190 O O . PHE B 1 166 ? -15.031 -17.828 -8.094 1 98.5 166 PHE B O 1
ATOM 6197 N N . GLY B 1 167 ? -12.805 -17.953 -8.211 1 97.25 167 GLY B N 1
ATOM 6198 C CA . GLY B 1 167 ? -12.672 -17.203 -9.445 1 97.25 167 GLY B CA 1
ATOM 6199 C C . GLY B 1 167 ? -12.609 -18.094 -10.68 1 97.25 167 GLY B C 1
ATOM 6200 O O . GLY B 1 167 ? -13.562 -18.812 -10.977 1 97.25 167 GLY B O 1
ATOM 6201 N N . GLY B 1 168 ? -11.367 -18.188 -11.273 1 95.62 168 GLY B N 1
ATOM 6202 C CA . GLY B 1 168 ? -11.203 -19.016 -12.461 1 95.62 168 GLY B CA 1
ATOM 6203 C C . GLY B 1 168 ? -10.648 -20.391 -12.148 1 95.62 168 GLY B C 1
ATOM 6204 O O . GLY B 1 168 ? -10.562 -21.234 -13.039 1 95.62 168 GLY B O 1
ATOM 6205 N N . GLY B 1 169 ? -10.312 -20.594 -10.93 1 96.12 169 GLY B N 1
ATOM 6206 C CA . GLY B 1 169 ? -9.805 -21.891 -10.516 1 96.12 169 GLY B CA 1
ATOM 6207 C C . GLY B 1 169 ? -8.391 -22.156 -10.992 1 96.12 169 GLY B C 1
ATOM 6208 O O . GLY B 1 169 ? -7.992 -23.312 -11.148 1 96.12 169 GLY B O 1
ATOM 6209 N N . THR B 1 170 ? -7.625 -21.125 -11.195 1 95.94 170 THR B N 1
ATOM 6210 C CA . THR B 1 170 ? -6.285 -21.297 -11.75 1 95.94 170 THR B CA 1
ATOM 6211 C C . THR B 1 170 ? -5.242 -21.359 -10.633 1 95.94 170 THR B C 1
ATOM 6213 O O . THR B 1 170 ? -4.039 -21.375 -10.906 1 95.94 170 THR B O 1
ATOM 6216 N N . ASN B 1 171 ? -5.688 -21.422 -9.422 1 95.75 171 ASN B N 1
ATOM 6217 C CA . ASN B 1 171 ? -4.793 -21.391 -8.273 1 95.75 171 ASN B CA 1
ATOM 6218 C C . ASN B 1 171 ? -3.854 -22.594 -8.266 1 95.75 171 ASN B C 1
ATOM 6220 O O . ASN B 1 171 ? -4.242 -23.703 -8.656 1 95.75 171 ASN B O 1
ATOM 6224 N N . VAL B 1 172 ? -2.621 -22.344 -7.723 1 96.31 172 VAL B N 1
ATOM 6225 C CA . VAL B 1 172 ? -1.65 -23.438 -7.77 1 96.31 172 VAL B CA 1
ATOM 6226 C C . VAL B 1 172 ? -1.082 -23.688 -6.375 1 96.31 172 VAL B C 1
ATOM 6228 O O . VAL B 1 172 ? -0.005 -24.266 -6.23 1 96.31 172 VAL B O 1
ATOM 6231 N N . THR B 1 173 ? -1.779 -23.172 -5.348 1 96.31 173 THR B N 1
ATOM 6232 C CA . THR B 1 173 ? -1.259 -23.359 -3.996 1 96.31 173 THR B CA 1
ATOM 6233 C C . THR B 1 173 ? -2.314 -23.969 -3.086 1 96.31 173 THR B C 1
ATOM 6235 O O . THR B 1 173 ? -2.158 -24 -1.864 1 96.31 173 THR B O 1
ATOM 6238 N N . GLY B 1 174 ? -3.396 -24.453 -3.676 1 94.94 174 GLY B N 1
ATOM 6239 C CA . GLY B 1 174 ? -4.445 -25.062 -2.881 1 94.94 174 GLY B CA 1
ATOM 6240 C C . GLY B 1 174 ? -5.391 -24.047 -2.254 1 94.94 174 GLY B C 1
ATOM 6241 O O . GLY B 1 174 ? -5.996 -24.328 -1.217 1 94.94 174 GLY B O 1
ATOM 6242 N N . GLY B 1 175 ? -5.582 -22.938 -2.867 1 95.56 175 GLY B N 1
ATOM 6243 C CA . GLY B 1 175 ? -6.352 -21.844 -2.293 1 95.56 175 GLY B CA 1
ATOM 6244 C C . GLY B 1 175 ? -7.852 -22.031 -2.416 1 95.56 175 GLY B C 1
ATOM 6245 O O . GLY B 1 175 ? -8.625 -21.422 -1.684 1 95.56 175 GLY B O 1
ATOM 6246 N N . VAL B 1 176 ? -8.312 -22.938 -3.283 1 96.56 176 VAL B N 1
ATOM 6247 C CA . VAL B 1 176 ? -9.742 -23.062 -3.525 1 96.56 176 VAL B CA 1
ATOM 6248 C C . VAL B 1 176 ? -10.227 -24.453 -3.09 1 96.56 176 VAL B C 1
ATOM 6250 O O . VAL B 1 176 ? -11.383 -24.812 -3.311 1 96.56 176 VAL B O 1
ATOM 6253 N N . GLU B 1 177 ? -9.367 -25.219 -2.49 1 94.38 177 GLU B N 1
ATOM 6254 C CA . GLU B 1 177 ? -9.68 -26.594 -2.111 1 94.38 177 GLU B CA 1
ATOM 6255 C C . GLU B 1 177 ? -10.32 -26.656 -0.729 1 94.38 177 GLU B C 1
ATOM 6257 O O . GLU B 1 177 ? -9.898 -25.938 0.188 1 94.38 177 GLU B O 1
ATOM 6262 N N . ALA B 1 178 ? -11.281 -27.5 -0.628 1 93.25 178 ALA B N 1
ATOM 6263 C CA . ALA B 1 178 ? -11.906 -27.719 0.672 1 93.25 178 ALA B CA 1
ATOM 6264 C C . ALA B 1 178 ? -10.992 -28.5 1.609 1 93.25 178 ALA B C 1
ATOM 6266 O O . ALA B 1 178 ? -10.219 -29.344 1.166 1 93.25 178 ALA B O 1
ATOM 6267 N N . ASP B 1 179 ? -11.109 -28.172 2.852 1 88.5 179 ASP B N 1
ATOM 6268 C CA . ASP B 1 179 ? -10.367 -28.922 3.865 1 88.5 179 ASP B CA 1
ATOM 6269 C C . ASP B 1 179 ? -10.883 -30.344 3.984 1 88.5 179 ASP B C 1
ATOM 6271 O O . ASP B 1 179 ? -12.039 -30.578 4.344 1 88.5 179 ASP B O 1
ATOM 6275 N N . PRO B 1 180 ? -10.055 -31.266 3.75 1 84.19 180 PRO B N 1
ATOM 6276 C CA . PRO B 1 180 ? -10.508 -32.656 3.805 1 84.19 180 PRO B CA 1
ATOM 6277 C C . PRO B 1 180 ? -10.875 -33.094 5.219 1 84.19 180 PRO B C 1
ATOM 6279 O O . PRO B 1 180 ? -11.516 -34.156 5.395 1 84.19 180 PRO B O 1
ATOM 6282 N N . PHE B 1 181 ? -10.477 -32.344 6.16 1 82.25 181 PHE B N 1
ATOM 6283 C CA . PHE B 1 181 ? -10.797 -32.688 7.539 1 82.25 181 PHE B CA 1
ATOM 6284 C C . PHE B 1 181 ? -12.148 -32.125 7.945 1 82.25 181 PHE B C 1
ATOM 6286 O O . PHE B 1 181 ? -12.688 -32.469 8.992 1 82.25 181 PHE B O 1
ATOM 6293 N N . GLU B 1 182 ? -12.625 -31.281 7.102 1 86.06 182 GLU B N 1
ATOM 6294 C CA . GLU B 1 182 ? -13.969 -30.75 7.34 1 86.06 182 GLU B CA 1
ATOM 6295 C C . GLU B 1 182 ? -15.039 -31.75 6.914 1 86.06 182 GLU B C 1
ATOM 6297 O O . GLU B 1 182 ? -15.305 -31.922 5.723 1 86.06 182 GLU B O 1
ATOM 6302 N N . ARG B 1 183 ? -15.742 -32.406 7.891 1 83.56 183 ARG B N 1
ATOM 6303 C CA . ARG B 1 183 ? -16.688 -33.438 7.543 1 83.56 183 ARG B CA 1
ATOM 6304 C C . ARG B 1 183 ? -18.062 -33.156 8.125 1 83.56 183 ARG B C 1
ATOM 6306 O O . ARG B 1 183 ? -19.047 -33.812 7.789 1 83.56 183 ARG B O 1
ATOM 6313 N N . ALA B 1 184 ? -18.016 -32.25 8.938 1 91.19 184 ALA B N 1
ATOM 6314 C CA . ALA B 1 184 ? -19.266 -32.031 9.656 1 91.19 184 ALA B CA 1
ATOM 6315 C C . ALA B 1 184 ? -20.125 -30.969 8.953 1 91.19 184 ALA B C 1
ATOM 6317 O O . ALA B 1 184 ? -21.328 -31.141 8.828 1 91.19 184 ALA B O 1
ATOM 6318 N N . ARG B 1 185 ? -19.516 -30 8.461 1 96.25 185 ARG B N 1
ATOM 6319 C CA . ARG B 1 185 ? -20.281 -28.906 7.875 1 96.25 185 ARG B CA 1
ATOM 6320 C C . ARG B 1 185 ? -20.406 -29.062 6.363 1 96.25 185 ARG B C 1
ATOM 6322 O O . ARG B 1 185 ? -19.516 -29.594 5.715 1 96.25 185 ARG B O 1
ATOM 6329 N N . MET B 1 186 ? -21.578 -28.531 5.809 1 98.38 186 MET B N 1
ATOM 6330 C CA . MET B 1 186 ? -21.719 -28.375 4.363 1 98.38 186 MET B CA 1
ATOM 6331 C C . MET B 1 186 ? -20.719 -27.344 3.838 1 98.38 186 MET B C 1
ATOM 6333 O O . MET B 1 186 ? -20.469 -26.328 4.488 1 98.38 186 MET B O 1
ATOM 6337 N N . ILE B 1 187 ? -20.156 -27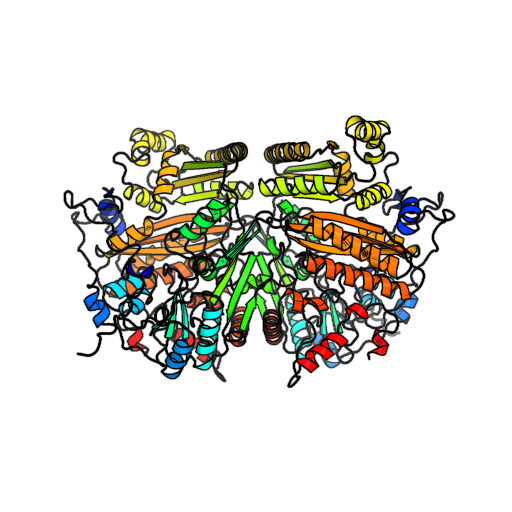.641 2.688 1 98.31 187 ILE B N 1
ATOM 6338 C CA . ILE B 1 187 ? -19.203 -26.75 2.047 1 98.31 187 ILE B CA 1
ATOM 6339 C C . ILE B 1 187 ? -19.75 -26.297 0.69 1 98.31 187 ILE B C 1
ATOM 6341 O O . ILE B 1 187 ? -20.062 -27.141 -0.159 1 98.31 187 ILE B O 1
ATOM 6345 N N . VAL B 1 188 ? -19.844 -25.016 0.473 1 98.69 188 VAL B N 1
ATOM 6346 C CA . VAL B 1 188 ? -20.266 -24.516 -0.829 1 98.69 188 VAL B CA 1
ATOM 6347 C C . VAL B 1 188 ? -19.125 -23.734 -1.475 1 98.69 188 VAL B C 1
ATOM 6349 O O . VAL B 1 188 ? -18.391 -23.031 -0.788 1 98.69 188 VAL B O 1
ATOM 6352 N N . SER B 1 189 ? -18.938 -23.922 -2.719 1 98.69 189 SER B N 1
ATOM 6353 C CA . SER B 1 189 ? -18.094 -23.047 -3.531 1 98.69 189 SER B CA 1
ATOM 6354 C C . SER B 1 189 ? -18.906 -21.969 -4.215 1 98.69 189 SER B C 1
ATOM 6356 O O . SER B 1 189 ? -19.953 -22.25 -4.805 1 98.69 189 SER B O 1
ATOM 6358 N N . VAL B 1 190 ? -18.469 -20.734 -4.066 1 98.88 190 VAL B N 1
ATOM 6359 C CA . VAL B 1 190 ? -19.156 -19.609 -4.684 1 98.88 190 VAL B CA 1
ATOM 6360 C C . VAL B 1 190 ? -18.375 -19.125 -5.906 1 98.88 190 VAL B C 1
ATOM 6362 O O . VAL B 1 190 ? -17.391 -18.406 -5.773 1 98.88 190 VAL B O 1
ATOM 6365 N N . ASP B 1 191 ? -18.875 -19.531 -7.062 1 98.75 191 ASP B N 1
ATOM 6366 C CA . ASP B 1 191 ? -18.25 -19.156 -8.328 1 98.75 191 ASP B CA 1
ATOM 6367 C C . ASP B 1 191 ? -18.672 -17.734 -8.742 1 98.75 191 ASP B C 1
ATOM 6369 O O . ASP B 1 191 ? -19.828 -17.516 -9.094 1 98.75 191 ASP B O 1
ATOM 6373 N N . MET B 1 192 ? -17.734 -16.859 -8.867 1 98.69 192 MET B N 1
ATOM 6374 C CA . MET B 1 192 ? -18 -15.43 -8.969 1 98.69 192 MET B CA 1
ATOM 6375 C C . MET B 1 192 ? -18.125 -15.008 -10.43 1 98.69 192 MET B C 1
ATOM 6377 O O . MET B 1 192 ? -18.422 -13.844 -10.727 1 98.69 192 MET B O 1
ATOM 6381 N N . ARG B 1 193 ? -18 -15.812 -11.398 1 98.06 193 ARG B N 1
ATOM 6382 C CA . ARG B 1 193 ? -17.719 -15.453 -12.781 1 98.06 193 ARG B CA 1
ATOM 6383 C C . ARG B 1 193 ? -18.953 -14.883 -13.461 1 98.06 193 ARG B C 1
ATOM 6385 O O . ARG B 1 193 ? -18.859 -14.258 -14.516 1 98.06 193 ARG B O 1
ATOM 6392 N N . ARG B 1 194 ? -20.172 -15.078 -12.836 1 98.06 194 ARG B N 1
ATOM 6393 C CA . ARG B 1 194 ? -21.328 -14.391 -13.391 1 98.06 194 ARG B CA 1
ATOM 6394 C C . ARG B 1 194 ? -21.25 -12.891 -13.125 1 98.06 194 ARG B C 1
ATOM 6396 O O . ARG B 1 194 ? -21.859 -12.094 -13.844 1 98.06 194 ARG B O 1
ATOM 6403 N N . MET B 1 195 ? -20.562 -12.484 -12.07 1 98.5 195 MET B N 1
ATOM 6404 C CA . MET B 1 195 ? -20.391 -11.086 -11.695 1 98.5 195 MET B CA 1
ATOM 6405 C C . MET B 1 195 ? -19.188 -10.477 -12.422 1 98.5 195 MET B C 1
ATOM 6407 O O . MET B 1 195 ? -18.141 -10.266 -11.82 1 98.5 195 MET B O 1
ATOM 6411 N N . ASN B 1 196 ? -19.391 -10.102 -13.664 1 98.44 196 ASN B N 1
ATOM 6412 C CA . ASN B 1 196 ? -18.25 -9.75 -14.508 1 98.44 196 ASN B CA 1
ATOM 6413 C C . ASN B 1 196 ? -18.453 -8.383 -15.164 1 98.44 196 ASN B C 1
ATOM 6415 O O . ASN B 1 196 ? -17.797 -8.07 -16.156 1 98.44 196 ASN B O 1
ATOM 6419 N N . ARG B 1 197 ? -19.25 -7.5 -14.641 1 98.38 197 ARG B N 1
ATOM 6420 C CA . ARG B 1 197 ? -19.609 -6.254 -15.305 1 98.38 197 ARG B CA 1
ATOM 6421 C C . ARG B 1 197 ? -18.828 -5.074 -14.727 1 98.38 197 ARG B C 1
ATOM 6423 O O . ARG B 1 197 ? -18.547 -5.043 -13.531 1 98.38 197 ARG B O 1
ATOM 6430 N N . MET B 1 198 ? -18.516 -4.098 -15.539 1 98.69 198 MET B N 1
ATOM 6431 C CA . MET B 1 198 ? -18.094 -2.781 -15.07 1 98.69 198 MET B CA 1
ATOM 6432 C C . MET B 1 198 ? -19.266 -2.008 -14.484 1 98.69 198 MET B C 1
ATOM 6434 O O . MET B 1 198 ? -20.281 -1.805 -15.164 1 98.69 198 MET B O 1
ATOM 6438 N N . ILE B 1 199 ? -19.188 -1.602 -13.328 1 98.69 199 ILE B N 1
ATOM 6439 C CA . ILE B 1 199 ? -20.266 -0.925 -12.617 1 98.69 199 ILE B CA 1
ATOM 6440 C C . ILE B 1 199 ? -20.219 0.573 -12.914 1 98.69 199 ILE B C 1
ATOM 6442 O O . ILE B 1 199 ? -21.266 1.216 -13.062 1 98.69 199 ILE B O 1
ATOM 6446 N N . SER B 1 200 ? -19.016 1.139 -12.945 1 98.38 200 SER B N 1
ATOM 6447 C CA . SER B 1 200 ? -18.844 2.562 -13.211 1 98.38 200 SER B CA 1
ATOM 6448 C C . SER B 1 200 ? -17.438 2.859 -13.711 1 98.38 200 SER B C 1
ATOM 6450 O O . SER B 1 200 ? -16.516 2.049 -13.539 1 98.38 200 SER B O 1
ATOM 6452 N N . ILE B 1 201 ? -17.312 4.008 -14.359 1 98.19 201 ILE B N 1
ATOM 6453 C CA . ILE B 1 201 ? -16.016 4.477 -14.828 1 98.19 201 ILE B CA 1
ATOM 6454 C C . ILE B 1 201 ? -15.898 5.984 -14.617 1 98.19 201 ILE B C 1
ATOM 6456 O O . ILE B 1 201 ? -16.859 6.719 -14.828 1 98.19 201 ILE B O 1
ATOM 6460 N N . ASP B 1 202 ? -14.852 6.402 -14.031 1 97.69 202 ASP B N 1
ATOM 6461 C CA . ASP B 1 202 ? -14.422 7.797 -13.945 1 97.69 202 ASP B CA 1
ATOM 6462 C C . ASP B 1 202 ? -13.195 8.047 -14.82 1 97.69 202 ASP B C 1
ATOM 6464 O O . ASP B 1 202 ? -12.062 7.949 -14.352 1 97.69 202 ASP B O 1
ATOM 6468 N N . ARG B 1 203 ? -13.422 8.508 -16.047 1 96.44 203 ARG B N 1
ATOM 6469 C CA . ARG B 1 203 ? -12.367 8.641 -17.047 1 96.44 203 ARG B CA 1
ATOM 6470 C C . ARG B 1 203 ? -11.352 9.703 -16.625 1 96.44 203 ARG B C 1
ATOM 6472 O O . ARG B 1 203 ? -10.148 9.523 -16.812 1 96.44 203 ARG B O 1
ATOM 6479 N N . GLU B 1 204 ? -11.812 10.703 -16.016 1 95.81 204 GLU B N 1
ATOM 6480 C CA . GLU B 1 204 ? -10.93 11.797 -15.633 1 95.81 204 GLU B CA 1
ATOM 6481 C C . GLU B 1 204 ? -9.992 11.383 -14.508 1 95.81 204 GLU B C 1
ATOM 6483 O O . GLU B 1 204 ? -8.797 11.703 -14.523 1 95.81 204 GLU B O 1
ATOM 6488 N N . SER B 1 205 ? -10.516 10.672 -13.531 1 97.25 205 SER B N 1
ATOM 6489 C CA . SER B 1 205 ? -9.695 10.219 -12.422 1 97.25 205 SER B CA 1
ATOM 6490 C C . SER B 1 205 ? -9.023 8.891 -12.734 1 97.25 205 SER B C 1
ATOM 6492 O O . SER B 1 205 ? -8.242 8.375 -11.93 1 97.25 205 SER B O 1
ATOM 6494 N N . ARG B 1 206 ? -9.422 8.289 -13.859 1 96.81 206 ARG B N 1
ATOM 6495 C CA . ARG B 1 206 ? -8.844 7.039 -14.328 1 96.81 206 ARG B CA 1
ATOM 6496 C C . ARG B 1 206 ? -9.094 5.914 -13.328 1 96.81 206 ARG B C 1
ATOM 6498 O O . ARG B 1 206 ? -8.164 5.219 -12.914 1 96.81 206 ARG B O 1
ATOM 6505 N N . LEU B 1 207 ? -10.352 5.758 -12.984 1 98.12 207 LEU B N 1
ATOM 6506 C CA . LEU B 1 207 ? -10.82 4.695 -12.102 1 98.12 207 LEU B CA 1
ATOM 6507 C C . LEU B 1 207 ? -12.031 3.98 -12.703 1 98.12 207 LEU B C 1
ATOM 6509 O O . LEU B 1 207 ? -12.828 4.594 -13.414 1 98.12 207 LEU B O 1
ATOM 6513 N N . ALA B 1 208 ? -12.109 2.758 -12.445 1 98.69 208 ALA B N 1
ATOM 6514 C CA . ALA B 1 208 ? -13.312 1.998 -12.766 1 98.69 208 ALA B CA 1
ATOM 6515 C C . ALA B 1 208 ? -13.641 0.989 -11.672 1 98.69 208 ALA B C 1
ATOM 6517 O O . ALA B 1 208 ? -12.734 0.425 -11.047 1 98.69 208 ALA B O 1
ATOM 6518 N N . THR B 1 209 ? -14.898 0.799 -11.422 1 98.81 209 THR B N 1
ATOM 6519 C CA . THR B 1 209 ? -15.344 -0.224 -10.484 1 98.81 209 THR B CA 1
ATOM 6520 C C . THR B 1 209 ? -15.891 -1.438 -11.227 1 98.81 209 THR B C 1
ATOM 6522 O O . THR B 1 209 ? -16.719 -1.297 -12.125 1 98.81 209 THR B O 1
ATOM 6525 N N . PHE B 1 210 ? -15.406 -2.564 -10.844 1 98.94 210 PHE B N 1
ATOM 6526 C CA . PHE B 1 210 ? -15.828 -3.809 -11.477 1 98.94 210 PHE B CA 1
ATOM 6527 C C . PHE B 1 210 ? -16.391 -4.777 -10.445 1 98.94 210 PHE B C 1
ATOM 6529 O O . PHE B 1 210 ? -15.992 -4.746 -9.273 1 98.94 210 PHE B O 1
ATOM 6536 N N . GLU B 1 211 ? -17.359 -5.59 -10.953 1 98.88 211 GLU B N 1
ATOM 6537 C CA . GLU B 1 211 ? -17.594 -6.867 -10.281 1 98.88 211 GLU B CA 1
ATOM 6538 C C . GLU B 1 211 ? -16.375 -7.785 -10.422 1 98.88 211 GLU B C 1
ATOM 6540 O O . GLU B 1 211 ? -15.75 -7.832 -11.484 1 98.88 211 GLU B O 1
ATOM 6545 N N . THR B 1 212 ? -16.031 -8.531 -9.391 1 98.81 212 THR B N 1
ATOM 6546 C CA . THR B 1 212 ? -14.688 -9.078 -9.312 1 98.81 212 THR B CA 1
ATOM 6547 C C . THR B 1 212 ? -14.625 -10.461 -9.953 1 98.81 212 THR B C 1
ATOM 6549 O O . THR B 1 212 ? -13.562 -11.078 -10.016 1 98.81 212 THR B O 1
ATOM 6552 N N . GLY B 1 213 ? -15.719 -10.977 -10.453 1 98.75 213 GLY B N 1
ATOM 6553 C CA . GLY B 1 213 ? -15.695 -12.242 -11.188 1 98.75 213 GLY B CA 1
ATOM 6554 C C . GLY B 1 213 ? -15.289 -12.078 -12.633 1 98.75 213 GLY B C 1
ATOM 6555 O O . GLY B 1 213 ? -15.227 -13.062 -13.375 1 98.75 213 GLY B O 1
ATOM 6556 N N . VAL B 1 214 ? -14.938 -10.875 -13.062 1 98.69 214 VAL B N 1
ATOM 6557 C CA . VAL B 1 214 ? -14.609 -10.578 -14.453 1 98.69 214 VAL B CA 1
ATOM 6558 C C . VAL B 1 214 ? -13.266 -11.219 -14.812 1 98.69 214 VAL B C 1
ATOM 6560 O O . VAL B 1 214 ? -12.297 -11.094 -14.062 1 98.69 214 VAL B O 1
ATOM 6563 N N . LEU B 1 215 ? -13.227 -11.898 -15.953 1 97.94 215 LEU B N 1
ATOM 6564 C CA . LEU B 1 215 ? -12 -12.492 -16.469 1 97.94 215 LEU B CA 1
ATOM 6565 C C . LEU B 1 215 ? -11.102 -11.422 -17.094 1 97.94 215 LEU B C 1
ATOM 6567 O O . LEU B 1 215 ? -11.578 -10.375 -17.531 1 97.94 215 LEU B O 1
ATOM 6571 N N . GLY B 1 216 ? -9.812 -11.672 -17.203 1 97.5 216 GLY B N 1
ATOM 6572 C CA . GLY B 1 216 ? -8.844 -10.734 -17.734 1 97.5 216 GLY B CA 1
ATOM 6573 C C . GLY B 1 216 ? -9.234 -10.18 -19.094 1 97.5 216 GLY B C 1
ATOM 6574 O O . GLY B 1 216 ? -9.414 -8.977 -19.25 1 97.5 216 GLY B O 1
ATOM 6575 N N . PRO B 1 217 ? -9.5 -11.023 -20.062 1 96.69 217 PRO B N 1
ATOM 6576 C CA . PRO B 1 217 ? -9.852 -10.547 -21.391 1 96.69 217 PRO B CA 1
ATOM 6577 C C . PRO B 1 217 ? -11.133 -9.719 -21.406 1 96.69 217 PRO B C 1
ATOM 6579 O O . PRO B 1 217 ? -11.219 -8.703 -22.109 1 96.69 217 PRO B O 1
ATOM 6582 N N . ASP B 1 218 ? -12.102 -10.156 -20.641 1 97.81 218 ASP B N 1
ATOM 6583 C CA . ASP B 1 218 ? -13.367 -9.43 -20.578 1 97.81 218 ASP B CA 1
ATOM 6584 C C . ASP B 1 218 ? -13.188 -8.055 -19.938 1 97.81 218 ASP B C 1
ATOM 6586 O O . ASP B 1 218 ? -13.805 -7.078 -20.359 1 97.81 218 ASP B O 1
ATOM 6590 N N . LEU B 1 219 ? -12.422 -8.023 -18.891 1 98.5 219 LEU B N 1
ATOM 6591 C CA . LEU B 1 219 ? -12.133 -6.77 -18.203 1 98.5 219 LEU B CA 1
ATOM 6592 C C . LEU B 1 219 ? -11.508 -5.766 -19.172 1 98.5 219 LEU B C 1
ATOM 6594 O O . LEU B 1 219 ? -12 -4.645 -19.312 1 98.5 219 LEU B O 1
ATOM 6598 N N . ASP B 1 220 ? -10.508 -6.117 -19.891 1 97.75 220 ASP B N 1
ATOM 6599 C CA . ASP B 1 220 ? -9.812 -5.211 -20.812 1 97.75 220 ASP B CA 1
ATOM 6600 C C . ASP B 1 220 ? -10.703 -4.844 -22 1 97.75 220 ASP B C 1
ATOM 6602 O O . ASP B 1 220 ? -10.656 -3.711 -22.484 1 97.75 220 ASP B O 1
ATOM 6606 N N . GLU B 1 221 ? -11.422 -5.805 -22.469 1 97.81 221 GLU B N 1
ATOM 6607 C CA . GLU B 1 221 ? -12.344 -5.496 -23.562 1 97.81 221 GLU B CA 1
ATOM 6608 C C . GLU B 1 221 ? -13.289 -4.359 -23.172 1 97.81 221 GLU B C 1
ATOM 6610 O O . GLU B 1 221 ? -13.539 -3.461 -23.984 1 97.81 221 GLU B O 1
ATOM 6615 N N . GLN B 1 222 ? -13.82 -4.473 -22 1 98.19 222 GLN B N 1
ATOM 6616 C CA . GLN B 1 222 ? -14.711 -3.424 -21.516 1 98.19 222 GLN B CA 1
ATOM 6617 C C . GLN B 1 222 ? -13.977 -2.096 -21.359 1 98.19 222 GLN B C 1
ATOM 6619 O O . GLN B 1 222 ? -14.539 -1.033 -21.625 1 98.19 222 GLN B O 1
ATOM 6624 N N . LEU B 1 223 ? -12.75 -2.131 -21 1 98.31 223 LEU B N 1
ATOM 6625 C CA . LEU B 1 223 ? -11.953 -0.922 -20.812 1 98.31 223 LEU B CA 1
ATOM 6626 C C . LEU B 1 223 ? -11.516 -0.357 -22.156 1 98.31 223 LEU B C 1
ATOM 6628 O O . LEU B 1 223 ? -11.445 0.862 -22.328 1 98.31 223 LEU B O 1
ATOM 6632 N N . PHE B 1 224 ? -11.211 -1.225 -23.141 1 97.06 224 PHE B N 1
ATOM 6633 C CA . PHE B 1 224 ? -10.742 -0.816 -24.453 1 97.06 224 PHE B CA 1
ATOM 6634 C C . PHE B 1 224 ? -11.75 0.1 -25.141 1 97.06 224 PHE B C 1
ATOM 6636 O O . PHE B 1 224 ? -11.375 1.035 -25.844 1 97.06 224 PHE B O 1
ATOM 6643 N N . ARG B 1 225 ? -12.953 -0.115 -24.875 1 96.12 225 ARG B N 1
ATOM 6644 C CA . ARG B 1 225 ? -14.016 0.699 -25.453 1 96.12 225 ARG B CA 1
ATOM 6645 C C . ARG B 1 225 ? -13.906 2.15 -25 1 96.12 225 ARG B C 1
ATOM 6647 O O . ARG B 1 225 ? -14.445 3.051 -25.656 1 96.12 225 ARG B O 1
ATOM 6654 N N . HIS B 1 226 ? -13.195 2.309 -23.953 1 96.38 226 HIS B N 1
ATOM 6655 C CA . HIS B 1 226 ? -13.039 3.648 -23.391 1 96.38 226 HIS B CA 1
ATOM 6656 C C . HIS B 1 226 ? -11.617 4.156 -23.562 1 96.38 226 HIS B C 1
ATOM 6658 O O . HIS B 1 226 ? -11.25 5.188 -22.984 1 96.38 226 HIS B O 1
ATOM 6664 N N . GLY B 1 227 ? -10.797 3.377 -24.25 1 95.38 227 GLY B N 1
ATOM 6665 C CA . GLY B 1 227 ? -9.43 3.803 -24.516 1 95.38 227 GLY B CA 1
ATOM 6666 C C . GLY B 1 227 ? -8.477 3.494 -23.375 1 95.38 227 GLY B C 1
ATOM 6667 O O . GLY B 1 227 ? -7.395 4.074 -23.281 1 95.38 227 GLY B O 1
ATOM 6668 N N . PHE B 1 228 ? -8.883 2.639 -22.469 1 97.19 228 PHE B N 1
ATOM 6669 C CA . PHE B 1 228 ? -8.07 2.314 -21.297 1 97.19 228 PHE B CA 1
ATOM 6670 C C . PHE B 1 228 ? -7.773 0.82 -21.234 1 97.19 228 PHE B C 1
ATOM 6672 O O . PHE B 1 228 ? -8.344 0.041 -22.016 1 97.19 228 PHE B O 1
ATOM 6679 N N . MET B 1 229 ? -6.844 0.449 -20.406 1 97.06 229 MET B N 1
ATOM 6680 C CA . MET B 1 229 ? -6.527 -0.922 -20.016 1 97.06 229 MET B CA 1
ATOM 6681 C C . MET B 1 229 ? -6.133 -0.993 -18.547 1 97.06 229 MET B C 1
ATOM 6683 O O . MET B 1 229 ? -5.93 0.038 -17.906 1 97.06 229 MET B O 1
ATOM 6687 N N . LEU B 1 230 ? -6.07 -2.164 -18.016 1 97.44 230 LEU B N 1
ATOM 6688 C CA . LEU B 1 230 ? -5.617 -2.314 -16.641 1 97.44 230 LEU B CA 1
ATOM 6689 C C . LEU B 1 230 ? -4.102 -2.461 -16.578 1 97.44 230 LEU B C 1
ATOM 6691 O O . LEU B 1 230 ? -3.455 -1.904 -15.695 1 97.44 230 LEU B O 1
ATOM 6695 N N . GLY B 1 231 ? -3.52 -3.217 -17.469 1 96.44 231 GLY B N 1
ATOM 6696 C CA . GLY B 1 231 ? -2.086 -3.457 -17.5 1 96.44 231 GLY B CA 1
ATOM 6697 C C . GLY B 1 231 ? -1.667 -4.656 -16.656 1 96.44 231 GLY B C 1
ATOM 6698 O O . GLY B 1 231 ? -0.474 -4.883 -16.453 1 96.44 231 GLY B O 1
ATOM 6699 N N . HIS B 1 232 ? -2.641 -5.453 -16.125 1 96.94 232 HIS B N 1
ATOM 6700 C CA . HIS B 1 232 ? -2.371 -6.684 -15.398 1 96.94 232 HIS B CA 1
ATOM 6701 C C . HIS B 1 232 ? -2.422 -7.898 -16.312 1 96.94 232 HIS B C 1
ATOM 6703 O O . HIS B 1 232 ? -3.482 -8.234 -16.844 1 96.94 232 HIS B O 1
ATOM 6709 N N . ASP B 1 233 ? -1.275 -8.578 -16.438 1 94.38 233 ASP B N 1
ATOM 6710 C CA . ASP B 1 233 ? -1.184 -9.641 -17.438 1 94.38 233 ASP B CA 1
ATOM 6711 C C . ASP B 1 233 ? -0.454 -10.859 -16.875 1 94.38 233 ASP B C 1
ATOM 6713 O O . ASP B 1 233 ? 0.666 -11.164 -17.297 1 94.38 233 ASP B O 1
ATOM 6717 N N . PRO B 1 234 ? -1.129 -11.625 -16.031 1 95.19 234 PRO B N 1
ATOM 6718 C CA . PRO B 1 234 ? -0.534 -12.875 -15.539 1 95.19 234 PRO B CA 1
ATOM 6719 C C . PRO B 1 234 ? -0.616 -14.008 -16.547 1 95.19 234 PRO B C 1
ATOM 6721 O O . PRO B 1 234 ? -1.332 -13.906 -17.547 1 95.19 234 PRO B O 1
ATOM 6724 N N . ASP B 1 235 ? 0.108 -15.062 -16.281 1 91.88 235 ASP B N 1
ATOM 6725 C CA . ASP B 1 235 ? 0.065 -16.234 -17.141 1 91.88 235 ASP B CA 1
ATOM 6726 C C . ASP B 1 235 ? -1.345 -16.828 -17.203 1 91.88 235 ASP B C 1
ATOM 6728 O O . ASP B 1 235 ? -1.712 -17.469 -18.188 1 91.88 235 ASP B O 1
ATOM 6732 N N . SER B 1 236 ? -2.119 -16.578 -16.172 1 94.56 236 SER B N 1
ATOM 6733 C CA . SER B 1 236 ? -3.479 -17.109 -16.094 1 94.56 236 SER B CA 1
ATOM 6734 C C . SER B 1 236 ? -4.492 -16.109 -16.641 1 94.56 236 SER B C 1
ATOM 6736 O O . SER B 1 236 ? -5.699 -16.266 -16.438 1 94.56 236 SER B O 1
ATOM 6738 N N . TYR B 1 237 ? -4.051 -15.117 -17.328 1 95.62 237 TYR B N 1
ATOM 6739 C CA . TYR B 1 237 ? -4.84 -13.977 -17.781 1 95.62 237 TYR B CA 1
ATOM 6740 C C . TYR B 1 237 ? -6.141 -14.438 -18.438 1 95.62 237 TYR B C 1
ATOM 6742 O O . TYR B 1 237 ? -7.215 -13.922 -18.109 1 95.62 237 TYR B O 1
ATOM 6750 N N . MET B 1 238 ? -6.121 -15.453 -19.172 1 94.38 238 MET B N 1
ATOM 6751 C CA . MET B 1 238 ? -7.254 -15.898 -19.984 1 94.38 238 MET B CA 1
ATOM 6752 C C . MET B 1 238 ? -8.328 -16.531 -19.109 1 94.38 238 MET B C 1
ATOM 6754 O O . MET B 1 238 ? -9.508 -16.516 -19.469 1 94.38 238 MET B O 1
ATOM 6758 N N . TYR B 1 239 ? -7.898 -17.047 -17.938 1 96.19 239 TYR B N 1
ATOM 6759 C CA . TYR B 1 239 ? -8.828 -17.891 -17.203 1 96.19 239 TYR B CA 1
ATOM 6760 C C . TYR B 1 239 ? -8.953 -17.469 -15.75 1 96.19 239 TYR B C 1
ATOM 6762 O O . TYR B 1 239 ? -9.594 -18.141 -14.945 1 96.19 239 TYR B O 1
ATOM 6770 N N . SER B 1 240 ? -8.344 -16.391 -15.367 1 97.12 240 SER B N 1
ATOM 6771 C CA . SER B 1 240 ? -8.414 -15.914 -13.984 1 97.12 240 SER B CA 1
ATOM 6772 C C . SER B 1 240 ? -9.219 -14.625 -13.891 1 97.12 240 SER B C 1
ATOM 6774 O O . SER B 1 240 ? -9.453 -13.953 -14.906 1 97.12 240 SER B O 1
ATOM 6776 N N . THR B 1 241 ? -9.695 -14.352 -12.727 1 98.56 241 THR B N 1
ATOM 6777 C CA . THR B 1 241 ? -10.602 -13.234 -12.5 1 98.56 241 THR B CA 1
ATOM 6778 C C . THR B 1 241 ? -9.93 -12.148 -11.672 1 98.56 241 THR B C 1
ATOM 6780 O O . THR B 1 241 ? -8.922 -12.398 -11.008 1 98.56 241 THR B O 1
ATOM 6783 N N . LEU B 1 242 ? -10.508 -10.938 -11.742 1 98.81 242 LEU B N 1
ATOM 6784 C CA . LEU B 1 242 ? -10.07 -9.836 -10.891 1 98.81 242 LEU B CA 1
ATOM 6785 C C . LEU B 1 242 ? -10.078 -10.242 -9.422 1 98.81 242 LEU B C 1
ATOM 6787 O O . LEU B 1 242 ? -9.125 -9.969 -8.695 1 98.81 242 LEU B O 1
ATOM 6791 N N . GLY B 1 243 ? -11.109 -10.906 -8.977 1 98.81 243 GLY B N 1
ATOM 6792 C CA . GLY B 1 243 ? -11.18 -11.359 -7.594 1 98.81 243 GLY B CA 1
ATOM 6793 C C . GLY B 1 243 ? -10.07 -12.328 -7.23 1 98.81 243 GLY B C 1
ATOM 6794 O O . GLY B 1 243 ? -9.516 -12.266 -6.133 1 98.81 243 GLY B O 1
ATOM 6795 N N . GLY B 1 244 ? -9.812 -13.234 -8.18 1 98.56 244 GLY B N 1
ATOM 6796 C CA . GLY B 1 244 ? -8.695 -14.148 -7.957 1 98.56 244 GLY B CA 1
ATOM 6797 C C . GLY B 1 244 ? -7.359 -13.438 -7.84 1 98.56 244 GLY B C 1
ATOM 6798 O O . GLY B 1 244 ? -6.535 -13.797 -7 1 98.56 244 GLY B O 1
ATOM 6799 N N . TRP B 1 245 ? -7.16 -12.422 -8.734 1 98.69 245 TRP B N 1
ATOM 6800 C CA . TRP B 1 245 ? -5.93 -11.641 -8.672 1 98.69 245 TRP B CA 1
ATOM 6801 C C . TRP B 1 245 ? -5.777 -10.961 -7.316 1 98.69 245 TRP B C 1
ATOM 6803 O O . TRP B 1 245 ? -4.695 -10.992 -6.719 1 98.69 245 TRP B O 1
ATOM 6813 N N . ILE B 1 246 ? -6.855 -10.375 -6.801 1 98.81 246 ILE B N 1
ATOM 6814 C CA . ILE B 1 246 ? -6.824 -9.672 -5.523 1 98.81 246 ILE B CA 1
ATOM 6815 C C . ILE B 1 246 ? -6.617 -10.664 -4.387 1 98.81 246 ILE B C 1
ATOM 6817 O O . ILE B 1 246 ? -5.773 -10.453 -3.512 1 98.81 246 ILE B O 1
ATOM 6821 N N . GLY B 1 247 ? -7.309 -11.797 -4.434 1 98.44 247 GLY B N 1
ATOM 6822 C CA . GLY B 1 247 ? -7.223 -12.797 -3.385 1 98.44 247 GLY B CA 1
ATOM 6823 C C . GLY B 1 247 ? -5.844 -13.414 -3.262 1 98.44 247 GLY B C 1
ATOM 6824 O O . GLY B 1 247 ? -5.371 -13.68 -2.154 1 98.44 247 GLY B O 1
ATOM 6825 N N . ALA B 1 248 ? -5.184 -13.617 -4.355 1 97.88 248 ALA B N 1
ATOM 6826 C CA . ALA B 1 248 ? -3.883 -14.281 -4.352 1 97.88 248 ALA B CA 1
ATOM 6827 C C . ALA B 1 248 ? -2.748 -13.258 -4.32 1 97.88 248 ALA B C 1
ATOM 6829 O O . ALA B 1 248 ? -1.572 -13.633 -4.273 1 97.88 248 ALA B O 1
ATOM 6830 N N . ARG B 1 249 ? -3.129 -11.961 -4.391 1 98.12 249 ARG B N 1
ATOM 6831 C CA . ARG B 1 249 ? -2.127 -10.914 -4.551 1 98.12 249 ARG B CA 1
ATOM 6832 C C . ARG B 1 249 ? -1.243 -11.18 -5.762 1 98.12 249 ARG B C 1
ATOM 6834 O O . ARG B 1 249 ? -0.021 -11.281 -5.637 1 98.12 249 ARG B O 1
ATOM 6841 N N . GLY B 1 250 ? -1.861 -11.164 -6.875 1 97.94 250 GLY B N 1
ATOM 6842 C CA . GLY B 1 250 ? -1.244 -11.609 -8.117 1 97.94 250 GLY B CA 1
ATOM 6843 C C . GLY B 1 250 ? -0.361 -10.555 -8.758 1 97.94 250 GLY B C 1
ATOM 6844 O O . GLY B 1 250 ? -0.403 -9.391 -8.367 1 97.94 250 GLY B O 1
ATOM 6845 N N . SER B 1 251 ? 0.437 -11.016 -9.688 1 97.19 251 SER B N 1
ATOM 6846 C CA . SER B 1 251 ? 1.331 -10.164 -10.469 1 97.19 251 SER B CA 1
ATOM 6847 C C . SER B 1 251 ? 1.271 -10.523 -11.953 1 97.19 251 SER B C 1
ATOM 6849 O O . SER B 1 251 ? 0.93 -11.648 -12.312 1 97.19 251 SER B O 1
ATOM 6851 N N . GLY B 1 252 ? 1.53 -9.555 -12.781 1 94.38 252 GLY B N 1
ATOM 6852 C CA . GLY B 1 252 ? 1.546 -9.75 -14.219 1 94.38 252 GLY B CA 1
ATOM 6853 C C . GLY B 1 252 ? 2.887 -9.422 -14.852 1 94.38 252 GLY B C 1
ATOM 6854 O O . GLY B 1 252 ? 3.721 -8.75 -14.242 1 94.38 252 GLY B O 1
ATOM 6855 N N . ALA B 1 253 ? 3.004 -9.766 -16.078 1 92.56 253 ALA B N 1
ATOM 6856 C CA . ALA B 1 253 ? 4.281 -9.727 -16.781 1 92.56 253 ALA B CA 1
ATOM 6857 C C . ALA B 1 253 ? 4.77 -8.289 -16.938 1 92.56 253 ALA B C 1
ATOM 6859 O O . ALA B 1 253 ? 5.973 -8.047 -17.078 1 92.56 253 ALA B O 1
ATOM 6860 N N . MET B 1 254 ? 3.898 -7.328 -16.922 1 94.38 254 MET B N 1
ATOM 6861 C CA . MET B 1 254 ? 4.285 -5.938 -17.125 1 94.38 254 MET B CA 1
ATOM 6862 C C . MET B 1 254 ? 4.266 -5.156 -15.82 1 94.38 254 MET B C 1
ATOM 6864 O O . MET B 1 254 ? 4.074 -3.941 -15.82 1 94.38 254 MET B O 1
ATOM 6868 N N . SER B 1 255 ? 4.461 -5.832 -14.719 1 95.19 255 SER B N 1
ATOM 6869 C CA . SER B 1 255 ? 4.316 -5.25 -13.391 1 95.19 255 SER B CA 1
ATOM 6870 C C . SER B 1 255 ? 5.363 -4.168 -13.141 1 95.19 255 SER B C 1
ATOM 6872 O O . SER B 1 255 ? 5.164 -3.285 -12.305 1 95.19 255 SER B O 1
ATOM 6874 N N . ASN B 1 256 ? 6.504 -4.203 -13.875 1 95.31 256 ASN B N 1
ATOM 6875 C CA . ASN B 1 256 ? 7.547 -3.213 -13.633 1 95.31 256 ASN B CA 1
ATOM 6876 C C . ASN B 1 256 ? 7.051 -1.797 -13.914 1 95.31 256 ASN B C 1
ATOM 6878 O O . ASN B 1 256 ? 7.5 -0.842 -13.273 1 95.31 256 ASN B O 1
ATOM 6882 N N . GLN B 1 257 ? 6.188 -1.69 -14.844 1 94.5 257 GLN B N 1
ATOM 6883 C CA . GLN B 1 257 ? 5.672 -0.375 -15.211 1 94.5 257 GLN B CA 1
ATOM 6884 C C . GLN B 1 257 ? 4.273 -0.154 -14.633 1 94.5 257 GLN B C 1
ATOM 6886 O O . GLN B 1 257 ? 3.973 0.926 -14.117 1 94.5 257 GLN B O 1
ATOM 6891 N N . TYR B 1 258 ? 3.461 -1.151 -14.68 1 95.5 258 TYR B N 1
ATOM 6892 C CA . TYR B 1 258 ? 2.055 -0.931 -14.359 1 95.5 258 TYR B CA 1
ATOM 6893 C C . TYR B 1 258 ? 1.753 -1.323 -12.922 1 95.5 258 TYR B C 1
ATOM 6895 O O . TYR B 1 258 ? 0.671 -1.03 -12.406 1 95.5 258 TYR B O 1
ATOM 6903 N N . GLY B 1 259 ? 2.662 -1.988 -12.242 1 95.44 259 GLY B N 1
ATOM 6904 C CA . GLY B 1 259 ? 2.447 -2.391 -10.859 1 95.44 259 GLY B CA 1
ATOM 6905 C C . GLY B 1 259 ? 1.771 -3.742 -10.727 1 95.44 259 GLY B C 1
ATOM 6906 O O . GLY B 1 259 ? 1.395 -4.352 -11.734 1 95.44 259 GLY B O 1
ATOM 6907 N N . ASP B 1 260 ? 1.772 -4.223 -9.508 1 97.62 260 ASP B N 1
ATOM 6908 C CA . ASP B 1 260 ? 1.069 -5.457 -9.164 1 97.62 260 ASP B CA 1
ATOM 6909 C C . ASP B 1 260 ? -0.336 -5.16 -8.641 1 97.62 260 ASP B C 1
ATOM 6911 O O . ASP B 1 260 ? -0.749 -3.998 -8.578 1 97.62 260 ASP B O 1
ATOM 6915 N N . ILE B 1 261 ? -1.098 -6.188 -8.359 1 98.38 261 ILE B N 1
ATOM 6916 C CA . ILE B 1 261 ? -2.525 -6.035 -8.102 1 98.38 261 ILE B CA 1
ATOM 6917 C C . ILE B 1 261 ? -2.742 -5.09 -6.922 1 98.38 261 ILE B C 1
ATOM 6919 O O . ILE B 1 261 ? -3.721 -4.34 -6.891 1 98.38 261 ILE B O 1
ATOM 6923 N N . GLU B 1 262 ? -1.84 -5.07 -5.902 1 97.62 262 GLU B N 1
ATOM 6924 C CA . GLU B 1 262 ? -1.994 -4.188 -4.75 1 97.62 262 GLU B CA 1
ATOM 6925 C C . GLU B 1 262 ? -1.809 -2.727 -5.148 1 97.62 262 GLU B C 1
ATOM 6927 O O . GLU B 1 262 ? -2.289 -1.825 -4.457 1 97.62 262 GLU B O 1
ATOM 6932 N N . ASP B 1 263 ? -1.12 -2.475 -6.266 1 96.25 263 ASP B N 1
ATOM 6933 C CA . ASP B 1 263 ? -0.92 -1.122 -6.773 1 96.25 263 ASP B CA 1
ATOM 6934 C C . ASP B 1 263 ? -2.092 -0.687 -7.652 1 96.25 263 ASP B C 1
ATOM 6936 O O . ASP B 1 263 ? -2.199 0.487 -8.016 1 96.25 263 ASP B O 1
ATOM 6940 N N . MET B 1 264 ? -2.926 -1.63 -7.953 1 97.94 264 MET B N 1
ATOM 6941 C CA . MET B 1 264 ? -3.99 -1.359 -8.914 1 97.94 264 MET B CA 1
ATOM 6942 C C . MET B 1 264 ? -5.328 -1.163 -8.203 1 97.94 264 MET B C 1
ATOM 6944 O O . MET B 1 264 ? -6.227 -0.508 -8.734 1 97.94 264 MET B O 1
ATOM 6948 N N . VAL B 1 265 ? -5.473 -1.742 -7.082 1 98.5 265 VAL B N 1
ATOM 6949 C CA . VAL B 1 265 ? -6.727 -1.69 -6.336 1 98.5 265 VAL B CA 1
ATOM 6950 C C . VAL B 1 265 ? -6.781 -0.413 -5.5 1 98.5 265 VAL B C 1
ATOM 6952 O O . VAL B 1 265 ? -5.863 -0.13 -4.73 1 98.5 265 VAL B O 1
ATOM 6955 N N . VAL B 1 266 ? -7.902 0.322 -5.664 1 98 266 VAL B N 1
ATOM 6956 C CA . VAL B 1 266 ? -8.102 1.57 -4.934 1 98 266 VAL B CA 1
ATOM 6957 C C . VAL B 1 266 ? -9.07 1.347 -3.777 1 98 266 VAL B C 1
ATOM 6959 O O . VAL B 1 266 ? -8.922 1.947 -2.711 1 98 266 VAL B O 1
ATOM 6962 N N . ALA B 1 267 ? -10.055 0.521 -4.012 1 98.19 267 ALA B N 1
ATOM 6963 C CA . ALA B 1 267 ? -11.078 0.222 -3.01 1 98.19 267 ALA B CA 1
ATOM 6964 C C . ALA B 1 267 ? -11.711 -1.14 -3.268 1 98.19 267 ALA B C 1
ATOM 6966 O O . ALA B 1 267 ? -11.703 -1.633 -4.398 1 98.19 267 ALA B O 1
ATOM 6967 N N . VAL B 1 268 ? -12.227 -1.699 -2.184 1 98.75 268 VAL B N 1
ATOM 6968 C CA . VAL B 1 268 ? -12.914 -2.979 -2.322 1 98.75 268 VAL B CA 1
ATOM 6969 C C . VAL B 1 268 ? -14.227 -2.947 -1.539 1 98.75 268 VAL B C 1
ATOM 6971 O O . VAL B 1 268 ? -14.375 -2.16 -0.602 1 98.75 268 VAL B O 1
ATOM 6974 N N . LYS B 1 269 ? -15.18 -3.721 -1.977 1 98.75 269 LYS B N 1
ATOM 6975 C CA . LYS B 1 269 ? -16.406 -4.066 -1.265 1 98.75 269 LYS B CA 1
ATOM 6976 C C . LYS B 1 269 ? -16.438 -5.551 -0.915 1 98.75 269 LYS B C 1
ATOM 6978 O O . LYS B 1 269 ? -16.344 -6.402 -1.8 1 98.75 269 LYS B O 1
ATOM 6983 N N . VAL B 1 270 ? -16.578 -5.867 0.367 1 98.88 270 VAL B N 1
ATOM 6984 C CA . VAL B 1 270 ? -16.406 -7.238 0.834 1 98.88 270 VAL B CA 1
ATOM 6985 C C . VAL B 1 270 ? -17.672 -7.676 1.586 1 98.88 270 VAL B C 1
ATOM 6987 O O . VAL B 1 270 ? -18.109 -7.004 2.523 1 98.88 270 VAL B O 1
ATOM 6990 N N . ALA B 1 271 ? -18.266 -8.773 1.195 1 98.88 271 ALA B N 1
ATOM 6991 C CA . ALA B 1 271 ? -19.344 -9.422 1.958 1 98.88 271 ALA B CA 1
ATOM 6992 C C . ALA B 1 271 ? -18.766 -10.359 3.014 1 98.88 271 ALA B C 1
ATOM 6994 O O . ALA B 1 271 ? -18.219 -11.422 2.686 1 98.88 271 ALA B O 1
ATOM 6995 N N . THR B 1 272 ? -18.797 -9.969 4.242 1 98.69 272 THR B N 1
ATOM 6996 C CA . THR B 1 272 ? -18.344 -10.805 5.348 1 98.69 272 THR B CA 1
ATOM 6997 C C . THR B 1 272 ? -19.531 -11.406 6.09 1 98.69 272 THR B C 1
ATOM 6999 O O . THR B 1 272 ? -20.672 -10.969 5.91 1 98.69 272 THR B O 1
ATOM 7002 N N . PRO B 1 273 ? -19.328 -12.43 6.895 1 98.5 273 PRO B N 1
ATOM 7003 C CA . PRO B 1 273 ? -20.422 -13.047 7.641 1 98.5 273 PRO B CA 1
ATOM 7004 C C . PRO B 1 273 ? -21.125 -12.055 8.57 1 98.5 273 PRO B C 1
ATOM 7006 O O . PRO B 1 273 ? -22.328 -12.188 8.82 1 98.5 273 PRO B O 1
ATOM 7009 N N . THR B 1 274 ? -20.406 -11.039 9.023 1 97.31 274 THR B N 1
ATOM 7010 C CA . THR B 1 274 ? -20.984 -10.164 10.039 1 97.31 274 THR B CA 1
ATOM 7011 C C . THR B 1 274 ? -21.375 -8.812 9.43 1 97.31 274 THR B C 1
ATOM 7013 O O . THR B 1 274 ? -21.75 -7.887 10.148 1 97.31 274 THR B O 1
ATOM 7016 N N . GLY B 1 275 ? -21.203 -8.68 8.117 1 97.12 275 GLY B N 1
ATOM 7017 C CA . GLY B 1 275 ? -21.594 -7.434 7.48 1 97.12 275 GLY B CA 1
ATOM 7018 C C . GLY B 1 275 ? -20.75 -7.094 6.273 1 97.12 275 GLY B C 1
ATOM 7019 O O . GLY B 1 275 ? -19.844 -7.848 5.914 1 97.12 275 GLY B O 1
ATOM 7020 N N . ILE B 1 276 ? -21.125 -5.949 5.66 1 98.31 276 ILE B N 1
ATOM 7021 C CA . ILE B 1 276 ? -20.438 -5.492 4.457 1 98.31 276 ILE B CA 1
ATOM 7022 C C . ILE B 1 276 ? -19.344 -4.484 4.836 1 98.31 276 ILE B C 1
ATOM 7024 O O . ILE B 1 276 ? -19.594 -3.555 5.605 1 98.31 276 ILE B O 1
ATOM 7028 N N . ILE B 1 277 ? -18.156 -4.684 4.391 1 98.12 277 ILE B N 1
ATOM 7029 C CA . ILE B 1 277 ? -17.094 -3.717 4.57 1 98.12 277 ILE B CA 1
ATOM 7030 C C . ILE B 1 277 ? -16.703 -3.113 3.219 1 98.12 277 ILE B C 1
ATOM 7032 O O . ILE B 1 277 ? -16.438 -3.842 2.262 1 98.12 277 ILE B O 1
ATOM 7036 N N . GLU B 1 278 ? -16.766 -1.872 3.146 1 97.5 278 GLU B N 1
ATOM 7037 C CA . GLU B 1 278 ? -16.328 -1.112 1.977 1 97.5 278 GLU B CA 1
ATOM 7038 C C . GLU B 1 278 ? -15.195 -0.155 2.33 1 97.5 278 GLU B C 1
ATOM 7040 O O . GLU B 1 278 ? -15.32 0.641 3.264 1 97.5 278 GLU B O 1
ATOM 7045 N N . THR B 1 279 ? -14.062 -0.291 1.653 1 97.06 279 THR B N 1
ATOM 7046 C CA . THR B 1 279 ? -12.977 0.662 1.87 1 97.06 279 THR B CA 1
ATOM 7047 C C . THR B 1 279 ? -13.18 1.912 1.019 1 97.06 279 THR B C 1
ATOM 7049 O O . THR B 1 279 ? -13.82 1.857 -0.031 1 97.06 279 THR B O 1
ATOM 7052 N N . PRO B 1 280 ? -12.672 3.033 1.441 1 95.69 280 PRO B N 1
ATOM 7053 C CA . PRO B 1 280 ? -12.961 4.293 0.755 1 95.69 280 PRO B CA 1
ATOM 7054 C C . PRO B 1 280 ? -12.273 4.398 -0.604 1 95.69 280 PRO B C 1
ATOM 7056 O O . PRO B 1 280 ? -11.125 3.98 -0.751 1 95.69 280 PRO B O 1
ATOM 7059 N N . THR B 1 281 ? -12.992 4.926 -1.576 1 96.19 281 THR B N 1
ATOM 7060 C CA . THR B 1 281 ? -12.383 5.348 -2.834 1 96.19 281 THR B CA 1
ATOM 7061 C C . THR B 1 281 ? -11.797 6.75 -2.707 1 96.19 281 THR B C 1
ATOM 7063 O O . THR B 1 281 ? -12.531 7.738 -2.639 1 96.19 281 THR B O 1
ATOM 7066 N N . THR B 1 282 ? -10.539 6.852 -2.652 1 95.5 282 THR B N 1
ATOM 7067 C CA . THR B 1 282 ? -9.828 8.109 -2.455 1 95.5 282 THR B CA 1
ATOM 7068 C C . THR B 1 282 ? -8.531 8.125 -3.258 1 95.5 282 THR B C 1
ATOM 7070 O O . THR B 1 282 ? -8.039 7.074 -3.674 1 95.5 282 THR B O 1
ATOM 7073 N N . SER B 1 283 ? -8.062 9.305 -3.557 1 95 283 SER B N 1
ATOM 7074 C CA . SER B 1 283 ? -6.805 9.398 -4.297 1 95 283 SER B CA 1
ATOM 7075 C C . SER B 1 283 ? -5.613 9.039 -3.412 1 95 283 SER B C 1
ATOM 7077 O O . SER B 1 283 ? -4.547 8.688 -3.914 1 95 283 SER B O 1
ATOM 7079 N N . ARG B 1 284 ? -5.75 9.164 -2.152 1 95.56 284 ARG B N 1
ATOM 7080 C CA . ARG B 1 284 ? -4.773 8.773 -1.142 1 95.56 284 ARG B CA 1
ATOM 7081 C C . ARG B 1 284 ? -5.453 8.461 0.187 1 95.56 284 ARG B C 1
ATOM 7083 O O . ARG B 1 284 ? -6.332 9.203 0.629 1 95.56 284 ARG B O 1
ATOM 7090 N N . THR B 1 285 ? -4.996 7.453 0.785 1 94.75 285 THR B N 1
ATOM 7091 C CA . THR B 1 285 ? -5.598 7.016 2.039 1 94.75 285 THR B CA 1
ATOM 7092 C C . THR B 1 285 ? -5.234 7.965 3.176 1 94.75 285 THR B C 1
ATOM 7094 O O . THR B 1 285 ? -4.121 8.492 3.217 1 94.75 285 THR B O 1
ATOM 7097 N N . CYS B 1 286 ? -6.176 8.227 4.086 1 95.81 286 CYS B N 1
ATOM 7098 C CA . CYS B 1 286 ? -5.883 8.875 5.355 1 95.81 286 CYS B CA 1
ATOM 7099 C C . CYS B 1 286 ? -6.176 7.945 6.527 1 95.81 286 CYS B C 1
ATOM 7101 O O . CYS B 1 286 ? -7.043 7.074 6.43 1 95.81 286 CYS B O 1
ATOM 7103 N N . GLY B 1 287 ? -5.457 8.117 7.613 1 96.81 287 GLY B N 1
ATOM 7104 C CA . GLY B 1 287 ? -5.516 7.113 8.664 1 96.81 287 GLY B CA 1
ATOM 7105 C C . GLY B 1 287 ? -4.926 5.781 8.25 1 96.81 287 GLY B C 1
ATOM 7106 O O . GLY B 1 287 ? -3.908 5.734 7.555 1 96.81 287 GLY B O 1
ATOM 7107 N N . VAL B 1 288 ? -5.559 4.703 8.711 1 97.38 288 VAL B N 1
ATOM 7108 C CA . VAL B 1 288 ? -5.055 3.369 8.406 1 97.38 288 VAL B CA 1
ATOM 7109 C C . VAL B 1 288 ? -5.641 2.889 7.078 1 97.38 288 VAL B C 1
ATOM 7111 O O . VAL B 1 288 ? -6.68 3.381 6.637 1 97.38 288 VAL B O 1
ATOM 7114 N N . ASP B 1 289 ? -4.957 2.039 6.406 1 97.31 289 ASP B N 1
ATOM 7115 C CA . ASP B 1 289 ? -5.379 1.473 5.129 1 97.31 289 ASP B CA 1
ATOM 7116 C C . ASP B 1 289 ? -5.859 0.032 5.297 1 97.31 289 ASP B C 1
ATOM 7118 O O . ASP B 1 289 ? -5.055 -0.872 5.535 1 97.31 289 ASP B O 1
ATOM 7122 N N . LEU B 1 290 ? -7.074 -0.237 5.031 1 97.5 290 LEU B N 1
ATOM 7123 C CA . LEU B 1 290 ? -7.637 -1.562 5.27 1 97.5 290 LEU B CA 1
ATOM 7124 C C . LEU B 1 290 ? -7.547 -2.424 4.012 1 97.5 290 LEU B C 1
ATOM 7126 O O . LEU B 1 290 ? -7.777 -3.635 4.07 1 97.5 290 LEU B O 1
ATOM 7130 N N . ASN B 1 291 ? -7.246 -1.827 2.865 1 97.88 291 ASN B N 1
ATOM 7131 C CA . ASN B 1 291 ? -7.09 -2.65 1.67 1 97.88 291 ASN B CA 1
ATOM 7132 C C . ASN B 1 291 ? -6.09 -3.781 1.896 1 97.88 291 ASN B C 1
ATOM 7134 O O . ASN B 1 291 ? -6.285 -4.895 1.401 1 97.88 291 ASN B O 1
ATOM 7138 N N . GLY B 1 292 ? -5.078 -3.475 2.646 1 97.06 292 GLY B N 1
ATOM 7139 C CA . GLY B 1 292 ? -4.023 -4.445 2.893 1 97.06 292 GLY B CA 1
ATOM 7140 C C . GLY B 1 292 ? -4.516 -5.691 3.607 1 97.06 292 GLY B C 1
ATOM 7141 O O . GLY B 1 292 ? -3.875 -6.742 3.545 1 97.06 292 GLY B O 1
ATOM 7142 N N . LEU B 1 293 ? -5.637 -5.629 4.258 1 96.88 293 LEU B N 1
ATOM 7143 C CA . LEU B 1 293 ? -6.191 -6.773 4.977 1 96.88 293 LEU B CA 1
ATOM 7144 C C . LEU B 1 293 ? -6.934 -7.703 4.023 1 96.88 293 LEU B C 1
ATOM 7146 O O . LEU B 1 293 ? -7.078 -8.898 4.301 1 96.88 293 LEU B O 1
ATOM 7150 N N . PHE B 1 294 ? -7.41 -7.133 2.947 1 98.19 294 PHE B N 1
ATOM 7151 C CA . PHE B 1 294 ? -8.258 -7.926 2.068 1 98.19 294 PHE B CA 1
ATOM 7152 C C . PHE B 1 294 ? -7.48 -8.414 0.855 1 98.19 294 PHE B C 1
ATOM 7154 O O . PHE B 1 294 ? -7.738 -9.508 0.345 1 98.19 294 PHE B O 1
ATOM 7161 N N . ILE B 1 295 ? -6.539 -7.617 0.393 1 98.62 295 ILE B N 1
ATOM 7162 C CA . ILE B 1 295 ? -5.672 -8.062 -0.691 1 98.62 295 ILE B CA 1
ATOM 7163 C C . ILE B 1 295 ? -4.746 -9.172 -0.189 1 98.62 295 ILE B C 1
ATOM 7165 O O . ILE B 1 295 ? -4.043 -8.992 0.808 1 98.62 295 ILE B O 1
ATOM 7169 N N . GLY B 1 296 ? -4.781 -10.305 -0.835 1 98.38 296 GLY B N 1
ATOM 7170 C CA . GLY B 1 296 ? -3.977 -11.445 -0.415 1 98.38 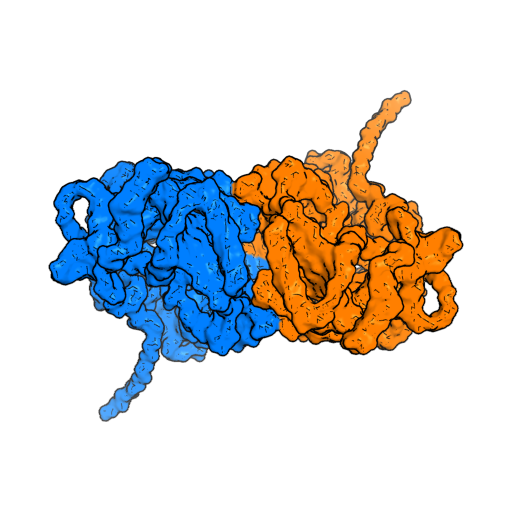296 GLY B CA 1
ATOM 7171 C C . GLY B 1 296 ? -4.656 -12.297 0.635 1 98.38 296 GLY B C 1
ATOM 7172 O O . GLY B 1 296 ? -4.047 -13.219 1.181 1 98.38 296 GLY B O 1
ATOM 7173 N N . SER B 1 297 ? -5.949 -12.078 0.891 1 98.25 297 SER B N 1
ATOM 7174 C CA . SER B 1 297 ? -6.629 -12.773 1.976 1 98.25 297 SER B CA 1
ATOM 7175 C C . SER B 1 297 ? -7.16 -14.125 1.516 1 98.25 297 SER B C 1
ATOM 7177 O O . SER B 1 297 ? -7.516 -14.977 2.34 1 98.25 297 SER B O 1
ATOM 7179 N N . GLU B 1 298 ? -7.336 -14.32 0.223 1 97.88 298 GLU B N 1
ATOM 7180 C CA . GLU B 1 298 ? -7.777 -15.57 -0.393 1 97.88 298 GLU B CA 1
ATOM 7181 C C . GLU B 1 298 ? -9.148 -15.992 0.122 1 97.88 298 GLU B C 1
ATOM 7183 O O . GLU B 1 298 ? -9.406 -17.172 0.324 1 97.88 298 GLU B O 1
ATOM 7188 N N . GLY B 1 299 ? -9.961 -14.969 0.463 1 98 299 GLY B N 1
ATOM 7189 C CA . GLY B 1 299 ? -11.328 -15.25 0.878 1 98 299 GLY B CA 1
ATOM 7190 C C . GLY B 1 299 ? -11.445 -15.578 2.354 1 98 299 GLY B C 1
ATOM 7191 O O . GLY B 1 299 ? -12.523 -15.945 2.828 1 98 299 GLY B O 1
ATOM 7192 N N . ALA B 1 300 ? -10.422 -15.438 3.096 1 97.75 300 ALA B N 1
ATOM 7193 C CA . ALA B 1 300 ? -10.414 -15.82 4.504 1 97.75 300 ALA B CA 1
ATOM 7194 C C . ALA B 1 300 ? -11.297 -14.883 5.332 1 97.75 300 ALA B C 1
ATOM 7196 O O . ALA B 1 300 ? -11.727 -15.242 6.434 1 97.75 300 ALA B O 1
ATOM 7197 N N . PHE B 1 301 ? -11.555 -13.672 4.789 1 98.19 301 PHE B N 1
ATOM 7198 C CA . PHE B 1 301 ? -12.297 -12.68 5.566 1 98.19 301 PHE B CA 1
ATOM 7199 C C . PHE B 1 301 ? -13.625 -12.352 4.895 1 98.19 301 PHE B C 1
ATOM 7201 O O . PHE B 1 301 ? -14.367 -11.492 5.367 1 98.19 301 PHE B O 1
ATOM 7208 N N . GLY B 1 302 ? -13.938 -12.992 3.836 1 98.56 302 GLY B N 1
ATOM 7209 C CA . GLY B 1 302 ? -15.156 -12.734 3.088 1 98.56 302 GLY B CA 1
ATOM 7210 C C . GLY B 1 302 ? -14.953 -12.781 1.584 1 98.56 302 GLY B C 1
ATOM 7211 O O . GLY B 1 302 ? -13.883 -13.156 1.107 1 98.56 302 GLY B O 1
ATOM 7212 N N . ILE B 1 303 ? -16.016 -12.445 0.835 1 98.81 303 ILE B N 1
ATOM 7213 C CA . ILE B 1 303 ? -15.961 -12.422 -0.622 1 98.81 303 ILE B CA 1
ATOM 7214 C C . ILE B 1 303 ? -15.82 -10.977 -1.108 1 98.81 303 ILE B C 1
ATOM 7216 O O . ILE B 1 303 ? -16.656 -10.125 -0.799 1 98.81 303 ILE B O 1
ATOM 7220 N N . ILE B 1 304 ? -14.758 -10.703 -1.809 1 98.94 304 ILE B N 1
ATOM 7221 C CA . ILE B 1 304 ? -14.641 -9.414 -2.494 1 98.94 304 ILE B CA 1
ATOM 7222 C C . ILE B 1 304 ? -15.562 -9.398 -3.711 1 98.94 304 ILE B C 1
ATOM 7224 O O . ILE B 1 304 ? -15.328 -10.117 -4.684 1 98.94 304 ILE B O 1
ATOM 7228 N N . THR B 1 305 ? -16.547 -8.562 -3.682 1 98.94 305 THR B N 1
ATOM 7229 C CA . THR B 1 305 ? -17.594 -8.609 -4.703 1 98.94 305 THR B CA 1
ATOM 7230 C C . THR B 1 305 ? -17.359 -7.535 -5.758 1 98.94 305 THR B C 1
ATOM 7232 O O . THR B 1 305 ? -17.688 -7.734 -6.934 1 98.94 305 THR B O 1
ATOM 7235 N N . GLU B 1 306 ? -16.859 -6.426 -5.328 1 98.94 306 GLU B N 1
ATOM 7236 C CA . GLU B 1 306 ? -16.547 -5.297 -6.203 1 98.94 306 GLU B CA 1
ATOM 7237 C C . GLU B 1 306 ? -15.18 -4.699 -5.855 1 98.94 306 GLU B C 1
ATOM 7239 O O . GLU B 1 306 ? -14.734 -4.781 -4.707 1 98.94 306 GLU B O 1
ATOM 7244 N N . ALA B 1 307 ? -14.539 -4.156 -6.852 1 98.94 307 ALA B N 1
ATOM 7245 C CA . ALA B 1 307 ? -13.273 -3.457 -6.648 1 98.94 307 ALA B CA 1
ATOM 7246 C C . ALA B 1 307 ? -13.156 -2.25 -7.574 1 98.94 307 ALA B C 1
ATOM 7248 O O . ALA B 1 307 ? -13.531 -2.32 -8.75 1 98.94 307 ALA B O 1
ATOM 7249 N N . THR B 1 308 ? -12.789 -1.126 -7.02 1 98.81 308 THR B N 1
ATOM 7250 C CA . THR B 1 308 ? -12.359 0.016 -7.82 1 98.81 308 THR B CA 1
ATOM 7251 C C . THR B 1 308 ? -10.875 -0.086 -8.156 1 98.81 308 THR B C 1
ATOM 7253 O O . THR B 1 308 ? -10.039 -0.235 -7.266 1 98.81 308 THR B O 1
ATOM 7256 N N . ILE B 1 309 ? -10.602 -0.024 -9.445 1 98.69 309 ILE B N 1
ATOM 7257 C CA . ILE B 1 309 ? -9.234 -0.25 -9.898 1 98.69 309 ILE B CA 1
ATOM 7258 C C . ILE B 1 309 ? -8.766 0.935 -10.742 1 98.69 309 ILE B C 1
ATOM 7260 O O . ILE B 1 309 ? -9.586 1.713 -11.242 1 98.69 309 ILE B O 1
ATOM 7264 N N . LYS B 1 310 ? -7.457 1.053 -10.898 1 97.44 310 LYS B N 1
ATOM 7265 C CA . LYS B 1 310 ? -6.855 2.107 -11.711 1 97.44 310 LYS B CA 1
ATOM 7266 C C . LYS B 1 310 ? -7.008 1.814 -13.195 1 97.44 310 LYS B C 1
ATOM 7268 O O . LYS B 1 310 ? -7.18 0.659 -13.594 1 97.44 310 LYS B O 1
ATOM 7273 N N . LEU B 1 311 ? -6.887 2.811 -13.992 1 97.06 311 LEU B N 1
ATOM 7274 C CA . LEU B 1 311 ? -6.879 2.689 -15.445 1 97.06 311 LEU B CA 1
ATOM 7275 C C . LEU B 1 311 ? -5.559 3.188 -16.031 1 97.06 311 LEU B C 1
ATOM 7277 O O . LEU B 1 311 ? -4.996 4.172 -15.539 1 97.06 311 LEU B O 1
ATOM 7281 N N . GLU B 1 312 ? -5.082 2.5 -16.969 1 95.69 312 GLU B N 1
ATOM 7282 C CA . GLU B 1 312 ? -3.934 2.918 -17.766 1 95.69 312 GLU B CA 1
ATOM 7283 C C . GLU B 1 312 ? -4.348 3.268 -19.188 1 95.69 312 GLU B C 1
ATOM 7285 O O . GLU B 1 312 ? -5.211 2.607 -19.766 1 95.69 312 GLU B O 1
ATOM 7290 N N . THR B 1 313 ? -3.732 4.289 -19.703 1 93.19 313 THR B N 1
ATOM 7291 C CA . THR B 1 313 ? -3.914 4.551 -21.125 1 93.19 313 THR B CA 1
ATOM 7292 C C . THR B 1 313 ? -3.232 3.475 -21.953 1 93.19 313 THR B C 1
ATOM 7294 O O . THR B 1 313 ? -2.135 3.021 -21.625 1 93.19 313 THR B O 1
ATOM 7297 N N . ILE B 1 314 ? -3.889 3.098 -23.016 1 95.06 314 ILE B N 1
ATOM 7298 C CA . ILE B 1 314 ? -3.254 2.17 -23.938 1 95.06 314 ILE B CA 1
ATOM 7299 C C . ILE B 1 314 ? -2.004 2.812 -24.531 1 95.06 314 ILE B C 1
ATOM 7301 O O . ILE B 1 314 ? -2.07 3.904 -25.109 1 95.06 314 ILE B O 1
ATOM 7305 N N . PRO B 1 315 ? -0.857 2.244 -24.375 1 94.31 315 PRO B N 1
ATOM 7306 C CA . PRO B 1 315 ? 0.367 2.867 -24.891 1 94.31 315 PRO B CA 1
ATOM 7307 C C . PRO B 1 315 ? 0.359 3.027 -26.406 1 94.31 315 PRO B C 1
ATOM 7309 O O . PRO B 1 315 ? -0.143 2.156 -27.125 1 94.31 315 PRO B O 1
ATOM 7312 N N . GLU B 1 316 ? 0.947 4.051 -26.938 1 94.5 316 GLU B N 1
ATOM 7313 C CA . GLU B 1 316 ? 1.043 4.336 -28.375 1 94.5 316 GLU B CA 1
ATOM 7314 C C . GLU B 1 316 ? 2.035 3.4 -29.047 1 94.5 316 GLU B C 1
ATOM 7316 O O . GLU B 1 316 ? 1.876 3.07 -30.234 1 94.5 316 GLU B O 1
ATOM 7321 N N . LYS B 1 317 ? 3.059 3.053 -28.297 1 96 317 LYS B N 1
ATOM 7322 C CA . LYS B 1 317 ? 4.121 2.209 -28.844 1 96 317 LYS B CA 1
ATOM 7323 C C . LYS B 1 317 ? 4.453 1.066 -27.891 1 96 317 LYS B C 1
ATOM 7325 O O . LYS B 1 317 ? 4.516 1.266 -26.672 1 96 317 LYS B O 1
ATOM 7330 N N . LYS B 1 318 ? 4.562 -0.097 -28.438 1 95.75 318 LYS B N 1
ATOM 7331 C CA . LYS B 1 318 ? 5.043 -1.289 -27.75 1 95.75 318 LYS B CA 1
ATOM 7332 C C . LYS B 1 318 ? 6.23 -1.906 -28.484 1 95.75 318 LYS B C 1
ATOM 7334 O O . LYS B 1 318 ? 6.188 -2.098 -29.703 1 95.75 318 LYS B O 1
ATOM 7339 N N . LEU B 1 319 ? 7.301 -2.117 -27.734 1 96.75 319 LEU B N 1
ATOM 7340 C CA . LEU B 1 319 ? 8.508 -2.703 -28.312 1 96.75 319 LEU B CA 1
ATOM 7341 C C . LEU B 1 319 ? 9.086 -3.768 -27.391 1 96.75 319 LEU B C 1
ATOM 7343 O O . LEU B 1 319 ? 9.359 -3.494 -26.219 1 96.75 319 LEU B O 1
ATOM 7347 N N . TYR B 1 320 ? 9.227 -4.977 -27.906 1 96.25 320 TYR B N 1
ATOM 7348 C CA . TYR B 1 320 ? 9.828 -6.09 -27.172 1 96.25 320 TYR B CA 1
ATOM 7349 C C . TYR B 1 320 ? 11.023 -6.656 -27.938 1 96.25 320 TYR B C 1
ATOM 7351 O O . TYR B 1 320 ? 10.977 -6.809 -29.156 1 96.25 320 TYR B O 1
ATOM 7359 N N . GLU B 1 321 ? 12.109 -6.957 -27.219 1 96.44 321 GLU B N 1
ATOM 7360 C CA . GLU B 1 321 ? 13.297 -7.516 -27.859 1 96.44 321 GLU B CA 1
ATOM 7361 C C . GLU B 1 321 ? 14.047 -8.438 -26.906 1 96.44 321 GLU B C 1
ATOM 7363 O O . GLU B 1 321 ? 13.695 -8.547 -25.734 1 96.44 321 GLU B O 1
ATOM 7368 N N . GLY B 1 322 ? 15.008 -9.156 -27.516 1 95.25 322 GLY B N 1
ATOM 7369 C CA . GLY B 1 322 ? 15.781 -10.117 -26.734 1 95.25 322 GLY B CA 1
ATOM 7370 C C . GLY B 1 322 ? 17.25 -9.75 -26.641 1 95.25 322 GLY B C 1
ATOM 7371 O O . GLY B 1 322 ? 17.781 -9.039 -27.484 1 95.25 322 GLY B O 1
ATOM 7372 N N . TYR B 1 323 ? 17.891 -10.18 -25.578 1 95.75 323 TYR B N 1
ATOM 7373 C CA . TYR B 1 323 ? 19.328 -10.094 -25.359 1 95.75 323 TYR B CA 1
ATOM 7374 C C . TYR B 1 323 ? 19.875 -11.406 -24.812 1 95.75 323 TYR B C 1
ATOM 7376 O O . TYR B 1 323 ? 19.156 -12.156 -24.156 1 95.75 323 TYR B O 1
ATOM 7384 N N . LEU B 1 324 ? 21.078 -11.711 -25.141 1 94.31 324 LEU B N 1
ATOM 7385 C CA . LEU B 1 324 ? 21.828 -12.789 -24.516 1 94.31 324 LEU B CA 1
ATOM 7386 C C . LEU B 1 324 ? 22.891 -12.242 -23.578 1 94.31 324 LEU B C 1
ATOM 7388 O O . LEU B 1 324 ? 23.469 -11.172 -23.828 1 94.31 324 LEU B O 1
ATOM 7392 N N . PHE B 1 325 ? 23.109 -12.898 -22.547 1 96.44 325 PHE B N 1
ATOM 7393 C CA . PHE B 1 325 ? 24.172 -12.586 -21.578 1 96.44 325 PHE B CA 1
ATOM 7394 C C . PHE B 1 325 ? 25.047 -13.805 -21.344 1 96.44 325 PHE B C 1
ATOM 7396 O O . PHE B 1 325 ? 24.609 -14.945 -21.5 1 96.44 325 PHE B O 1
ATOM 7403 N N . PRO B 1 326 ? 26.312 -13.625 -20.922 1 95.56 326 PRO B N 1
ATOM 7404 C CA . PRO B 1 326 ? 27.219 -14.766 -20.719 1 95.56 326 PRO B CA 1
ATOM 7405 C C . PRO B 1 326 ? 26.797 -15.656 -19.562 1 95.56 326 PRO B C 1
ATOM 7407 O O . PRO B 1 326 ? 27.047 -16.859 -19.578 1 95.56 326 PRO B O 1
ATOM 7410 N N . THR B 1 327 ? 26.281 -15.031 -18.531 1 96.88 327 THR B N 1
ATOM 7411 C CA . THR B 1 327 ? 25.828 -15.781 -17.359 1 96.88 327 THR B CA 1
ATOM 7412 C C . THR B 1 327 ? 24.578 -15.141 -16.766 1 96.88 327 THR B C 1
ATOM 7414 O O . THR B 1 327 ? 24.266 -13.977 -17.031 1 96.88 327 THR B O 1
ATOM 7417 N N . PHE B 1 328 ? 23.875 -15.992 -15.914 1 98 328 PHE B N 1
ATOM 7418 C CA . PHE B 1 328 ? 22.734 -15.484 -15.164 1 98 328 PHE B CA 1
ATOM 7419 C C . PHE B 1 328 ? 23.156 -14.336 -14.258 1 98 328 PHE B C 1
ATOM 7421 O O . PHE B 1 328 ? 22.438 -13.328 -14.156 1 98 328 PHE B O 1
ATOM 7428 N N . GLU B 1 329 ? 24.312 -14.398 -13.672 1 98.25 329 GLU B N 1
ATOM 7429 C CA . GLU B 1 329 ? 24.828 -13.391 -12.758 1 98.25 329 GLU B CA 1
ATOM 7430 C C . GLU B 1 329 ? 25.078 -12.07 -13.477 1 98.25 329 GLU B C 1
ATOM 7432 O O . GLU B 1 329 ? 24.781 -11 -12.945 1 98.25 329 GLU B O 1
ATOM 7437 N N . ALA B 1 330 ? 25.594 -12.172 -14.688 1 97.94 330 ALA B N 1
ATOM 7438 C CA . ALA B 1 330 ? 25.844 -10.969 -15.469 1 97.94 330 ALA B CA 1
ATOM 7439 C C . ALA B 1 330 ? 24.531 -10.266 -15.828 1 97.94 330 ALA B C 1
ATOM 7441 O O . ALA B 1 330 ? 24.422 -9.047 -15.703 1 97.94 330 ALA B O 1
ATOM 7442 N N . GLY B 1 331 ? 23.594 -11.047 -16.328 1 98.31 331 GLY B N 1
ATOM 7443 C CA . GLY B 1 331 ? 22.281 -10.484 -16.625 1 98.31 331 GLY B CA 1
ATOM 7444 C C . GLY B 1 331 ? 21.625 -9.867 -15.398 1 98.31 331 GLY B C 1
ATOM 7445 O O . GLY B 1 331 ? 21.016 -8.789 -15.492 1 98.31 331 GLY B O 1
ATOM 7446 N N . PHE B 1 332 ? 21.766 -10.547 -14.266 1 98.38 332 PHE B N 1
ATOM 7447 C CA . PHE B 1 332 ? 21.188 -10.062 -13.023 1 98.38 332 PHE B CA 1
ATOM 7448 C C . PHE B 1 332 ? 21.797 -8.727 -12.625 1 98.38 332 PHE B C 1
ATOM 7450 O O . PHE B 1 332 ? 21.094 -7.82 -12.18 1 98.38 332 PHE B O 1
ATOM 7457 N N . SER B 1 333 ? 23.078 -8.602 -12.75 1 98.12 333 SER B N 1
ATOM 7458 C CA . SER B 1 333 ? 23.766 -7.352 -12.438 1 98.12 333 SER B CA 1
ATOM 7459 C C . SER B 1 333 ? 23.25 -6.211 -13.312 1 98.12 333 SER B C 1
ATOM 7461 O O . SER B 1 333 ? 23.141 -5.074 -12.859 1 98.12 333 SER B O 1
ATOM 7463 N N . ALA B 1 334 ? 23.016 -6.512 -14.562 1 98.31 334 ALA B N 1
ATOM 7464 C CA . ALA B 1 334 ? 22.438 -5.516 -15.469 1 98.31 334 ALA B CA 1
ATOM 7465 C C . ALA B 1 334 ? 21.062 -5.074 -14.992 1 98.31 334 ALA B C 1
ATOM 7467 O O . ALA B 1 334 ? 20.75 -3.881 -14.984 1 98.31 334 ALA B O 1
ATOM 7468 N N . PHE B 1 335 ? 20.234 -6.039 -14.633 1 97.94 335 PHE B N 1
ATOM 7469 C CA . PHE B 1 335 ? 18.906 -5.742 -14.133 1 97.94 335 PHE B CA 1
ATOM 7470 C C . PHE B 1 335 ? 18.969 -4.863 -12.891 1 97.94 335 PHE B C 1
ATOM 7472 O O . PHE B 1 335 ? 18.25 -3.871 -12.781 1 97.94 335 PHE B O 1
ATOM 7479 N N . TYR B 1 336 ? 19.828 -5.25 -11.977 1 96.69 336 TYR B N 1
ATOM 7480 C CA . TYR B 1 336 ? 20.031 -4.488 -10.742 1 96.69 336 TYR B CA 1
ATOM 7481 C C . TYR B 1 336 ? 20.438 -3.055 -11.047 1 96.69 336 TYR B C 1
ATOM 7483 O O . TYR B 1 336 ? 19.906 -2.111 -10.461 1 96.69 336 TYR B O 1
ATOM 7491 N N . THR B 1 337 ? 21.359 -2.908 -11.953 1 95.81 337 THR B N 1
ATOM 7492 C CA . THR B 1 337 ? 21.875 -1.588 -12.312 1 95.81 337 THR B CA 1
ATOM 7493 C C . THR B 1 337 ? 20.781 -0.738 -12.945 1 95.81 337 THR B C 1
ATOM 7495 O O . THR B 1 337 ? 20.672 0.459 -12.672 1 95.81 337 THR B O 1
ATOM 7498 N N . CYS B 1 338 ? 19.953 -1.323 -13.812 1 95.31 338 CYS B N 1
ATOM 7499 C CA . CYS B 1 338 ? 18.812 -0.608 -14.367 1 95.31 338 CYS B CA 1
ATOM 7500 C C . CYS B 1 338 ? 17.906 -0.077 -13.258 1 95.31 338 CYS B C 1
ATOM 7502 O O . CYS B 1 338 ? 17.562 1.104 -13.25 1 95.31 338 CYS B O 1
ATOM 7504 N N . THR B 1 339 ? 17.609 -0.899 -12.32 1 92.38 339 THR B N 1
ATOM 7505 C CA . THR B 1 339 ? 16.734 -0.508 -11.227 1 92.38 339 THR B CA 1
ATOM 7506 C C . THR B 1 339 ? 17.359 0.605 -10.398 1 92.38 339 THR B C 1
ATOM 7508 O O . THR B 1 339 ? 16.688 1.567 -10.023 1 92.38 339 THR B O 1
ATOM 7511 N N . ALA B 1 340 ? 18.609 0.446 -10.125 1 89.19 340 ALA B N 1
ATOM 7512 C CA . ALA B 1 340 ? 19.328 1.43 -9.328 1 89.19 340 ALA B CA 1
ATOM 7513 C C . ALA B 1 340 ? 19.344 2.793 -10.016 1 89.19 340 ALA B C 1
ATOM 7515 O O . ALA B 1 340 ? 19.344 3.83 -9.344 1 89.19 340 ALA B O 1
ATOM 7516 N N . LYS B 1 341 ? 19.281 2.775 -11.305 1 89 341 LYS B N 1
ATOM 7517 C CA . LYS B 1 341 ? 19.344 4.016 -12.078 1 89 341 LYS B CA 1
ATOM 7518 C C . LYS B 1 341 ? 17.953 4.551 -12.375 1 89 341 LYS B C 1
ATOM 7520 O O . LYS B 1 341 ? 17.812 5.578 -13.047 1 89 341 LYS B O 1
ATOM 7525 N N . GLY B 1 342 ? 16.922 3.846 -11.93 1 88.12 342 GLY B N 1
ATOM 7526 C CA . GLY B 1 342 ? 15.547 4.277 -12.172 1 88.12 342 GLY B CA 1
ATOM 7527 C C . GLY B 1 342 ? 15.039 3.918 -13.555 1 88.12 342 GLY B C 1
ATOM 7528 O O . GLY B 1 342 ? 14.094 4.527 -14.047 1 88.12 342 GLY B O 1
ATOM 7529 N N . ILE B 1 343 ? 15.773 2.992 -14.273 1 93.06 343 ILE B N 1
ATOM 7530 C CA . ILE B 1 343 ? 15.344 2.484 -15.57 1 93.06 343 ILE B CA 1
ATOM 7531 C C . ILE B 1 343 ? 14.406 1.296 -15.383 1 93.06 343 ILE B C 1
ATOM 7533 O O . ILE B 1 343 ? 14.836 0.224 -14.945 1 93.06 343 ILE B O 1
ATOM 7537 N N . HIS B 1 344 ? 13.148 1.502 -15.727 1 92.69 344 HIS B N 1
ATOM 7538 C CA . HIS B 1 344 ? 12.164 0.469 -15.438 1 92.69 344 HIS B CA 1
ATOM 7539 C C . HIS B 1 344 ? 11.359 0.101 -16.672 1 92.69 344 HIS B C 1
ATOM 7541 O O . HIS B 1 344 ? 10.172 0.432 -16.781 1 92.69 344 HIS B O 1
ATOM 7547 N N . PRO B 1 345 ? 11.961 -0.627 -17.578 1 96.19 345 PRO B N 1
ATOM 7548 C CA . PRO B 1 345 ? 11.141 -1.171 -18.672 1 96.19 345 PRO B CA 1
ATOM 7549 C C . PRO B 1 345 ? 9.945 -1.976 -18.156 1 96.19 345 PRO B C 1
ATOM 7551 O O . PRO B 1 345 ? 10 -2.537 -17.062 1 96.19 345 PRO B O 1
ATOM 7554 N N . CYS B 1 346 ? 8.867 -2.031 -18.953 1 95.38 346 CYS B N 1
ATOM 7555 C CA . CYS B 1 346 ? 7.645 -2.656 -18.469 1 95.38 346 CYS B CA 1
ATOM 7556 C C . CYS B 1 346 ? 7.848 -4.145 -18.234 1 95.38 346 CYS B C 1
ATOM 7558 O O . CYS B 1 346 ? 7.23 -4.723 -17.328 1 95.38 346 CYS B O 1
ATOM 7560 N N . THR B 1 347 ? 8.688 -4.762 -19.047 1 95.81 347 THR B N 1
ATOM 7561 C CA . THR B 1 347 ? 9.047 -6.172 -18.906 1 95.81 347 THR B CA 1
ATOM 7562 C C . THR B 1 347 ? 10.562 -6.344 -18.844 1 95.81 347 THR B C 1
ATOM 7564 O O . THR B 1 347 ? 11.273 -5.832 -19.719 1 95.81 347 THR B O 1
ATOM 7567 N N . MET B 1 348 ? 11.047 -6.969 -17.891 1 96 348 MET B N 1
ATOM 7568 C CA . MET B 1 348 ? 12.422 -7.426 -17.719 1 96 348 MET B CA 1
ATOM 7569 C C . MET B 1 348 ? 12.453 -8.867 -17.203 1 96 348 MET B C 1
ATOM 7571 O O . MET B 1 348 ? 12.305 -9.109 -16.016 1 96 348 MET B O 1
ATOM 7575 N N . ARG B 1 349 ? 12.68 -9.75 -18.109 1 97.06 349 ARG B N 1
ATOM 7576 C CA . ARG B 1 349 ? 12.703 -11.164 -17.766 1 97.06 349 ARG B CA 1
ATOM 7577 C C . ARG B 1 349 ? 14.055 -11.789 -18.109 1 97.06 349 ARG B C 1
ATOM 7579 O O . ARG B 1 349 ? 14.492 -11.734 -19.25 1 97.06 349 ARG B O 1
ATOM 7586 N N . LEU B 1 350 ? 14.703 -12.312 -17.156 1 98.12 350 LEU B N 1
ATOM 7587 C CA . LEU B 1 350 ? 16 -12.953 -17.281 1 98.12 350 LEU B CA 1
ATOM 7588 C C . LEU B 1 350 ? 15.898 -14.445 -16.984 1 98.12 350 LEU B C 1
ATOM 7590 O O . LEU B 1 350 ? 15.586 -14.844 -15.859 1 98.12 350 LEU B O 1
ATOM 7594 N N . TYR B 1 351 ? 16.141 -15.242 -17.984 1 97.25 351 TYR B N 1
ATOM 7595 C CA . TYR B 1 351 ? 16.125 -16.688 -17.844 1 97.25 351 TYR B CA 1
ATOM 7596 C C . TYR B 1 351 ? 17.531 -17.234 -17.578 1 97.25 351 TYR B C 1
ATOM 7598 O O . TYR B 1 351 ? 18.469 -16.906 -18.297 1 97.25 351 TYR B O 1
ATOM 7606 N N . ASP B 1 352 ? 17.641 -18.062 -16.562 1 98.19 352 ASP B N 1
ATOM 7607 C CA . ASP B 1 352 ? 18.953 -18.656 -16.359 1 98.19 352 ASP B CA 1
ATOM 7608 C C . ASP B 1 352 ? 19.234 -19.719 -17.422 1 98.19 352 ASP B C 1
ATOM 7610 O O . ASP B 1 352 ? 18.438 -19.922 -18.344 1 98.19 352 ASP B O 1
ATOM 7614 N N . GLU B 1 353 ? 20.422 -20.297 -17.344 1 96.44 353 GLU B N 1
ATOM 7615 C CA . GLU B 1 353 ? 20.891 -21.188 -18.406 1 96.44 353 GLU B CA 1
ATOM 7616 C C . GLU B 1 353 ? 19.969 -22.391 -18.578 1 96.44 353 GLU B C 1
ATOM 7618 O O . GLU B 1 353 ? 19.719 -22.844 -19.688 1 96.44 353 GLU B O 1
ATOM 7623 N N . ASP B 1 354 ? 19.422 -22.906 -17.484 1 95.94 354 ASP B N 1
ATOM 7624 C CA . ASP B 1 354 ? 18.531 -24.062 -17.547 1 95.94 354 ASP B CA 1
ATOM 7625 C C . ASP B 1 354 ? 17.203 -23.703 -18.203 1 95.94 354 ASP B C 1
ATOM 7627 O O . ASP B 1 354 ? 16.734 -24.406 -19.094 1 95.94 354 ASP B O 1
ATOM 7631 N N . ASP B 1 355 ? 16.641 -22.609 -17.781 1 94.81 355 ASP B N 1
ATOM 7632 C CA . ASP B 1 355 ? 15.383 -22.141 -18.344 1 94.81 355 ASP B CA 1
ATOM 7633 C C . ASP B 1 355 ? 15.539 -21.766 -19.812 1 94.81 355 ASP B C 1
ATOM 7635 O O . ASP B 1 355 ? 14.609 -21.922 -20.609 1 94.81 355 ASP B O 1
ATOM 7639 N N . PHE B 1 356 ? 16.688 -21.219 -20.141 1 93.19 356 PHE B N 1
ATOM 7640 C CA . PHE B 1 356 ? 16.938 -20.891 -21.531 1 93.19 356 PHE B CA 1
ATOM 7641 C C . PHE B 1 356 ? 16.922 -22.125 -22.406 1 93.19 356 PHE B C 1
ATOM 7643 O O . PHE B 1 356 ? 16.328 -22.125 -23.5 1 93.19 356 PHE B O 1
ATOM 7650 N N . ARG B 1 357 ? 17.516 -23.156 -21.969 1 91.44 357 ARG B N 1
ATOM 7651 C CA . ARG B 1 357 ? 17.516 -24.406 -22.703 1 91.44 357 ARG B CA 1
ATOM 7652 C C . ARG B 1 357 ? 16.094 -24.938 -22.891 1 91.44 357 ARG B C 1
ATOM 7654 O O . ARG B 1 357 ? 15.758 -25.469 -23.953 1 91.44 357 ARG B O 1
ATOM 7661 N N . MET B 1 358 ? 15.32 -24.812 -21.859 1 90.62 358 MET B N 1
ATOM 7662 C CA . MET B 1 358 ? 13.93 -25.219 -21.969 1 90.62 358 MET B CA 1
ATOM 7663 C C . MET B 1 358 ? 13.195 -24.375 -23.016 1 90.62 358 MET B C 1
ATOM 7665 O O . MET B 1 358 ? 12.438 -24.906 -23.828 1 90.62 358 MET B O 1
ATOM 7669 N N . SER B 1 359 ? 13.406 -23.078 -22.938 1 87.44 359 SER B N 1
ATOM 7670 C CA . SER B 1 359 ? 12.766 -22.156 -23.875 1 87.44 359 SER B CA 1
ATOM 7671 C C . SER B 1 359 ? 13.133 -22.516 -25.312 1 87.44 359 SER B C 1
ATOM 7673 O O . SER B 1 359 ? 12.289 -22.422 -26.219 1 87.44 359 SER B O 1
ATOM 7675 N N . MET B 1 360 ? 14.312 -22.859 -25.516 1 84.94 360 MET B N 1
ATOM 7676 C CA . MET B 1 360 ? 14.766 -23.25 -26.844 1 84.94 360 MET B CA 1
ATOM 7677 C C . MET B 1 360 ? 14.102 -24.547 -27.297 1 84.94 360 MET B C 1
ATOM 7679 O O . MET B 1 360 ? 13.734 -24.703 -28.453 1 84.94 360 MET B O 1
ATOM 7683 N N . ALA B 1 361 ? 13.984 -25.375 -26.375 1 86.94 361 ALA B N 1
ATOM 7684 C CA . ALA B 1 361 ? 13.398 -26.688 -26.688 1 86.94 361 ALA B CA 1
ATOM 7685 C C . ALA B 1 361 ? 11.922 -26.547 -27.047 1 86.94 361 ALA B C 1
ATOM 7687 O O . ALA B 1 361 ? 11.391 -27.359 -27.812 1 86.94 361 ALA B O 1
ATOM 7688 N N . MET B 1 362 ? 11.273 -25.562 -26.562 1 85.31 362 MET B N 1
ATOM 7689 C CA . MET B 1 362 ? 9.828 -25.375 -26.734 1 85.31 362 MET B CA 1
ATOM 7690 C C . MET B 1 362 ? 9.531 -24.609 -28.016 1 85.31 362 MET B C 1
ATOM 7692 O O . MET B 1 362 ? 8.375 -24.469 -28.406 1 85.31 362 MET B O 1
ATOM 7696 N N . SER B 1 363 ? 10.484 -24.125 -28.656 1 81 363 SER B N 1
ATOM 7697 C CA . SER B 1 363 ? 10.305 -23.297 -29.844 1 81 363 SER B CA 1
ATOM 7698 C C . SER B 1 363 ? 9.625 -24.078 -30.969 1 81 363 SER B C 1
ATOM 7700 O O . SER B 1 363 ? 9.922 -25.266 -31.172 1 81 363 SER B O 1
ATOM 7702 N N . THR B 1 364 ? 8.609 -23.5 -31.703 1 72.06 364 THR B N 1
ATOM 7703 C CA . THR B 1 364 ? 7.887 -24.109 -32.812 1 72.06 364 THR B CA 1
ATOM 7704 C C . THR B 1 364 ? 8.547 -23.75 -34.156 1 72.06 364 THR B C 1
ATOM 7706 O O . THR B 1 364 ? 8.148 -24.266 -35.188 1 72.06 364 THR B O 1
ATOM 7709 N N . THR B 1 365 ? 9.219 -22.688 -34.25 1 61.53 365 THR B N 1
ATOM 7710 C CA . THR B 1 365 ? 9.742 -22.172 -35.5 1 61.53 365 THR B CA 1
ATOM 7711 C C . THR B 1 365 ? 10.773 -23.125 -36.094 1 61.53 365 THR B C 1
ATOM 7713 O O . THR B 1 365 ? 11.492 -23.812 -35.375 1 61.53 365 THR B O 1
ATOM 7716 N N . LYS B 1 366 ? 10.438 -23.609 -37.375 1 52.5 366 LYS B N 1
ATOM 7717 C CA . LYS B 1 366 ? 11.406 -24.406 -38.156 1 52.5 366 LYS B CA 1
ATOM 7718 C C . LYS B 1 366 ? 12.836 -24 -37.812 1 52.5 366 LYS B C 1
ATOM 7720 O O . LYS B 1 366 ? 13.711 -24.844 -37.656 1 52.5 366 LYS B O 1
ATOM 7725 N N . HIS B 1 367 ? 13.227 -22.656 -38.031 1 48.34 367 HIS B N 1
ATOM 7726 C CA . HIS B 1 367 ? 14.5 -22.016 -37.719 1 48.34 367 HIS B CA 1
ATOM 7727 C C . HIS B 1 367 ? 14.344 -21.016 -36.594 1 48.34 367 HIS B C 1
ATOM 7729 O O . HIS B 1 367 ? 13.961 -19.859 -36.812 1 48.34 367 HIS B O 1
ATOM 7735 N N . SER B 1 368 ? 13.992 -21.406 -35.562 1 48.25 368 SER B N 1
ATOM 7736 C CA . SER B 1 368 ? 13.758 -20.469 -34.469 1 48.25 368 SER B CA 1
ATOM 7737 C C . SER B 1 368 ? 14.844 -19.391 -34.438 1 48.25 368 SER B C 1
ATOM 7739 O O . SER B 1 368 ? 15.984 -19.641 -34.812 1 48.25 368 SER B O 1
ATOM 7741 N N . PHE B 1 369 ? 14.398 -18.141 -34.531 1 46.28 369 PHE B N 1
ATOM 7742 C CA . PHE B 1 369 ? 15.359 -17.047 -34.5 1 46.28 369 PHE B CA 1
ATOM 7743 C C . PHE B 1 369 ? 16.516 -17.391 -33.562 1 46.28 369 PHE B C 1
ATOM 7745 O O . PHE B 1 369 ? 17.688 -17.203 -33.906 1 46.28 369 PHE B O 1
ATOM 7752 N N . LEU B 1 370 ? 16.188 -17.875 -32.406 1 51.81 370 LEU B N 1
ATOM 7753 C CA . LEU B 1 370 ? 17.25 -18.281 -31.5 1 51.81 370 LEU B CA 1
ATOM 7754 C C . LEU B 1 370 ? 18.062 -19.422 -32.094 1 51.81 370 LEU B C 1
ATOM 7756 O O . LEU B 1 370 ? 19.281 -19.484 -31.906 1 51.81 370 LEU B O 1
ATOM 7760 N N . GLN B 1 371 ? 17.359 -20.25 -32.812 1 50.91 371 GLN B N 1
ATOM 7761 C CA . GLN B 1 371 ? 18.078 -21.328 -33.5 1 50.91 371 GLN B CA 1
ATOM 7762 C C . GLN B 1 371 ? 18.969 -20.797 -34.594 1 50.91 371 GLN B C 1
ATOM 7764 O O . GLN B 1 371 ? 20.031 -21.359 -34.875 1 50.91 371 GLN B O 1
ATOM 7769 N N . ARG B 1 372 ? 18.484 -19.75 -35.281 1 50.38 372 ARG B N 1
ATOM 7770 C CA . ARG B 1 372 ? 19.328 -19.094 -36.281 1 50.38 372 ARG B CA 1
ATOM 7771 C C . ARG B 1 372 ? 20.484 -18.359 -35.656 1 50.38 372 ARG B C 1
ATOM 7773 O O . ARG B 1 372 ? 21.578 -18.281 -36.219 1 50.38 372 ARG B O 1
ATOM 7780 N N . LEU B 1 373 ? 20.062 -17.562 -34.656 1 50.88 373 LEU B N 1
ATOM 7781 C CA . LEU B 1 373 ? 21.094 -16.812 -33.938 1 50.88 373 LEU B CA 1
ATOM 7782 C C . LEU B 1 373 ? 22.188 -17.734 -33.438 1 50.88 373 LEU B C 1
ATOM 7784 O O . LEU B 1 373 ? 23.359 -17.375 -33.438 1 50.88 373 LEU B O 1
ATOM 7788 N N . VAL B 1 374 ? 21.578 -18.906 -32.938 1 51.25 374 VAL B N 1
ATOM 7789 C CA . VAL B 1 374 ? 22.578 -19.906 -32.594 1 51.25 374 VAL B CA 1
ATOM 7790 C C . VAL B 1 374 ? 23.141 -20.547 -33.844 1 51.25 374 VAL B C 1
ATOM 7792 O O . VAL B 1 374 ? 23.469 -21.734 -33.875 1 51.25 374 VAL B O 1
ATOM 7795 N N . SER B 1 375 ? 22.906 -19.812 -34.875 1 51.91 375 SER B N 1
ATOM 7796 C CA . SER B 1 375 ? 23.656 -20.25 -36.031 1 51.91 375 SER B CA 1
ATOM 7797 C C . SER B 1 375 ? 25.141 -20.453 -35.719 1 51.91 375 SER B C 1
ATOM 7799 O O . SER B 1 375 ? 25.656 -19.828 -34.781 1 51.91 375 SER B O 1
ATOM 7801 N N . THR B 1 376 ? 25.547 -21.406 -36.25 1 57.06 376 THR B N 1
ATOM 7802 C CA . THR B 1 376 ? 26.953 -21.797 -36.094 1 57.06 376 THR B CA 1
ATOM 7803 C C . THR B 1 376 ? 27.844 -20.562 -36.031 1 57.06 376 THR B C 1
ATOM 7805 O O . THR B 1 376 ? 28.812 -20.531 -35.281 1 57.06 376 THR B O 1
ATOM 7808 N N . GLY B 1 377 ? 27.266 -19.594 -36.625 1 59.03 377 GLY B N 1
ATOM 7809 C CA . GLY B 1 377 ? 28.094 -18.406 -36.688 1 59.03 377 GLY B CA 1
ATOM 7810 C C . GLY B 1 377 ? 28.047 -17.578 -35.406 1 59.03 377 GLY B C 1
ATOM 7811 O O . GLY B 1 377 ? 29.078 -17.172 -34.875 1 59.03 377 GLY B O 1
ATOM 7812 N N . VAL B 1 378 ? 26.875 -17.344 -34.844 1 68.62 378 VAL B N 1
ATOM 7813 C CA . VAL B 1 378 ? 26.734 -16.562 -33.625 1 68.62 378 VAL B CA 1
ATOM 7814 C C . VAL B 1 378 ? 27.344 -17.328 -32.469 1 68.62 378 VAL B C 1
ATOM 7816 O O . VAL B 1 378 ? 28.047 -16.734 -31.625 1 68.62 378 VAL B O 1
ATOM 7819 N N . LYS B 1 379 ? 27.078 -18.5 -32.469 1 72.69 379 LYS B N 1
ATOM 7820 C CA . LYS B 1 379 ? 27.672 -19.344 -31.438 1 72.69 379 LYS B CA 1
ATOM 7821 C C . LYS B 1 379 ? 29.203 -19.266 -31.469 1 72.69 379 LYS B C 1
ATOM 7823 O O . LYS B 1 379 ? 29.828 -19.109 -30.422 1 72.69 379 LYS B O 1
ATOM 7828 N N . SER B 1 380 ? 29.641 -19.422 -32.719 1 72.88 380 SER B N 1
ATOM 7829 C CA . SER B 1 380 ? 31.094 -19.344 -32.875 1 72.88 380 SER B CA 1
ATOM 7830 C C . SER B 1 380 ? 31.625 -17.969 -32.469 1 72.88 380 SER B C 1
ATOM 7832 O O . SER B 1 380 ? 32.688 -17.875 -31.828 1 72.88 380 SER B O 1
ATOM 7834 N N . PHE B 1 381 ? 30.906 -17.062 -32.781 1 75.44 381 PHE B N 1
ATOM 7835 C CA . PHE B 1 381 ? 31.297 -15.711 -32.406 1 75.44 381 PHE B CA 1
ATOM 7836 C C . PHE B 1 381 ? 31.297 -15.547 -30.891 1 75.44 381 PHE B C 1
ATOM 7838 O O . PHE B 1 381 ? 32.25 -15.039 -30.297 1 75.44 381 PHE B O 1
ATOM 7845 N N . LEU B 1 382 ? 30.25 -16.016 -30.266 1 78.62 382 LEU B N 1
ATOM 7846 C CA . LEU B 1 382 ? 30.125 -15.867 -28.828 1 78.62 382 LEU B CA 1
ATOM 7847 C C . LEU B 1 382 ? 31.188 -16.688 -28.094 1 78.62 382 LEU B C 1
ATOM 7849 O O . LEU B 1 382 ? 31.766 -16.203 -27.109 1 78.62 382 LEU B O 1
ATOM 7853 N N . GLU B 1 383 ? 31.391 -17.812 -28.516 1 76.94 383 GLU B N 1
ATOM 7854 C CA . GLU B 1 383 ? 32.375 -18.672 -27.891 1 76.94 383 GLU B CA 1
ATOM 7855 C C . GLU B 1 383 ? 33.781 -18.188 -28.188 1 76.94 383 GLU B C 1
ATOM 7857 O O . GLU B 1 383 ? 34.625 -18.062 -27.266 1 76.94 383 GLU B O 1
ATOM 7862 N N . ARG B 1 384 ? 34.031 -17.969 -29.406 1 74.56 384 ARG B N 1
ATOM 7863 C CA . ARG B 1 384 ? 35.406 -17.719 -29.828 1 74.56 384 ARG B CA 1
ATOM 7864 C C . ARG B 1 384 ? 35.781 -16.266 -29.609 1 74.56 384 ARG B C 1
ATOM 7866 O O . ARG B 1 384 ? 36.906 -15.969 -29.172 1 74.56 384 ARG B O 1
ATOM 7873 N N . TYR B 1 385 ? 34.906 -15.492 -29.906 1 73.12 385 TYR B N 1
ATOM 7874 C CA . TYR B 1 385 ? 35.281 -14.086 -29.875 1 73.12 385 TYR B CA 1
ATOM 7875 C C . TYR B 1 385 ? 34.938 -13.469 -28.516 1 73.12 385 TYR B C 1
ATOM 7877 O O . TYR B 1 385 ? 35.656 -12.633 -28 1 73.12 385 TYR B O 1
ATOM 7885 N N . ARG B 1 386 ? 33.906 -14 -27.953 1 80.12 386 ARG B N 1
ATOM 7886 C CA . ARG B 1 386 ? 33.5 -13.398 -26.688 1 80.12 386 ARG B CA 1
ATOM 7887 C C . ARG B 1 386 ? 33.875 -14.281 -25.516 1 80.12 386 ARG B C 1
ATOM 7889 O O . ARG B 1 386 ? 33.781 -13.867 -24.359 1 80.12 386 ARG B O 1
ATOM 7896 N N . GLY B 1 387 ? 34.219 -15.508 -25.797 1 81.5 387 GLY B N 1
ATOM 7897 C CA . GLY B 1 387 ? 34.688 -16.422 -24.766 1 81.5 387 GLY B CA 1
ATOM 7898 C C . GLY B 1 387 ? 33.562 -16.938 -23.875 1 81.5 387 GLY B C 1
ATOM 7899 O O . GLY B 1 387 ? 33.781 -17.25 -22.703 1 81.5 387 GLY B O 1
ATOM 7900 N N . TRP B 1 388 ? 32.344 -17 -24.453 1 85.44 388 TRP B N 1
ATOM 7901 C CA . TRP B 1 388 ? 31.203 -17.406 -23.625 1 85.44 388 TRP B CA 1
ATOM 7902 C C . TRP B 1 388 ? 31.125 -18.938 -23.547 1 85.44 388 TRP B C 1
ATOM 7904 O O . TRP B 1 388 ? 31.469 -19.625 -24.516 1 85.44 388 TRP B O 1
ATOM 7914 N N . SER B 1 389 ? 30.812 -19.438 -22.359 1 83.75 389 SER B N 1
ATOM 7915 C CA . SER B 1 389 ? 30.375 -20.828 -22.266 1 83.75 389 SER B CA 1
ATOM 7916 C C . SER B 1 389 ? 28.922 -20.969 -22.703 1 83.75 389 SER B C 1
ATOM 7918 O O . SER B 1 389 ? 28.016 -20.438 -22.062 1 83.75 389 SER B O 1
ATOM 7920 N N . LEU B 1 390 ? 28.719 -21.766 -23.688 1 78.81 390 LEU B N 1
ATOM 7921 C CA . LEU B 1 390 ? 27.391 -21.891 -24.266 1 78.81 390 LEU B CA 1
ATOM 7922 C C . LEU B 1 390 ? 26.422 -22.516 -23.25 1 78.81 390 LEU B C 1
ATOM 7924 O O . LEU B 1 390 ? 25.219 -22.312 -23.344 1 78.81 390 LEU B O 1
ATOM 7928 N N . ARG B 1 391 ? 26.938 -23.156 -22.359 1 84.12 391 ARG B N 1
ATOM 7929 C CA . ARG B 1 391 ? 26.094 -23.844 -21.375 1 84.12 391 ARG B CA 1
ATOM 7930 C C . ARG B 1 391 ? 25.625 -22.875 -20.297 1 84.12 391 ARG B C 1
ATOM 7932 O O . ARG B 1 391 ? 24.703 -23.188 -19.547 1 84.12 391 ARG B O 1
ATOM 7939 N N . ARG B 1 392 ? 26.188 -21.719 -20.312 1 92.31 392 ARG B N 1
ATOM 7940 C CA . ARG B 1 392 ? 25.891 -20.797 -19.219 1 92.31 392 ARG B CA 1
ATOM 7941 C C . ARG B 1 392 ? 25.109 -19.578 -19.719 1 92.31 392 ARG B C 1
ATOM 7943 O O . ARG B 1 392 ? 24.734 -18.703 -18.938 1 92.31 392 ARG B O 1
ATOM 7950 N N . ILE B 1 393 ? 24.828 -19.562 -21 1 92.69 393 ILE B N 1
ATOM 7951 C CA . ILE B 1 393 ? 24.203 -18.406 -21.625 1 92.69 393 ILE B CA 1
ATOM 7952 C C . ILE B 1 393 ? 22.797 -18.219 -21.047 1 92.69 393 ILE B C 1
ATOM 7954 O O . ILE B 1 393 ? 22.078 -19.203 -20.828 1 92.69 393 ILE B O 1
ATOM 7958 N N . SER B 1 394 ? 22.484 -16.953 -20.797 1 95.62 394 SER B N 1
ATOM 7959 C CA . SER B 1 394 ? 21.156 -16.594 -20.312 1 95.62 394 SER B CA 1
ATOM 7960 C C . SER B 1 394 ? 20.422 -15.703 -21.312 1 95.62 394 SER B C 1
ATOM 7962 O O . SER B 1 394 ? 21.062 -14.992 -22.094 1 95.62 394 SER B O 1
ATOM 7964 N N . LEU B 1 395 ? 19.156 -15.75 -21.312 1 94.5 395 LEU B N 1
ATOM 7965 C CA . LEU B 1 395 ? 18.297 -14.984 -22.203 1 94.5 395 LEU B CA 1
ATOM 7966 C C . LEU B 1 395 ? 17.547 -13.906 -21.438 1 94.5 395 LEU B C 1
ATOM 7968 O O . LEU B 1 395 ? 17.031 -14.156 -20.344 1 94.5 395 LEU B O 1
ATOM 7972 N N . VAL B 1 396 ? 17.516 -12.742 -22.047 1 96.94 396 VAL B N 1
ATOM 7973 C CA . VAL B 1 396 ? 16.719 -11.641 -21.516 1 96.94 396 VAL B CA 1
ATOM 7974 C C . VAL B 1 396 ? 15.648 -11.234 -22.531 1 96.94 396 VAL B C 1
ATOM 7976 O O . VAL B 1 396 ? 15.938 -11.094 -23.719 1 96.94 396 VAL B O 1
ATOM 7979 N N . ILE B 1 397 ? 14.445 -11.125 -22.094 1 96.56 397 ILE B N 1
ATOM 7980 C CA . ILE B 1 397 ? 13.383 -10.453 -22.828 1 96.56 397 ILE B CA 1
ATOM 7981 C C . ILE B 1 397 ? 13.055 -9.117 -22.156 1 96.56 397 ILE B C 1
ATOM 7983 O O . ILE B 1 397 ? 12.758 -9.078 -20.969 1 96.56 397 ILE B O 1
ATOM 7987 N N . VAL B 1 398 ? 13.117 -8.039 -22.875 1 97.56 398 VAL B N 1
ATOM 7988 C CA . VAL B 1 398 ? 12.828 -6.711 -22.344 1 97.56 398 VAL B CA 1
ATOM 7989 C C . VAL B 1 398 ? 11.742 -6.043 -23.188 1 97.56 398 VAL B C 1
ATOM 7991 O O . VAL B 1 398 ? 11.688 -6.23 -24.406 1 97.56 398 VAL B O 1
ATOM 7994 N N . GLY B 1 399 ? 10.867 -5.336 -22.531 1 97.25 399 GLY B N 1
ATOM 7995 C CA . GLY B 1 399 ? 9.766 -4.652 -23.188 1 97.25 399 GLY B CA 1
ATOM 7996 C C . GLY B 1 399 ? 9.656 -3.189 -22.797 1 97.25 399 GLY B C 1
ATOM 7997 O O . GLY B 1 399 ? 9.891 -2.828 -21.641 1 97.25 399 GLY B O 1
ATOM 7998 N N . PHE B 1 400 ? 9.336 -2.355 -23.766 1 97.31 400 PHE B N 1
ATOM 7999 C CA . PHE B 1 400 ? 9.125 -0.923 -23.594 1 97.31 400 PHE B CA 1
ATOM 8000 C C . PHE B 1 400 ? 7.75 -0.511 -24.109 1 97.31 400 PHE B C 1
ATOM 8002 O O . PHE B 1 400 ? 7.359 -0.878 -25.219 1 97.31 400 PHE B O 1
ATOM 8009 N N . GLU B 1 401 ? 7.035 0.17 -23.312 1 95.81 401 GLU B N 1
ATOM 8010 C CA . GLU B 1 401 ? 5.719 0.666 -23.703 1 95.81 401 GLU B CA 1
ATOM 8011 C C . GLU B 1 401 ? 5.551 2.137 -23.344 1 95.81 401 GLU B C 1
ATOM 8013 O O . GLU B 1 401 ? 6.035 2.58 -22.297 1 95.81 401 GLU B O 1
ATOM 8018 N N . GLY B 1 402 ? 4.922 2.941 -24.094 1 94.19 402 GLY B N 1
ATOM 8019 C CA . GLY B 1 402 ? 4.668 4.355 -23.859 1 94.19 402 GLY B CA 1
ATOM 8020 C C . GLY B 1 402 ? 4.543 5.156 -25.141 1 94.19 402 GLY B C 1
ATOM 8021 O O . GLY B 1 402 ? 4.035 4.656 -26.141 1 94.19 402 GLY B O 1
ATOM 8022 N N . THR B 1 403 ? 4.867 6.43 -25.078 1 92.5 403 THR B N 1
ATOM 8023 C CA . THR B 1 403 ? 4.992 7.23 -26.297 1 92.5 403 THR B CA 1
ATOM 8024 C C . THR B 1 403 ? 6.25 6.848 -27.078 1 92.5 403 THR B C 1
ATOM 8026 O O . THR B 1 403 ? 7.195 6.297 -26.5 1 92.5 403 THR B O 1
ATOM 8029 N N . PRO B 1 404 ? 6.207 7.184 -28.312 1 95.12 404 PRO B N 1
ATOM 8030 C CA . PRO B 1 404 ? 7.395 6.855 -29.109 1 95.12 404 PRO B CA 1
ATOM 8031 C C . PRO B 1 404 ? 8.68 7.445 -28.531 1 95.12 404 PRO B C 1
ATOM 8033 O O . PRO B 1 404 ? 9.695 6.758 -28.453 1 95.12 404 PRO B O 1
ATOM 8036 N N . ASP B 1 405 ? 8.617 8.672 -28.031 1 94 405 ASP B N 1
ATOM 8037 C CA . ASP B 1 405 ? 9.797 9.344 -27.484 1 94 405 ASP B CA 1
ATOM 8038 C C . ASP B 1 405 ? 10.273 8.672 -26.203 1 94 405 ASP B C 1
ATOM 8040 O O . ASP B 1 405 ? 11.477 8.477 -26 1 94 405 ASP B O 1
ATOM 8044 N N . ARG B 1 406 ? 9.414 8.305 -25.391 1 93.5 406 ARG B N 1
ATOM 8045 C CA . ARG B 1 406 ? 9.773 7.676 -24.125 1 93.5 406 ARG B CA 1
ATOM 8046 C C . ARG B 1 406 ? 10.32 6.273 -24.344 1 93.5 406 ARG B C 1
ATOM 8048 O O . ARG B 1 406 ? 11.25 5.848 -23.656 1 93.5 406 ARG B O 1
ATOM 8055 N N . VAL B 1 407 ? 9.688 5.512 -25.234 1 96.5 407 VAL B N 1
ATOM 8056 C CA . VAL B 1 407 ? 10.172 4.176 -25.578 1 96.5 407 VAL B CA 1
ATOM 8057 C C . VAL B 1 407 ? 11.594 4.258 -26.109 1 96.5 407 VAL B C 1
ATOM 8059 O O . VAL B 1 407 ? 12.469 3.494 -25.688 1 96.5 407 VAL B O 1
ATOM 8062 N N . LYS B 1 408 ? 11.82 5.227 -27.047 1 97 408 LYS B N 1
ATOM 8063 C CA . LYS B 1 408 ? 13.148 5.41 -27.609 1 97 408 LYS B CA 1
ATOM 8064 C C . LYS B 1 408 ? 14.164 5.766 -26.531 1 97 408 LYS B C 1
ATOM 8066 O O . LYS B 1 408 ? 15.266 5.211 -26.5 1 97 408 LYS B O 1
ATOM 8071 N N . PHE B 1 409 ? 13.812 6.652 -25.703 1 95.56 409 PHE B N 1
ATOM 8072 C CA . PHE B 1 409 ? 14.695 7.109 -24.641 1 95.56 409 PHE B CA 1
ATOM 8073 C C . PHE B 1 409 ? 15.031 5.973 -23.688 1 95.56 409 PHE B C 1
ATOM 8075 O O . PHE B 1 409 ? 16.203 5.719 -23.391 1 95.56 409 PHE B O 1
ATOM 8082 N N . GLN B 1 410 ? 14.055 5.25 -23.188 1 96.12 410 GLN B N 1
ATOM 8083 C CA . GLN B 1 410 ? 14.258 4.176 -22.219 1 96.12 410 GLN B CA 1
ATOM 8084 C C . GLN B 1 410 ? 15.047 3.021 -22.828 1 96.12 410 GLN B C 1
ATOM 8086 O O . GLN B 1 410 ? 15.875 2.402 -22.172 1 96.12 410 GLN B O 1
ATOM 8091 N N . ARG B 1 411 ? 14.703 2.703 -24.062 1 97.56 411 ARG B N 1
ATOM 8092 C CA . ARG B 1 411 ? 15.445 1.663 -24.766 1 97.56 411 ARG B CA 1
ATOM 8093 C C . ARG B 1 411 ? 16.938 1.994 -24.828 1 97.56 411 ARG B C 1
ATOM 8095 O O . ARG B 1 411 ? 17.781 1.121 -24.609 1 97.56 411 ARG B O 1
ATOM 8102 N N . SER B 1 412 ? 17.234 3.238 -25.094 1 97.19 412 SER B N 1
ATOM 8103 C CA . SER B 1 412 ? 18.625 3.668 -25.203 1 97.19 412 SER B CA 1
ATOM 8104 C C . SER B 1 412 ? 19.344 3.541 -23.859 1 97.19 412 SER B C 1
ATOM 8106 O O . SER B 1 412 ? 20.484 3.08 -23.797 1 97.19 412 SER B O 1
ATOM 8108 N N . GLU B 1 413 ? 18.703 3.924 -22.766 1 96.12 413 GLU B N 1
ATOM 8109 C CA . GLU B 1 413 ? 19.297 3.801 -21.438 1 96.12 413 GLU B CA 1
ATOM 8110 C C . GLU B 1 413 ? 19.5 2.338 -21.062 1 96.12 413 GLU B C 1
ATOM 8112 O O . GLU B 1 413 ? 20.531 1.986 -20.484 1 96.12 413 GLU B O 1
ATOM 8117 N N . THR B 1 414 ? 18.578 1.536 -21.391 1 97.75 414 THR B N 1
ATOM 8118 C CA . THR B 1 414 ? 18.641 0.116 -21.062 1 97.75 414 THR B CA 1
ATOM 8119 C C . THR B 1 414 ? 19.781 -0.56 -21.844 1 97.75 414 THR B C 1
ATOM 8121 O O . THR B 1 414 ? 20.562 -1.312 -21.266 1 97.75 414 THR B O 1
ATOM 8124 N N . ALA B 1 415 ? 19.844 -0.252 -23.141 1 97.88 415 ALA B N 1
ATOM 8125 C CA . ALA B 1 415 ? 20.875 -0.837 -24 1 97.88 415 ALA B CA 1
ATOM 8126 C C . ALA B 1 415 ? 22.281 -0.491 -23.484 1 97.88 415 ALA B C 1
ATOM 8128 O O . ALA B 1 415 ? 23.188 -1.324 -23.531 1 97.88 415 ALA B O 1
ATOM 8129 N N . ALA B 1 416 ? 22.406 0.71 -23.078 1 97.56 416 ALA B N 1
ATOM 8130 C CA . ALA B 1 416 ? 23.703 1.144 -22.562 1 97.56 416 ALA B CA 1
ATOM 8131 C C . ALA B 1 416 ? 24.109 0.327 -21.344 1 97.56 416 ALA B C 1
ATOM 8133 O O . ALA B 1 416 ? 25.266 -0.095 -21.234 1 97.56 416 ALA B O 1
ATOM 8134 N N . VAL B 1 417 ? 23.203 0.061 -20.422 1 97.62 417 VAL B N 1
ATOM 8135 C CA . VAL B 1 417 ? 23.5 -0.729 -19.234 1 97.62 417 VAL B CA 1
ATOM 8136 C C . VAL B 1 417 ? 23.766 -2.18 -19.625 1 97.62 417 VAL B C 1
ATOM 8138 O O . VAL B 1 417 ? 24.703 -2.803 -19.109 1 97.62 417 VAL B O 1
ATOM 8141 N N . PHE B 1 418 ? 22.922 -2.75 -20.516 1 98.38 418 PHE B N 1
ATOM 8142 C CA . PHE B 1 418 ? 23.094 -4.137 -20.938 1 98.38 418 PHE B CA 1
ATOM 8143 C C . PHE B 1 418 ? 24.453 -4.355 -21.562 1 98.38 418 PHE B C 1
ATOM 8145 O O . PHE B 1 418 ? 25.125 -5.359 -21.297 1 98.38 418 PHE B O 1
ATOM 8152 N N . LYS B 1 419 ? 24.891 -3.406 -22.344 1 97.62 419 LYS B N 1
ATOM 8153 C CA . LYS B 1 419 ? 26.188 -3.49 -22.984 1 97.62 419 LYS B CA 1
ATOM 8154 C C . LYS B 1 419 ? 27.312 -3.521 -21.938 1 97.62 419 LYS B C 1
ATOM 8156 O O . LYS B 1 419 ? 28.297 -4.254 -22.109 1 97.62 419 LYS B O 1
ATOM 8161 N N . GLN B 1 420 ? 27.156 -2.795 -20.953 1 97.62 420 GLN B N 1
ATOM 8162 C CA . GLN B 1 420 ? 28.156 -2.725 -19.875 1 97.62 420 GLN B CA 1
ATOM 8163 C C . GLN B 1 420 ? 28.375 -4.094 -19.25 1 97.62 420 GLN B C 1
ATOM 8165 O O . GLN B 1 420 ? 29.469 -4.383 -18.75 1 97.62 420 GLN B O 1
ATOM 8170 N N . TYR B 1 421 ? 27.406 -4.949 -19.281 1 97.62 421 TYR B N 1
ATOM 8171 C CA . TYR B 1 421 ? 27.5 -6.238 -18.609 1 97.62 421 TYR B CA 1
ATOM 8172 C C . TYR B 1 421 ? 27.562 -7.379 -19.625 1 97.62 421 TYR B C 1
ATOM 8174 O O . TYR B 1 421 ? 27.297 -8.531 -19.281 1 97.62 421 TYR B O 1
ATOM 8182 N N . GLY B 1 422 ? 27.828 -7.031 -20.859 1 95.06 422 GLY B N 1
ATOM 8183 C CA . GLY B 1 422 ? 28.109 -8.031 -21.875 1 95.06 422 GLY B CA 1
ATOM 8184 C C . GLY B 1 422 ? 26.875 -8.461 -22.656 1 95.06 422 GLY B C 1
ATOM 8185 O O . GLY B 1 422 ? 26.922 -9.438 -23.406 1 95.06 422 GLY B O 1
ATOM 8186 N N . GLY B 1 423 ? 25.812 -7.734 -22.531 1 96.19 423 GLY B N 1
ATOM 8187 C CA . GLY B 1 423 ? 24.594 -8.086 -23.25 1 96.19 423 GLY B CA 1
ATOM 8188 C C . GLY B 1 423 ? 24.719 -7.891 -24.75 1 96.19 423 GLY B C 1
ATOM 8189 O O . GLY B 1 423 ? 25.312 -6.914 -25.203 1 96.19 423 GLY B O 1
ATOM 8190 N N . VAL B 1 424 ? 24.156 -8.883 -25.484 1 93.62 424 VAL B N 1
ATOM 8191 C CA . VAL B 1 424 ? 24.141 -8.812 -26.938 1 93.62 424 VAL B CA 1
ATOM 8192 C C . VAL B 1 424 ? 22.688 -8.883 -27.438 1 93.62 424 VAL B C 1
ATOM 8194 O O . VAL B 1 424 ? 21.984 -9.852 -27.141 1 93.62 424 VAL B O 1
ATOM 8197 N N . GLY B 1 425 ? 22.312 -7.906 -28.188 1 93.44 425 GLY B N 1
ATOM 8198 C CA . GLY B 1 425 ? 20.969 -7.875 -28.703 1 93.44 425 GLY B CA 1
ATOM 8199 C C . GLY B 1 425 ? 20.719 -8.922 -29.781 1 93.44 425 GLY B C 1
ATOM 8200 O O . GLY B 1 425 ? 21.578 -9.148 -30.641 1 93.44 425 GLY B O 1
ATOM 8201 N N . ILE B 1 426 ? 19.578 -9.5 -29.656 1 89.81 426 ILE B N 1
ATOM 8202 C CA . ILE B 1 426 ? 19.266 -10.508 -30.656 1 89.81 426 ILE B CA 1
ATOM 8203 C C . ILE B 1 426 ? 18 -10.102 -31.422 1 89.81 426 ILE B C 1
ATOM 8205 O O . ILE B 1 426 ? 17.406 -10.914 -32.125 1 89.81 426 ILE B O 1
ATOM 8209 N N . GLY B 1 427 ? 17.5 -8.922 -31.172 1 88 427 GLY B N 1
ATOM 8210 C CA . GLY B 1 427 ? 16.469 -8.312 -32 1 88 427 GLY B CA 1
ATOM 8211 C C . GLY B 1 427 ? 15.062 -8.523 -31.469 1 88 427 GLY B C 1
ATOM 8212 O O . GLY B 1 427 ? 14.883 -9.055 -30.375 1 88 427 GLY B O 1
ATOM 8213 N N . ARG B 1 428 ? 14.07 -8.148 -32.25 1 90.25 428 ARG B N 1
ATOM 8214 C CA . ARG B 1 428 ? 12.664 -8.078 -31.859 1 90.25 428 ARG B CA 1
ATOM 8215 C C . ARG B 1 428 ? 11.992 -9.438 -31.984 1 90.25 428 ARG B C 1
ATOM 8217 O O . ARG B 1 428 ? 10.953 -9.68 -31.359 1 90.25 428 ARG B O 1
ATOM 8224 N N . GLY B 1 429 ? 12.523 -10.258 -32.719 1 85.44 429 GLY B N 1
ATOM 8225 C CA . GLY B 1 429 ? 11.945 -11.586 -32.906 1 85.44 429 GLY B CA 1
ATOM 8226 C C . GLY B 1 429 ? 11.781 -12.352 -31.625 1 85.44 429 GLY B C 1
ATOM 8227 O O . GLY B 1 429 ? 10.734 -12.977 -31.391 1 85.44 429 GLY B O 1
ATOM 8228 N N . ALA B 1 430 ? 12.766 -12.297 -30.844 1 83.81 430 ALA B N 1
ATOM 8229 C CA . ALA B 1 430 ? 12.711 -12.984 -29.547 1 83.81 430 ALA B CA 1
ATOM 8230 C C . ALA B 1 430 ? 11.586 -12.422 -28.688 1 83.81 430 ALA B C 1
ATOM 8232 O O . ALA B 1 430 ? 10.883 -13.172 -28 1 83.81 430 ALA B O 1
ATOM 8233 N N . GLY B 1 431 ? 11.453 -11.133 -28.688 1 87.44 431 GLY B N 1
ATOM 8234 C CA . GLY B 1 431 ? 10.383 -10.492 -27.938 1 87.44 431 GLY B CA 1
ATOM 8235 C C . GLY B 1 431 ? 9 -10.852 -28.438 1 87.44 431 GLY B C 1
ATOM 8236 O O . GLY B 1 431 ? 8.086 -11.109 -27.656 1 87.44 431 GLY B O 1
ATOM 8237 N N . ASP B 1 432 ? 8.859 -10.875 -29.672 1 86.75 432 ASP B N 1
ATOM 8238 C CA . ASP B 1 432 ? 7.578 -11.219 -30.281 1 86.75 432 ASP B CA 1
ATOM 8239 C C . ASP B 1 432 ? 7.191 -12.664 -29.984 1 86.75 432 ASP B C 1
ATOM 8241 O O . ASP B 1 432 ? 6.035 -12.945 -29.656 1 86.75 432 ASP B O 1
ATOM 8245 N N . THR B 1 433 ? 8.125 -13.484 -30.094 1 81.75 433 THR B N 1
ATOM 8246 C CA . THR B 1 433 ? 7.887 -14.891 -29.781 1 81.75 433 THR B CA 1
ATOM 8247 C C . THR B 1 433 ? 7.457 -15.062 -28.328 1 81.75 433 THR B C 1
ATOM 8249 O O . THR B 1 433 ? 6.555 -15.844 -28.031 1 81.75 433 THR B O 1
ATOM 8252 N N . TRP B 1 434 ? 8.133 -14.391 -27.578 1 85.19 434 TRP B N 1
ATOM 8253 C CA . TRP B 1 434 ? 7.785 -14.453 -26.172 1 85.19 434 TRP B CA 1
ATOM 8254 C C . TRP B 1 434 ? 6.348 -13.984 -25.938 1 85.19 434 TRP B C 1
ATOM 8256 O O . TRP B 1 434 ? 5.598 -14.609 -25.188 1 85.19 434 TRP B O 1
ATOM 8266 N N . GLN B 1 435 ? 5.938 -12.938 -26.484 1 84.44 435 GLN B N 1
ATOM 8267 C CA . GLN B 1 435 ? 4.582 -12.414 -26.344 1 84.44 435 GLN B 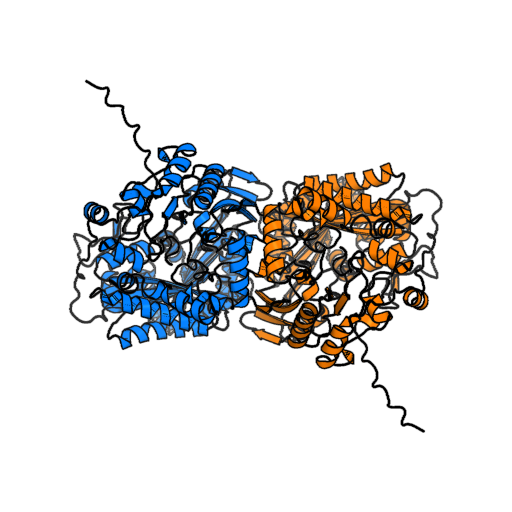CA 1
ATOM 8268 C C . GLN B 1 435 ? 3.545 -13.438 -26.797 1 84.44 435 GLN B C 1
ATOM 8270 O O . GLN B 1 435 ? 2.477 -13.555 -26.188 1 84.44 435 GLN B O 1
ATOM 8275 N N . ASP B 1 436 ? 3.947 -14.203 -27.75 1 80.25 436 ASP B N 1
ATOM 8276 C CA . ASP B 1 436 ? 3.033 -15.188 -28.297 1 80.25 436 ASP B CA 1
ATOM 8277 C C . ASP B 1 436 ? 2.922 -16.406 -27.391 1 80.25 436 ASP B C 1
ATOM 8279 O O . ASP B 1 436 ? 1.887 -17.078 -27.359 1 80.25 436 ASP B O 1
ATOM 8283 N N . LYS B 1 437 ? 3.926 -16.656 -26.625 1 81.25 437 LYS B N 1
ATOM 8284 C CA . LYS B 1 437 ? 4.016 -17.953 -25.938 1 81.25 437 LYS B CA 1
ATOM 8285 C C . LYS B 1 437 ? 3.908 -17.766 -24.438 1 81.25 437 LYS B C 1
ATOM 8287 O O . LYS B 1 437 ? 3.955 -18.75 -23.688 1 81.25 437 LYS B O 1
ATOM 8292 N N . LYS B 1 438 ? 3.732 -16.672 -24.047 1 81.62 438 LYS B N 1
ATOM 8293 C CA . LYS B 1 438 ? 3.834 -16.391 -22.609 1 81.62 438 LYS B CA 1
ATOM 8294 C C . LYS B 1 438 ? 2.742 -17.109 -21.828 1 81.62 438 LYS B C 1
ATOM 8296 O O . LYS B 1 438 ? 2.846 -17.25 -20.609 1 81.62 438 LYS B O 1
ATOM 8301 N N . TYR B 1 439 ? 1.721 -17.625 -22.516 1 83.19 439 TYR B N 1
ATOM 8302 C CA . TYR B 1 439 ? 0.644 -18.312 -21.797 1 83.19 439 TYR B CA 1
ATOM 8303 C C . TYR B 1 439 ? 0.763 -19.828 -21.969 1 83.19 439 TYR B C 1
ATOM 8305 O O . TYR B 1 439 ? -0.135 -20.578 -21.562 1 83.19 439 TYR B O 1
ATOM 8313 N N . ASP B 1 440 ? 1.857 -20.375 -22.391 1 86.25 440 ASP B N 1
ATOM 8314 C CA . ASP B 1 440 ? 1.955 -21.766 -22.844 1 86.25 440 ASP B CA 1
ATOM 8315 C C . ASP B 1 440 ? 2.334 -22.688 -21.688 1 86.25 440 ASP B C 1
ATOM 8317 O O . ASP B 1 440 ? 2.113 -23.891 -21.75 1 86.25 440 ASP B O 1
ATOM 8321 N N . LEU B 1 441 ? 2.91 -22.156 -20.703 1 86.06 441 LEU B N 1
ATOM 8322 C CA . LEU B 1 441 ? 3.562 -22.984 -19.688 1 86.06 441 LEU B CA 1
ATOM 8323 C C . LEU B 1 441 ? 2.574 -23.984 -19.078 1 86.06 441 LEU B C 1
ATOM 8325 O O . LEU B 1 441 ? 2.887 -25.156 -18.922 1 86.06 441 LEU B O 1
ATOM 8329 N N . PRO B 1 442 ? 1.4 -23.578 -18.797 1 90.69 442 PRO B N 1
ATOM 8330 C CA . PRO B 1 442 ? 0.473 -24.547 -18.203 1 90.69 442 PRO B CA 1
ATOM 8331 C C . PRO B 1 442 ? 0.122 -25.688 -19.141 1 90.69 442 PRO B C 1
ATOM 8333 O O . PRO B 1 442 ? -0.116 -26.812 -18.703 1 90.69 442 PRO B O 1
ATOM 8336 N N . TYR B 1 443 ? 0.132 -25.469 -20.406 1 92.31 443 TYR B N 1
ATOM 8337 C CA . TYR B 1 443 ? -0.133 -26.531 -21.375 1 92.31 443 TYR B CA 1
ATOM 8338 C C . TYR B 1 443 ? 1.02 -27.531 -21.438 1 92.31 443 TYR B C 1
ATOM 8340 O O . TYR B 1 443 ? 0.804 -28.719 -21.625 1 92.31 443 TYR B O 1
ATOM 8348 N N . ILE B 1 444 ? 2.158 -27.016 -21.266 1 91.31 444 ILE B N 1
ATOM 8349 C CA . ILE B 1 444 ? 3.334 -27.875 -21.234 1 91.31 444 ILE B CA 1
ATOM 8350 C C . ILE B 1 444 ? 3.285 -28.781 -20 1 91.31 444 ILE B C 1
ATOM 8352 O O . ILE B 1 444 ? 3.627 -29.969 -20.078 1 91.31 444 ILE B O 1
ATOM 8356 N N . ARG B 1 445 ? 2.879 -28.234 -18.906 1 93.75 445 ARG B N 1
ATOM 8357 C CA . ARG B 1 445 ? 2.754 -29.016 -17.688 1 93.75 445 ARG B CA 1
ATOM 8358 C C . ARG B 1 445 ? 1.69 -30.094 -17.828 1 93.75 445 ARG B C 1
ATOM 8360 O O . ARG B 1 445 ? 1.887 -31.234 -17.391 1 93.75 445 ARG B O 1
ATOM 8367 N N . ASP B 1 446 ? 0.609 -29.734 -18.469 1 94 446 ASP B N 1
ATOM 8368 C CA . ASP B 1 446 ? -0.454 -30.703 -18.734 1 94 446 ASP B CA 1
ATOM 8369 C C . ASP B 1 446 ? 0.046 -31.844 -19.625 1 94 446 ASP B C 1
ATOM 8371 O O . ASP B 1 446 ? -0.284 -33 -19.391 1 94 446 ASP B O 1
ATOM 8375 N N . PHE B 1 447 ? 0.79 -31.469 -20.578 1 93.62 447 PHE B N 1
ATOM 8376 C CA . PHE B 1 447 ? 1.34 -32.438 -21.516 1 93.62 447 PHE B CA 1
ATOM 8377 C C . PHE B 1 447 ? 2.301 -33.406 -20.797 1 93.62 447 PHE B C 1
ATOM 8379 O O . PHE B 1 447 ? 2.229 -34.625 -20.984 1 93.62 447 PHE B O 1
ATOM 8386 N N . ALA B 1 448 ? 3.152 -32.812 -20.016 1 93 448 ALA B N 1
ATOM 8387 C CA . ALA B 1 448 ? 4.09 -33.625 -19.234 1 93 448 ALA B CA 1
ATOM 8388 C C . ALA B 1 448 ? 3.35 -34.625 -18.359 1 93 448 ALA B C 1
ATOM 8390 O O . ALA B 1 448 ? 3.752 -35.781 -18.25 1 93 448 ALA B O 1
ATOM 8391 N N . LEU B 1 449 ? 2.27 -34.188 -17.781 1 93.75 449 LEU B N 1
ATOM 8392 C CA . LEU B 1 449 ? 1.479 -35.031 -16.891 1 93.75 449 LEU B CA 1
ATOM 8393 C C . LEU B 1 449 ? 0.869 -36.219 -17.672 1 93.75 449 LEU B C 1
ATOM 8395 O O . LEU B 1 449 ? 0.642 -37.281 -17.109 1 93.75 449 LEU B O 1
ATOM 8399 N N . SER B 1 450 ? 0.672 -36.062 -18.922 1 93.56 450 SER B N 1
ATOM 8400 C CA . SER B 1 450 ? 0.103 -37.094 -19.781 1 93.56 450 SER B CA 1
ATOM 8401 C C . SER B 1 450 ? 1.174 -38.094 -20.234 1 93.56 450 SER B C 1
ATOM 8403 O O . SER B 1 450 ? 0.861 -39.094 -20.844 1 93.56 450 SER B O 1
ATOM 8405 N N . LEU B 1 451 ? 2.416 -37.75 -19.969 1 92.75 451 LEU B N 1
ATOM 8406 C CA . LEU B 1 451 ? 3.533 -38.594 -20.438 1 92.75 451 LEU B CA 1
ATOM 8407 C C . LEU B 1 451 ? 4.367 -39.062 -19.25 1 92.75 451 LEU B C 1
ATOM 8409 O O . LEU B 1 451 ? 5.598 -39.094 -19.328 1 92.75 451 LEU B O 1
ATOM 8413 N N . SER B 1 452 ? 3.754 -39.344 -18.188 1 92.38 452 SER B N 1
ATOM 8414 C CA . SER B 1 452 ? 4.371 -39.938 -17 1 92.38 452 SER B CA 1
ATOM 8415 C C . SER B 1 452 ? 5.516 -39.062 -16.5 1 92.38 452 SER B C 1
ATOM 8417 O O . SER B 1 452 ? 6.57 -39.562 -16.109 1 92.38 452 SER B O 1
ATOM 8419 N N . HIS B 1 453 ? 5.395 -37.781 -16.609 1 93.19 453 HIS B N 1
ATOM 8420 C CA . HIS B 1 453 ? 6.254 -36.781 -16 1 93.19 453 HIS B CA 1
ATOM 8421 C C . HIS B 1 453 ? 5.441 -35.812 -15.133 1 93.19 453 HIS B C 1
ATOM 8423 O O . HIS B 1 453 ? 4.211 -35.844 -15.18 1 93.19 453 HIS B O 1
ATOM 8429 N N . TRP B 1 454 ? 6.023 -35.188 -14.289 1 92.06 454 TRP B N 1
ATOM 8430 C CA . TRP B 1 454 ? 5.379 -34.062 -13.625 1 92.06 454 TRP B CA 1
ATOM 8431 C C . TRP B 1 454 ? 6.262 -32.812 -13.672 1 92.06 454 TRP B C 1
ATOM 8433 O O . TRP B 1 454 ? 7.492 -32.938 -13.68 1 92.06 454 TRP B O 1
ATOM 8443 N N . ALA B 1 455 ? 5.695 -31.703 -13.867 1 94.56 455 ALA B N 1
ATOM 8444 C CA . ALA B 1 455 ? 6.305 -30.375 -13.852 1 94.56 455 ALA B CA 1
ATOM 8445 C C . ALA B 1 455 ? 5.469 -29.406 -13.023 1 94.56 455 ALA B C 1
ATOM 8447 O O . ALA B 1 455 ? 4.234 -29.469 -13.039 1 94.56 455 ALA B O 1
ATOM 8448 N N . ASP B 1 456 ? 6.102 -28.578 -12.25 1 96.31 456 ASP B N 1
ATOM 8449 C CA . ASP B 1 456 ? 5.422 -27.578 -11.438 1 96.31 456 ASP B CA 1
ATOM 8450 C C . ASP B 1 456 ? 6.316 -26.359 -11.195 1 96.31 456 ASP B C 1
ATOM 8452 O O . ASP B 1 456 ? 7.391 -26.25 -11.781 1 96.31 456 ASP B O 1
ATOM 8456 N N . VAL B 1 457 ? 5.742 -25.406 -10.453 1 96.5 457 VAL B N 1
ATOM 8457 C CA . VAL B 1 457 ? 6.457 -24.156 -10.242 1 96.5 457 VAL B CA 1
ATOM 8458 C C . VAL B 1 457 ? 6.391 -23.766 -8.766 1 96.5 457 VAL B C 1
ATOM 8460 O O . VAL B 1 457 ? 5.527 -24.234 -8.031 1 96.5 457 VAL B O 1
ATOM 8463 N N . PHE B 1 458 ? 7.301 -23.016 -8.32 1 96.44 458 PHE B N 1
ATOM 8464 C CA . PHE B 1 458 ? 7.25 -22.203 -7.105 1 96.44 458 PHE B CA 1
ATOM 8465 C C . PHE B 1 458 ? 8.055 -20.922 -7.273 1 96.44 458 PHE B C 1
ATOM 8467 O O . PHE B 1 458 ? 8.867 -20.812 -8.195 1 96.44 458 PHE B O 1
ATOM 8474 N N . GLU B 1 459 ? 7.699 -19.953 -6.527 1 97.56 459 GLU B N 1
ATOM 8475 C CA . GLU B 1 459 ? 8.312 -18.641 -6.695 1 97.56 459 GLU B CA 1
ATOM 8476 C C . GLU B 1 459 ? 8.398 -17.891 -5.359 1 97.56 459 GLU B C 1
ATOM 8478 O O . GLU B 1 459 ? 7.734 -18.266 -4.395 1 97.56 459 GLU B O 1
ATOM 8483 N N . THR B 1 460 ? 9.305 -16.906 -5.324 1 98.06 460 THR B N 1
ATOM 8484 C CA . THR B 1 460 ? 9.484 -16.062 -4.141 1 98.06 460 THR B CA 1
ATOM 8485 C C . THR B 1 460 ? 9.859 -14.641 -4.535 1 98.06 460 THR B C 1
ATOM 8487 O O . THR B 1 460 ? 10.211 -14.383 -5.691 1 98.06 460 THR B O 1
ATOM 8490 N N . SER B 1 461 ? 9.625 -13.727 -3.699 1 97.69 461 SER B N 1
ATOM 8491 C CA . SER B 1 461 ? 10.273 -12.422 -3.734 1 97.69 461 SER B CA 1
ATOM 8492 C C . SER B 1 461 ? 11.445 -12.367 -2.764 1 97.69 461 SER B C 1
ATOM 8494 O O . SER B 1 461 ? 11.336 -12.812 -1.62 1 97.69 461 SER B O 1
ATOM 8496 N N . VAL B 1 462 ? 12.547 -11.852 -3.191 1 98.19 462 VAL B N 1
ATOM 8497 C CA . VAL B 1 462 ? 13.773 -11.883 -2.398 1 98.19 462 VAL B CA 1
ATOM 8498 C C . VAL B 1 462 ? 14.492 -10.539 -2.506 1 98.19 462 VAL B C 1
ATOM 8500 O O . VAL B 1 462 ? 14.414 -9.867 -3.537 1 98.19 462 VAL B O 1
ATOM 8503 N N . LEU B 1 463 ? 15.148 -10.094 -1.424 1 97.94 463 LEU B N 1
ATOM 8504 C CA . LEU B 1 463 ? 15.945 -8.867 -1.451 1 97.94 463 LEU B CA 1
ATOM 8505 C C . LEU B 1 463 ? 17.125 -9.008 -2.393 1 97.94 463 LEU B C 1
ATOM 8507 O O . LEU B 1 463 ? 17.703 -10.094 -2.525 1 97.94 463 LEU B O 1
ATOM 8511 N N . TYR B 1 464 ? 17.531 -7.906 -3.008 1 97.81 464 TYR B N 1
ATOM 8512 C CA . TYR B 1 464 ? 18.594 -7.945 -3.996 1 97.81 464 TYR B CA 1
ATOM 8513 C C . TYR B 1 464 ? 19.875 -8.531 -3.398 1 97.81 464 TYR B C 1
ATOM 8515 O O . TYR B 1 464 ? 20.578 -9.305 -4.055 1 97.81 464 TYR B O 1
ATOM 8523 N N . SER B 1 465 ? 20.172 -8.242 -2.15 1 97.56 465 SER B N 1
ATOM 8524 C CA . SER B 1 465 ? 21.406 -8.664 -1.52 1 97.56 465 SER B CA 1
ATOM 8525 C C . SER B 1 465 ? 21.484 -10.18 -1.392 1 97.56 465 SER B C 1
ATOM 8527 O O . SER B 1 465 ? 22.562 -10.758 -1.265 1 97.56 465 SER B O 1
ATOM 8529 N N . GLN B 1 466 ? 20.312 -10.836 -1.495 1 98.06 466 GLN B N 1
ATOM 8530 C CA . GLN B 1 466 ? 20.281 -12.281 -1.29 1 98.06 466 GLN B CA 1
ATOM 8531 C C . GLN B 1 466 ? 19.766 -13 -2.529 1 98.06 466 GLN B C 1
ATOM 8533 O O . GLN B 1 466 ? 19.594 -14.219 -2.518 1 98.06 466 GLN B O 1
ATOM 8538 N N . ALA B 1 467 ? 19.562 -12.336 -3.594 1 98.25 467 ALA B N 1
ATOM 8539 C CA . ALA B 1 467 ? 18.875 -12.914 -4.754 1 98.25 467 ALA B CA 1
ATOM 8540 C C . ALA B 1 467 ? 19.719 -14.031 -5.379 1 98.25 467 ALA B C 1
ATOM 8542 O O . ALA B 1 467 ? 19.203 -15.133 -5.613 1 98.25 467 ALA B O 1
ATOM 8543 N N . ILE B 1 468 ? 21.016 -13.773 -5.672 1 98.56 468 ILE B N 1
ATOM 8544 C CA . ILE B 1 468 ? 21.859 -14.758 -6.324 1 98.56 468 ILE B CA 1
ATOM 8545 C C . ILE B 1 468 ? 22.141 -15.914 -5.363 1 98.56 468 ILE B C 1
ATOM 8547 O O . ILE B 1 468 ? 22.016 -17.078 -5.738 1 98.56 468 ILE B O 1
ATOM 8551 N N . PRO B 1 469 ? 22.453 -15.617 -4.066 1 98.62 469 PRO B N 1
ATOM 8552 C CA . PRO B 1 469 ? 22.594 -16.734 -3.121 1 98.62 469 PRO B CA 1
ATOM 8553 C C . PRO B 1 469 ? 21.328 -17.562 -3.008 1 98.62 469 PRO B C 1
ATOM 8555 O O . PRO B 1 469 ? 21.406 -18.797 -2.918 1 98.62 469 PRO B O 1
ATOM 8558 N N . CYS B 1 470 ? 20.203 -16.953 -2.996 1 98.69 470 CYS B N 1
ATOM 8559 C CA . CYS B 1 470 ? 18.938 -17.656 -2.92 1 98.69 470 CYS B CA 1
ATOM 8560 C C . CYS B 1 470 ? 18.734 -18.562 -4.137 1 98.69 470 CYS B C 1
ATOM 8562 O O . CYS B 1 470 ? 18.344 -19.719 -4.004 1 98.69 470 CYS B O 1
ATOM 8564 N N . TRP B 1 471 ? 19 -18 -5.289 1 98.75 471 TRP B N 1
ATOM 8565 C CA . TRP B 1 471 ? 18.906 -18.734 -6.547 1 98.75 471 TRP B CA 1
ATOM 8566 C C . TRP B 1 471 ? 19.75 -20.016 -6.496 1 98.75 471 TRP B C 1
ATOM 8568 O O . TRP B 1 471 ? 19.25 -21.094 -6.812 1 98.75 471 TRP B O 1
ATOM 8578 N N . ARG B 1 472 ? 20.984 -19.938 -6.062 1 98.69 472 ARG B N 1
ATOM 8579 C CA . ARG B 1 472 ? 21.891 -21.062 -5.969 1 98.69 472 ARG B CA 1
ATOM 8580 C C . ARG B 1 472 ? 21.406 -22.062 -4.922 1 98.69 472 ARG B C 1
ATOM 8582 O O . ARG B 1 472 ? 21.391 -23.281 -5.168 1 98.69 472 ARG B O 1
ATOM 8589 N N . ALA B 1 473 ? 21 -21.547 -3.82 1 98.81 473 ALA B N 1
ATOM 8590 C CA . ALA B 1 473 ? 20.609 -22.391 -2.693 1 98.81 473 ALA B CA 1
ATOM 8591 C C . ALA B 1 473 ? 19.359 -23.203 -3.02 1 98.81 473 ALA B C 1
ATOM 8593 O O . ALA B 1 473 ? 19.266 -24.375 -2.648 1 98.81 473 ALA B O 1
ATOM 8594 N N . VAL B 1 474 ? 18.422 -22.625 -3.639 1 98.81 474 VAL B N 1
ATOM 8595 C CA . VAL B 1 474 ? 17.172 -23.297 -3.959 1 98.81 474 VAL B CA 1
ATOM 8596 C C . VAL B 1 474 ? 17.438 -24.422 -4.969 1 98.81 474 VAL B C 1
ATOM 8598 O O . VAL B 1 474 ? 16.969 -25.547 -4.797 1 98.81 474 VAL B O 1
ATOM 8601 N N . LYS B 1 475 ? 18.172 -24.125 -6.023 1 98.62 475 LYS B N 1
ATOM 8602 C CA . LYS B 1 475 ? 18.484 -25.141 -7.02 1 98.62 475 LYS B CA 1
ATOM 8603 C C . LYS B 1 475 ? 19.266 -26.297 -6.391 1 98.62 475 LYS B C 1
ATOM 8605 O O . LYS B 1 475 ? 19 -27.469 -6.688 1 98.62 475 LYS B O 1
ATOM 8610 N N . ALA B 1 476 ? 20.188 -25.953 -5.52 1 98.69 476 ALA B N 1
ATOM 8611 C CA . ALA B 1 476 ? 20.969 -26.984 -4.828 1 98.69 476 ALA B CA 1
ATOM 8612 C C . ALA B 1 476 ? 20.062 -27.844 -3.941 1 98.69 476 ALA B C 1
ATOM 8614 O O . ALA B 1 476 ? 20.219 -29.062 -3.881 1 98.69 476 ALA B O 1
ATOM 8615 N N . ALA B 1 477 ? 19.156 -27.219 -3.262 1 98.69 477 ALA B N 1
ATOM 8616 C CA . ALA B 1 477 ? 18.25 -27.922 -2.367 1 98.69 477 ALA B CA 1
ATOM 8617 C C . ALA B 1 477 ? 17.391 -28.922 -3.141 1 98.69 477 ALA B C 1
ATOM 8619 O O . ALA B 1 477 ? 17.203 -30.062 -2.705 1 98.69 477 ALA B O 1
ATOM 8620 N N . VAL B 1 478 ? 16.859 -28.516 -4.227 1 98.38 478 VAL B N 1
ATOM 8621 C CA . VAL B 1 478 ? 16 -29.359 -5.055 1 98.38 478 VAL B CA 1
ATOM 8622 C C . VAL B 1 478 ? 16.797 -30.547 -5.594 1 98.38 478 VAL B C 1
ATOM 8624 O O . VAL B 1 478 ? 16.344 -31.688 -5.512 1 98.38 478 VAL B O 1
ATOM 8627 N N . ARG B 1 479 ? 17.984 -30.281 -6.105 1 97.81 479 ARG B N 1
ATOM 8628 C CA . ARG B 1 479 ? 18.828 -31.344 -6.645 1 97.81 479 ARG B CA 1
ATOM 8629 C C . ARG B 1 479 ? 19.219 -32.344 -5.555 1 97.81 479 ARG B C 1
ATOM 8631 O O . ARG B 1 479 ? 19.328 -33.531 -5.812 1 97.81 479 ARG B O 1
ATOM 8638 N N . GLN B 1 480 ? 19.406 -31.844 -4.383 1 98.25 480 GLN B N 1
ATOM 8639 C CA . GLN B 1 480 ? 19.766 -32.719 -3.264 1 98.25 480 GLN B CA 1
ATOM 8640 C C . GLN B 1 480 ? 18.641 -33.656 -2.928 1 98.25 480 GLN B C 1
ATOM 8642 O O . GLN B 1 480 ? 18.875 -34.812 -2.578 1 98.25 480 GLN B O 1
ATOM 8647 N N . VAL B 1 481 ? 17.422 -33.188 -2.963 1 97.5 481 VAL B N 1
ATOM 8648 C CA . VAL B 1 481 ? 16.281 -34.062 -2.703 1 97.5 481 VAL B CA 1
ATOM 8649 C C . VAL B 1 481 ? 16.234 -35.188 -3.732 1 97.5 481 VAL B C 1
ATOM 8651 O O . VAL B 1 481 ? 16.016 -36.344 -3.383 1 97.5 481 VAL B O 1
ATOM 8654 N N . TRP B 1 482 ? 16.422 -34.906 -5.02 1 95.56 482 TRP B N 1
ATOM 8655 C CA . TRP B 1 482 ? 16.469 -35.938 -6.047 1 95.56 482 TRP B CA 1
ATOM 8656 C C . TRP B 1 482 ? 17.562 -36.969 -5.746 1 95.56 482 TRP B C 1
ATOM 8658 O O . TRP B 1 482 ? 17.328 -38.156 -5.805 1 95.56 482 TRP B O 1
ATOM 8668 N N . LYS B 1 483 ? 18.703 -36.469 -5.41 1 96 483 LYS B N 1
ATOM 8669 C CA . LYS B 1 483 ? 19.828 -37.344 -5.117 1 96 483 LYS B CA 1
ATOM 8670 C C . LYS B 1 483 ? 19.516 -38.281 -3.943 1 96 483 LYS B C 1
ATOM 8672 O O . LYS B 1 483 ? 19.797 -39.469 -4.004 1 96 483 LYS B O 1
ATOM 8677 N N . GLU B 1 484 ? 18.969 -37.75 -2.967 1 96.62 484 GLU B N 1
ATOM 8678 C CA . GLU B 1 484 ? 18.656 -38.5 -1.755 1 96.62 484 GLU B CA 1
ATOM 8679 C C . GLU B 1 484 ? 17.641 -39.594 -2.035 1 96.62 484 GLU B C 1
ATOM 8681 O O . GLU B 1 484 ? 17.594 -40.594 -1.328 1 96.62 484 GLU B O 1
ATOM 8686 N N . HIS B 1 485 ? 16.875 -39.438 -3.043 1 93.38 485 HIS B N 1
ATOM 8687 C CA . HIS B 1 485 ? 15.812 -40.406 -3.324 1 93.38 485 HIS B CA 1
ATOM 8688 C C . HIS B 1 485 ? 16.141 -41.219 -4.57 1 93.38 485 HIS B C 1
ATOM 8690 O O . HIS B 1 485 ? 15.281 -41.969 -5.07 1 93.38 485 HIS B O 1
ATOM 8696 N N . GLY B 1 486 ? 17.297 -41.031 -5.125 1 90.25 486 GLY B N 1
ATOM 8697 C CA . GLY B 1 486 ? 17.719 -41.75 -6.309 1 90.25 486 GLY B CA 1
ATOM 8698 C C . GLY B 1 486 ? 16.953 -41.375 -7.559 1 90.25 486 GLY B C 1
ATOM 8699 O O . GLY B 1 486 ? 16.719 -42.188 -8.438 1 90.25 486 GLY B O 1
ATOM 8700 N N . HIS B 1 487 ? 16.453 -40.219 -7.566 1 90.69 487 HIS B N 1
ATOM 8701 C CA . HIS B 1 487 ? 15.711 -39.688 -8.703 1 90.69 487 HIS B CA 1
ATOM 8702 C C . HIS B 1 487 ? 16.516 -38.594 -9.414 1 90.69 487 HIS B C 1
ATOM 8704 O O . HIS B 1 487 ? 17.562 -38.188 -8.93 1 90.69 487 HIS B O 1
ATOM 8710 N N . ARG B 1 488 ? 16.062 -38.312 -10.562 1 91.06 488 ARG B N 1
ATOM 8711 C CA . ARG B 1 488 ? 16.625 -37.188 -11.344 1 91.06 488 ARG B CA 1
ATOM 8712 C C . ARG B 1 488 ? 15.531 -36.25 -11.789 1 91.06 488 ARG B C 1
ATOM 8714 O O . ARG B 1 488 ? 14.367 -36.625 -11.891 1 91.06 488 ARG B O 1
ATOM 8721 N N . GLY B 1 489 ? 16.016 -35.031 -12.086 1 95 489 GLY B N 1
ATOM 8722 C CA . GLY B 1 489 ? 15.078 -34.031 -12.57 1 95 489 GLY B CA 1
ATOM 8723 C C . GLY B 1 489 ? 15.758 -32.781 -13.094 1 95 489 GLY B C 1
ATOM 8724 O O . GLY B 1 489 ? 16.984 -32.781 -13.258 1 95 489 GLY B O 1
ATOM 8725 N N . TRP B 1 490 ? 14.961 -31.891 -13.5 1 96.69 490 TRP B N 1
ATOM 8726 C CA . TRP B 1 490 ? 15.398 -30.609 -14.055 1 96.69 490 TRP B CA 1
ATOM 8727 C C . TRP B 1 490 ? 14.805 -29.438 -13.281 1 96.69 490 TRP B C 1
ATOM 8729 O O . TRP B 1 490 ? 13.641 -29.5 -12.867 1 96.69 490 TRP B O 1
ATOM 8739 N N . ILE B 1 491 ? 15.602 -28.422 -13.047 1 97.88 491 ILE B N 1
ATOM 8740 C CA . ILE B 1 491 ? 15.094 -27.203 -12.43 1 97.88 491 ILE B CA 1
ATOM 8741 C C . ILE B 1 491 ? 15.695 -25.984 -13.125 1 97.88 491 ILE B C 1
ATOM 8743 O O . ILE B 1 491 ? 16.906 -25.906 -13.32 1 97.88 491 ILE B O 1
ATOM 8747 N N . GLY B 1 492 ? 14.867 -25.078 -13.562 1 97.69 492 GLY B N 1
ATOM 8748 C CA . GLY B 1 492 ? 15.234 -23.781 -14.102 1 97.69 492 GLY B CA 1
ATOM 8749 C C . GLY B 1 492 ? 14.656 -22.609 -13.312 1 97.69 492 GLY B C 1
ATOM 8750 O O . GLY B 1 492 ? 13.883 -22.828 -12.375 1 97.69 492 GLY B O 1
ATOM 8751 N N . CYS B 1 493 ? 15.109 -21.406 -13.664 1 98.44 493 CYS B N 1
ATOM 8752 C CA . CYS B 1 493 ? 14.648 -20.219 -12.969 1 98.44 493 CYS B CA 1
ATOM 8753 C C . CYS B 1 493 ? 14.664 -19 -13.891 1 98.44 493 CYS B C 1
ATOM 8755 O O . CYS B 1 493 ? 15.539 -18.891 -14.758 1 98.44 493 CYS B O 1
ATOM 8757 N N . HIS B 1 494 ? 13.742 -18.203 -13.758 1 97.5 494 HIS B N 1
ATOM 8758 C CA . HIS B 1 494 ? 13.859 -16.859 -14.305 1 97.5 494 HIS B CA 1
ATOM 8759 C C . HIS B 1 494 ? 13.523 -15.805 -13.25 1 97.5 494 HIS B C 1
ATOM 8761 O O . HIS B 1 494 ? 12.812 -16.094 -12.281 1 97.5 494 HIS B O 1
ATOM 8767 N N . THR B 1 495 ? 14.148 -14.688 -13.367 1 97.5 495 THR B N 1
ATOM 8768 C CA . THR B 1 495 ? 13.758 -13.531 -12.57 1 97.5 495 THR B CA 1
ATOM 8769 C C . THR B 1 495 ? 13.016 -12.508 -13.43 1 97.5 495 THR B C 1
ATOM 8771 O O . THR B 1 495 ? 13.398 -12.25 -14.57 1 97.5 495 THR B O 1
ATOM 8774 N N . ALA B 1 496 ? 11.922 -12.227 -12.875 1 93.06 496 ALA B N 1
ATOM 8775 C CA . ALA B 1 496 ? 11.055 -11.195 -13.445 1 93.06 496 ALA B CA 1
ATOM 8776 C C . ALA B 1 496 ? 10.531 -10.258 -12.367 1 93.06 496 ALA B C 1
ATOM 8778 O O . ALA B 1 496 ? 10.805 -10.461 -11.18 1 93.06 496 ALA B O 1
ATOM 8779 N N . HIS B 1 497 ? 9.93 -9.156 -12.648 1 94.5 497 HIS B N 1
ATOM 8780 C CA . HIS B 1 497 ? 9.383 -8.203 -11.688 1 94.5 497 HIS B CA 1
ATOM 8781 C C . HIS B 1 497 ? 10.484 -7.594 -10.836 1 94.5 497 HIS B C 1
ATOM 8783 O O . HIS B 1 497 ? 10.766 -8.078 -9.734 1 94.5 497 HIS B O 1
ATOM 8789 N N . GLN B 1 498 ? 11.094 -6.668 -11.266 1 95.5 498 GLN B N 1
ATOM 8790 C CA . GLN B 1 498 ? 12.109 -5.945 -10.508 1 95.5 498 GLN B CA 1
ATOM 8791 C C . GLN B 1 498 ? 11.477 -4.848 -9.648 1 95.5 498 GLN B C 1
ATOM 8793 O O . GLN B 1 498 ? 10.852 -3.926 -10.18 1 95.5 498 GLN B O 1
ATOM 8798 N N . TYR B 1 499 ? 11.656 -5.051 -8.391 1 94.56 499 TYR B N 1
ATOM 8799 C CA . TYR B 1 499 ? 11.188 -4.051 -7.441 1 94.56 499 TYR B CA 1
ATOM 8800 C C . TYR B 1 499 ? 12.336 -3.168 -6.965 1 94.56 499 TYR B C 1
ATOM 8802 O O . TYR B 1 499 ? 13.477 -3.344 -7.398 1 94.56 499 TYR B O 1
ATOM 8810 N N . LYS B 1 500 ? 11.977 -2.229 -6.18 1 91.69 500 LYS B N 1
ATOM 8811 C CA . LYS B 1 500 ? 12.984 -1.306 -5.672 1 91.69 500 LYS B CA 1
ATOM 8812 C C . LYS B 1 500 ? 13.984 -2.029 -4.777 1 91.69 500 LYS B C 1
ATOM 8814 O O . LYS B 1 500 ? 15.172 -1.689 -4.766 1 91.69 500 LYS B O 1
ATOM 8819 N N . TYR B 1 501 ? 13.469 -3.086 -4.07 1 94.25 501 TYR B N 1
ATOM 8820 C CA . TYR B 1 501 ? 14.305 -3.666 -3.021 1 94.25 501 TYR B CA 1
ATOM 8821 C C . TYR B 1 501 ? 14.68 -5.102 -3.361 1 94.25 501 TYR B C 1
ATOM 8823 O O . TYR B 1 501 ? 15.461 -5.73 -2.641 1 94.25 501 TYR B O 1
ATOM 8831 N N . GLY B 1 502 ? 14.117 -5.562 -4.324 1 96.75 502 GLY B N 1
ATOM 8832 C CA . GLY B 1 502 ? 14.328 -6.965 -4.645 1 96.75 502 GLY B CA 1
ATOM 8833 C C . GLY B 1 502 ? 13.656 -7.391 -5.934 1 96.75 502 GLY B C 1
ATOM 8834 O O . GLY B 1 502 ? 13.352 -6.559 -6.785 1 96.75 502 GLY B O 1
ATOM 8835 N N . CYS B 1 503 ? 13.562 -8.711 -6.078 1 97.5 503 CYS B N 1
ATOM 8836 C CA . CYS B 1 503 ? 13.016 -9.242 -7.32 1 97.5 503 CYS B CA 1
ATOM 8837 C C . CYS B 1 503 ? 12.312 -10.57 -7.082 1 97.5 503 CYS B C 1
ATOM 8839 O O . CYS B 1 503 ? 12.328 -11.102 -5.965 1 97.5 503 CYS B O 1
ATOM 8841 N N . CYS B 1 504 ? 11.648 -10.992 -8.094 1 98.19 504 CYS B N 1
ATOM 8842 C CA . CYS B 1 504 ? 11.023 -12.312 -8.07 1 98.19 504 CYS B CA 1
ATOM 8843 C C . CYS B 1 504 ? 11.953 -13.367 -8.664 1 98.19 504 CYS B C 1
ATOM 8845 O O . CYS B 1 504 ? 12.531 -13.164 -9.727 1 98.19 504 CYS B O 1
ATOM 8847 N N . LEU B 1 505 ? 12.164 -14.438 -7.98 1 98.56 505 LEU B N 1
ATOM 8848 C CA . LEU B 1 505 ? 12.727 -15.664 -8.523 1 98.56 505 LEU B CA 1
ATOM 8849 C C . LEU B 1 505 ? 11.633 -16.703 -8.75 1 98.56 505 LEU B C 1
ATOM 8851 O O . LEU B 1 505 ? 10.945 -17.109 -7.812 1 98.56 505 LEU B O 1
ATOM 8855 N N . TYR B 1 506 ? 11.492 -17.047 -9.961 1 98 506 TYR B N 1
ATOM 8856 C CA . TYR B 1 506 ? 10.477 -18.016 -10.375 1 98 506 TYR B CA 1
ATOM 8857 C C . TYR B 1 506 ? 11.117 -19.312 -10.859 1 98 506 TYR B C 1
ATOM 8859 O O . TYR B 1 506 ? 11.812 -19.312 -11.883 1 98 506 TYR B O 1
ATOM 8867 N N . PHE B 1 507 ? 10.812 -20.391 -10.18 1 98.25 507 PHE B N 1
ATOM 8868 C CA . PHE B 1 507 ? 11.43 -21.672 -10.484 1 98.25 507 PHE B CA 1
ATOM 8869 C C . PHE B 1 507 ? 10.438 -22.609 -11.156 1 98.25 507 PHE B C 1
ATOM 8871 O O . PHE B 1 507 ? 9.266 -22.656 -10.766 1 98.25 507 PHE B O 1
ATOM 8878 N N . THR B 1 508 ? 10.859 -23.25 -12.109 1 97.12 508 THR B N 1
ATOM 8879 C CA . THR B 1 508 ? 10.18 -24.375 -12.742 1 97.12 508 THR B CA 1
ATOM 8880 C C . THR B 1 508 ? 11 -25.641 -12.602 1 97.12 508 THR B C 1
ATOM 8882 O O . THR B 1 508 ? 12.219 -25.625 -12.773 1 97.12 508 THR B O 1
ATOM 8885 N N . PHE B 1 509 ? 10.328 -26.734 -12.242 1 97.31 509 PHE B N 1
ATOM 8886 C CA . PHE B 1 509 ? 11.047 -28 -12.07 1 97.31 509 PHE B CA 1
ATOM 8887 C C . PHE B 1 509 ? 10.211 -29.172 -12.578 1 97.31 509 PHE B C 1
ATOM 8889 O O . PHE B 1 509 ? 8.992 -29.062 -12.672 1 97.31 509 PHE B O 1
ATOM 8896 N N . ALA B 1 510 ? 10.906 -30.203 -12.992 1 96.25 510 ALA B N 1
ATOM 8897 C CA . ALA B 1 510 ? 10.25 -31.359 -13.602 1 96.25 510 ALA B CA 1
ATOM 8898 C C . ALA B 1 510 ? 11.008 -32.656 -13.281 1 96.25 510 ALA B C 1
ATOM 8900 O O . ALA B 1 510 ? 12.219 -32.625 -13.078 1 96.25 510 ALA B O 1
ATOM 8901 N N . SER B 1 511 ? 10.281 -33.719 -13.266 1 95.56 511 SER B N 1
ATOM 8902 C CA . SER B 1 511 ? 10.828 -35.062 -13.07 1 95.56 511 SER B CA 1
ATOM 8903 C C . SER B 1 511 ? 9.93 -36.125 -13.688 1 95.56 511 SER B C 1
ATOM 8905 O O . SER B 1 511 ? 8.805 -35.812 -14.102 1 95.56 511 SER B O 1
ATOM 8907 N N . ALA B 1 512 ? 10.492 -37.281 -13.781 1 92.19 512 ALA B N 1
ATOM 8908 C CA . ALA B 1 512 ? 9.695 -38.406 -14.234 1 92.19 512 ALA B CA 1
ATOM 8909 C C . ALA B 1 512 ? 8.797 -38.938 -13.125 1 92.19 512 ALA B C 1
ATOM 8911 O O . ALA B 1 512 ? 9.109 -38.781 -11.945 1 92.19 512 ALA B O 1
ATOM 8912 N N . GLN B 1 513 ? 7.664 -39.438 -13.586 1 89.56 513 GLN B N 1
ATOM 8913 C CA . GLN B 1 513 ? 6.723 -40.062 -12.672 1 89.56 513 GLN B CA 1
ATOM 8914 C C . GLN B 1 513 ? 6.777 -41.594 -12.797 1 89.56 513 GLN B C 1
ATOM 8916 O O . GLN B 1 513 ? 6.449 -42.125 -13.852 1 89.56 513 GLN B O 1
ATOM 8921 N N . LYS B 1 514 ? 7.145 -42.281 -11.758 1 84.44 514 LYS B N 1
ATOM 8922 C CA . LYS B 1 514 ? 7.277 -43.719 -11.797 1 84.44 514 LYS B CA 1
ATOM 8923 C C . LYS B 1 514 ? 6.109 -44.406 -11.086 1 84.44 514 LYS B C 1
ATOM 8925 O O . LYS B 1 514 ? 5.562 -45.375 -11.578 1 84.44 514 LYS B O 1
ATOM 8930 N N . ASP B 1 515 ? 5.824 -43.906 -9.875 1 84.44 515 ASP B N 1
ATOM 8931 C CA . ASP B 1 515 ? 4.695 -44.438 -9.117 1 84.44 515 ASP B CA 1
ATOM 8932 C C . ASP B 1 515 ? 4.055 -43.375 -8.258 1 84.44 515 ASP B C 1
ATOM 8934 O O . ASP B 1 515 ? 4.371 -42.188 -8.398 1 84.44 515 ASP B O 1
ATOM 8938 N N . ASP B 1 516 ? 3.15 -43.844 -7.398 1 82.56 516 ASP B N 1
ATOM 8939 C CA . ASP B 1 516 ? 2.354 -42.875 -6.625 1 82.56 516 ASP B CA 1
ATOM 8940 C C . ASP B 1 516 ? 3.189 -42.25 -5.523 1 82.56 516 ASP B C 1
ATOM 8942 O O . ASP B 1 516 ? 2.828 -41.188 -5.004 1 82.56 516 ASP B O 1
ATOM 8946 N N . MET B 1 517 ? 4.285 -42.75 -5.23 1 83.56 517 MET B N 1
ATOM 8947 C CA . MET B 1 517 ? 5.133 -42.25 -4.16 1 83.56 517 MET B CA 1
ATOM 8948 C C . MET B 1 517 ? 5.938 -41.031 -4.637 1 83.56 517 MET B C 1
ATOM 8950 O O . MET B 1 517 ? 6.512 -40.312 -3.826 1 83.56 517 MET B O 1
ATOM 8954 N N . ASP B 1 518 ? 5.852 -40.812 -5.918 1 88.31 518 ASP B N 1
ATOM 8955 C CA . ASP B 1 518 ? 6.531 -39.625 -6.465 1 88.31 518 ASP B CA 1
ATOM 8956 C C . ASP B 1 518 ? 5.984 -38.344 -5.855 1 88.31 518 ASP B C 1
ATOM 8958 O O . ASP B 1 518 ? 6.695 -37.344 -5.777 1 88.31 518 ASP B O 1
ATOM 8962 N N . MET B 1 519 ? 4.742 -38.438 -5.32 1 91.75 519 MET B N 1
ATOM 8963 C CA . MET B 1 519 ? 4.148 -37.281 -4.637 1 91.75 519 MET B CA 1
ATOM 8964 C C . MET B 1 519 ? 4.953 -36.906 -3.396 1 91.75 519 MET B C 1
ATOM 8966 O O . MET B 1 519 ? 5.062 -35.75 -3.053 1 91.75 519 MET B O 1
ATOM 8970 N N . LYS B 1 520 ? 5.516 -37.906 -2.75 1 91.31 520 LYS B N 1
ATOM 8971 C CA . LYS B 1 520 ? 6.328 -37.625 -1.57 1 91.31 520 LYS B CA 1
ATOM 8972 C C . LYS B 1 520 ? 7.594 -36.844 -1.942 1 91.31 520 LYS B C 1
ATOM 8974 O O . LYS B 1 520 ? 8.039 -35.969 -1.193 1 91.31 520 LYS B O 1
ATOM 8979 N N . ILE B 1 521 ? 8.148 -37.25 -3.064 1 93.19 521 ILE B N 1
ATOM 8980 C CA . ILE B 1 521 ? 9.344 -36.594 -3.543 1 93.19 521 ILE B CA 1
ATOM 8981 C C . ILE B 1 521 ? 9 -35.156 -3.928 1 93.19 521 ILE B C 1
ATOM 8983 O O . ILE B 1 521 ? 9.727 -34.219 -3.592 1 93.19 521 ILE B O 1
ATOM 8987 N N . PHE B 1 522 ? 7.906 -35 -4.559 1 94.44 522 PHE B N 1
ATOM 8988 C CA . PHE B 1 522 ? 7.406 -33.688 -4.938 1 94.44 522 PHE B CA 1
ATOM 8989 C C . PHE B 1 522 ? 7.246 -32.781 -3.713 1 94.44 522 PHE B C 1
ATOM 8991 O O . PHE B 1 522 ? 7.719 -31.656 -3.701 1 94.44 522 PHE B O 1
ATOM 8998 N N . LEU B 1 523 ? 6.629 -33.281 -2.695 1 94.19 523 LEU B N 1
ATOM 8999 C CA . LEU B 1 523 ? 6.387 -32.531 -1.473 1 94.19 523 LEU B CA 1
ATOM 9000 C C . LEU B 1 523 ? 7.695 -32.219 -0.751 1 94.19 523 LEU B C 1
ATOM 9002 O O . LEU B 1 523 ? 7.855 -31.141 -0.176 1 94.19 523 LEU B O 1
ATOM 9006 N N . ALA B 1 524 ? 8.602 -33.156 -0.781 1 95.56 524 ALA B N 1
ATOM 9007 C CA . ALA B 1 524 ? 9.906 -32.938 -0.18 1 95.56 524 ALA B CA 1
ATOM 9008 C C . ALA B 1 524 ? 10.648 -31.797 -0.887 1 95.56 524 ALA B C 1
ATOM 9010 O O . ALA B 1 524 ? 11.336 -30.984 -0.245 1 95.56 524 ALA B O 1
ATOM 9011 N N . ILE B 1 525 ? 10.57 -31.781 -2.172 1 96.88 525 ILE B N 1
ATOM 9012 C CA . ILE B 1 525 ? 11.203 -30.719 -2.965 1 96.88 525 ILE B CA 1
ATOM 9013 C C . ILE B 1 525 ? 10.609 -29.375 -2.588 1 96.88 525 ILE B C 1
ATOM 9015 O O . ILE B 1 525 ? 11.352 -28.422 -2.322 1 96.88 525 ILE B O 1
ATOM 9019 N N . LYS B 1 526 ? 9.305 -29.266 -2.539 1 96.56 526 LYS B N 1
ATOM 9020 C CA . LYS B 1 526 ? 8.633 -28.016 -2.197 1 96.56 526 LYS B CA 1
ATOM 9021 C C . LYS B 1 526 ? 9.039 -27.547 -0.802 1 96.56 526 LYS B C 1
ATOM 9023 O O . LYS B 1 526 ? 9.258 -26.359 -0.586 1 96.56 526 LYS B O 1
ATOM 9028 N N . LYS B 1 527 ? 9.102 -28.438 0.105 1 96.19 527 LYS B N 1
ATOM 9029 C CA . LYS B 1 527 ? 9.469 -28.109 1.479 1 96.19 527 LYS B CA 1
ATOM 9030 C C . LYS B 1 527 ? 10.906 -27.578 1.551 1 96.19 527 LYS B C 1
ATOM 9032 O O . LYS B 1 527 ? 11.156 -26.531 2.143 1 96.19 527 LYS B O 1
ATOM 9037 N N . ARG B 1 528 ? 11.867 -28.328 0.944 1 97.94 528 ARG B N 1
ATOM 9038 C CA . ARG B 1 528 ? 13.281 -27.953 0.994 1 97.94 528 ARG B CA 1
ATOM 9039 C C . ARG B 1 528 ? 13.523 -26.641 0.257 1 97.94 528 ARG B C 1
ATOM 9041 O O . ARG B 1 528 ? 14.422 -25.875 0.617 1 97.94 528 ARG B O 1
ATOM 9048 N N . ALA B 1 529 ? 12.836 -26.469 -0.826 1 98.31 529 ALA B N 1
ATOM 9049 C CA . ALA B 1 529 ? 12.953 -25.219 -1.572 1 98.31 529 ALA B CA 1
ATOM 9050 C C . ALA B 1 529 ? 12.461 -24.047 -0.741 1 98.31 529 ALA B C 1
ATOM 9052 O O . ALA B 1 529 ? 13.102 -22.984 -0.703 1 98.31 529 ALA B O 1
ATOM 9053 N N . THR B 1 530 ? 11.32 -24.172 -0.056 1 97.44 530 THR B N 1
ATOM 9054 C CA . THR B 1 530 ? 10.758 -23.109 0.771 1 97.44 530 THR B CA 1
ATOM 9055 C C . THR B 1 530 ? 11.711 -22.75 1.91 1 97.44 530 THR B C 1
ATOM 9057 O O . THR B 1 530 ? 11.922 -21.578 2.197 1 97.44 530 THR B O 1
ATOM 9060 N N . GLU B 1 531 ? 12.266 -23.75 2.492 1 97.62 531 GLU B N 1
ATOM 9061 C CA . GLU B 1 531 ? 13.227 -23.516 3.57 1 97.62 531 GLU B CA 1
ATOM 9062 C C . GLU B 1 531 ? 14.445 -22.766 3.066 1 97.62 531 GLU B C 1
ATOM 9064 O O . GLU B 1 531 ? 14.953 -21.859 3.746 1 97.62 531 GLU B O 1
ATOM 9069 N N . ALA B 1 532 ? 14.922 -23.125 1.896 1 98.38 532 ALA B N 1
ATOM 9070 C CA . ALA B 1 532 ? 16.062 -22.438 1.303 1 98.38 532 ALA B CA 1
ATOM 9071 C C . ALA B 1 532 ? 15.727 -20.969 1.009 1 98.38 532 ALA B C 1
ATOM 9073 O O . ALA B 1 532 ? 16.547 -20.078 1.238 1 98.38 532 ALA B O 1
ATOM 9074 N N . MET B 1 533 ? 14.562 -20.75 0.502 1 97.94 533 MET B N 1
ATOM 9075 C CA . MET B 1 533 ? 14.125 -19.391 0.201 1 97.94 533 MET B CA 1
ATOM 9076 C C . MET B 1 533 ? 14.062 -18.547 1.469 1 97.94 533 MET B C 1
ATOM 9078 O O . MET B 1 533 ? 14.602 -17.438 1.509 1 97.94 533 MET B O 1
ATOM 9082 N N . LEU B 1 534 ? 13.469 -19.047 2.492 1 96.44 534 LEU B N 1
ATOM 9083 C CA . LEU B 1 534 ? 13.297 -18.328 3.746 1 96.44 534 LEU B CA 1
ATOM 9084 C C . LEU B 1 534 ? 14.641 -18.047 4.402 1 96.44 534 LEU B C 1
ATOM 9086 O O . LEU B 1 534 ? 14.82 -17.016 5.059 1 96.44 534 LEU B O 1
ATOM 9090 N N . ALA B 1 535 ? 15.578 -18.938 4.184 1 97 535 ALA B N 1
ATOM 9091 C CA . ALA B 1 535 ? 16.906 -18.781 4.758 1 97 535 ALA B CA 1
ATOM 9092 C C . ALA B 1 535 ? 17.656 -17.641 4.078 1 97 535 ALA B C 1
ATOM 9094 O O . ALA B 1 535 ? 18.656 -17.141 4.609 1 97 535 ALA B O 1
ATOM 9095 N N . HIS B 1 536 ? 17.219 -17.219 2.904 1 96.81 536 HIS B N 1
ATOM 9096 C CA . HIS B 1 536 ? 17.891 -16.188 2.129 1 96.81 536 HIS B CA 1
ATOM 9097 C C . HIS B 1 536 ? 16.984 -14.977 1.908 1 96.81 536 HIS B C 1
ATOM 9099 O O . HIS B 1 536 ? 17 -14.383 0.827 1 96.81 536 HIS B O 1
ATOM 9105 N N . THR B 1 537 ? 16.141 -14.648 2.818 1 91.5 537 THR B N 1
ATOM 9106 C CA . THR B 1 537 ? 15.289 -13.461 2.85 1 91.5 537 THR B CA 1
ATOM 9107 C C . THR B 1 537 ? 14.211 -13.531 1.772 1 91.5 537 THR B C 1
ATOM 9109 O O . THR B 1 537 ? 13.641 -12.508 1.387 1 91.5 537 THR B O 1
ATOM 9112 N N . GLY B 1 538 ? 14.062 -14.703 1.188 1 94.38 538 GLY B N 1
ATOM 9113 C CA . GLY B 1 538 ? 12.883 -14.922 0.377 1 94.38 538 GLY B CA 1
ATOM 9114 C C . GLY B 1 538 ? 11.609 -15.039 1.196 1 94.38 538 GLY B C 1
ATOM 9115 O O . GLY B 1 538 ? 11.656 -15.383 2.379 1 94.38 538 GLY B O 1
ATOM 9116 N N . ASN B 1 539 ? 10.523 -14.609 0.554 1 95.06 539 ASN B N 1
ATOM 9117 C CA . ASN B 1 539 ? 9.258 -14.828 1.248 1 95.06 539 ASN B CA 1
ATOM 9118 C C . ASN B 1 539 ? 8.555 -16.094 0.741 1 95.06 539 ASN B C 1
ATOM 9120 O O . ASN B 1 539 ? 9.156 -16.906 0.039 1 95.06 539 ASN B O 1
ATOM 9124 N N . LEU B 1 540 ? 7.289 -16.359 1.15 1 96.88 540 LEU B N 1
ATOM 9125 C CA . LEU B 1 540 ? 6.605 -17.625 0.938 1 96.88 540 LEU B CA 1
ATOM 9126 C C . LEU B 1 540 ? 6.125 -17.75 -0.503 1 96.88 540 LEU B C 1
ATOM 9128 O O . LEU B 1 540 ? 6.07 -18.859 -1.051 1 96.88 540 LEU B O 1
ATOM 9132 N N . THR B 1 541 ? 5.762 -16.688 -1.048 1 97.69 541 THR B N 1
ATOM 9133 C CA . THR B 1 541 ? 5.25 -16.656 -2.412 1 97.69 541 THR B CA 1
ATOM 9134 C C . THR B 1 541 ? 5.312 -15.227 -2.967 1 97.69 541 THR B C 1
ATOM 9136 O O . THR B 1 541 ? 5.254 -14.258 -2.209 1 97.69 541 THR B O 1
ATOM 9139 N N . HIS B 1 542 ? 5.559 -15.133 -4.211 1 97.62 542 HIS B N 1
ATOM 9140 C CA . HIS B 1 542 ? 5.543 -13.836 -4.867 1 97.62 542 HIS B CA 1
ATOM 9141 C C . HIS B 1 542 ? 4.141 -13.469 -5.344 1 97.62 542 HIS B C 1
ATOM 9143 O O . HIS B 1 542 ? 3.709 -12.32 -5.211 1 97.62 542 HIS B O 1
ATOM 9149 N N . HIS B 1 543 ? 3.357 -14.438 -5.934 1 97.62 543 HIS B N 1
ATOM 9150 C CA . HIS B 1 543 ? 2.113 -13.984 -6.543 1 97.62 543 HIS B CA 1
ATOM 9151 C C . HIS B 1 543 ? 1.104 -15.125 -6.648 1 97.62 543 HIS B C 1
ATOM 9153 O O . HIS B 1 543 ? 0.018 -14.953 -7.203 1 97.62 543 HIS B O 1
ATOM 9159 N N . HIS B 1 544 ? 1.357 -16.312 -6.156 1 97.19 544 HIS B N 1
ATOM 9160 C CA . HIS B 1 544 ? 0.448 -17.438 -6.332 1 97.19 544 HIS B CA 1
ATOM 9161 C C . HIS B 1 544 ? -0.512 -17.562 -5.152 1 97.19 544 HIS B C 1
ATOM 9163 O O . HIS B 1 544 ? -1.441 -18.375 -5.184 1 97.19 544 HIS B O 1
ATOM 9169 N N . GLY B 1 545 ? -0.323 -16.781 -4.137 1 97.38 545 GLY B N 1
ATOM 9170 C CA . GLY B 1 545 ? -1.122 -16.906 -2.926 1 97.38 545 GLY B CA 1
ATOM 9171 C C . GLY B 1 545 ? -0.505 -17.828 -1.891 1 97.38 545 GLY B C 1
ATOM 9172 O O . GLY B 1 545 ? 0.469 -18.516 -2.178 1 97.38 545 GLY B O 1
ATOM 9173 N N . ILE B 1 546 ? -1.051 -17.844 -0.746 1 97.69 546 ILE B N 1
ATOM 9174 C CA . ILE B 1 546 ? -0.561 -18.672 0.357 1 97.69 546 ILE B CA 1
ATOM 9175 C C . ILE B 1 546 ? -1.104 -20.094 0.224 1 97.69 546 ILE B C 1
ATOM 9177 O O . ILE B 1 546 ? -0.336 -21.047 0.055 1 97.69 546 ILE B O 1
ATOM 9181 N N . GLY B 1 547 ? -2.404 -20.203 0.253 1 95.75 547 GLY B N 1
ATOM 9182 C CA . GLY B 1 547 ? -3.049 -21.5 0.151 1 95.75 547 GLY B CA 1
ATOM 9183 C C . GLY B 1 547 ? -2.609 -22.469 1.23 1 95.75 547 GLY B C 1
ATOM 9184 O O . GLY B 1 547 ? -2.068 -22.062 2.26 1 95.75 547 GLY B O 1
ATOM 9185 N N . TYR B 1 548 ? -2.893 -23.828 1.016 1 93 548 TYR B N 1
ATOM 9186 C CA . TYR B 1 548 ? -2.445 -24.891 1.904 1 93 548 TYR B CA 1
ATOM 9187 C C . TYR B 1 548 ? -0.931 -25.047 1.847 1 93 548 TYR B C 1
ATOM 9189 O O . TYR B 1 548 ? -0.307 -25.469 2.826 1 93 548 TYR B O 1
ATOM 9197 N N . GLU B 1 549 ? -0.451 -24.625 0.772 1 94.56 549 GLU B N 1
ATOM 9198 C CA . GLU B 1 549 ? 0.958 -24.906 0.504 1 94.56 549 GLU B CA 1
ATOM 9199 C C . GLU B 1 549 ? 1.861 -24.109 1.452 1 94.56 549 GLU B C 1
ATOM 9201 O O . GLU B 1 549 ? 2.877 -24.625 1.921 1 94.56 549 GLU B O 1
ATOM 9206 N N . HIS B 1 550 ? 1.483 -22.875 1.708 1 96.56 550 HIS B N 1
ATOM 9207 C CA . HIS B 1 550 ? 2.43 -22.016 2.412 1 96.56 550 HIS B CA 1
ATOM 9208 C C . HIS B 1 550 ? 1.973 -21.75 3.844 1 96.56 550 HIS B C 1
ATOM 9210 O O . HIS B 1 550 ? 2.754 -21.266 4.668 1 96.56 550 HIS B O 1
ATOM 9216 N N . VAL B 1 551 ? 0.78 -22.094 4.273 1 95.25 551 VAL B N 1
ATOM 9217 C CA . VAL B 1 551 ? 0.203 -21.812 5.582 1 95.25 551 VAL B CA 1
ATOM 9218 C C . VAL B 1 551 ? 1.112 -22.359 6.68 1 95.25 551 VAL B C 1
ATOM 9220 O O . VAL B 1 551 ? 1.274 -21.734 7.727 1 95.25 551 VAL B O 1
ATOM 9223 N N . PRO B 1 552 ? 1.82 -23.5 6.5 1 93.44 552 PRO B N 1
ATOM 9224 C CA . PRO B 1 552 ? 2.662 -24.031 7.574 1 93.44 552 PRO B CA 1
ATOM 9225 C C . PRO B 1 552 ? 3.766 -23.062 7.996 1 93.44 552 PRO B C 1
ATOM 9227 O O . PRO B 1 552 ? 4.254 -23.125 9.125 1 93.44 552 PRO B O 1
ATOM 9230 N N . TRP B 1 553 ? 4.164 -22.172 7.102 1 94.94 553 TRP B N 1
ATOM 9231 C CA . TRP B 1 553 ? 5.297 -21.297 7.383 1 94.94 553 TRP B CA 1
ATOM 9232 C C . TRP B 1 553 ? 4.824 -19.891 7.723 1 94.94 553 TRP B C 1
ATOM 9234 O O . TRP B 1 553 ? 5.641 -19 7.969 1 94.94 553 TRP B O 1
ATOM 9244 N N . MET B 1 554 ? 3.492 -19.656 7.816 1 94.81 554 MET B N 1
ATOM 9245 C CA . MET B 1 554 ? 2.955 -18.312 8.008 1 94.81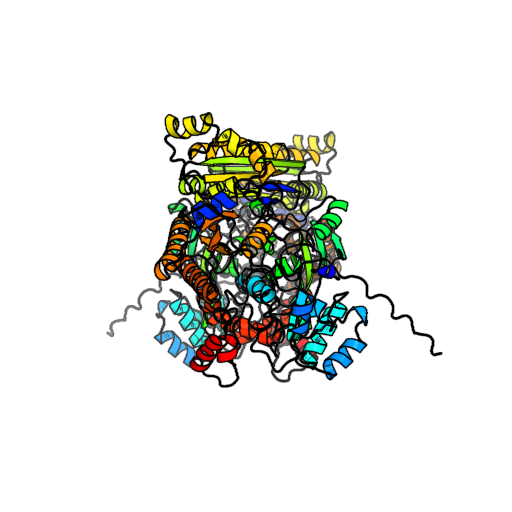 554 MET B CA 1
ATOM 9246 C C . MET B 1 554 ? 3.377 -17.734 9.359 1 94.81 554 MET B C 1
ATOM 9248 O O . MET B 1 554 ? 3.678 -16.547 9.469 1 94.81 554 MET B O 1
ATOM 9252 N N . SER B 1 555 ? 3.385 -18.547 10.375 1 92.25 555 SER B N 1
ATOM 9253 C CA . SER B 1 555 ? 3.791 -18.078 11.695 1 92.25 555 SER B CA 1
ATOM 9254 C C . SER B 1 555 ? 5.262 -17.672 11.711 1 92.25 555 SER B C 1
ATOM 9256 O O . SER B 1 555 ? 5.645 -16.719 12.375 1 92.25 555 SER B O 1
ATOM 9258 N N . ARG B 1 556 ? 6.043 -18.469 11.023 1 91.5 556 ARG B N 1
ATOM 9259 C CA . ARG B 1 556 ? 7.453 -18.125 10.906 1 91.5 556 ARG B CA 1
ATOM 9260 C C . ARG B 1 556 ? 7.629 -16.812 10.133 1 91.5 556 ARG B C 1
ATOM 9262 O O . ARG B 1 556 ? 8.469 -15.984 10.492 1 91.5 556 ARG B O 1
ATOM 9269 N N . TYR B 1 557 ? 6.906 -16.672 9.125 1 93.62 557 TYR B N 1
ATOM 9270 C CA . TYR B 1 557 ? 7.031 -15.516 8.242 1 93.62 557 TYR B CA 1
ATOM 9271 C C . TYR B 1 557 ? 6.512 -14.25 8.914 1 93.62 557 TYR B C 1
ATOM 9273 O O . TYR B 1 557 ? 7.199 -13.227 8.945 1 93.62 557 TYR B O 1
ATOM 9281 N N . MET B 1 558 ? 5.305 -14.258 9.531 1 93.88 558 MET B N 1
ATOM 9282 C CA . MET B 1 558 ? 4.629 -13.062 10.031 1 93.88 558 MET B CA 1
ATOM 9283 C C . MET B 1 558 ? 4.973 -12.812 11.492 1 93.88 558 MET B C 1
ATOM 9285 O O . MET B 1 558 ? 4.871 -11.688 11.977 1 93.88 558 MET B O 1
ATOM 9289 N N . GLY B 1 559 ? 5.363 -13.852 12.219 1 91.75 559 GLY B N 1
ATOM 9290 C CA . GLY B 1 559 ? 5.508 -13.766 13.664 1 91.75 559 GLY B CA 1
ATOM 9291 C C . GLY B 1 559 ? 4.234 -14.109 14.406 1 91.75 559 GLY B C 1
ATOM 9292 O O . GLY B 1 559 ? 3.131 -13.883 13.906 1 91.75 559 GLY B O 1
ATOM 9293 N N . PRO B 1 560 ? 4.367 -14.617 15.602 1 91.12 560 PRO B N 1
ATOM 9294 C CA . PRO B 1 560 ? 3.219 -15.125 16.359 1 91.12 560 PRO B CA 1
ATOM 9295 C C . PRO B 1 560 ? 2.227 -14.031 16.734 1 91.12 560 PRO B C 1
ATOM 9297 O O . PRO B 1 560 ? 1.014 -14.25 16.703 1 91.12 560 PRO B O 1
ATOM 9300 N N . ASN B 1 561 ? 2.688 -12.852 17.109 1 94.12 561 ASN B N 1
ATOM 9301 C CA . ASN B 1 561 ? 1.791 -11.789 17.547 1 94.12 561 ASN B CA 1
ATOM 9302 C C . ASN B 1 561 ? 0.986 -11.227 16.375 1 94.12 561 ASN B C 1
ATOM 9304 O O . ASN B 1 561 ? -0.172 -10.836 16.547 1 94.12 561 ASN B O 1
ATOM 9308 N N . ALA B 1 562 ? 1.628 -11.141 15.203 1 95.81 562 ALA B N 1
ATOM 9309 C CA . ALA B 1 562 ? 0.897 -10.727 14.008 1 95.81 562 ALA B CA 1
ATOM 9310 C C . ALA B 1 562 ? -0.193 -11.734 13.656 1 95.81 562 ALA B C 1
ATOM 9312 O O . ALA B 1 562 ? -1.3 -11.352 13.273 1 95.81 562 ALA B O 1
ATOM 9313 N N . ILE B 1 563 ? 0.139 -13.023 13.773 1 95.12 563 ILE B N 1
ATOM 9314 C CA . ILE B 1 563 ? -0.833 -14.078 13.516 1 95.12 563 ILE B CA 1
ATOM 9315 C C . ILE B 1 563 ? -1.991 -13.969 14.5 1 95.12 563 ILE B C 1
ATOM 9317 O O . ILE B 1 563 ? -3.154 -14.125 14.125 1 95.12 563 ILE B O 1
ATOM 9321 N N . ASP B 1 564 ? -1.679 -13.703 15.758 1 94.62 564 ASP B N 1
ATOM 9322 C CA . ASP B 1 564 ? -2.705 -13.539 16.781 1 94.62 564 ASP B CA 1
ATOM 9323 C C . ASP B 1 564 ? -3.635 -12.375 16.453 1 94.62 564 ASP B C 1
ATOM 9325 O O . ASP B 1 564 ? -4.848 -12.461 16.656 1 94.62 564 ASP B O 1
ATOM 9329 N N . LEU B 1 565 ? -3.086 -11.336 15.992 1 96.75 565 LEU B N 1
ATOM 9330 C CA . LEU B 1 565 ? -3.879 -10.188 15.562 1 96.75 565 LEU B CA 1
ATOM 9331 C C . LEU B 1 565 ? -4.801 -10.562 14.414 1 96.75 565 LEU B C 1
ATOM 9333 O O . LEU B 1 565 ? -5.973 -10.172 14.391 1 96.75 565 LEU B O 1
ATOM 9337 N N . LEU B 1 566 ? -4.316 -11.289 13.445 1 97.06 566 LEU B N 1
ATOM 9338 C CA . LEU B 1 566 ? -5.125 -11.695 12.305 1 97.06 566 LEU B CA 1
ATOM 9339 C C . LEU B 1 566 ? -6.254 -12.625 12.742 1 97.06 566 LEU B C 1
ATOM 9341 O O . LEU B 1 566 ? -7.344 -12.594 12.164 1 97.06 566 LEU B O 1
ATOM 9345 N N . PHE B 1 567 ? -5.984 -13.461 13.773 1 95.94 567 PHE B N 1
ATOM 9346 C CA . PHE B 1 567 ? -7.051 -14.289 14.32 1 95.94 567 PHE B CA 1
ATOM 9347 C C . PHE B 1 567 ? -8.148 -13.43 14.93 1 95.94 567 PHE B C 1
ATOM 9349 O O . PHE B 1 567 ? -9.328 -13.773 14.852 1 95.94 567 PHE B O 1
ATOM 9356 N N . ALA B 1 568 ? -7.738 -12.344 15.539 1 95.69 568 ALA B N 1
ATOM 9357 C CA . ALA B 1 568 ? -8.734 -11.43 16.094 1 95.69 568 ALA B CA 1
ATOM 9358 C C . ALA B 1 568 ? -9.586 -10.812 14.992 1 95.69 568 ALA B C 1
ATOM 9360 O O . ALA B 1 568 ? -10.805 -10.664 15.148 1 95.69 568 ALA B O 1
ATOM 9361 N N . VAL B 1 569 ? -8.961 -10.438 13.938 1 96.94 569 VAL B N 1
ATOM 9362 C CA . VAL B 1 569 ? -9.672 -9.914 12.773 1 96.94 569 VAL B CA 1
ATOM 9363 C C . VAL B 1 569 ? -10.641 -10.977 12.242 1 96.94 569 VAL B C 1
ATOM 9365 O O . VAL B 1 569 ? -11.812 -10.688 12 1 96.94 569 VAL B O 1
ATOM 9368 N N . LYS B 1 570 ? -10.102 -12.188 12.117 1 97.19 570 LYS B N 1
ATOM 9369 C CA . LYS B 1 570 ? -10.914 -13.297 11.648 1 97.19 570 LYS B CA 1
ATOM 9370 C C . LYS B 1 570 ? -12.125 -13.516 12.547 1 97.19 570 LYS B C 1
ATOM 9372 O O . LYS B 1 570 ? -13.25 -13.656 12.055 1 97.19 570 LYS B O 1
ATOM 9377 N N . LYS B 1 571 ? -11.922 -13.492 13.781 1 95.94 571 LYS B N 1
ATOM 9378 C CA . LYS B 1 571 ? -13.008 -13.711 14.734 1 95.94 571 LYS B CA 1
ATOM 9379 C C . LYS B 1 571 ? -14.07 -12.625 14.625 1 95.94 571 LYS B C 1
ATOM 9381 O O . LYS B 1 571 ? -15.266 -12.898 14.773 1 95.94 571 LYS B O 1
ATOM 9386 N N . LYS B 1 572 ? -13.648 -11.445 14.344 1 96.5 572 LYS B N 1
ATOM 9387 C CA . LYS B 1 572 ? -14.578 -10.328 14.25 1 96.5 572 LYS B CA 1
ATOM 9388 C C . LYS B 1 572 ? -15.445 -10.43 13 1 96.5 572 LYS B C 1
ATOM 9390 O O . LYS B 1 572 ? -16.672 -10.266 13.07 1 96.5 572 LYS B O 1
ATOM 9395 N N . VAL B 1 573 ? -14.82 -10.734 11.844 1 97.69 573 VAL B N 1
ATOM 9396 C CA . VAL B 1 573 ? -15.562 -10.664 10.586 1 97.69 573 VAL B CA 1
ATOM 9397 C C . VAL B 1 573 ? -16.172 -12.031 10.273 1 97.69 573 VAL B C 1
ATOM 9399 O O . VAL B 1 573 ? -17.125 -12.133 9.516 1 97.69 573 VAL B O 1
ATOM 9402 N N . ASP B 1 574 ? -15.641 -13.047 10.836 1 97.88 574 ASP B N 1
ATOM 9403 C CA . ASP B 1 574 ? -16.047 -14.43 10.602 1 97.88 574 ASP B CA 1
ATOM 9404 C C . ASP B 1 574 ? -15.953 -15.258 11.883 1 97.88 574 ASP B C 1
ATOM 9406 O O . ASP B 1 574 ? -15.156 -16.188 11.969 1 97.88 574 ASP B O 1
ATOM 9410 N N . PRO B 1 575 ? -16.844 -15.039 12.805 1 96.81 575 PRO B N 1
ATOM 9411 C CA . PRO B 1 575 ? -16.734 -15.656 14.125 1 96.81 575 PRO B CA 1
ATOM 9412 C C . PRO B 1 575 ? -16.891 -17.172 14.078 1 96.81 575 PRO B C 1
ATOM 9414 O O . PRO B 1 575 ? -16.406 -17.875 14.969 1 96.81 575 PRO B O 1
ATOM 9417 N N . LYS B 1 576 ? -17.531 -17.75 13.055 1 97.12 576 LYS B N 1
ATOM 9418 C CA . LYS B 1 576 ? -17.734 -19.188 12.969 1 97.12 576 LYS B CA 1
ATOM 9419 C C . LYS B 1 576 ? -16.703 -19.844 12.07 1 97.12 576 LYS B C 1
ATOM 9421 O O . LYS B 1 576 ? -16.766 -21.047 11.812 1 97.12 576 LYS B O 1
ATOM 9426 N N . ASN B 1 577 ? -15.742 -19.047 11.5 1 96.44 577 ASN B N 1
ATOM 9427 C CA . ASN B 1 577 ? -14.664 -19.547 10.648 1 96.44 577 ASN B CA 1
ATOM 9428 C C . ASN B 1 577 ? -15.211 -20.281 9.43 1 96.44 577 ASN B C 1
ATOM 9430 O O . ASN B 1 577 ? -14.773 -21.391 9.125 1 96.44 577 ASN B O 1
ATOM 9434 N N . ILE B 1 578 ? -16.141 -19.719 8.781 1 98.25 578 ILE B N 1
ATOM 9435 C CA . ILE B 1 578 ? -16.766 -20.375 7.637 1 98.25 578 ILE B CA 1
ATOM 9436 C C . ILE B 1 578 ? -16.078 -19.891 6.352 1 98.25 578 ILE B C 1
ATOM 9438 O O . ILE B 1 578 ? -16.234 -20.531 5.301 1 98.25 578 ILE B O 1
ATOM 9442 N N . CYS B 1 579 ? -15.359 -18.781 6.344 1 98.31 579 CYS B N 1
ATOM 9443 C CA . CYS B 1 579 ? -14.773 -18.203 5.141 1 98.31 579 CYS B CA 1
ATOM 9444 C C . CYS B 1 579 ? -13.445 -18.875 4.797 1 98.31 579 CYS B C 1
ATOM 9446 O O . CYS B 1 579 ? -12.406 -18.5 5.344 1 98.31 579 CYS B O 1
ATOM 9448 N N . ASN B 1 580 ? -13.438 -19.75 3.918 1 97.38 580 ASN B N 1
ATOM 9449 C CA . ASN B 1 580 ? -12.281 -20.453 3.369 1 97.38 580 ASN B CA 1
ATOM 9450 C C . ASN B 1 580 ? -11.273 -20.812 4.457 1 97.38 580 ASN B C 1
ATOM 9452 O O . ASN B 1 580 ? -10.094 -20.469 4.348 1 97.38 580 ASN B O 1
ATOM 9456 N N . PRO B 1 581 ? -11.656 -21.594 5.363 1 95.06 581 PRO B N 1
ATOM 9457 C CA . PRO B 1 581 ? -10.773 -21.906 6.488 1 95.06 581 PRO B CA 1
ATOM 9458 C C . PRO B 1 581 ? -9.516 -22.656 6.059 1 95.06 581 PRO B C 1
ATOM 9460 O O . PRO B 1 581 ? -9.57 -23.469 5.133 1 95.06 581 PRO B O 1
ATOM 9463 N N . GLY B 1 582 ? -8.469 -22.406 6.746 1 92.12 582 GLY B N 1
ATOM 9464 C CA . GLY B 1 582 ? -7.23 -23.141 6.543 1 92.12 582 GLY B CA 1
ATOM 9465 C C . GLY B 1 582 ? -6.316 -22.5 5.512 1 92.12 582 GLY B C 1
ATOM 9466 O O . GLY B 1 582 ? -5.234 -23.016 5.227 1 92.12 582 GLY B O 1
ATOM 9467 N N . LYS B 1 583 ? -6.828 -21.438 4.957 1 93.94 583 LYS B N 1
ATOM 9468 C CA . LYS B 1 583 ? -6.008 -20.641 4.047 1 93.94 583 LYS B CA 1
ATOM 9469 C C . LYS B 1 583 ? -5.531 -19.359 4.715 1 93.94 583 LYS B C 1
ATOM 9471 O O . LYS B 1 583 ? -6.246 -18.766 5.535 1 93.94 583 LYS B O 1
ATOM 9476 N N . LEU B 1 584 ? -4.328 -18.859 4.434 1 95.06 584 LEU B N 1
ATOM 9477 C CA . LEU B 1 584 ? -3.73 -17.672 5.031 1 95.06 584 LEU B CA 1
ATOM 9478 C C . LEU B 1 584 ? -3.373 -17.922 6.492 1 95.06 584 LEU B C 1
ATOM 9480 O O . LEU B 1 584 ? -2.279 -17.562 6.938 1 95.06 584 LEU B O 1
ATOM 9484 N N . LEU B 1 585 ? -4.355 -18.547 7.223 1 94.94 585 LEU B N 1
ATOM 9485 C CA . LEU B 1 585 ? -4.195 -18.828 8.641 1 94.94 585 LEU B CA 1
ATOM 9486 C C . LEU B 1 585 ? -4.383 -20.328 8.914 1 94.94 585 LEU B C 1
ATOM 9488 O O . LEU B 1 585 ? -5.23 -20.969 8.297 1 94.94 585 LEU B O 1
ATOM 9492 N N . PRO B 1 586 ? -3.576 -20.797 9.883 1 92.25 586 PRO B N 1
ATOM 9493 C CA . PRO B 1 586 ? -3.879 -22.156 10.336 1 92.25 586 PRO B CA 1
ATOM 9494 C C . PRO B 1 586 ? -5.172 -22.234 11.141 1 92.25 586 PRO B C 1
ATOM 9496 O O . PRO B 1 586 ? -5.926 -21.266 11.203 1 92.25 586 PRO B O 1
ATOM 9499 N N . SER B 1 587 ? -5.434 -23.422 11.641 1 89.69 587 SER B N 1
ATOM 9500 C CA . SER B 1 587 ? -6.641 -23.594 12.445 1 89.69 587 SER B CA 1
ATOM 9501 C C . SER B 1 587 ? -6.633 -22.688 13.664 1 89.69 587 SER B C 1
ATOM 9503 O O . SER B 1 587 ? -5.605 -22.547 14.336 1 89.69 587 SER B O 1
ATOM 9505 N N . PRO B 1 588 ? -7.758 -22.031 13.898 1 89.44 588 PRO B N 1
ATOM 9506 C CA . PRO B 1 588 ? -7.809 -21.094 15.016 1 89.44 588 PRO B CA 1
ATOM 9507 C C . PRO B 1 588 ? -7.762 -21.797 16.375 1 89.44 588 PRO B C 1
ATOM 9509 O O . PRO B 1 588 ? -8.141 -22.969 16.484 1 89.44 588 PRO B O 1
ATOM 9512 N N . PRO B 1 589 ? -7.359 -21.031 17.359 1 87.75 589 PRO B N 1
ATOM 9513 C CA . PRO B 1 589 ? -7.363 -21.594 18.719 1 87.75 589 PRO B CA 1
ATOM 9514 C C . PRO B 1 589 ? -8.773 -21.875 19.234 1 87.75 589 PRO B C 1
ATOM 9516 O O . PRO B 1 589 ? -9.703 -21.125 18.938 1 87.75 589 PRO B O 1
ATOM 9519 N N . ARG B 1 590 ? -8.844 -22.984 19.922 1 87.69 590 ARG B N 1
ATOM 9520 C CA . ARG B 1 590 ? -10.086 -23.328 20.609 1 87.69 590 ARG B CA 1
ATOM 9521 C C . ARG B 1 590 ? -10.102 -22.797 22.031 1 87.69 590 ARG B C 1
ATOM 9523 O O . ARG B 1 590 ? -9.047 -22.438 22.578 1 87.69 590 ARG B O 1
ATOM 9530 N N . GLU B 1 591 ? -11.32 -22.75 22.547 1 84.75 591 GLU B N 1
ATOM 9531 C CA . GLU B 1 591 ? -11.438 -22.297 23.922 1 84.75 591 GLU B CA 1
ATOM 9532 C C . GLU B 1 591 ? -10.641 -23.203 24.859 1 84.75 591 GLU B C 1
ATOM 9534 O O . GLU B 1 591 ? -10.742 -24.438 24.781 1 84.75 591 GLU B O 1
ATOM 9539 N N . ASN B 1 592 ? -9.773 -22.703 25.719 1 88 592 ASN B N 1
ATOM 9540 C CA . ASN B 1 592 ? -9.008 -23.391 26.75 1 88 592 ASN B CA 1
ATOM 9541 C C . ASN B 1 592 ? -7.938 -24.297 26.172 1 88 592 ASN B C 1
ATOM 9543 O O . ASN B 1 592 ? -7.453 -25.203 26.844 1 88 592 ASN B O 1
ATOM 9547 N N . GLU B 1 593 ? -7.754 -24.078 24.922 1 91.19 593 GLU B N 1
ATOM 9548 C CA . GLU B 1 593 ? -6.68 -24.828 24.297 1 91.19 593 GLU B CA 1
ATOM 9549 C C . GLU B 1 593 ? -5.312 -24.25 24.625 1 91.19 593 GLU B C 1
ATOM 9551 O O . GLU B 1 593 ? -5.102 -23.031 24.469 1 91.19 593 GLU B O 1
ATOM 9556 N N . SER B 1 594 ? -4.43 -25.094 25.188 1 91.75 594 SER B N 1
ATOM 9557 C CA . SER B 1 594 ? -3.086 -24.609 25.484 1 91.75 594 SER B CA 1
ATOM 9558 C C . SER B 1 594 ? -2.32 -24.297 24.203 1 91.75 594 SER B C 1
ATOM 9560 O O . SER B 1 594 ? -2.666 -24.812 23.125 1 91.75 594 SER B O 1
ATOM 9562 N N . ALA B 1 595 ? -1.303 -23.5 24.312 1 86.12 595 ALA B N 1
ATOM 9563 C CA . ALA B 1 595 ? -0.471 -23.156 23.156 1 86.12 595 ALA B CA 1
ATOM 9564 C C . ALA B 1 595 ? 0.162 -24.391 22.547 1 86.12 595 ALA B C 1
ATOM 9566 O O . ALA B 1 595 ? 0.256 -24.516 21.312 1 86.12 595 ALA B O 1
ATOM 9567 N N . ALA B 1 596 ? 0.589 -25.25 23.391 1 91.31 596 ALA B N 1
ATOM 9568 C CA . ALA B 1 596 ? 1.225 -26.484 22.922 1 91.31 596 ALA B CA 1
ATOM 9569 C C . ALA B 1 596 ? 0.223 -27.391 22.203 1 91.31 596 ALA B C 1
ATOM 9571 O O . ALA B 1 596 ? 0.544 -27.984 21.172 1 91.31 596 ALA B O 1
ATOM 9572 N N . ALA B 1 597 ? -0.924 -27.469 22.719 1 93.06 597 ALA B N 1
ATOM 9573 C CA . ALA B 1 597 ? -1.979 -28.266 22.109 1 93.06 597 ALA B CA 1
ATOM 9574 C C . ALA B 1 597 ? -2.41 -27.672 20.766 1 93.06 597 ALA B C 1
ATOM 9576 O O . ALA B 1 597 ? -2.67 -28.406 19.812 1 93.06 597 ALA B O 1
ATOM 9577 N N . LEU B 1 598 ? -2.502 -26.406 20.766 1 90 598 LEU B N 1
ATOM 9578 C CA . LEU B 1 598 ? -2.854 -25.719 19.531 1 90 598 LEU B CA 1
ATOM 9579 C C . LEU B 1 598 ? -1.826 -26 18.438 1 90 598 LEU B C 1
ATOM 9581 O O . LEU B 1 598 ? -2.189 -26.344 17.312 1 90 598 LEU B O 1
ATOM 9585 N N . LYS B 1 599 ? -0.584 -25.844 18.766 1 88.5 599 LYS B N 1
ATOM 9586 C CA . LYS B 1 599 ? 0.489 -26.078 17.812 1 88.5 599 LYS B CA 1
ATOM 9587 C C . LYS B 1 599 ? 0.441 -27.5 17.281 1 88.5 599 LYS B C 1
ATOM 9589 O O . LYS B 1 599 ? 0.596 -27.734 16.078 1 88.5 599 LYS B O 1
ATOM 9594 N N . ALA B 1 600 ? 0.232 -28.453 18.141 1 90.69 600 ALA B N 1
ATOM 9595 C CA . ALA B 1 600 ? 0.162 -29.859 17.75 1 90.69 600 ALA B CA 1
ATOM 9596 C C . ALA B 1 600 ? -1.03 -30.109 16.828 1 90.69 600 ALA B C 1
ATOM 9598 O O . ALA B 1 600 ? -0.917 -30.844 15.852 1 90.69 600 ALA B O 1
ATOM 9599 N N . ARG B 1 601 ? -2.102 -29.531 17.203 1 89.25 601 ARG B N 1
ATOM 9600 C CA . ARG B 1 601 ? -3.303 -29.719 16.391 1 89.25 601 ARG B CA 1
ATOM 9601 C C . ARG B 1 601 ? -3.145 -29.078 15.023 1 89.25 601 ARG B C 1
ATOM 9603 O O . ARG B 1 601 ? -3.525 -29.656 14.008 1 89.25 601 ARG B O 1
ATOM 9610 N N . GLN B 1 602 ? -2.635 -27.875 14.984 1 88.12 602 GLN B N 1
ATOM 9611 C CA . GLN B 1 602 ? -2.4 -27.188 13.719 1 88.12 602 GLN B CA 1
ATOM 9612 C C . GLN B 1 602 ? -1.475 -28 12.812 1 88.12 602 GLN B C 1
ATOM 9614 O O . GLN B 1 602 ? -1.718 -28.109 11.609 1 88.12 602 GLN B O 1
ATOM 9619 N N . GLN B 1 603 ? -0.473 -28.562 13.391 1 85.5 603 GLN B N 1
ATOM 9620 C CA . GLN B 1 603 ? 0.441 -29.391 12.617 1 85.5 603 GLN B CA 1
ATOM 9621 C C . GLN B 1 603 ? -0.282 -30.594 12.023 1 85.5 603 GLN B C 1
ATOM 9623 O O . GLN B 1 603 ? -0.03 -30.984 10.875 1 85.5 603 GLN B O 1
ATOM 9628 N N . ARG B 1 604 ? -1.135 -31.125 12.773 1 84.12 604 ARG B N 1
ATOM 9629 C CA . ARG B 1 604 ? -1.9 -32.281 12.32 1 84.12 604 ARG B CA 1
ATOM 9630 C C . ARG B 1 604 ? -2.873 -31.891 11.211 1 84.12 604 ARG B C 1
ATOM 9632 O O . ARG B 1 604 ? -3.109 -32.656 10.281 1 84.12 604 ARG B O 1
ATOM 9639 N N . GLU B 1 605 ? -3.318 -30.734 11.305 1 84.38 605 GLU B N 1
ATOM 9640 C CA . GLU B 1 605 ? -4.387 -30.328 10.398 1 84.38 605 GLU B CA 1
ATOM 9641 C C . GLU B 1 605 ? -3.822 -29.672 9.141 1 84.38 605 GLU B C 1
ATOM 9643 O O . GLU B 1 605 ? -4.562 -29.406 8.188 1 84.38 605 GLU B O 1
ATOM 9648 N N . LEU B 1 606 ? -2.564 -29.516 9.109 1 84.06 606 LEU B N 1
ATOM 9649 C CA . LEU B 1 606 ? -1.955 -28.922 7.922 1 84.06 606 LEU B CA 1
ATOM 9650 C C . LEU B 1 606 ? -1.965 -29.891 6.754 1 84.06 606 LEU B C 1
ATOM 9652 O O . LEU B 1 606 ? -1.61 -31.062 6.91 1 84.06 606 LEU B O 1
ATOM 9656 N N . MET B 1 607 ? -2.355 -29.469 5.566 1 78 607 MET B N 1
ATOM 9657 C CA . MET B 1 607 ? -2.656 -30.328 4.422 1 78 607 MET B CA 1
ATOM 9658 C C . MET B 1 607 ? -1.446 -30.453 3.502 1 78 607 MET B C 1
ATOM 9660 O O . MET B 1 607 ? -1.413 -31.312 2.627 1 78 607 MET B O 1
ATOM 9664 N N . PHE B 1 608 ? -0.479 -29.75 3.76 1 84.12 608 PHE B N 1
ATOM 9665 C CA . PHE B 1 608 ? 0.639 -29.641 2.83 1 84.12 608 PHE B CA 1
ATOM 9666 C C . PHE B 1 608 ? 1.302 -31 2.625 1 84.12 608 PHE B C 1
ATOM 9668 O O . PHE B 1 608 ? 1.549 -31.422 1.49 1 84.12 608 PHE B O 1
ATOM 9675 N N . ASP B 1 609 ? 1.449 -31.719 3.641 1 83.44 609 ASP B N 1
ATOM 9676 C CA . ASP B 1 609 ? 2.219 -32.969 3.555 1 83.44 609 ASP B CA 1
ATOM 9677 C C . ASP B 1 609 ? 1.297 -34.188 3.477 1 83.44 609 ASP B C 1
ATOM 9679 O O . ASP B 1 609 ? 1.763 -35.312 3.502 1 83.44 609 ASP B O 1
ATOM 9683 N N . LYS B 1 610 ? 0.053 -33.938 3.383 1 83.56 610 LYS B N 1
ATOM 9684 C CA . LYS B 1 610 ? -0.882 -35.062 3.443 1 83.56 610 LYS B CA 1
ATOM 9685 C C . LYS B 1 610 ? -1.633 -35.219 2.125 1 83.56 610 LYS B C 1
ATOM 9687 O O . LYS B 1 610 ? -1.817 -36.344 1.642 1 83.56 610 LYS B O 1
ATOM 9692 N N . MET B 1 611 ? -1.973 -34.125 1.622 1 79.56 611 MET B N 1
ATOM 9693 C CA . MET B 1 611 ? -2.811 -34.219 0.427 1 79.56 611 MET B CA 1
ATOM 9694 C C . MET B 1 611 ? -2.018 -34.75 -0.757 1 79.56 611 MET B C 1
ATOM 9696 O O . MET B 1 611 ? -0.879 -34.344 -0.989 1 79.56 611 MET B O 1
ATOM 9700 N N . GLY B 1 612 ? -2.633 -35.719 -1.434 1 78.38 612 GLY B N 1
ATOM 9701 C CA . GLY B 1 612 ? -2.006 -36.344 -2.582 1 78.38 612 GLY B CA 1
ATOM 9702 C C . GLY B 1 612 ? -1.198 -37.594 -2.215 1 78.38 612 GLY B C 1
ATOM 9703 O O . GLY B 1 612 ? -0.838 -38.375 -3.086 1 78.38 612 GLY B O 1
ATOM 9704 N N . VAL B 1 613 ? -0.884 -37.719 -0.965 1 81.56 613 VAL B N 1
ATOM 9705 C CA . VAL B 1 613 ? -0.174 -38.938 -0.521 1 81.56 613 VAL B CA 1
ATOM 9706 C C . VAL B 1 613 ? -1.176 -40.031 -0.199 1 81.56 613 VAL B C 1
ATOM 9708 O O . VAL B 1 613 ? -2.018 -39.875 0.689 1 81.56 613 VAL B O 1
ATOM 9711 N N . PRO B 1 614 ? -1.061 -41 -0.942 1 77.62 614 PRO B N 1
ATOM 9712 C CA . PRO B 1 614 ? -2.02 -42.094 -0.722 1 77.62 614 PRO B CA 1
ATOM 9713 C C . PRO B 1 614 ? -2.094 -42.531 0.74 1 77.62 614 PRO B C 1
ATOM 9715 O O . PRO B 1 614 ? -1.066 -42.812 1.354 1 77.62 614 PRO B O 1
ATOM 9718 N N . GLY B 1 615 ? -3.238 -42.469 1.294 1 76.56 615 GLY B N 1
ATOM 9719 C CA . GLY B 1 615 ? -3.508 -43 2.629 1 76.56 615 GLY B CA 1
ATOM 9720 C C . GLY B 1 615 ? -3.201 -42 3.725 1 76.56 615 GLY B C 1
ATOM 9721 O O . GLY B 1 615 ? -3.559 -42.188 4.887 1 76.56 615 GLY B O 1
ATOM 9722 N N . ALA B 1 616 ? -2.582 -40.938 3.352 1 79.12 616 ALA B N 1
ATOM 9723 C CA . ALA B 1 616 ? -2.117 -40 4.375 1 79.12 616 ALA B CA 1
ATOM 9724 C C . ALA B 1 616 ? -3.289 -39.25 5.02 1 79.12 616 ALA B C 1
ATOM 9726 O O . ALA B 1 616 ? -3.324 -39.094 6.242 1 79.12 616 ALA B O 1
ATOM 9727 N N . VAL B 1 617 ? -4.258 -38.875 4.211 1 74.44 617 VAL B N 1
ATOM 9728 C CA . VAL B 1 617 ? -5.402 -38.156 4.762 1 74.44 617 VAL B CA 1
ATOM 9729 C C . VAL B 1 617 ? -6.273 -39.094 5.574 1 74.44 617 VAL B C 1
ATOM 9731 O O . VAL B 1 617 ? -6.691 -38.781 6.688 1 74.44 617 VAL B O 1
ATOM 9734 N N . ALA B 1 618 ? -6.406 -40.281 5.059 1 73.94 618 ALA B N 1
ATOM 9735 C CA . ALA B 1 618 ? -7.227 -41.281 5.73 1 73.94 618 ALA B CA 1
ATOM 9736 C C . ALA B 1 618 ? -6.621 -41.688 7.074 1 73.94 618 ALA B C 1
ATOM 9738 O O . ALA B 1 618 ? -7.344 -41.875 8.047 1 73.94 618 ALA B O 1
ATOM 9739 N N . SER B 1 619 ? -5.367 -41.719 7.117 1 70 619 SER B N 1
ATOM 9740 C CA . SER B 1 619 ? -4.672 -42.125 8.328 1 70 619 SER B CA 1
ATOM 9741 C C . SER B 1 619 ? -4.836 -41.094 9.445 1 70 619 SER B C 1
ATOM 9743 O O . SER B 1 619 ? -4.637 -41.406 10.617 1 70 619 SER B O 1
ATOM 9745 N N . HIS B 1 620 ? -5.219 -39.969 9.062 1 68.94 620 HIS B N 1
ATOM 9746 C CA . HIS B 1 620 ? -5.305 -38.906 10.055 1 68.94 620 HIS B CA 1
ATOM 9747 C C . HIS B 1 620 ? -6.754 -38.625 10.438 1 68.94 620 HIS B C 1
ATOM 9749 O O . HIS B 1 620 ? -7.02 -37.844 11.352 1 68.94 620 HIS B O 1
ATOM 9755 N N . LEU B 1 621 ? -7.652 -39.062 9.609 1 63.28 621 LEU B N 1
ATOM 9756 C CA . LEU B 1 621 ? -9.07 -39 9.945 1 63.28 621 LEU B CA 1
ATOM 9757 C C . LEU B 1 621 ? -9.453 -40.062 10.961 1 63.28 621 LEU B C 1
ATOM 9759 O O . LEU B 1 621 ? -10.297 -39.812 11.828 1 63.28 621 LEU B O 1
#

Solvent-accessible surface area (backbone atoms only — not comparable to full-atom values): 61987 Å² total; per-residue (Å²): 129,82,77,76,74,76,73,74,81,80,77,84,54,81,68,75,51,36,37,72,64,54,61,59,44,62,93,54,56,46,41,70,28,90,89,44,70,64,25,31,23,39,71,88,63,46,48,18,61,34,44,54,55,44,46,39,42,51,30,60,62,57,62,75,78,92,66,75,60,59,73,38,75,59,63,54,67,70,59,42,54,69,47,42,55,83,60,54,79,50,65,67,45,54,55,55,49,59,72,76,44,59,72,88,31,53,37,68,50,58,67,59,19,55,59,53,27,45,32,59,30,49,58,40,32,55,30,48,24,71,47,62,44,66,52,44,40,35,27,33,35,42,37,75,43,63,66,46,45,40,50,51,31,38,46,24,53,75,60,57,29,32,39,30,63,34,48,49,50,68,37,60,23,47,56,54,40,60,55,78,81,61,75,81,52,28,34,33,33,36,38,31,54,69,22,46,50,74,76,48,74,40,78,75,23,30,35,33,30,29,27,19,17,16,32,41,61,59,49,35,54,64,28,46,79,72,56,27,29,63,57,73,44,33,67,52,28,82,51,28,12,53,35,39,32,36,18,24,33,21,56,23,62,31,22,43,59,54,33,38,43,78,71,33,54,54,23,43,32,29,34,18,49,72,44,62,38,49,52,54,76,51,44,52,78,52,43,49,40,65,63,30,60,54,37,13,25,50,27,36,64,26,43,61,43,34,34,30,28,50,51,34,71,64,58,82,32,80,48,41,25,21,31,38,21,52,27,45,67,38,46,48,51,30,53,52,50,31,50,75,72,70,50,58,50,25,25,54,35,40,25,23,29,54,33,33,54,50,55,60,24,60,42,51,53,94,67,27,63,67,56,50,51,52,22,71,60,45,45,46,41,38,34,70,72,65,62,39,53,80,79,34,34,12,38,32,40,40,27,32,63,27,48,66,68,56,31,53,51,52,49,52,56,48,50,54,46,32,46,74,44,58,38,41,79,67,43,47,63,52,19,52,52,44,71,71,46,61,60,43,62,58,46,51,32,45,38,33,39,37,36,34,23,44,38,44,72,54,42,20,17,16,26,47,75,27,38,67,63,25,55,54,43,26,54,49,38,37,53,47,48,28,56,75,67,76,46,53,48,38,70,28,36,31,37,37,52,66,44,90,28,14,32,28,45,38,34,40,38,35,30,71,47,85,57,77,64,48,47,56,54,52,48,49,32,55,51,44,28,50,52,34,26,50,74,30,48,21,46,84,22,47,36,61,31,38,11,34,63,38,24,86,48,37,50,76,60,38,30,63,53,45,49,51,50,49,49,49,52,34,44,66,34,30,70,80,58,29,30,29,60,51,30,65,39,63,68,75,83,55,90,90,52,47,73,69,55,42,53,54,50,37,62,68,65,48,44,50,88,31,63,64,37,84,61,44,58,64,73,71,106,128,81,79,75,73,76,74,75,80,80,77,84,51,81,68,75,50,36,37,71,64,53,61,59,43,62,94,54,57,46,41,70,28,90,88,44,70,62,25,32,22,40,71,88,63,46,49,19,61,34,43,55,54,43,47,40,43,51,30,59,62,57,61,74,77,92,65,77,61,58,76,38,76,60,62,54,67,70,60,41,53,69,48,42,52,81,61,53,78,51,66,69,44,55,55,58,49,57,73,76,43,59,71,87,29,53,36,66,49,56,68,59,20,55,58,53,27,47,33,60,28,50,64,42,33,56,28,47,24,72,46,63,42,67,53,44,40,33,29,32,35,44,37,73,43,63,66,48,44,40,51,51,30,40,48,25,54,76,62,59,30,32,39,31,60,33,47,49,51,68,37,61,22,47,56,52,39,60,55,78,82,63,75,82,52,26,34,33,32,38,37,30,53,68,21,46,49,75,77,47,72,38,77,76,23,31,35,36,29,27,28,18,18,17,34,41,60,59,49,35,53,64,30,45,77,73,57,28,30,62,56,72,43,34,67,53,29,83,52,28,12,51,35,39,32,37,19,23,34,21,56,24,64,31,23,43,59,55,33,38,45,78,71,32,54,54,23,42,33,28,34,19,51,71,44,65,37,47,52,54,76,52,43,51,79,51,41,48,40,66,63,29,59,54,38,14,25,48,31,37,62,27,45,59,42,32,34,30,28,51,52,32,71,64,57,82,31,79,48,40,26,22,31,38,19,52,28,44,68,38,47,47,51,31,52,51,49,32,49,76,70,70,50,59,50,24,24,56,36,40,25,22,31,55,32,34,53,51,54,61,23,59,41,51,54,94,68,27,65,68,54,50,51,53,22,72,60,46,44,44,41,38,34,69,72,65,62,38,51,78,79,35,33,13,39,32,40,40,26,34,62,26,48,64,68,55,31,54,53,52,51,52,57,48,50,55,47,32,46,74,44,56,39,41,78,66,43,47,62,52,20,51,51,43,70,73,45,60,61,42,63,58,47,52,32,46,38,34,40,36,35,34,23,44,38,46,72,54,42,22,16,16,26,47,74,25,38,66,63,25,55,52,43,25,55,52,38,37,53,47,48,27,56,76,68,74,46,53,48,36,68,28,36,30,36,37,51,67,45,90,29,14,33,28,46,38,34,39,38,35,28,71,48,87,57,74,64,47,46,56,54,50,47,50,30,55,52,44,27,51,52,33,25,51,74,30,48,21,45,86,22,48,38,61,30,38,11,34,62,37,26,85,48,36,50,76,60,38,30,66,55,43,49,52,50,50,49,48,52,35,44,66,33,31,70,82,57,30,28,27,60,51,30,61,39,63,70,74,82,55,90,90,53,48,72,69,56,42,53,54,49,36,60,67,66,47,48,54,86,23,65,68,37,84,62,43,55,66,74,71,106

InterPro domains:
  IPR004113 FAD-binding oxidoreductase/transferase, type 4, C-terminal [PF02913] (315-584)
  IPR006094 FAD linked oxidase, N-terminal [PF01565] (137-277)
  IPR016164 FAD-linked oxidase-like, C-terminal [SSF55103] (290-589)
  IPR016166 FAD-binding domain, PCMH-type [PS51387] (133-314)
  IPR016169 FAD-binding, type PCMH, subdomain 2 [G3DSA:3.30.465.10] (90-319)
  IPR016171 Vanillyl-alcohol oxidase, C-terminal subdomain 2 [G3DSA:1.10.45.10] (545-584)
  IPR025650 Alkyldihydroxyacetonephosphate synthase [PTHR46568] (5-585)
  IPR036318 FAD-binding, type PCMH-like superfamily [SSF56176] (82-315)

Foldseek 3Di:
DPDPPPPDDLPDDPLNQADLQAGGGPPFFKDQDPVHRQWIAHSVGFIQRQQQVCCCCAFVVVDDDRDFFDFDFFDDPVLLLVLEAAFDDDPQLVVQLCVVDPPSQKAQHSVVQSSQAAAHFQLVSLCSSHNNRHQTARIEGEDQAPVNQLSNLQSCQVRVAFEAEDALRHFHFALRHDQPVDDPHHYYYYYQLNQADWPDADVVQQKTKGFFNHAQVRQQVVVVVVQWHQLFAQLCRRRGTNQQQQQLQFGHQQCLPRNTSLQWFQWWWFNFNVGIDIDDRDPDDDDDHCSVVRRLNSFQQGGTGMTMTGIHGAFPDKAKFKKKALALVLLLVLVLVCLVVVQGFSHKKKWWLQVVVSVVSRDSDPCQLVNVCVPVVVVCCCCPVVVGDNSGMMMIMTMHTHYPVRSVVSVVVSVVSCVVSPMDTSTRSVGVVCVVCVNPVSSVQVHLSRSQKHKGKAKWKAFSVLVVVLVVQLVVQLQVLCVVVVGGWGKIWMWIDDDNGTTMIMMMMMHGHDDLCVVQSVLSSLVSNQVSQVVRRIDQGDRSHCHLANQVCLCVRQPDVSLVVSVVSSCVRPVSSSGSPCGSYFDDDDPPQDPVNVVVVSVLSRCSNPRSRPCSSVVSD/DPDPPPPDDLPDDPLNQADLQAGGGPPFFKDQDPVHRQWIAHSVGFIQRQQQVCCCCAFVVVDDDRDFFDFDFFDDPVLLLVLEAAFDDDPQLVVQLCVPDPPSQKAQHSVVQSSQAAAHFQLVSVCSSHNVRHQTARIEGEDQAPVNQLSNLQSCQVRVAFEAEDALRHFHFALRHDQPVPDPHHYYYYYQLNQADWPDADVVQQKTKGFFNHAQVRQQVVVVVVQWHQLFAQLCRRRGTNQQQQQLQFGHQLCLPRNTSLQWFQKWWFNFNVGIDIDDRDPDDDDDHCSVVRRLNSFQQGGTGMTMTGIHGAFPDKAKFKKKALALVLLLVLVLVCLVVVQGFSHKKKWWLQVVVSVVSRDSDPCQLVNVCVPVVVVCCCCPVVVGDNSGMMMIMTMHTHYPVRSVVSVVVSVVSCVVSPMDTSTRSVGVVCVVCVNPVSSVQVVLSRSQKHKGKAKWKAFSVLVVVLVVQLVVQLQVLCVVVVGGWGKIWMWIDDDSGTTMIMMMMMHGHDDLCVVQSVLSSLVSNQVSQVVRRIDQGDRSHCHLQNQVCLCVRQPDVSLVVSVVSSCVRPVSSSGSACGSHFDDDDPPQDPVNVNVVSVLSRCSNQRSRPCRSVVSD

Nearest PDB structures (foldseek):
  2uuv-assembly1_B  TM=9.161E-01  e=1.699E-60  Dictyostelium discoideum
  2uuu-assembly1_A  TM=8.970E-01  e=2.656E-61  Dictyostelium discoideum
  2uuv-assembly1_A  TM=9.164E-01  e=1.452E-59  Dictyostelium discoideum
  2uuv-assembly2_D  TM=9.012E-01  e=4.552E-60  Dictyostelium discoideum
  5adz-assembly1_A  TM=9.199E-01  e=1.490E-54  Cavia porcellus

pLDDT: mean 92.08, std 10.85, range [28.56, 98.94]

Organism: Leishmania donovani (NCBI:txid5661)

Secondary structure (DSSP, 8-state):
-------------GGGGB-SSSSSBTT---EE-SS-TT-EE-TTS-EE-SHHHHIIIIISTT-S---PPPP-PPPPHHHHHHHPPPP---HHHHHHHHHHS-GGGEE-SHHHHHHTS--SSHHHHHHHHTT--TT--SEEE--SSHHHHHHHHHHHHHHT-EEEEESSS--SSSTTPPPTT--SS-EEEEEGGG---EEEEETTTTEEEEETT-BHHHHHHHHHTTTEE-----TTTTT-BHHHHHHHT---TTHHHH--HHHHEEEEEEEETTEEEE----SS--S--THHHHTT-TTTT-EEEEEEEE-EEPPSEEEEEEEEES-HHHHHHHHHHHHHTT---SEEEEE-HHHHHHHHHT--STT-HHHHHTSHHHHHIIIIIT---GGG-EEEEEEEEE-HHHHHHHHHHHHHHHHHTT-EEEEHHHHHHHHHHTT-HHHHHHHHHTTTEEEEEEEEEEEHHHHHHHHHHHHHHHHHHHHHTT--EEEEEEEEEE-SSEEEEEEEEEEE--STTHHHHHHHHHHHHHHHHHHTTB-S-SSS--HHHHGGGHHHHH-HHHHHHHHHHHHHH-TT--BSTTSSS-PPPPTT--HHHHHHHHHHH--TTTTT-TTHHHHH-/-------------GGGGB-SSSSSBTT---EE-SS-TT-EE-TTS-EE-SHHHHIIIIISTT-S---PPPP-PPPPHHHHHHHPPPP---HHHHHHHHHHS-GGGEE-SHHHHHHTS--SSHHHHHHHHTT---S--SEEE--SSHHHHHHHHHHHHHHT-EEEEESSS--SSSTTPPPTT--SS-EEEEEGGG---EEEEETTTTEEEEETT-BHHHHHHHHHTTTEE-----TTTTT-BHHHHHHHT---TTHHHH--HHHHEEEEEEEETTEEEE----SS--S--THHHHTT-TTTT-EEEEEEEE-EEPPSEEEEEEEEES-HHHHHHHHHHHHHTT---SEEEEE-HHHHHHHHHT--STT-HHHHHTSHHHHHIIIIIS---GGG-EEEEEEEEE-HHHHHHHHHHHHHHHHHTT-EEEEHHHHHHHHHHTT-HHHHHHHHHTTTEEEEEEEEEEEHHHHHHHHHHHHHHHHHHHHHTT--EEEEEEEEEE-SSEEEEEEEEEEE--STTHHHHHHHHHHHHHHHHHHTTB-S-SSS--HHHHGGGHHHHH-HHHHHHHHHHHHHH-TT--BSTTSSS-PPPPTT--HHHHHHHHHHH--TTTTTSTTHHHHH-

Sequence (1242 aa):
MPADEAQAPIQAEVYDRLKWNGWGVEGVQMQIDSENPLWVRHVDGKPIKNLLEFLYQEVSGGVGPKEIPPLSPSIPLEQALARLNKPNINEAFMKDISAVLEKSQIRPDGKSRLCHIVGKNYRDLWRVRKGMVEHTPDCILLPNSHKDCAEIMGLAHKHNVVVIPFGGGTNVTGGVEADPFERARMIVSVDMRRMNRMISIDRESRLATFETGVLGPDLDEQLFRHGFMLGHDPDSYMYSTLGGWIGARGSGAMSNQYGDIEDMVVAVKVATPTGIIETPTTSRTCGVDLNGLFIGSEGAFGIITEATIKLETIPEKKLYEGYLFPTFEAGFSAFYTCTAKGIHPCTMRLYDEDDFRMSMAMSTTKHSFLQRLVSTGVKSFLERYRGWSLRRISLVIVGFEGTPDRVKFQRSETAAVFKQYGGVGIGRGAGDTWQDKKYDLPYIRDFALSLSHWADVFETSVLYSQAIPCWRAVKAAVRQVWKEHGHRGWIGCHTAHQYKYGCCLYFTFASAQKDDMDMKIFLAIKKRATEAMLAHTGNLTHHHGIGYEHVPWMSRYMGPNAIDLLFAVKKKVDPKNICNPGKLLPSPPRENESAAALKARQQRELMFDKMGVPGAVASHLMPADEAQAPIQAEVYDRLKWNGWGVEGVQMQIDSENPLWVRHVDGKPIKNLLEFLYQEVSGGVGPKEIPPLSPSIPLEQALARLNKPNINEAFMKDISAVLEKSQIRPDGKSRLCHIVGKNYRDLWRVRKGMVEHTPDCILLPNSHKDCAEIMGLAHKHNVVVIPFGGGTNVTGGVEADPFERARMIVSVDMRRMNRMISIDRESRLATFETGVLGPDLDEQLFRHGFMLGHDPDSYMYSTLGGWIGARGSGAMSNQYGDIEDMVVAVKVATPTGIIETPTTSRTCGVDLNGLFIGSEGAFGIITEATIKLETIPEKKLYEGYLFPTFEAGFSAFYTCTAKGIHPCTMRLYDEDDFRMSMAMSTTKHSFLQRLVSTGVKSFLERYRGWSLRRISLVIVGFEGTPDRVKFQRSETAAVFKQYGGVGIGRGAGDTWQDKKYDLPYIRDFALSLSHWADVFETSVLYSQAIPCWRAVKAAVRQVWKEHGHRGWIGCHTAHQYKYGCCLYFTFASAQKDDMDMKIFLAIKKRATEAMLAHTGNLTHHHGIGYEHVPWMSRYMGPNAIDLLFAVKKKVDPKNICNPGKLLPSPPRENESAAALKARQQRELMFDKMGVPGAVASHL